Protein AF-0000000069453113 (afdb_homodimer)

Sequence (1538 aa):
MDRGFESQRGRWSVVSRLLHSSYWPTILDSDTAASTGVSKRILTYSWLQLIAAVLVSITGIVTPLGLYDTIGPQDNPTDVLFHYAPDTSAFGKATPSRDGYKSLRICYADEDPDTPEGCPGAPPNRADMEDITEAYSVWPSSVSLFTSGNVSATVSSVFDVQWRSFRSSTQIVPGASATGSVFSQGYYRQISQLILDEDLLAVEGLIVDSKAGRIGFRNHTIPSTLPMGAEWTEDILFIEPETRCVDTNLTVDYNYDPQAQYSSYSTDDIYNTDLRNLALVDRGGFVNLSHERYSIDASNFQEDAALYERAYNAAWRHNMLIMQYFNVTTNGSDGRAPFAYMHSEMGKRFSLANMSSIIVEPMTVQTDSGYGSFLDVPDGFTLSGNFSSGQPENPLNLSTYDVYAIGSEACHYPSDKALSNMSFVGVACGTVFAAPRRLDGDSLIPDTNSTWSTPLYSCAAATKAAVREVTFRFNGTGGLDKLVIQSINEKKYKDPSELPLWGVERLKNHTLQNVRPLWGLVSPEVGARDDISTVQRDYLWLPGYADLLTSDTIAGEPSMPGNLFYTQRLLSLFDIATLNQATSRYTGSGDLALYNRWFELSSSASGVEKMLGLIWTDMTANTVVGTRGWHNAPSQTSKNSKRMSKRDVGGVSVPVTLWSRNIKYHIPYAIPAFIVLALSIALAGFTICLLILRRTGLGQMRSYLARTSPGRILGSALHPDQAGVLASTKTWIQQVGVRKATLPGQKEDGTIPLLDIPAAGEEGVRDRKMDRGFESQRGRWSVVSRLLHSSYWPTILDSDTAASTGVSKRILTYSWLQLIAAVLVSITGIVTPLGLYDTIGPQDNPTDVLFHYAPDTSAFGKATPSRDGYKSLRICYADEDPDTPEGCPGAPPNRADMEDITEAYSVWPSSVSLFTSGNVSATVSSVFDVQWRSFRSSTQIVPGASATGSVFSQGYYRQISQLILDEDLLAVEGLIVDSKAGRIGFRNHTIPSTLPMGAEWTEDILFIEPETRCVDTNLTVDYNYDPQAQYSSYSTDDIYNTDLRNLALVDRGGFVNLSHERYSIDASNFQEDAALYERAYNAAWRHNMLIMQYFNVTTNGSDGRAPFAYMHSEMGKRFSLANMSSIIVEPMTVQTDSGYGSFLDVPDGFTLSGNFSSGQPENPLNLSTYDVYAIGSEACHYPSDKALSNMSFVGVACGTVFAAPRRLDGDSLIPDTNSTWSTPLYSCAAATKAAVREVTFRFNGTGGLDKLVIQSINEKKYKDPSELPLWGVERLKNHTLQNVRPLWGLVSPEVGARDDISTVQRDYLWLPGYADLLTSDTIAGEPSMPGNLFYTQRLLSLFDIATLNQATSRYTGSGDLALYNRWFELSSSASGVEKMLGLIWTDMTANTVVGTRGWHNAPSQTSKNSKRMSKRDVGGVSVPVTLWSRNIKYHIPYAIPAFIVLALSIALAGFTICLLILRRTGLGQMRSYLARTSPGRILGSALHPDQAGVLASTKTWIQQVGVRKATLPGQKEDGTIPLLDIPAAGEEGVRDRK

Nearest PDB structures (foldseek):
  6pnp-assembly1_B  TM=2.506E-01  e=4.100E+00  Rattus norvegicus
  8hx3-assembly2_B  TM=9.673E-02  e=3.123E+00  Bacillus thuringiensis
  6pnp-assembly1_B  TM=2.505E-01  e=4.155E+00  Rattus norvegicus
  9eq4-assembly1_X  TM=8.897E-02  e=3.000E+00  Homo sapiens
  8hx3-assembly2_B  TM=9.785E-02  e=4.632E+00  Bacillus thuringiensis

Radius of gyration: 49.77 Å; Cα contacts (8 Å, |Δi|>4): 3230; chains: 2; bounding box: 97×174×124 Å

Solvent-accessible surface area (backbone atoms only — not comparable to full-atom values): 81520 Å² total; per-residue (Å²): 126,86,65,58,65,69,40,32,23,39,31,47,16,31,51,35,30,59,53,48,48,41,70,51,32,63,76,67,57,31,56,51,48,47,72,79,81,37,58,69,66,59,56,52,50,55,49,50,52,54,52,49,52,52,51,52,53,49,30,55,57,44,37,68,70,23,59,40,81,38,79,42,74,45,92,60,68,43,72,39,48,27,37,78,36,71,39,85,48,56,55,24,71,64,40,65,78,68,80,84,68,35,56,27,36,71,15,31,35,77,92,42,74,85,41,79,37,55,33,92,87,42,76,85,66,53,87,75,42,92,40,58,47,61,40,23,41,72,47,66,69,61,52,53,52,34,58,45,27,92,64,62,58,37,42,48,47,41,83,33,34,33,53,35,37,51,24,50,37,39,50,82,45,76,82,45,73,68,43,72,50,78,33,30,23,23,34,63,53,42,40,73,84,53,60,85,68,56,40,67,41,82,44,52,13,28,35,39,30,37,68,81,14,29,37,28,36,30,24,49,57,40,67,59,82,31,78,66,15,37,38,41,74,44,50,29,29,27,47,32,57,48,52,27,44,30,71,40,36,33,29,43,31,31,26,33,26,60,49,55,37,66,60,57,69,71,71,86,68,83,74,61,49,42,62,40,76,41,20,43,29,26,65,37,29,62,69,59,48,70,93,69,77,72,85,77,71,77,84,47,34,74,82,48,71,51,37,54,52,23,8,42,38,29,29,52,47,40,43,49,51,51,29,32,45,69,59,26,36,44,83,28,88,86,72,50,58,58,59,70,49,74,71,58,48,82,64,39,71,42,76,47,71,87,34,86,54,52,79,80,58,80,67,25,38,44,34,27,47,50,43,65,55,49,50,78,48,57,47,64,84,56,83,74,71,84,70,64,95,78,65,77,69,55,78,72,66,63,32,44,59,59,29,50,44,36,46,41,60,33,52,59,54,78,58,92,74,34,59,13,34,71,67,41,56,20,52,31,47,24,32,34,38,28,39,50,38,41,75,80,56,60,71,87,42,80,26,60,69,34,42,36,38,24,43,35,30,16,28,17,35,35,43,31,40,31,59,29,34,32,35,38,34,36,60,33,83,68,57,49,87,34,54,40,65,75,46,79,38,79,61,84,65,94,44,82,83,65,38,49,37,36,30,24,33,37,41,89,82,37,23,32,85,33,32,67,48,53,49,27,40,23,28,76,75,58,42,68,36,89,51,29,46,64,51,77,35,73,56,42,64,41,53,43,60,63,64,94,69,58,44,30,73,70,70,35,28,44,44,47,35,48,60,41,48,72,33,47,43,41,47,42,59,20,27,29,70,68,70,30,86,65,36,40,72,75,26,10,68,66,21,43,40,55,28,49,52,42,46,66,29,38,76,39,43,69,28,38,22,50,50,53,24,35,52,42,34,40,53,44,61,34,36,41,27,20,65,31,14,67,74,64,33,66,80,72,73,64,84,73,72,74,78,71,50,69,70,52,101,89,36,34,38,43,70,25,31,39,32,39,81,39,80,43,69,47,62,78,36,40,47,57,49,52,49,52,49,50,51,50,48,50,51,48,49,51,49,48,51,34,44,68,67,63,74,51,41,76,66,50,52,49,47,52,49,37,59,51,26,44,24,42,48,52,44,46,65,76,44,69,86,55,84,59,67,77,48,56,54,69,59,35,38,71,73,52,20,66,46,39,39,35,59,66,44,84,49,96,92,54,76,46,65,75,46,79,56,74,69,77,75,69,67,68,68,63,70,80,109,126,87,65,60,67,70,42,32,23,40,31,47,17,31,51,36,30,58,53,47,47,41,70,50,31,63,75,66,59,30,56,50,46,46,72,79,82,36,56,68,65,61,56,53,50,56,50,50,51,53,53,50,52,53,51,52,54,48,29,55,57,44,38,68,69,23,58,39,82,39,80,42,75,44,90,60,68,42,74,40,49,27,38,79,37,72,37,85,49,56,54,24,71,64,41,65,79,68,78,84,67,36,56,27,37,71,15,32,36,78,92,42,73,86,41,77,37,58,32,92,87,41,78,85,66,53,87,75,41,92,40,59,47,62,42,24,40,72,48,67,68,60,52,53,51,35,58,46,28,93,64,62,59,39,41,48,46,43,83,35,36,34,52,36,36,50,25,48,37,38,51,83,44,76,82,45,74,68,44,71,51,79,33,30,24,23,34,62,52,42,39,74,84,52,59,83,68,58,41,66,40,82,45,51,13,27,34,39,31,36,68,81,16,28,38,29,36,30,22,50,58,42,66,60,81,32,77,65,16,36,35,41,74,44,51,30,30,26,47,32,58,47,52,27,46,31,72,39,35,32,29,43,32,30,24,33,26,59,48,56,36,66,60,56,69,71,71,89,68,82,73,62,50,41,62,40,77,40,21,41,29,27,67,38,28,63,69,61,48,71,94,69,76,70,85,75,71,78,83,48,34,73,81,47,72,51,39,55,52,23,8,42,38,30,30,51,48,40,44,48,51,51,29,33,45,70,61,24,36,44,82,29,88,85,74,52,58,58,60,71,51,74,70,59,48,83,66,39,72,42,76,48,69,88,34,86,53,52,80,82,58,80,66,25,38,41,33,27,46,50,44,66,54,51,50,79,47,57,48,65,82,58,82,74,74,83,68,65,94,78,63,79,67,57,78,72,67,62,33,43,59,60,29,50,44,37,42,41,60,34,52,58,53,78,57,91,76,34,58,12,34,70,66,42,56,18,53,30,48,24,32,34,38,28,38,50,37,42,77,79,58,60,69,86,42,79,25,60,68,33,42,34,38,25,43,35,31,16,28,18,34,34,42,31,39,32,60,30,35,33,34,38,35,36,60,32,84,66,59,49,86,34,54,40,63,74,45,78,39,79,61,83,66,93,42,82,84,65,38,50,37,36,29,24,33,37,42,90,84,37,24,32,86,31,33,68,47,54,51,27,40,24,27,74,76,58,43,68,37,87,52,28,45,63,49,76,38,74,59,41,64,41,50,42,59,63,63,95,68,58,42,31,72,69,72,36,27,41,44,48,35,48,58,42,48,72,36,47,45,41,45,44,59,19,27,28,68,68,70,30,87,71,38,41,74,73,27,13,66,63,22,44,39,55,29,51,53,42,44,68,28,38,75,38,44,70,29,39,23,51,49,52,25,34,51,42,32,39,53,45,61,34,37,42,27,21,65,31,14,66,73,64,33,67,80,73,74,66,83,72,72,76,75,74,51,69,70,52,102,88,35,33,37,43,70,24,31,38,32,40,81,39,79,42,70,46,61,78,36,39,47,57,49,51,50,51,49,48,51,50,49,50,52,51,48,51,50,48,50,34,45,69,68,63,74,51,42,73,68,52,54,48,48,51,53,38,62,52,26,42,24,43,48,52,45,45,66,76,43,68,86,58,81,59,68,77,46,55,56,68,59,33,38,70,73,52,20,66,46,40,40,37,60,65,43,84,50,94,94,55,75,46,66,75,47,77,53,74,69,79,74,69,68,69,68,64,71,80,111

Secondary structure (DSSP, 8-state):
-----EEEHHHHHHHHHHHHHSSHHHHTT-GGG--TTS-HHHHHHHHHHHHHHHHHHHHHHHGGGGEEEEEEE-SS-EEEEEEE----SHHHHHS---TT---B-EEE-SS-TTSEEEPBTB-S-STT-SSGGGGGBPPHHHHHHHT-S---TT---GGGEEESSEEEES-SSTTSPPPSS-EEEE--------GGG-SEEEETTEEEETTTTEEEE---EEES-EEEEEEEEEEEEEEEEEEEEEEEEEEEEEEE-TTHHHHT-SSS-----SEEEEEEEESSTTTT--S------TT-TTT---HHHHHHHHHHHHHHHHHHHTTS---STTSSPTT------TT-EEE-TT-TT----TT--EEESSTTTTS----SSSS-----TT----TT---HHHHHHHHHHHTTPPPTT-BSSTT-B-EEEEEEEPPPEESSS-TT---TTEEEEEEEEEEEEEEEEEEEEEEEEEEES-SGGGEEEEEEEE---SSGGGS-EEEEE--SS-BTTT-PPPEEE--HHHHTSTTEEEEESSEEEPB----S--GGGTT-B-B-GGGTHHHHHHHHHT-TTTS-TTTGGGSSTT-HHHHHHHHHHTTSHHHHHHHHHHHHHHHHHTTEEE--SGGG------SS-------BTTBEEEEEEEEEEEEEE-GGGGHHHHHHHHHHHHHHHHHHHHHHTTSS-HHHHHHHHHHT-HHHHHHHHH-TTSS-TTS-HHHHIIIIITSEEE---EETTEE----EE--GGGGGGGGG-/-----EEEHHHHHHHHHHHHHSSHHHHTT-GGG--TTS-HHHHHHHHHHHHHHHHHHHHHHHGGGGEEEEEEE-SS-EEEEEEE----SHHHHHS---TT---B-EEE-SS-TTSEEEPBTB-S-STT-SSGGGGGBPPHHHHHHHT-S---TT---GGGEEESSEEEES-SSTTSPPPSS-EEEE--------GGG-SEEEETTEEEETTTTEEEE---EEES-EEEEEEEEEEEEEEEEEEEEEEEEEEEEEEE-TTHHHHT-SSS-----SEEEEEEEESSSSTT--S------TT-TTT---HHHHHHHHHHHHHHHHHHHTTS---STTSSPTT------TT-EEE-TT-TT--PPTT--EEESSTTTTS----SSSS-----TT----TT---HHHHHHHHHHHTTPPPTT-BSSTT-B-EEEEEEE---EESSS-TT---TTEEEEEEEEEEEEEEEEEEEEEEEEEEES-SGGGEEEEEEEE---SSGGGS-EEEEE--SS-BTTT-PPPEEE--HHHHTSTTEEEEESSEEEPB----SS-GGGTT-B-B-GGGTHHHHHHHHHT-TTTS-TTTGGGSSTT-HHHHHHHHHHTTSHHHHHHHHHHHHHHHHHTTEEE--SGGG------SS-TT----BTTBEEEEEEEEEEEEEE-GGGGHHHHHHHHHHHHHHHHHHHHHHTTSS-HHHHHHHHHHT-HHHHHHHHH-TTSS-TTS-HHHHIIIIITSEEE---EETTEE----B---GGGGGGGGG-

Structure (mmCIF, N/CA/C/O backbone):
data_AF-0000000069453113-model_v1
#
loop_
_entity.id
_entity.type
_entity.pdbx_description
1 polymer 'Uncharacterized protein'
#
loop_
_atom_site.group_PDB
_atom_site.id
_atom_site.type_symbol
_atom_site.label_atom_id
_atom_site.label_alt_id
_atom_site.label_comp_id
_atom_site.label_asym_id
_atom_site.label_entity_id
_atom_site.label_seq_id
_atom_site.pdbx_PDB_ins_code
_atom_site.Cartn_x
_atom_site.Cartn_y
_atom_site.Cartn_z
_atom_site.occupancy
_atom_site.B_iso_or_equiv
_atom_site.auth_seq_id
_atom_site.auth_comp_id
_atom_site.auth_asym_id
_atom_site.auth_atom_id
_atom_site.pdbx_PDB_model_num
ATOM 1 N N . MET A 1 1 ? -36.281 81.438 47.562 1 23.75 1 MET A N 1
ATOM 2 C CA . MET A 1 1 ? -35.406 82.5 47.969 1 23.75 1 MET A CA 1
ATOM 3 C C . MET A 1 1 ? -33.969 82.188 47.656 1 23.75 1 MET A C 1
ATOM 5 O O . MET A 1 1 ? -33.438 81.188 48.125 1 23.75 1 MET A O 1
ATOM 9 N N . ASP A 1 2 ? -33.562 82.5 46.531 1 34.12 2 ASP A N 1
ATOM 10 C CA . ASP A 1 2 ? -32.25 82.062 46.062 1 34.12 2 ASP A CA 1
ATOM 11 C C . ASP A 1 2 ? -31.156 82.625 46.969 1 34.12 2 ASP A C 1
ATOM 13 O O . ASP A 1 2 ? -31 83.875 47.094 1 34.12 2 ASP A O 1
ATOM 17 N N . ARG A 1 3 ? -31.109 82.25 48.219 1 36.97 3 ARG A N 1
ATOM 18 C CA . ARG A 1 3 ? -30.156 82.625 49.219 1 36.97 3 ARG A CA 1
ATOM 19 C C . ARG A 1 3 ? -28.75 82.812 48.625 1 36.97 3 ARG A C 1
ATOM 21 O O . ARG A 1 3 ? -28.359 82 47.781 1 36.97 3 ARG A O 1
ATOM 28 N N . GLY A 1 4 ? -28.312 84 48.375 1 44.41 4 GLY A N 1
ATOM 29 C CA . GLY A 1 4 ? -26.922 84.25 48.031 1 44.41 4 GLY A CA 1
ATOM 30 C C . GLY A 1 4 ? -25.953 83.25 48.531 1 44.41 4 GLY A C 1
ATOM 31 O O . GLY A 1 4 ? -26.109 82.688 49.656 1 44.41 4 GLY A O 1
ATOM 32 N N . PHE A 1 5 ? -25.547 82.375 47.781 1 53.5 5 PHE A N 1
ATOM 33 C CA . PHE A 1 5 ? -24.609 81.312 48.188 1 53.5 5 PHE A CA 1
ATOM 34 C C . PHE A 1 5 ? -23.328 81.938 48.781 1 53.5 5 PHE A C 1
ATOM 36 O O . PHE A 1 5 ? -22.656 82.688 48.094 1 53.5 5 PHE A O 1
ATOM 43 N N . GLU A 1 6 ? -23.281 82.125 50.125 1 56.69 6 GLU A N 1
ATOM 44 C CA . GLU A 1 6 ? -22.109 82.625 50.844 1 56.69 6 GLU A CA 1
ATOM 45 C C . GLU A 1 6 ? -21.031 81.562 50.906 1 56.69 6 GLU A C 1
ATOM 47 O O . GLU A 1 6 ? -21.312 80.438 51.219 1 56.69 6 GLU A O 1
ATOM 52 N N . SER A 1 7 ? -19.953 81.75 50.125 1 65.25 7 SER A N 1
ATOM 53 C CA . SER A 1 7 ? -18.875 80.75 50.344 1 65.25 7 SER A CA 1
ATOM 54 C C . SER A 1 7 ? -17.516 81.5 50.438 1 65.25 7 SER A C 1
ATOM 56 O O . SER A 1 7 ? -17.422 82.688 50.156 1 65.25 7 SER A O 1
ATOM 58 N N . GLN A 1 8 ? -16.531 80.812 50.969 1 68.62 8 GLN A N 1
ATOM 59 C CA . GLN A 1 8 ? -15.18 81.375 51.062 1 68.62 8 GLN A CA 1
ATOM 60 C C . GLN A 1 8 ? -14.609 81.688 49.688 1 68.62 8 GLN A C 1
ATOM 62 O O . GLN A 1 8 ? -14.953 81.062 48.688 1 68.62 8 GLN A O 1
ATOM 67 N N . ARG A 1 9 ? -13.891 82.75 49.562 1 69.06 9 ARG A N 1
ATOM 68 C CA . ARG A 1 9 ? -13.336 83.25 48.312 1 69.06 9 ARG A CA 1
ATOM 69 C C . ARG A 1 9 ? -12.492 82.188 47.625 1 69.06 9 ARG A C 1
ATOM 71 O O . ARG A 1 9 ? -12.539 82.062 46.406 1 69.06 9 ARG A O 1
ATOM 78 N N . GLY A 1 10 ? -11.781 81.5 48.5 1 68.69 10 GLY A N 1
ATOM 79 C CA . GLY A 1 10 ? -11 80.375 47.938 1 68.69 10 GLY A CA 1
ATOM 80 C C . GLY A 1 10 ? -11.852 79.25 47.344 1 68.69 10 GLY A C 1
ATOM 81 O O . GLY A 1 10 ? -11.453 78.625 46.375 1 68.69 10 GLY A O 1
ATOM 82 N N . ARG A 1 11 ? -12.969 79.062 47.781 1 72.31 11 ARG A N 1
ATOM 83 C CA . ARG A 1 11 ? -13.914 78.062 47.281 1 72.31 11 ARG A CA 1
ATOM 84 C C . ARG A 1 11 ? -14.484 78.5 45.938 1 72.31 11 ARG A C 1
ATOM 86 O O . ARG A 1 11 ? -14.781 77.625 45.094 1 72.31 11 ARG A O 1
ATOM 93 N N . TRP A 1 12 ? -14.555 79.688 45.844 1 73.75 12 TRP A N 1
ATOM 94 C CA . TRP A 1 12 ? -15.102 80.188 44.594 1 73.75 12 TRP A CA 1
ATOM 95 C C . TRP A 1 12 ? -14.117 79.938 43.438 1 73.75 12 TRP A C 1
ATOM 97 O O . TRP A 1 12 ? -14.523 79.688 42.312 1 73.75 12 TRP A O 1
ATOM 107 N N . SER A 1 13 ? -12.867 80 43.75 1 75.38 13 SER A N 1
ATOM 108 C CA . SER A 1 13 ? -11.867 79.75 42.719 1 75.38 13 SER A CA 1
ATOM 109 C C . SER A 1 13 ? -11.875 78.25 42.312 1 75.38 13 SER A C 1
ATOM 111 O O . SER A 1 13 ? -11.781 77.938 41.125 1 75.38 13 SER A O 1
ATOM 113 N N . VAL A 1 14 ? -12.094 77.438 43.25 1 74.44 14 VAL A N 1
ATOM 114 C CA . VAL A 1 14 ? -12.086 76.062 42.938 1 74.44 14 VAL A CA 1
ATOM 115 C C . VAL A 1 14 ? -13.375 75.625 42.219 1 74.44 14 VAL A C 1
ATOM 117 O O . VAL A 1 14 ? -13.344 74.875 41.25 1 74.44 14 VAL A O 1
ATOM 120 N N . VAL A 1 15 ? -14.461 76.188 42.688 1 74.06 15 VAL A N 1
ATOM 121 C CA . VAL A 1 15 ? -15.75 75.875 42.062 1 74.06 15 VAL A CA 1
ATOM 122 C C . VAL A 1 15 ? -15.805 76.375 40.656 1 74.06 15 VAL A C 1
ATOM 124 O O . VAL A 1 15 ? -16.328 75.75 39.75 1 74.06 15 VAL A O 1
ATOM 127 N N . SER A 1 16 ? -15.25 77.5 40.438 1 74.62 16 SER A N 1
ATOM 128 C CA . SER A 1 16 ? -15.234 78.062 39.094 1 74.62 16 SER A CA 1
ATOM 129 C C . SER A 1 16 ? -14.398 77.25 38.156 1 74.62 16 SER A C 1
ATOM 131 O O . SER A 1 16 ? -14.797 77.062 37 1 74.62 16 SER A O 1
ATOM 133 N N . ARG A 1 17 ? -13.398 76.75 38.594 1 74.38 17 ARG A N 1
ATOM 134 C CA . ARG A 1 17 ? -12.562 75.938 37.75 1 74.38 17 ARG A CA 1
ATOM 135 C C . ARG A 1 17 ? -13.297 74.625 37.375 1 74.38 17 ARG A C 1
ATOM 137 O O . ARG A 1 17 ? -13.266 74.25 36.188 1 74.38 17 ARG A O 1
ATOM 144 N N . LEU A 1 18 ? -13.883 74.062 38.312 1 72.5 18 LEU A N 1
ATOM 145 C CA . LEU A 1 18 ? -14.578 72.812 38.062 1 72.5 18 LEU A CA 1
ATOM 146 C C . LEU A 1 18 ? -15.75 73 37.094 1 72.5 18 LEU A C 1
ATOM 148 O O . LEU A 1 18 ? -16 72.188 36.219 1 72.5 18 LEU A O 1
ATOM 152 N N . LEU A 1 19 ? -16.391 74.125 37.281 1 72.5 19 LEU A N 1
ATOM 153 C CA . LEU A 1 19 ? -17.562 74.438 36.438 1 72.5 19 LEU A CA 1
ATOM 154 C C . LEU A 1 19 ? -17.141 74.812 35.031 1 72.5 19 LEU A C 1
ATOM 156 O O . LEU A 1 19 ? -17.75 74.375 34.062 1 72.5 19 LEU A O 1
ATOM 160 N N . HIS A 1 20 ? -16.078 75.5 34.938 1 72.75 20 HIS A N 1
ATOM 161 C CA . HIS A 1 20 ? -15.703 76.062 33.625 1 72.75 20 HIS A CA 1
ATOM 162 C C . HIS A 1 20 ? -14.812 75.062 32.875 1 72.75 20 HIS A C 1
ATOM 164 O O . HIS A 1 20 ? -14.656 75.125 31.672 1 72.75 20 HIS A O 1
ATOM 170 N N . SER A 1 21 ? -14.312 74.125 33.625 1 69.31 21 SER A N 1
ATOM 171 C CA . SER A 1 21 ? -13.523 73.062 32.969 1 69.31 21 SER A CA 1
ATOM 172 C C . SER A 1 21 ? -14.406 72 32.375 1 69.31 21 SER A C 1
ATOM 174 O O . SER A 1 21 ? -13.953 71.188 31.562 1 69.31 21 SER A O 1
ATOM 176 N N . SER A 1 22 ? -15.57 72 32.688 1 69.44 22 SER A N 1
ATOM 177 C CA . SER A 1 22 ? -16.516 71 32.156 1 69.44 22 SER A CA 1
ATOM 178 C C . SER A 1 22 ? -17.031 71.438 30.781 1 69.44 22 SER A C 1
ATOM 180 O O . SER A 1 22 ? -16.688 72.5 30.297 1 69.44 22 SER A O 1
ATOM 182 N N . TYR A 1 23 ? -17.828 70.688 30.078 1 65.56 23 TYR A N 1
ATOM 183 C CA . TYR A 1 23 ? -18.344 71.062 28.75 1 65.56 23 TYR A CA 1
ATOM 184 C C . TYR A 1 23 ? -19.641 71.875 28.859 1 65.56 23 TYR A C 1
ATOM 186 O O . TYR A 1 23 ? -20.219 72.25 27.844 1 65.56 23 TYR A O 1
ATOM 194 N N . TRP A 1 24 ? -19.906 72.25 29.953 1 71.38 24 TRP A N 1
ATOM 195 C CA . TRP A 1 24 ? -21.156 73 30.156 1 71.38 24 TRP A CA 1
ATOM 196 C C . TRP A 1 24 ? -21.094 74.375 29.547 1 71.38 24 TRP A C 1
ATOM 198 O O . TRP A 1 24 ? -22.047 74.812 28.938 1 71.38 24 TRP A O 1
ATOM 208 N N . PRO A 1 25 ? -19.984 75.062 29.734 1 74.56 25 PRO A N 1
ATOM 209 C CA . PRO A 1 25 ? -19.953 76.375 29.141 1 74.56 25 PRO A CA 1
ATOM 210 C C . PRO A 1 25 ? -20.172 76.375 27.625 1 74.56 25 PRO A C 1
ATOM 212 O O . PRO A 1 25 ? -20.781 77.312 27.078 1 74.56 25 PRO A O 1
ATOM 215 N N . THR A 1 26 ? -19.812 75.312 27.062 1 66.12 26 THR A N 1
ATOM 216 C CA . THR A 1 26 ? -20.016 75.188 25.625 1 66.12 26 THR A CA 1
ATOM 217 C C . THR A 1 26 ? -21.453 74.812 25.297 1 66.12 26 THR A C 1
ATOM 219 O O . THR A 1 26 ? -22.031 75.312 24.344 1 66.12 26 THR A O 1
ATOM 222 N N . ILE A 1 27 ? -22.125 74 26.125 1 65.69 27 ILE A N 1
ATOM 223 C CA . ILE A 1 27 ? -23.484 73.562 25.875 1 65.69 27 ILE A CA 1
ATOM 224 C C . ILE A 1 27 ? -24.484 74.688 26.172 1 65.69 27 ILE A C 1
ATOM 226 O O . ILE A 1 27 ? -25.469 74.875 25.453 1 65.69 27 ILE A O 1
ATOM 230 N N . LEU A 1 28 ? -24.156 75.562 27.156 1 69.19 28 LEU A N 1
ATOM 231 C CA . LEU A 1 28 ? -25.094 76.562 27.562 1 69.19 28 LEU A CA 1
ATOM 232 C C . LEU A 1 28 ? -24.688 77.938 27.016 1 69.19 28 LEU A C 1
ATOM 234 O O . LEU A 1 28 ? -25.297 79 27.344 1 69.19 28 LEU A O 1
ATOM 238 N N . ASP A 1 29 ? -23.797 78 26.078 1 65.12 29 ASP A N 1
ATOM 239 C CA . ASP A 1 29 ? -23.344 79.188 25.406 1 65.12 29 ASP A CA 1
ATOM 240 C C . ASP A 1 29 ? -23.062 80.312 26.406 1 65.12 29 ASP A C 1
ATOM 242 O O . ASP A 1 29 ? -23.672 81.375 26.344 1 65.12 29 ASP A O 1
ATOM 246 N N . SER A 1 30 ? -22.297 80 27.406 1 71.19 30 SER A N 1
ATOM 247 C CA . SER A 1 30 ? -21.953 81 28.422 1 71.19 30 SER A CA 1
ATOM 248 C C . SER A 1 30 ? -20.844 81.938 27.922 1 71.19 30 SER A C 1
ATOM 250 O O . SER A 1 30 ? -20.266 81.688 26.859 1 71.19 30 SER A O 1
ATOM 252 N N . ASP A 1 31 ? -20.547 83 28.609 1 72.88 31 ASP A N 1
ATOM 253 C CA . ASP A 1 31 ? -19.578 84 28.188 1 72.88 31 ASP A CA 1
ATOM 254 C C . ASP A 1 31 ? -18.172 83.438 28.109 1 72.88 31 ASP A C 1
ATOM 256 O O . ASP A 1 31 ? -17.328 83.875 27.359 1 72.88 31 ASP A O 1
ATOM 260 N N . THR A 1 32 ? -17.953 82.25 28.859 1 69.06 32 THR A N 1
ATOM 261 C CA . THR A 1 32 ? -16.625 81.625 28.859 1 69.06 32 THR A CA 1
ATOM 262 C C . THR A 1 32 ? -16.422 80.812 27.594 1 69.06 32 THR A C 1
ATOM 264 O O . THR A 1 32 ? -15.281 80.5 27.25 1 69.06 32 THR A O 1
ATOM 267 N N . ALA A 1 33 ? -17.484 80.438 26.984 1 66.88 33 ALA A N 1
ATOM 268 C CA . ALA A 1 33 ? -17.375 79.75 25.719 1 66.88 33 ALA A CA 1
ATOM 269 C C . ALA A 1 33 ? -17.766 80.625 24.547 1 66.88 33 ALA A C 1
ATOM 271 O O . ALA A 1 33 ? -17.984 80.188 23.438 1 66.88 33 ALA A O 1
ATOM 272 N N . ALA A 1 34 ? -17.953 81.938 24.766 1 64.5 34 ALA A N 1
ATOM 273 C CA . ALA A 1 34 ? -18.438 82.875 23.75 1 64.5 34 ALA A CA 1
ATOM 274 C C . ALA A 1 34 ? -17.391 83.062 22.672 1 64.5 34 ALA A C 1
ATOM 276 O O . ALA A 1 34 ? -16.188 83.125 22.969 1 64.5 34 ALA A O 1
ATOM 277 N N . SER A 1 35 ? -17.719 82.938 21.469 1 62.34 35 SER A N 1
ATOM 278 C CA . SER A 1 35 ? -16.844 83.125 20.312 1 62.34 35 SER A CA 1
ATOM 279 C C . SER A 1 35 ? -16.859 84.625 19.859 1 62.34 35 SER A C 1
ATOM 281 O O . SER A 1 35 ? -15.945 85.062 19.156 1 62.34 35 SER A O 1
ATOM 283 N N . THR A 1 36 ? -17.828 85.438 20.375 1 59.44 36 THR A N 1
ATOM 284 C CA . THR A 1 36 ? -17.922 86.812 19.891 1 59.44 36 THR A CA 1
ATOM 285 C C . THR A 1 36 ? -17.141 87.75 20.797 1 59.44 36 THR A C 1
ATOM 287 O O . THR A 1 36 ? -17.281 87.688 22.016 1 59.44 36 THR A O 1
ATOM 290 N N . GLY A 1 37 ? -16.141 88.562 20.281 1 58.81 37 GLY A N 1
ATOM 291 C CA . GLY A 1 37 ? -15.32 89.5 20.984 1 58.81 37 GLY A CA 1
ATOM 292 C C . GLY A 1 37 ? -14.016 88.938 21.484 1 58.81 37 GLY A C 1
ATOM 293 O O . GLY A 1 37 ? -13.273 89.625 22.203 1 58.81 37 GLY A O 1
ATOM 294 N N . VAL A 1 38 ? -13.898 87.562 21.25 1 65.31 38 VAL A N 1
ATOM 295 C CA . VAL A 1 38 ? -12.664 86.938 21.703 1 65.31 38 VAL A CA 1
ATOM 296 C C . VAL A 1 38 ? -11.672 86.875 20.562 1 65.31 38 VAL A C 1
ATOM 298 O O . VAL A 1 38 ? -12.062 86.75 19.391 1 65.31 38 VAL A O 1
ATOM 301 N N . SER A 1 39 ? -10.445 87.125 20.953 1 67.88 39 SER A N 1
ATOM 302 C CA . SER A 1 39 ? -9.391 87.125 19.938 1 67.88 39 SER A CA 1
ATOM 303 C C . SER A 1 39 ? -9.336 85.75 19.203 1 67.88 39 SER A C 1
ATOM 305 O O . SER A 1 39 ? -9.617 84.75 19.766 1 67.88 39 SER A O 1
ATOM 307 N N . LYS A 1 40 ? -9.273 85.875 18 1 70.69 40 LYS A N 1
ATOM 308 C CA . LYS A 1 40 ? -9.188 84.688 17.094 1 70.69 40 LYS A CA 1
ATOM 309 C C . LYS A 1 40 ? -8.125 83.75 17.562 1 70.69 40 LYS A C 1
ATOM 311 O O . LYS A 1 40 ? -8.25 82.5 17.359 1 70.69 40 LYS A O 1
ATOM 316 N N . ARG A 1 41 ? -7.223 84.188 18.328 1 71.44 41 ARG A N 1
ATOM 317 C CA . ARG A 1 41 ? -6.137 83.312 18.766 1 71.44 41 ARG A CA 1
ATOM 318 C C . ARG A 1 41 ? -6.605 82.375 19.859 1 71.44 41 ARG A C 1
ATOM 320 O O . ARG A 1 41 ? -6.258 81.188 19.859 1 71.44 41 ARG A O 1
ATOM 327 N N . ILE A 1 42 ? -7.359 82.812 20.719 1 71.75 42 ILE A N 1
ATOM 328 C CA . ILE A 1 42 ? -7.848 82 21.828 1 71.75 42 ILE A CA 1
ATOM 329 C C . ILE A 1 42 ? -8.859 81 21.297 1 71.75 42 ILE A C 1
ATOM 331 O O . ILE A 1 42 ? -8.875 79.875 21.75 1 71.75 42 ILE A O 1
ATOM 335 N N . LEU A 1 43 ? -9.57 81.5 20.422 1 72.38 43 LEU A N 1
ATOM 336 C CA . LEU A 1 43 ? -10.539 80.562 19.812 1 72.38 43 LEU A CA 1
ATOM 337 C C . LEU A 1 43 ? -9.836 79.438 19.078 1 72.38 43 LEU A C 1
ATOM 339 O O . LEU A 1 43 ? -10.266 78.312 19.141 1 72.38 43 LEU A O 1
ATOM 343 N N . THR A 1 44 ? -8.781 79.688 18.438 1 76.5 44 THR A N 1
ATOM 344 C CA . THR A 1 44 ? -8.023 78.625 17.703 1 76.5 44 THR A CA 1
ATOM 345 C C . THR A 1 44 ? -7.402 77.625 18.672 1 76.5 44 THR A C 1
ATOM 347 O O . THR A 1 44 ? -7.363 76.438 18.391 1 76.5 44 THR A O 1
ATOM 350 N N . TYR A 1 45 ? -7.125 78.062 19.828 1 75.38 45 TYR A N 1
ATOM 351 C CA . TYR A 1 45 ? -6.535 77.188 20.812 1 75.38 45 TYR A CA 1
ATOM 352 C C . TYR A 1 45 ? -7.578 76.25 21.375 1 75.38 45 TYR A C 1
ATOM 354 O O . TYR A 1 45 ? -7.289 75.062 21.594 1 75.38 45 TYR A O 1
ATOM 362 N N . SER A 1 46 ? -8.734 76.812 21.594 1 70.31 46 SER A N 1
ATOM 363 C CA . SER A 1 46 ? -9.797 75.938 22.109 1 70.31 46 SER A CA 1
ATOM 364 C C . SER A 1 46 ? -10.156 74.875 21.109 1 70.31 46 SER A C 1
ATOM 366 O O . SER A 1 46 ? -10.375 73.688 21.5 1 70.31 46 SER A O 1
ATOM 368 N N . TRP A 1 47 ? -10.078 75.125 19.922 1 73.88 47 TRP A N 1
ATOM 369 C CA . TRP A 1 47 ? -10.383 74.125 18.875 1 73.88 47 TRP A CA 1
ATOM 370 C C . TRP A 1 47 ? -9.242 73.125 18.734 1 73.88 47 TRP A C 1
ATOM 372 O O . TRP A 1 47 ? -9.484 71.938 18.516 1 73.88 47 TRP A O 1
ATOM 382 N N . LEU A 1 48 ? -8.07 73.562 18.922 1 75.69 48 LEU A N 1
ATOM 383 C CA . LEU A 1 48 ? -6.922 72.625 18.797 1 75.69 48 LEU A CA 1
ATOM 384 C C . LEU A 1 48 ? -6.902 71.625 19.938 1 75.69 48 LEU A C 1
ATOM 386 O O . LEU A 1 48 ? -6.52 70.5 19.734 1 75.69 48 LEU A O 1
ATOM 390 N N . GLN A 1 49 ? -7.406 72.062 21.016 1 73 49 GLN A N 1
ATOM 391 C CA . GLN A 1 49 ? -7.48 71.188 22.141 1 73 49 GLN A CA 1
ATOM 392 C C . GLN A 1 49 ? -8.531 70.062 21.906 1 73 49 GLN A C 1
ATOM 394 O O . GLN A 1 49 ? -8.312 68.938 22.234 1 73 49 GLN A O 1
ATOM 399 N N . LEU A 1 50 ? -9.625 70.562 21.391 1 69.75 50 LEU A N 1
ATOM 400 C CA . LEU A 1 50 ? -10.672 69.562 21.078 1 69.75 50 LEU A CA 1
ATOM 401 C C . LEU A 1 50 ? -10.203 68.562 20.016 1 69.75 50 LEU A C 1
ATOM 403 O O . LEU A 1 50 ? -10.43 67.375 20.141 1 69.75 50 LEU A O 1
ATOM 407 N N . ILE A 1 51 ? -9.57 69 19.047 1 76.88 51 ILE A N 1
ATOM 408 C CA . ILE A 1 51 ? -9.086 68.125 17.953 1 76.88 51 ILE A CA 1
ATOM 409 C C . ILE A 1 51 ? -8.023 67.188 18.484 1 76.88 51 ILE A C 1
ATOM 411 O O . ILE A 1 51 ? -8 66 18.109 1 76.88 51 ILE A O 1
ATOM 415 N N . ALA A 1 52 ? -7.207 67.688 19.344 1 76.25 52 ALA A N 1
ATOM 416 C CA . ALA A 1 52 ? -6.168 66.812 19.922 1 76.25 52 ALA A CA 1
ATOM 417 C C . ALA A 1 52 ? -6.773 65.688 20.766 1 76.25 52 ALA A C 1
ATOM 419 O O . ALA A 1 52 ? -6.305 64.562 20.719 1 76.25 52 ALA A O 1
ATOM 420 N N . ALA A 1 53 ? -7.82 66.125 21.453 1 73.19 53 ALA A N 1
ATOM 421 C CA . ALA A 1 53 ? -8.477 65.062 22.281 1 73.19 53 ALA A CA 1
ATOM 422 C C . ALA A 1 53 ? -9.125 64 21.422 1 73.19 53 ALA A C 1
ATOM 424 O O . ALA A 1 53 ? -9.047 62.812 21.766 1 73.19 53 ALA A O 1
ATOM 425 N N . VAL A 1 54 ? -9.68 64.375 20.422 1 75.81 54 VAL A N 1
ATOM 426 C CA . VAL A 1 54 ? -10.297 63.406 19.516 1 75.81 54 VAL A CA 1
ATOM 427 C C . VAL A 1 54 ? -9.227 62.531 18.859 1 75.81 54 VAL A C 1
ATOM 429 O O . VAL A 1 54 ? -9.391 61.312 18.719 1 75.81 54 VAL A O 1
ATOM 432 N N . LEU A 1 55 ? -8.164 63.062 18.484 1 79.56 55 LEU A N 1
ATOM 433 C CA . LEU A 1 55 ? -7.078 62.344 17.828 1 79.56 55 LEU A CA 1
ATOM 434 C C . LEU A 1 55 ? -6.457 61.312 18.781 1 79.56 55 LEU A C 1
ATOM 436 O O . LEU A 1 55 ? -6.129 60.219 18.375 1 79.56 55 LEU A O 1
ATOM 440 N N . VAL A 1 56 ? -6.336 61.688 19.969 1 75.75 56 VAL A N 1
ATOM 441 C CA . VAL A 1 56 ? -5.77 60.781 20.969 1 75.75 56 VAL A CA 1
ATOM 442 C C . VAL A 1 56 ? -6.734 59.625 21.219 1 75.75 56 VAL A C 1
ATOM 444 O O . VAL A 1 56 ? -6.305 58.469 21.391 1 75.75 56 VAL A O 1
ATOM 447 N N . SER A 1 57 ? -7.965 60 21.156 1 73.69 57 SER A N 1
ATOM 448 C CA . SER A 1 57 ? -8.961 58.938 21.344 1 73.69 57 SER A CA 1
ATOM 449 C C . SER A 1 57 ? -8.945 57.969 20.172 1 73.69 57 SER A C 1
ATOM 451 O O . SER A 1 57 ? -8.992 56.75 20.391 1 73.69 57 SER A O 1
ATOM 453 N N . ILE A 1 58 ? -8.805 58.375 19.078 1 75 58 ILE A N 1
ATOM 454 C CA . ILE A 1 58 ? -8.758 57.531 17.891 1 75 58 ILE A CA 1
ATOM 455 C C . ILE A 1 58 ? -7.48 56.688 17.906 1 75 58 ILE A C 1
ATOM 457 O O . ILE A 1 58 ? -7.508 55.5 17.594 1 75 58 ILE A O 1
ATOM 461 N N . THR A 1 59 ? -6.375 57.25 18.203 1 79.19 59 THR A N 1
ATOM 462 C CA . THR A 1 59 ? -5.09 56.562 18.266 1 79.19 59 THR A CA 1
ATOM 463 C C . THR A 1 59 ? -5.125 55.438 19.281 1 79.19 59 THR A C 1
ATOM 465 O O . THR A 1 59 ? -4.566 54.344 19.047 1 79.19 59 THR A O 1
ATOM 468 N N . GLY A 1 60 ? -5.797 55.625 20.359 1 73.31 60 GLY A N 1
ATOM 469 C CA . GLY A 1 60 ? -5.902 54.594 21.375 1 73.31 60 GLY A CA 1
ATOM 470 C C . GLY A 1 60 ? -6.684 53.375 20.922 1 73.31 60 GLY A C 1
ATOM 471 O O . GLY A 1 60 ? -6.422 52.25 21.359 1 73.31 60 GLY A O 1
ATOM 472 N N . ILE A 1 61 ? -7.512 53.625 20 1 69.75 61 ILE A N 1
ATOM 473 C CA . ILE A 1 61 ? -8.359 52.531 19.531 1 69.75 61 ILE A CA 1
ATOM 474 C C . ILE A 1 61 ? -7.707 51.844 18.328 1 69.75 61 ILE A C 1
ATOM 476 O O . ILE A 1 61 ? -7.711 50.625 18.234 1 69.75 61 ILE A O 1
ATOM 480 N N . VAL A 1 62 ? -7.078 52.5 17.469 1 74.94 62 VAL A N 1
ATOM 481 C CA . VAL A 1 62 ? -6.641 51.969 16.172 1 74.94 62 VAL A CA 1
ATOM 482 C C . VAL A 1 62 ? -5.25 51.375 16.312 1 74.94 62 VAL A C 1
ATOM 484 O O . VAL A 1 62 ? -4.938 50.375 15.656 1 74.94 62 VAL A O 1
ATOM 487 N N . THR A 1 63 ? -4.395 51.75 17.094 1 78.44 63 THR A N 1
ATOM 488 C CA . THR A 1 63 ? -2.998 51.344 17.141 1 78.44 63 THR A CA 1
ATOM 489 C C . THR A 1 63 ? -2.883 49.875 17.594 1 78.44 63 THR A C 1
ATOM 491 O O . THR A 1 63 ? -2.115 49.094 17.016 1 78.44 63 THR A O 1
ATOM 494 N N . PRO A 1 64 ? -3.615 49.5 18.531 1 75.75 64 PRO A N 1
ATOM 495 C CA . PRO A 1 64 ? -3.438 48.094 18.938 1 75.75 64 PRO A CA 1
ATOM 496 C C . PRO A 1 64 ? -4.004 47.125 17.922 1 75.75 64 PRO A C 1
ATOM 498 O O . PRO A 1 64 ? -3.648 45.938 17.953 1 75.75 64 PRO A O 1
ATOM 501 N N . LEU A 1 65 ? -4.73 47.531 17.047 1 73.69 65 LEU A N 1
ATOM 502 C CA . LEU A 1 65 ? -5.309 46.656 16.031 1 73.69 65 LEU A CA 1
ATOM 503 C C . LEU A 1 65 ? -4.262 46.25 15 1 73.69 65 LEU A C 1
ATOM 505 O O . LEU A 1 65 ? -4.445 45.281 14.266 1 73.69 65 LEU A O 1
ATOM 509 N N . GLY A 1 66 ? -3.24 46.938 15 1 73.25 66 GLY A N 1
ATOM 510 C CA . GLY A 1 66 ? -2.205 46.625 14.023 1 73.25 66 GLY A CA 1
ATOM 511 C C . GLY A 1 66 ? -1.258 45.531 14.484 1 73.25 66 GLY A C 1
ATOM 512 O O . GLY A 1 66 ? -0.422 45.062 13.711 1 73.25 66 GLY A O 1
ATOM 513 N N . LEU A 1 67 ? -1.381 45.094 15.641 1 74 67 LEU A N 1
ATOM 514 C CA . LEU A 1 67 ? -0.488 44.062 16.156 1 74 67 LEU A CA 1
ATOM 515 C C . LEU A 1 67 ? -0.882 42.688 15.633 1 74 67 LEU A C 1
ATOM 517 O O . LEU A 1 67 ? -2.062 42.312 15.633 1 74 67 LEU A O 1
ATOM 521 N N . TYR A 1 68 ? 0.055 42.062 14.922 1 74.69 68 TYR A N 1
ATOM 522 C CA . TYR A 1 68 ? -0.227 40.688 14.492 1 74.69 68 TYR A CA 1
ATOM 523 C C . TYR A 1 68 ? 0.942 39.781 14.812 1 74.69 68 TYR A C 1
ATOM 525 O O . TYR A 1 68 ? 2.084 40.219 14.938 1 74.69 68 TYR A O 1
ATOM 533 N N . ASP A 1 69 ? 0.55 38.625 15.195 1 68.25 69 ASP A N 1
ATOM 534 C CA . ASP A 1 69 ? 1.53 37.594 15.523 1 68.25 69 ASP A CA 1
ATOM 535 C C . ASP A 1 69 ? 1.963 36.844 14.273 1 68.25 69 ASP A C 1
ATOM 537 O O . ASP A 1 69 ? 1.131 36.5 13.43 1 68.25 69 ASP A O 1
ATOM 541 N N . THR A 1 70 ? 3.373 36.938 14.094 1 73.75 70 THR A N 1
ATOM 542 C CA . THR A 1 70 ? 3.883 36.094 13.016 1 73.75 70 THR A CA 1
ATOM 543 C C . THR A 1 70 ? 4.879 35.094 13.555 1 73.75 70 THR A C 1
ATOM 545 O O . THR A 1 70 ? 5.551 35.344 14.562 1 73.75 70 THR A O 1
ATOM 548 N N . ILE A 1 71 ? 4.855 33.906 13.016 1 75.38 71 ILE A N 1
ATOM 549 C CA . ILE A 1 71 ? 5.828 32.875 13.359 1 75.38 71 ILE A CA 1
ATOM 550 C C . ILE A 1 71 ? 6.996 32.938 12.375 1 75.38 71 ILE A C 1
ATOM 552 O O . ILE A 1 71 ? 6.797 32.812 11.164 1 75.38 71 ILE A O 1
ATOM 556 N N . GLY A 1 72 ? 8.188 33.406 12.852 1 76 72 GLY A N 1
ATOM 557 C CA . GLY A 1 72 ? 9.375 33.438 12.008 1 76 72 GLY A CA 1
ATOM 558 C C . GLY A 1 72 ? 10.594 32.812 12.672 1 76 72 GLY A C 1
ATOM 559 O O . GLY A 1 72 ? 10.555 32.469 13.852 1 76 72 GLY A O 1
ATOM 560 N N . PRO A 1 73 ? 11.734 32.625 11.812 1 81.38 73 PRO A N 1
ATOM 561 C CA . PRO A 1 73 ? 12.969 32.031 12.344 1 81.38 73 PRO A CA 1
ATOM 562 C C . PRO A 1 73 ? 13.758 33 13.211 1 81.38 73 PRO A C 1
ATOM 564 O O . PRO A 1 73 ? 13.789 34.219 12.93 1 81.38 73 PRO A O 1
ATOM 567 N N . GLN A 1 74 ? 14.312 32.469 14.242 1 80.62 74 GLN A N 1
ATOM 568 C CA . GLN A 1 74 ? 15.188 33.25 15.094 1 80.62 74 GLN A CA 1
ATOM 569 C C . GLN A 1 74 ? 16.531 33.5 14.414 1 80.62 74 GLN A C 1
ATOM 571 O O . GLN A 1 74 ? 16.969 32.75 13.562 1 80.62 74 GLN A O 1
ATOM 576 N N . ASP A 1 75 ? 17.188 34.562 14.742 1 77.38 75 ASP A N 1
ATOM 577 C CA . ASP A 1 75 ? 18.422 35 14.07 1 77.38 75 ASP A CA 1
ATOM 578 C C . ASP A 1 75 ? 19.594 34.094 14.422 1 77.38 75 ASP A C 1
ATOM 580 O O . ASP A 1 75 ? 20.422 33.781 13.57 1 77.38 75 ASP A O 1
ATOM 584 N N . ASN A 1 76 ? 19.672 33.656 15.68 1 80.69 76 ASN A N 1
ATOM 585 C CA . ASN A 1 76 ? 20.812 32.812 16.062 1 80.69 76 ASN A CA 1
ATOM 586 C C . ASN A 1 76 ? 20.375 31.391 16.375 1 80.69 76 ASN A C 1
ATOM 588 O O . ASN A 1 76 ? 19.328 31.172 16.969 1 80.69 76 ASN A O 1
ATOM 592 N N . PRO A 1 77 ? 21.328 30.469 15.883 1 87.75 77 PRO A N 1
ATOM 593 C CA . PRO A 1 77 ? 21.016 29.078 16.203 1 87.75 77 PRO A CA 1
ATOM 594 C C . PRO A 1 77 ? 21.125 28.781 17.703 1 87.75 77 PRO A C 1
ATOM 596 O O . PRO A 1 77 ? 21.953 29.375 18.406 1 87.75 77 PRO A O 1
ATOM 599 N N . THR A 1 78 ? 20.203 28.094 18.188 1 85.88 78 THR A N 1
ATOM 600 C CA . THR A 1 78 ? 20.172 27.688 19.594 1 85.88 78 THR A CA 1
ATOM 601 C C . THR A 1 78 ? 20.406 26.188 19.719 1 85.88 78 THR A C 1
ATOM 603 O O . THR A 1 78 ? 19.891 25.391 18.906 1 85.88 78 THR A O 1
ATOM 606 N N . ASP A 1 79 ? 21.219 25.812 20.703 1 87.25 79 ASP A N 1
ATOM 607 C CA . ASP A 1 79 ? 21.484 24.406 20.953 1 87.25 79 ASP A CA 1
ATOM 608 C C . ASP A 1 79 ? 20.312 23.734 21.656 1 87.25 79 ASP A C 1
ATOM 610 O O . ASP A 1 79 ? 19.844 24.203 22.688 1 87.25 79 ASP A O 1
ATOM 614 N N . VAL A 1 80 ? 19.844 22.766 21.031 1 88.19 80 VAL A N 1
ATOM 615 C CA . VAL A 1 80 ? 18.719 22.031 21.578 1 88.19 80 VAL A CA 1
ATOM 616 C C . VAL A 1 80 ? 19.078 20.547 21.688 1 88.19 80 VAL A C 1
ATOM 618 O O . VAL A 1 80 ? 19.859 20.031 20.891 1 88.19 80 VAL A O 1
ATOM 621 N N . LEU A 1 81 ? 18.453 19.891 22.672 1 87.88 81 LEU A N 1
ATOM 622 C CA . LEU A 1 81 ? 18.703 18.469 22.891 1 87.88 81 LEU A CA 1
ATOM 623 C C . LEU A 1 81 ? 17.922 17.625 21.891 1 87.88 81 LEU A C 1
ATOM 625 O O . LEU A 1 81 ? 16.734 17.859 21.672 1 87.88 81 LEU A O 1
ATOM 629 N N . PHE A 1 82 ? 18.688 16.625 21.312 1 90.56 82 PHE A N 1
ATOM 630 C CA . PHE A 1 82 ? 18.078 15.695 20.375 1 90.56 82 PHE A CA 1
ATOM 631 C C . PHE A 1 82 ? 17.953 14.312 20.984 1 90.56 82 PHE A C 1
ATOM 633 O O . PHE A 1 82 ? 18.828 13.883 21.734 1 90.56 82 PHE A O 1
ATOM 640 N N . HIS A 1 83 ? 16.844 13.633 20.688 1 88.88 83 HIS A N 1
ATOM 641 C CA . HIS A 1 83 ? 16.641 12.258 21.125 1 88.88 83 HIS A CA 1
ATOM 642 C C . HIS A 1 83 ? 16.125 11.391 19.984 1 88.88 83 HIS A C 1
ATOM 644 O O . HIS A 1 83 ? 15.609 11.906 19 1 88.88 83 HIS A O 1
ATOM 650 N N . TYR A 1 84 ? 16.344 10.141 20.188 1 91.25 84 TYR A N 1
ATOM 651 C CA . TYR A 1 84 ? 15.875 9.18 19.188 1 91.25 84 TYR A CA 1
ATOM 652 C C . TYR A 1 84 ? 14.359 9.203 19.094 1 91.25 84 TYR A C 1
ATOM 654 O O . TYR A 1 84 ? 13.664 9.219 20.109 1 91.25 84 TYR A O 1
ATOM 662 N N . ALA A 1 85 ? 13.828 9.289 17.875 1 91.38 85 ALA A N 1
ATOM 663 C CA . ALA A 1 85 ? 12.398 9.258 17.594 1 91.38 85 ALA A CA 1
ATOM 664 C C . ALA A 1 85 ? 12.016 7.984 16.844 1 91.38 85 ALA A C 1
ATOM 666 O O . ALA A 1 85 ? 12.266 7.871 15.641 1 91.38 85 ALA A O 1
ATOM 667 N N . PRO A 1 86 ? 11.352 7.082 17.5 1 89.94 86 PRO A N 1
ATOM 668 C CA . PRO A 1 86 ? 10.945 5.852 16.812 1 89.94 86 PRO A CA 1
ATOM 669 C C . PRO A 1 86 ? 9.875 6.09 15.742 1 89.94 86 PRO A C 1
ATOM 671 O O . PRO A 1 86 ? 9 6.941 15.922 1 89.94 86 PRO A O 1
ATOM 674 N N . ASP A 1 87 ? 10.023 5.301 14.688 1 91.69 87 ASP A N 1
ATOM 675 C CA . ASP A 1 87 ? 9.047 5.336 13.602 1 91.69 87 ASP A CA 1
ATOM 676 C C . ASP A 1 87 ? 7.785 4.559 13.977 1 91.69 87 ASP A C 1
ATOM 678 O O . ASP A 1 87 ? 7.859 3.383 14.344 1 91.69 87 ASP A O 1
ATOM 682 N N . THR A 1 88 ? 6.648 5.215 13.836 1 85 88 THR A N 1
ATOM 683 C CA . THR A 1 88 ? 5.398 4.555 14.195 1 85 88 THR A CA 1
ATOM 684 C C . THR A 1 88 ? 4.688 4.031 12.953 1 85 88 THR A C 1
ATOM 686 O O . THR A 1 88 ? 3.592 3.473 13.039 1 85 88 THR A O 1
ATOM 689 N N . SER A 1 89 ? 5.297 4.188 11.898 1 83.94 89 SER A N 1
ATOM 690 C CA . SER A 1 89 ? 4.723 3.668 10.656 1 83.94 89 SER A CA 1
ATOM 691 C C . SER A 1 89 ? 4.949 2.164 10.531 1 83.94 89 SER A C 1
ATOM 693 O O . SER A 1 89 ? 5.477 1.533 11.453 1 83.94 89 SER A O 1
ATOM 695 N N . ALA A 1 90 ? 4.523 1.586 9.43 1 81.88 90 ALA A N 1
ATOM 696 C CA . ALA A 1 90 ? 4.703 0.16 9.172 1 81.88 90 ALA A CA 1
ATOM 697 C C . ALA A 1 90 ? 6.18 -0.217 9.188 1 81.88 90 ALA A C 1
ATOM 699 O O . ALA A 1 90 ? 6.551 -1.295 9.656 1 81.88 90 ALA A O 1
ATOM 700 N N . PHE A 1 91 ? 7.008 0.663 8.742 1 89.31 91 PHE A N 1
ATOM 701 C CA . PHE A 1 91 ? 8.445 0.407 8.719 1 89.31 91 PHE A CA 1
ATOM 702 C C . PHE A 1 91 ? 9 0.305 10.133 1 89.31 91 PHE A C 1
ATOM 704 O O . PHE A 1 91 ? 9.828 -0.559 10.422 1 89.31 91 PHE A O 1
ATOM 711 N N . GLY A 1 92 ? 8.523 1.181 10.938 1 88.38 92 GLY A N 1
ATOM 712 C CA . GLY A 1 92 ? 8.984 1.124 12.32 1 88.38 92 GLY A CA 1
ATOM 713 C C . GLY A 1 92 ? 8.516 -0.116 13.055 1 88.38 92 GLY A C 1
ATOM 714 O O . GLY A 1 92 ? 9.289 -0.756 13.766 1 88.38 92 GLY A O 1
ATOM 715 N N . LYS A 1 93 ? 7.375 -0.462 12.812 1 79.81 93 LYS A N 1
ATOM 716 C CA . LYS A 1 93 ? 6.789 -1.604 13.508 1 79.81 93 LYS A CA 1
ATOM 717 C C . LYS A 1 93 ? 7.398 -2.916 13.023 1 79.81 93 LYS A C 1
ATOM 719 O O . LYS A 1 93 ? 7.504 -3.877 13.789 1 79.81 93 LYS A O 1
ATOM 724 N N . ALA A 1 94 ? 7.785 -2.875 11.805 1 82.69 94 ALA A N 1
ATOM 725 C CA . ALA A 1 94 ? 8.289 -4.105 11.195 1 82.69 94 ALA A CA 1
ATOM 726 C C . ALA A 1 94 ? 9.805 -4.219 11.359 1 82.69 94 ALA A C 1
ATOM 728 O O . ALA A 1 94 ? 10.391 -5.258 11.055 1 82.69 94 ALA A O 1
ATOM 729 N N . THR A 1 95 ? 10.406 -3.213 11.734 1 86.62 95 THR A N 1
ATOM 730 C CA . THR A 1 95 ? 11.852 -3.244 11.953 1 86.62 95 THR A CA 1
ATOM 731 C C . THR A 1 95 ? 12.172 -3.676 13.375 1 86.62 95 THR A C 1
ATOM 733 O O . THR A 1 95 ? 11.867 -2.963 14.336 1 86.62 95 THR A O 1
ATOM 736 N N . PRO A 1 96 ? 12.766 -4.793 13.477 1 83.88 96 PRO A N 1
ATOM 737 C CA . PRO A 1 96 ? 13.07 -5.289 14.82 1 83.88 96 PRO A CA 1
ATOM 738 C C . PRO A 1 96 ? 14.156 -4.477 15.523 1 83.88 96 PRO A C 1
ATOM 740 O O . PRO A 1 96 ? 14.898 -3.744 14.867 1 83.88 96 PRO A O 1
ATOM 743 N N . SER A 1 97 ? 14.18 -4.719 16.812 1 85.62 97 SER A N 1
ATOM 744 C CA . SER A 1 97 ? 15.234 -4.09 17.594 1 85.62 97 SER A CA 1
ATOM 745 C C . SER A 1 97 ? 16.609 -4.609 17.203 1 85.62 97 SER A C 1
ATOM 747 O O . SER A 1 97 ? 16.734 -5.734 16.719 1 85.62 97 SER A O 1
ATOM 749 N N . ARG A 1 98 ? 17.578 -3.762 17.438 1 87.88 98 ARG A N 1
ATOM 750 C CA . ARG A 1 98 ? 18.938 -4.117 17.031 1 87.88 98 ARG A CA 1
ATOM 751 C C . ARG A 1 98 ? 19.703 -4.746 18.188 1 87.88 98 ARG A C 1
ATOM 753 O O . ARG A 1 98 ? 20.906 -4.98 18.094 1 87.88 98 ARG A O 1
ATOM 760 N N . ASP A 1 99 ? 18.938 -5.07 19.125 1 82.56 99 ASP A N 1
ATOM 761 C CA . ASP A 1 99 ? 19.609 -5.727 20.25 1 82.56 99 ASP A CA 1
ATOM 762 C C . ASP A 1 99 ? 20.141 -7.098 19.844 1 82.56 99 ASP A C 1
ATOM 764 O O . ASP A 1 99 ? 19.391 -7.953 19.375 1 82.56 99 ASP A O 1
ATOM 768 N N . GLY A 1 100 ? 21.422 -7.266 19.875 1 81.25 100 GLY A N 1
ATOM 769 C CA . GLY A 1 100 ? 22.031 -8.539 19.562 1 81.25 100 GLY A CA 1
ATOM 770 C C . GLY A 1 100 ? 22.375 -8.695 18.094 1 81.25 100 GLY A C 1
ATOM 771 O O . GLY A 1 100 ? 22.828 -9.758 17.656 1 81.25 100 GLY A O 1
ATOM 772 N N . TYR A 1 101 ? 22.188 -7.664 17.391 1 89.38 101 TYR A N 1
ATOM 773 C CA . TYR A 1 101 ? 22.516 -7.715 15.969 1 89.38 101 TYR A CA 1
ATOM 774 C C . TYR A 1 101 ? 24.016 -7.844 15.75 1 89.38 101 TYR A C 1
ATOM 776 O O . TYR A 1 101 ? 24.797 -7.074 16.312 1 89.38 101 TYR A O 1
ATOM 784 N N . LYS A 1 102 ? 24.391 -8.898 14.984 1 89.88 102 LYS A N 1
ATOM 785 C CA . LYS A 1 102 ? 25.797 -9.133 14.656 1 89.88 102 LYS A CA 1
ATOM 786 C C . LYS A 1 102 ? 25.953 -9.609 13.211 1 89.88 102 LYS A C 1
ATOM 788 O O . LYS A 1 102 ? 25.547 -10.719 12.875 1 89.88 102 LYS A O 1
ATOM 793 N N . SER A 1 103 ? 26.516 -8.766 12.438 1 89.5 103 SER A N 1
ATOM 794 C CA . SER A 1 103 ? 26.797 -9.18 11.062 1 89.5 103 SER A CA 1
ATOM 795 C C . SER A 1 103 ? 28.266 -9.594 10.898 1 89.5 103 SER A C 1
ATOM 797 O O . SER A 1 103 ? 29.109 -9.203 11.703 1 89.5 103 SER A O 1
ATOM 799 N N . LEU A 1 104 ? 28.453 -10.367 9.883 1 91.19 104 LEU A N 1
ATOM 800 C CA . LEU A 1 104 ? 29.797 -10.859 9.586 1 91.19 104 LEU A CA 1
ATOM 801 C C . LEU A 1 104 ? 30.328 -10.25 8.289 1 91.19 104 LEU A C 1
ATOM 803 O O . LEU A 1 104 ? 29.594 -9.562 7.582 1 91.19 104 LEU A O 1
ATOM 807 N N . ARG A 1 105 ? 31.578 -10.312 8.141 1 92 105 ARG A N 1
ATOM 808 C CA . ARG A 1 105 ? 32.219 -10.094 6.855 1 92 105 ARG A CA 1
ATOM 809 C C . ARG A 1 105 ? 32.844 -11.375 6.324 1 92 105 ARG A C 1
ATOM 811 O O . ARG A 1 105 ? 33.906 -11.805 6.809 1 92 105 ARG A O 1
ATOM 818 N N . ILE A 1 106 ? 32.188 -11.891 5.305 1 87.5 106 ILE A N 1
ATOM 819 C CA . ILE A 1 106 ? 32.625 -13.195 4.816 1 87.5 106 ILE A CA 1
ATOM 820 C C . ILE A 1 106 ? 33.406 -13.023 3.52 1 87.5 106 ILE A C 1
ATOM 822 O O . ILE A 1 106 ? 32.969 -12.312 2.611 1 87.5 106 ILE A O 1
ATOM 826 N N . CYS A 1 107 ? 34.5 -13.609 3.508 1 88.19 107 CYS A N 1
ATOM 827 C CA . CYS A 1 107 ? 35.344 -13.695 2.314 1 88.19 107 CYS A CA 1
ATOM 828 C C . CYS A 1 107 ? 35.562 -15.141 1.907 1 88.19 107 CYS A C 1
ATOM 830 O O . CYS A 1 107 ? 35.312 -16.062 2.695 1 88.19 107 CYS A O 1
ATOM 832 N N . TYR A 1 108 ? 35.938 -15.266 0.691 1 84.06 108 TYR A N 1
ATOM 833 C CA . TYR A 1 108 ? 36.156 -16.609 0.191 1 84.06 108 TYR A CA 1
ATOM 834 C C . TYR A 1 108 ? 37.562 -16.734 -0.396 1 84.06 108 TYR A C 1
ATOM 836 O O . TYR A 1 108 ? 38.125 -15.758 -0.907 1 84.06 108 TYR A O 1
ATOM 844 N N . ALA A 1 109 ? 38 -18.047 -0.288 1 80.5 109 ALA A N 1
ATOM 845 C CA . ALA A 1 109 ? 39.312 -18.312 -0.817 1 80.5 109 ALA A CA 1
ATOM 846 C C . ALA A 1 109 ? 39.312 -18.359 -2.342 1 80.5 109 ALA A C 1
ATOM 848 O O . ALA A 1 109 ? 38.375 -18.891 -2.947 1 80.5 109 ALA A O 1
ATOM 849 N N . ASP A 1 110 ? 40.281 -17.719 -2.93 1 79 110 ASP A N 1
ATOM 850 C CA . ASP A 1 110 ? 40.344 -17.656 -4.387 1 79 110 ASP A CA 1
ATOM 851 C C . ASP A 1 110 ? 40.594 -19.047 -4.984 1 79 110 ASP A C 1
ATOM 853 O O . ASP A 1 110 ? 40.125 -19.344 -6.09 1 79 110 ASP A O 1
ATOM 857 N N . GLU A 1 111 ? 41.312 -19.859 -4.254 1 77.81 111 GLU A N 1
ATOM 858 C CA . GLU A 1 111 ? 41.625 -21.203 -4.742 1 77.81 111 GLU A CA 1
ATOM 859 C C . GLU A 1 111 ? 40.406 -22.125 -4.605 1 77.81 111 GLU A C 1
ATOM 861 O O . GLU A 1 111 ? 40.25 -23.062 -5.379 1 77.81 111 GLU A O 1
ATOM 866 N N . ASP A 1 112 ? 39.625 -21.812 -3.615 1 75.5 112 ASP A N 1
ATOM 867 C CA . ASP A 1 112 ? 38.375 -22.578 -3.396 1 75.5 112 ASP A CA 1
ATOM 868 C C . ASP A 1 112 ? 37.219 -21.641 -3.061 1 75.5 112 ASP A C 1
ATOM 870 O O . ASP A 1 112 ? 36.938 -21.406 -1.887 1 75.5 112 ASP A O 1
ATOM 874 N N . PRO A 1 113 ? 36.5 -21.203 -4.051 1 72.44 113 PRO A N 1
ATOM 875 C CA . PRO A 1 113 ? 35.469 -20.188 -3.852 1 72.44 113 PRO A CA 1
ATOM 876 C C . PRO A 1 113 ? 34.312 -20.672 -2.973 1 72.44 113 PRO A C 1
ATOM 878 O O . PRO A 1 113 ? 33.5 -19.875 -2.52 1 72.44 113 PRO A O 1
ATOM 881 N N . ASP A 1 114 ? 34.375 -21.906 -2.557 1 72.5 114 ASP A N 1
ATOM 882 C CA . ASP A 1 114 ? 33.281 -22.422 -1.747 1 72.5 114 ASP A CA 1
ATOM 883 C C . ASP A 1 114 ? 33.656 -22.469 -0.269 1 72.5 114 ASP A C 1
ATOM 885 O O . ASP A 1 114 ? 32.812 -22.797 0.582 1 72.5 114 ASP A O 1
ATOM 889 N N . THR A 1 115 ? 34.844 -22.062 0.013 1 76.06 115 THR A N 1
ATOM 890 C CA . THR A 1 115 ? 35.344 -22.125 1.392 1 76.06 115 THR A CA 1
ATOM 891 C C . THR A 1 115 ? 35.438 -20.734 1.988 1 76.06 115 THR A C 1
ATOM 893 O O . THR A 1 115 ? 36.219 -19.906 1.521 1 76.06 115 THR A O 1
ATOM 896 N N . PRO A 1 116 ? 34.656 -20.484 3.02 1 80.88 116 PRO A N 1
ATOM 897 C CA . PRO A 1 116 ? 34.75 -19.172 3.666 1 80.88 116 PRO A CA 1
ATOM 898 C C . PRO A 1 116 ? 36.062 -18.984 4.418 1 80.88 116 PRO A C 1
ATOM 900 O O . PRO A 1 116 ? 36.594 -19.938 5.012 1 80.88 116 PRO A O 1
ATOM 903 N N . GLU A 1 117 ? 36.656 -17.828 4.305 1 80.56 117 GLU A N 1
ATOM 904 C CA . GLU A 1 117 ? 37.875 -17.469 5.023 1 80.56 117 GLU A CA 1
ATOM 905 C C . GLU A 1 117 ? 37.75 -16.078 5.648 1 80.56 117 GLU A C 1
ATOM 907 O O . GLU A 1 117 ? 36.812 -15.336 5.359 1 80.56 117 GLU A O 1
ATOM 912 N N . GLY A 1 118 ? 38.625 -15.82 6.602 1 79.38 118 GLY A N 1
ATOM 913 C CA . GLY A 1 118 ? 38.688 -14.469 7.133 1 79.38 118 GLY A CA 1
ATOM 914 C C . GLY A 1 118 ? 39.094 -13.438 6.098 1 79.38 118 GLY A C 1
ATOM 915 O O . GLY A 1 118 ? 39.969 -13.695 5.258 1 79.38 118 GLY A O 1
ATOM 916 N N . CYS A 1 119 ? 38.438 -12.328 6.145 1 86.62 119 CYS A N 1
ATOM 917 C CA . CYS A 1 119 ? 38.719 -11.273 5.184 1 86.62 119 CYS A CA 1
ATOM 918 C C . CYS A 1 119 ? 40.031 -10.562 5.527 1 86.62 119 CYS A C 1
ATOM 920 O O . CYS A 1 119 ? 40.531 -10.695 6.641 1 86.62 119 CYS A O 1
ATOM 922 N N . PRO A 1 120 ? 40.562 -9.969 4.512 1 80.25 120 PRO A N 1
ATOM 923 C CA . PRO A 1 120 ? 41.781 -9.227 4.793 1 80.25 120 PRO A CA 1
ATOM 924 C C . PRO A 1 120 ? 41.656 -8.281 5.988 1 80.25 120 PRO A C 1
ATOM 926 O O . PRO A 1 120 ? 40.656 -7.586 6.113 1 80.25 120 PRO A O 1
ATOM 929 N N . GLY A 1 121 ? 42.656 -8.289 6.816 1 73.81 121 GLY A N 1
ATOM 930 C CA . GLY A 1 121 ? 42.625 -7.52 8.047 1 73.81 121 GLY A CA 1
ATOM 931 C C . GLY A 1 121 ? 42.344 -8.367 9.281 1 73.81 121 GLY A C 1
ATOM 932 O O . GLY A 1 121 ? 42.625 -7.938 10.398 1 73.81 121 GLY A O 1
ATOM 933 N N . ALA A 1 122 ? 41.688 -9.523 8.883 1 74.88 122 ALA A N 1
ATOM 934 C CA . ALA A 1 122 ? 41.438 -10.453 9.984 1 74.88 122 ALA A CA 1
ATOM 935 C C . ALA A 1 122 ? 42.75 -11.133 10.406 1 74.88 122 ALA A C 1
ATOM 937 O O . ALA A 1 122 ? 43.688 -11.258 9.609 1 74.88 122 ALA A O 1
ATOM 938 N N . PRO A 1 123 ? 42.781 -11.398 11.656 1 68 123 PRO A N 1
ATOM 939 C CA . PRO A 1 123 ? 44 -12.086 12.07 1 68 123 PRO A CA 1
ATOM 940 C C . PRO A 1 123 ? 44.188 -13.438 11.383 1 68 123 PRO A C 1
ATOM 942 O O . PRO A 1 123 ? 43.188 -14.133 11.109 1 68 123 PRO A O 1
ATOM 945 N N . PRO A 1 124 ? 45.281 -13.703 10.75 1 59.72 124 PRO A N 1
ATOM 946 C CA . PRO A 1 124 ? 45.594 -14.867 9.914 1 59.72 124 PRO A CA 1
ATOM 947 C C . PRO A 1 124 ? 45.219 -16.188 10.57 1 59.72 124 PRO A C 1
ATOM 949 O O . PRO A 1 124 ? 44.969 -17.172 9.883 1 59.72 124 PRO A O 1
ATOM 952 N N . ASN A 1 125 ? 45.344 -16.391 11.922 1 58.19 125 ASN A N 1
ATOM 953 C CA . ASN A 1 125 ? 45.281 -17.75 12.477 1 58.19 125 ASN A CA 1
ATOM 954 C C . ASN A 1 125 ? 43.875 -18.109 12.914 1 58.19 125 ASN A C 1
ATOM 956 O O . ASN A 1 125 ? 43.469 -17.828 14.047 1 58.19 125 ASN A O 1
ATOM 960 N N . ARG A 1 126 ? 43.031 -18.547 11.938 1 59.81 126 ARG A N 1
ATOM 961 C CA . ARG A 1 126 ? 41.688 -19.062 12.172 1 59.81 126 ARG A CA 1
ATOM 962 C C . ARG A 1 126 ? 41.719 -20.234 13.141 1 59.81 126 ARG A C 1
ATOM 964 O O . ARG A 1 126 ? 40.812 -20.391 13.961 1 59.81 126 ARG A O 1
ATOM 971 N N . ALA A 1 127 ? 42.75 -21.078 12.977 1 56.97 127 ALA A N 1
ATOM 972 C CA . ALA A 1 127 ? 42.812 -22.344 13.719 1 56.97 127 ALA A CA 1
ATOM 973 C C . ALA A 1 127 ? 42.875 -22.078 15.227 1 56.97 127 ALA A C 1
ATOM 975 O O . ALA A 1 127 ? 42.469 -22.938 16.031 1 56.97 127 ALA A O 1
ATOM 976 N N . ASP A 1 128 ? 43.281 -20.953 15.57 1 58.28 128 ASP A N 1
ATOM 977 C CA . ASP A 1 128 ? 43.5 -20.703 16.984 1 58.28 128 ASP A CA 1
ATOM 978 C C . ASP A 1 128 ? 42.281 -20.047 17.625 1 58.28 128 ASP A C 1
ATOM 980 O O . ASP A 1 128 ? 42.281 -19.703 18.812 1 58.28 128 ASP A O 1
ATOM 984 N N . MET A 1 129 ? 41.312 -19.906 16.766 1 68 129 MET A N 1
ATOM 985 C CA . MET A 1 129 ? 40.156 -19.203 17.328 1 68 129 MET A CA 1
ATOM 986 C C . MET A 1 129 ? 39.156 -20.172 17.953 1 68 129 MET A C 1
ATOM 988 O O . MET A 1 129 ? 38.875 -21.219 17.375 1 68 129 MET A O 1
ATOM 992 N N . GLU A 1 130 ? 38.938 -20.094 19.203 1 64.75 130 GLU A N 1
ATOM 993 C CA . GLU A 1 130 ? 37.969 -20.922 19.906 1 64.75 130 GLU A CA 1
ATOM 994 C C . GLU A 1 130 ? 36.594 -20.844 19.25 1 64.75 130 GLU A C 1
ATOM 996 O O . GLU A 1 130 ? 35.906 -21.859 19.125 1 64.75 130 GLU A O 1
ATOM 1001 N N . ASP A 1 131 ? 36.281 -19.609 18.734 1 75.44 131 ASP A N 1
ATOM 1002 C CA . ASP A 1 131 ? 35 -19.359 18.047 1 75.44 131 ASP A CA 1
ATOM 1003 C C . ASP A 1 131 ? 35.25 -18.938 16.609 1 75.44 131 ASP A C 1
ATOM 1005 O O . ASP A 1 131 ? 35.75 -17.844 16.344 1 75.44 131 ASP A O 1
ATOM 1009 N N . ILE A 1 132 ? 34.938 -19.812 15.734 1 75.38 132 ILE A N 1
ATOM 1010 C CA . ILE A 1 132 ? 35.219 -19.625 14.312 1 75.38 132 ILE A CA 1
ATOM 1011 C C . ILE A 1 132 ? 34.469 -18.406 13.805 1 75.38 132 ILE A C 1
ATOM 1013 O O . ILE A 1 132 ? 34.844 -17.781 12.805 1 75.38 132 ILE A O 1
ATOM 1017 N N . THR A 1 133 ? 33.438 -18.031 14.477 1 80.69 133 THR A N 1
ATOM 1018 C CA . THR A 1 133 ? 32.656 -16.875 14.055 1 80.69 133 THR A CA 1
ATOM 1019 C C . THR A 1 133 ? 33.5 -15.602 14.141 1 80.69 133 THR A C 1
ATOM 1021 O O . THR A 1 133 ? 33.25 -14.648 13.391 1 80.69 133 THR A O 1
ATOM 1024 N N . GLU A 1 134 ? 34.438 -15.602 14.961 1 80.12 134 GLU A N 1
ATOM 1025 C CA . GLU A 1 134 ? 35.281 -14.422 15.148 1 80.12 134 GLU A CA 1
ATOM 1026 C C . GLU A 1 134 ? 36.156 -14.18 13.922 1 80.12 134 GLU A C 1
ATOM 1028 O O . GLU A 1 134 ? 36.5 -13.031 13.633 1 80.12 134 GLU A O 1
ATOM 1033 N N . ALA A 1 135 ? 36.438 -15.258 13.289 1 80.31 135 ALA A N 1
ATOM 1034 C CA . ALA A 1 135 ? 37.25 -15.133 12.086 1 80.31 135 ALA A CA 1
ATOM 1035 C C . ALA A 1 135 ? 36.531 -14.367 10.992 1 80.31 135 ALA A C 1
ATOM 1037 O O . ALA A 1 135 ? 37.156 -13.781 10.109 1 80.31 135 ALA A O 1
ATOM 1038 N N . TYR A 1 136 ? 35.25 -14.297 11.117 1 86.5 136 TYR A N 1
ATOM 1039 C CA . TYR A 1 136 ? 34.438 -13.672 10.086 1 86.5 136 TYR A CA 1
ATOM 1040 C C . TYR A 1 136 ? 33.844 -12.352 10.57 1 86.5 136 TYR A C 1
ATOM 1042 O O . TYR A 1 136 ? 33.031 -11.75 9.891 1 86.5 136 TYR A O 1
ATOM 1050 N N . SER A 1 137 ? 34.281 -11.938 11.695 1 86.25 137 SER A N 1
ATOM 1051 C CA . SER A 1 137 ? 33.781 -10.688 12.242 1 86.25 137 SER A CA 1
ATOM 1052 C C . SER A 1 137 ? 34.375 -9.484 11.523 1 86.25 137 SER A C 1
ATOM 1054 O O . SER A 1 137 ? 35.406 -9.609 10.836 1 86.25 137 SER A O 1
ATOM 1056 N N . VAL A 1 138 ? 33.719 -8.383 11.617 1 87.75 138 VAL A N 1
ATOM 1057 C CA . VAL A 1 138 ? 34.25 -7.117 11.141 1 87.75 138 VAL A CA 1
ATOM 1058 C C . VAL A 1 138 ? 35.312 -6.613 12.117 1 87.75 138 VAL A C 1
ATOM 1060 O O . VAL A 1 138 ? 35.031 -6.312 13.273 1 87.75 138 VAL A O 1
ATOM 1063 N N . TRP A 1 139 ? 36.438 -6.461 11.68 1 87.38 139 TRP A N 1
ATOM 1064 C CA . TRP A 1 139 ? 37.531 -6.113 12.578 1 87.38 139 TRP A CA 1
ATOM 1065 C C . TRP A 1 139 ? 37.594 -4.609 12.812 1 87.38 139 TRP A C 1
ATOM 1067 O O . TRP A 1 139 ? 37.375 -3.822 11.883 1 87.38 139 TRP A O 1
ATOM 1077 N N . PRO A 1 140 ? 37.938 -4.223 13.984 1 86.88 140 PRO A N 1
ATOM 1078 C CA . PRO A 1 140 ? 37.969 -2.801 14.336 1 86.88 140 PRO A CA 1
ATOM 1079 C C . PRO A 1 140 ? 38.969 -2.006 13.508 1 86.88 140 PRO A C 1
ATOM 1081 O O . PRO A 1 140 ? 38.75 -0.812 13.266 1 86.88 140 PRO A O 1
ATOM 1084 N N . SER A 1 141 ? 40 -2.641 13.062 1 86.06 141 SER A N 1
ATOM 1085 C CA . SER A 1 141 ? 41 -1.945 12.234 1 86.06 141 SER A CA 1
ATOM 1086 C C . SER A 1 141 ? 40.375 -1.473 10.922 1 86.06 141 SER A C 1
ATOM 1088 O O . SER A 1 141 ? 40.656 -0.365 10.461 1 86.06 141 SER A O 1
ATOM 1090 N N . SER A 1 142 ? 39.562 -2.297 10.398 1 90.19 142 SER A N 1
ATOM 1091 C CA . SER A 1 142 ? 38.875 -1.927 9.156 1 90.19 142 SER A CA 1
ATOM 1092 C C . SER A 1 142 ? 37.906 -0.79 9.391 1 90.19 142 SER A C 1
ATOM 1094 O O . SER A 1 142 ? 37.75 0.102 8.555 1 90.19 142 SER A O 1
ATOM 1096 N N . VAL A 1 143 ? 37.281 -0.806 10.57 1 91.44 143 VAL A N 1
ATOM 1097 C CA . VAL A 1 143 ? 36.281 0.227 10.898 1 91.44 143 VAL A CA 1
ATOM 1098 C C . VAL A 1 143 ? 37 1.576 11.039 1 91.44 143 VAL A C 1
ATOM 1100 O O . VAL A 1 143 ? 36.531 2.582 10.492 1 91.44 143 VAL A O 1
ATOM 1103 N N . SER A 1 144 ? 38.094 1.553 11.672 1 90.75 144 SER A N 1
ATOM 1104 C CA . SER A 1 144 ? 38.844 2.789 11.891 1 90.75 144 SER A CA 1
ATOM 1105 C C . SER A 1 144 ? 39.375 3.359 10.578 1 90.75 144 SER A C 1
ATOM 1107 O O . SER A 1 144 ? 39.438 4.578 10.406 1 90.75 144 SER A O 1
ATOM 1109 N N . LEU A 1 145 ? 39.75 2.52 9.703 1 93.19 145 LEU A N 1
ATOM 1110 C CA . LEU A 1 145 ? 40.281 2.961 8.422 1 93.19 145 LEU A CA 1
ATOM 1111 C C . LEU A 1 145 ? 39.219 3.65 7.578 1 93.19 145 LEU A C 1
ATOM 1113 O O . LEU A 1 145 ? 39.438 4.766 7.098 1 93.19 145 LEU A O 1
ATOM 1117 N N . PHE A 1 146 ? 38.125 3.117 7.504 1 94.75 146 PHE A N 1
ATOM 1118 C CA . PHE A 1 146 ? 37.125 3.582 6.539 1 94.75 146 PHE A CA 1
ATOM 1119 C C . PHE A 1 146 ? 36.156 4.555 7.191 1 94.75 146 PHE A C 1
ATOM 1121 O O . PHE A 1 146 ? 35.156 4.938 6.586 1 94.75 146 PHE A O 1
ATOM 1128 N N . THR A 1 147 ? 36.406 4.93 8.453 1 93.44 147 THR A N 1
ATOM 1129 C CA . THR A 1 147 ? 35.688 5.996 9.125 1 93.44 147 THR A CA 1
ATOM 1130 C C . THR A 1 147 ? 36.625 7.133 9.516 1 93.44 147 THR A C 1
ATOM 1132 O O . THR A 1 147 ? 36.25 7.973 10.352 1 93.44 147 THR A O 1
ATOM 1135 N N . SER A 1 148 ? 37.719 7.18 8.93 1 93 148 SER A N 1
ATOM 1136 C CA . SER A 1 148 ? 38.781 8.117 9.344 1 93 148 SER A CA 1
ATOM 1137 C C . SER A 1 148 ? 38.562 9.492 8.711 1 93 148 SER A C 1
ATOM 1139 O O . SER A 1 148 ? 39.219 10.461 9.086 1 93 148 SER A O 1
ATOM 1141 N N . GLY A 1 149 ? 37.656 9.578 7.785 1 91.38 149 GLY A N 1
ATOM 1142 C CA . GLY A 1 149 ? 37.438 10.836 7.094 1 91.38 149 GLY A CA 1
ATOM 1143 C C . GLY A 1 149 ? 36.875 11.93 8 1 91.38 149 GLY A C 1
ATOM 1144 O O . GLY A 1 149 ? 36.219 11.641 8.992 1 91.38 149 GLY A O 1
ATOM 1145 N N . ASN A 1 150 ? 37.25 13.156 7.652 1 85.12 150 ASN A N 1
ATOM 1146 C CA . ASN A 1 150 ? 36.719 14.305 8.391 1 85.12 150 ASN A CA 1
ATOM 1147 C C . ASN A 1 150 ? 35.344 14.734 7.883 1 85.12 150 ASN A C 1
ATOM 1149 O O . ASN A 1 150 ? 35.25 15.617 7.023 1 85.12 150 ASN A O 1
ATOM 1153 N N . VAL A 1 151 ? 34.406 14.148 8.414 1 86.94 151 VAL A N 1
ATOM 1154 C CA . VAL A 1 151 ? 33.031 14.453 8.008 1 86.94 151 VAL A CA 1
ATOM 1155 C C . VAL A 1 151 ? 32.156 14.656 9.25 1 86.94 151 VAL A C 1
ATOM 1157 O O . VAL A 1 151 ? 32.562 14.344 10.367 1 86.94 151 VAL A O 1
ATOM 1160 N N . SER A 1 152 ? 30.984 15.211 8.969 1 87.38 152 SER A N 1
ATOM 1161 C CA . SER A 1 152 ? 30.031 15.43 10.055 1 87.38 152 SER A CA 1
ATOM 1162 C C . SER A 1 152 ? 29.688 14.117 10.766 1 87.38 152 SER A C 1
ATOM 1164 O O . SER A 1 152 ? 29.75 13.047 10.164 1 87.38 152 SER A O 1
ATOM 1166 N N . ALA A 1 153 ? 29.281 14.195 11.984 1 88.38 153 ALA A N 1
ATOM 1167 C CA . ALA A 1 153 ? 28.984 13.031 12.82 1 88.38 153 ALA A CA 1
ATOM 1168 C C . ALA A 1 153 ? 27.75 12.297 12.328 1 88.38 153 ALA A C 1
ATOM 1170 O O . ALA A 1 153 ? 27.562 11.109 12.633 1 88.38 153 ALA A O 1
ATOM 1171 N N . THR A 1 154 ? 26.984 12.969 11.578 1 92.44 154 THR A N 1
ATOM 1172 C CA . THR A 1 154 ? 25.734 12.375 11.156 1 92.44 154 THR A CA 1
ATOM 1173 C C . THR A 1 154 ? 25.906 11.586 9.867 1 92.44 154 THR A C 1
ATOM 1175 O O . THR A 1 154 ? 25 10.867 9.438 1 92.44 154 THR A O 1
ATOM 1178 N N . VAL A 1 155 ? 27.109 11.656 9.289 1 95.44 155 VAL A N 1
ATOM 1179 C CA . VAL A 1 155 ? 27.375 10.914 8.055 1 95.44 155 VAL A CA 1
ATOM 1180 C C . VAL A 1 155 ? 27.625 9.445 8.383 1 95.44 155 VAL A C 1
ATOM 1182 O O . VAL A 1 155 ? 28.547 9.125 9.133 1 95.44 155 VAL A O 1
ATOM 1185 N N . SER A 1 156 ? 26.859 8.602 7.781 1 96.12 156 SER A N 1
ATOM 1186 C CA . SER A 1 156 ? 26.969 7.168 8.039 1 96.12 156 SER A CA 1
ATOM 1187 C C . SER A 1 156 ? 28.141 6.559 7.277 1 96.12 156 SER A C 1
ATOM 1189 O O . SER A 1 156 ? 28.594 7.109 6.27 1 96.12 156 SER A O 1
ATOM 1191 N N . SER A 1 157 ? 28.656 5.492 7.832 1 95.19 157 SER A N 1
ATOM 1192 C CA . SER A 1 157 ? 29.672 4.684 7.164 1 95.19 157 SER A CA 1
ATOM 1193 C C . SER A 1 157 ? 29.094 3.375 6.648 1 95.19 157 SER A C 1
ATOM 1195 O O . SER A 1 157 ? 27.922 3.074 6.895 1 95.19 157 SER A O 1
ATOM 1197 N N . VAL A 1 158 ? 29.953 2.615 5.988 1 96.19 158 VAL A N 1
ATOM 1198 C CA . VAL A 1 158 ? 29.547 1.327 5.43 1 96.19 158 VAL A CA 1
ATOM 1199 C C . VAL A 1 158 ? 29.141 0.381 6.555 1 96.19 158 VAL A C 1
ATOM 1201 O O . VAL A 1 158 ? 28.312 -0.508 6.355 1 96.19 158 VAL A O 1
ATOM 1204 N N . PHE A 1 159 ? 29.594 0.672 7.805 1 94.81 159 PHE A N 1
ATOM 1205 C CA . PHE A 1 159 ? 29.375 -0.223 8.938 1 94.81 159 PHE A CA 1
ATOM 1206 C C . PHE A 1 159 ? 28.078 0.13 9.664 1 94.81 159 PHE A C 1
ATOM 1208 O O . PHE A 1 159 ? 27.594 -0.654 10.477 1 94.81 159 PHE A O 1
ATOM 1215 N N . ASP A 1 160 ? 27.5 1.307 9.336 1 95.44 160 ASP A N 1
ATOM 1216 C CA . ASP A 1 160 ? 26.25 1.743 9.945 1 95.44 160 ASP A CA 1
ATOM 1217 C C . ASP A 1 160 ? 25.047 1.201 9.172 1 95.44 160 ASP A C 1
ATOM 1219 O O . ASP A 1 160 ? 23.906 1.364 9.602 1 95.44 160 ASP A O 1
ATOM 1223 N N . VAL A 1 161 ? 25.328 0.587 8.055 1 97.06 161 VAL A N 1
ATOM 1224 C CA . VAL A 1 161 ? 24.266 -0.012 7.242 1 97.06 161 VAL A CA 1
ATOM 1225 C C . VAL A 1 161 ? 24.031 -1.45 7.695 1 97.06 161 VAL A C 1
ATOM 1227 O O . VAL A 1 161 ? 24.953 -2.27 7.699 1 97.06 161 VAL A O 1
ATOM 1230 N N . GLN A 1 162 ? 22.812 -1.706 8.086 1 96.56 162 GLN A N 1
ATOM 1231 C CA . GLN A 1 162 ? 22.453 -3.041 8.547 1 96.56 162 GLN A CA 1
ATOM 1232 C C . GLN A 1 162 ? 21.25 -3.582 7.793 1 96.56 162 GLN A C 1
ATOM 1234 O O . GLN A 1 162 ? 20.531 -2.824 7.137 1 96.56 162 GLN A O 1
ATOM 1239 N N . TRP A 1 163 ? 21.141 -4.887 7.902 1 95.62 163 TRP A N 1
ATOM 1240 C CA . TRP A 1 163 ? 19.953 -5.5 7.328 1 95.62 163 TRP A CA 1
ATOM 1241 C C . TRP A 1 163 ? 18.703 -5.098 8.102 1 95.62 163 TRP A C 1
ATOM 1243 O O . TRP A 1 163 ? 18.703 -5.09 9.336 1 95.62 163 TRP A O 1
ATOM 1253 N N . ARG A 1 164 ? 17.734 -4.719 7.422 1 93.31 164 ARG A N 1
ATOM 1254 C CA . ARG A 1 164 ? 16.484 -4.367 8.102 1 93.31 164 ARG A CA 1
ATOM 1255 C C . ARG A 1 164 ? 15.836 -5.598 8.727 1 93.31 164 ARG A C 1
ATOM 1257 O O . ARG A 1 164 ? 15.461 -5.582 9.898 1 93.31 164 ARG A O 1
ATOM 1264 N N . SER A 1 165 ? 15.664 -6.633 7.891 1 89.19 165 SER A N 1
ATOM 1265 C CA . SER A 1 165 ? 15.172 -7.914 8.383 1 89.19 165 SER A CA 1
ATOM 1266 C C . SER A 1 165 ? 16.312 -8.922 8.539 1 89.19 165 SER A C 1
ATOM 1268 O O . SER A 1 165 ? 17.141 -9.07 7.641 1 89.19 165 SER A O 1
ATOM 1270 N N . PHE A 1 166 ? 16.328 -9.492 9.727 1 90.5 166 PHE A N 1
ATOM 1271 C CA . PHE A 1 166 ? 17.375 -10.484 9.969 1 90.5 166 PHE A CA 1
ATOM 1272 C C . PHE A 1 166 ? 16.859 -11.609 10.859 1 90.5 166 PHE A C 1
ATOM 1274 O O . PHE A 1 166 ? 15.852 -11.453 11.539 1 90.5 166 PHE A O 1
ATOM 1281 N N . ARG A 1 167 ? 17.578 -12.727 10.766 1 86.69 167 ARG A N 1
ATOM 1282 C CA . ARG A 1 167 ? 17.328 -13.867 11.641 1 86.69 167 ARG A CA 1
ATOM 1283 C C . ARG A 1 167 ? 18.625 -14.398 12.242 1 86.69 167 ARG A C 1
ATOM 1285 O O . ARG A 1 167 ? 19.703 -14.18 11.688 1 86.69 167 ARG A O 1
ATOM 1292 N N . SER A 1 168 ? 18.484 -14.969 13.312 1 85.75 168 SER A N 1
ATOM 1293 C CA . SER A 1 168 ? 19.656 -15.555 13.953 1 85.75 168 SER A CA 1
ATOM 1294 C C . SER A 1 168 ? 19.984 -16.922 13.359 1 85.75 168 SER A C 1
ATOM 1296 O O . SER A 1 168 ? 19.078 -17.719 13.094 1 85.75 168 SER A O 1
ATOM 1298 N N . SER A 1 169 ? 21.266 -17.031 13.086 1 83.56 169 SER A N 1
ATOM 1299 C CA . SER A 1 169 ? 21.734 -18.312 12.539 1 83.56 169 SER A CA 1
ATOM 1300 C C . SER A 1 169 ? 23.094 -18.688 13.102 1 83.56 169 SER A C 1
ATOM 1302 O O . SER A 1 169 ? 23.828 -17.828 13.609 1 83.56 169 SER A O 1
ATOM 1304 N N . THR A 1 170 ? 23.359 -20.031 13.031 1 83.31 170 THR A N 1
ATOM 1305 C CA . THR A 1 170 ? 24.672 -20.531 13.406 1 83.31 170 THR A CA 1
ATOM 1306 C C . THR A 1 170 ? 25.359 -21.188 12.219 1 83.31 170 THR A C 1
ATOM 1308 O O . THR A 1 170 ? 26.438 -21.781 12.367 1 83.31 170 THR A O 1
ATOM 1311 N N . GLN A 1 171 ? 24.75 -21.047 11.07 1 79.31 171 GLN A N 1
ATOM 1312 C CA . GLN A 1 171 ? 25.312 -21.656 9.875 1 79.31 171 GLN A CA 1
ATOM 1313 C C . GLN A 1 171 ? 25.594 -20.594 8.805 1 79.31 171 GLN A C 1
ATOM 1315 O O . GLN A 1 171 ? 24.672 -19.906 8.359 1 79.31 171 GLN A O 1
ATOM 1320 N N . ILE A 1 172 ? 26.797 -20.547 8.398 1 76.19 172 ILE A N 1
ATOM 1321 C CA . ILE A 1 172 ? 27.188 -19.562 7.398 1 76.19 172 ILE A CA 1
ATOM 1322 C C . ILE A 1 172 ? 26.672 -19.984 6.027 1 76.19 172 ILE A C 1
ATOM 1324 O O . ILE A 1 172 ? 26.172 -19.156 5.266 1 76.19 172 ILE A O 1
ATOM 1328 N N . VAL A 1 173 ? 26.953 -21.172 5.652 1 68.81 173 VAL A N 1
ATOM 1329 C CA . VAL A 1 173 ? 26.406 -21.766 4.438 1 68.81 173 VAL A CA 1
ATOM 1330 C C . VAL A 1 173 ? 25.516 -22.953 4.793 1 68.81 173 VAL A C 1
ATOM 1332 O O . VAL A 1 173 ? 25.75 -23.641 5.785 1 68.81 173 VAL A O 1
ATOM 1335 N N . PRO A 1 174 ? 24.516 -23.062 3.955 1 63.16 174 PRO A N 1
ATOM 1336 C CA . PRO A 1 174 ? 23.672 -24.203 4.254 1 63.16 174 PRO A CA 1
ATOM 1337 C C . PRO A 1 174 ? 24.453 -25.516 4.32 1 63.16 174 PRO A C 1
ATOM 1339 O O . PRO A 1 174 ? 25.234 -25.812 3.422 1 63.16 174 PRO A O 1
ATOM 1342 N N . GLY A 1 175 ? 24.281 -26.234 5.336 1 61.19 175 GLY A N 1
ATOM 1343 C CA . GLY A 1 175 ? 24.922 -27.531 5.465 1 61.19 175 GLY A CA 1
ATOM 1344 C C . GLY A 1 175 ? 26.281 -27.469 6.148 1 61.19 175 GLY A C 1
ATOM 1345 O O . GLY A 1 175 ? 26.844 -28.5 6.512 1 61.19 175 GLY A O 1
ATOM 1346 N N . ALA A 1 176 ? 26.781 -26.234 6.305 1 66.44 176 ALA A N 1
ATOM 1347 C CA . ALA A 1 176 ? 28.078 -26.094 6.961 1 66.44 176 ALA A CA 1
ATOM 1348 C C . ALA A 1 176 ? 27.969 -26.328 8.461 1 66.44 176 ALA A C 1
ATOM 1350 O O . ALA A 1 176 ? 26.859 -26.375 9.008 1 66.44 176 ALA A O 1
ATOM 1351 N N . SER A 1 177 ? 29.094 -26.703 9 1 68.62 177 SER A N 1
ATOM 1352 C CA . SER A 1 177 ? 29.141 -26.906 10.445 1 68.62 177 SER A CA 1
ATOM 1353 C C . SER A 1 177 ? 28.734 -25.641 11.188 1 68.62 177 SER A C 1
ATOM 1355 O O . SER A 1 177 ? 28.984 -24.516 10.719 1 68.62 177 SER A O 1
ATOM 1357 N N . ALA A 1 178 ? 27.984 -25.812 12.242 1 75.31 178 ALA A N 1
ATOM 1358 C CA . ALA A 1 178 ? 27.516 -24.703 13.07 1 75.31 178 ALA A CA 1
ATOM 1359 C C . ALA A 1 178 ? 28.688 -23.906 13.625 1 75.31 178 ALA A C 1
ATOM 1361 O O . ALA A 1 178 ? 29.719 -24.469 13.992 1 75.31 178 ALA A O 1
ATOM 1362 N N . THR A 1 179 ? 28.5 -22.656 13.531 1 77.81 179 THR A N 1
ATOM 1363 C CA . THR A 1 179 ? 29.484 -21.766 14.141 1 77.81 179 THR A CA 1
ATOM 1364 C C . THR A 1 179 ? 29.344 -21.766 15.664 1 77.81 179 THR A C 1
ATOM 1366 O O . THR A 1 179 ? 28.406 -22.359 16.203 1 77.81 179 THR A O 1
ATOM 1369 N N . GLY A 1 180 ? 30.312 -21.281 16.375 1 75.25 180 GLY A N 1
ATOM 1370 C CA . GLY A 1 180 ? 30.297 -21.203 17.828 1 75.25 180 GLY A CA 1
ATOM 1371 C C . GLY A 1 180 ? 29.312 -20.172 18.359 1 75.25 180 GLY A C 1
ATOM 1372 O O . GLY A 1 180 ? 28.703 -20.375 19.406 1 75.25 180 GLY A O 1
ATOM 1373 N N . SER A 1 181 ? 29.203 -19.078 17.656 1 84 181 SER A N 1
ATOM 1374 C CA . SER A 1 181 ? 28.312 -18 18.109 1 84 181 SER A CA 1
ATOM 1375 C C . SER A 1 181 ? 27.219 -17.719 17.094 1 84 181 SER A C 1
ATOM 1377 O O . SER A 1 181 ? 27.391 -18 15.898 1 84 181 SER A O 1
ATOM 1379 N N . VAL A 1 182 ? 26.156 -17.156 17.656 1 87.62 182 VAL A N 1
ATOM 1380 C CA . VAL A 1 182 ? 25.016 -16.797 16.812 1 87.62 182 VAL A CA 1
ATOM 1381 C C . VAL A 1 182 ? 25.297 -15.477 16.094 1 87.62 182 VAL A C 1
ATOM 1383 O O . VAL A 1 182 ? 25.938 -14.578 16.641 1 87.62 182 VAL A O 1
ATOM 1386 N N . PHE A 1 183 ? 25 -15.414 14.844 1 90.25 183 PHE A N 1
ATOM 1387 C CA . PHE A 1 183 ? 25.125 -14.188 14.055 1 90.25 183 PHE A CA 1
ATOM 1388 C C . PHE A 1 183 ? 23.812 -13.867 13.352 1 90.25 183 PHE A C 1
ATOM 1390 O O . PHE A 1 183 ? 22.875 -14.672 13.375 1 90.25 183 PHE A O 1
ATOM 1397 N N . SER A 1 184 ? 23.734 -12.672 12.828 1 90.44 184 SER A N 1
ATOM 1398 C CA . SER A 1 184 ? 22.531 -12.211 12.148 1 90.44 184 SER A CA 1
ATOM 1399 C C . SER A 1 184 ? 22.625 -12.422 10.641 1 90.44 184 SER A C 1
ATOM 1401 O O . SER A 1 184 ? 23.641 -12.07 10.031 1 90.44 184 SER A O 1
ATOM 1403 N N . GLN A 1 185 ? 21.656 -13.086 10.133 1 90.12 185 GLN A N 1
ATOM 1404 C CA . GLN A 1 185 ? 21.531 -13.273 8.688 1 90.12 185 GLN A CA 1
ATOM 1405 C C . GLN A 1 185 ? 20.422 -12.398 8.109 1 90.12 185 GLN A C 1
ATOM 1407 O O . GLN A 1 185 ? 19.266 -12.508 8.523 1 90.12 185 GLN A O 1
ATOM 1412 N N . GLY A 1 186 ? 20.859 -11.555 7.137 1 90.25 186 GLY A N 1
ATOM 1413 C CA . GLY A 1 186 ? 19.875 -10.695 6.504 1 90.25 186 GLY A CA 1
ATOM 1414 C C . GLY A 1 186 ? 19.016 -11.422 5.48 1 90.25 186 GLY A C 1
ATOM 1415 O O . GLY A 1 186 ? 19.516 -12.289 4.758 1 90.25 186 GLY A O 1
ATOM 1416 N N . TYR A 1 187 ? 17.766 -11.141 5.453 1 86.81 187 TYR A N 1
ATOM 1417 C CA . TYR A 1 187 ? 16.875 -11.672 4.422 1 86.81 187 TYR A CA 1
ATOM 1418 C C . TYR A 1 187 ? 15.891 -10.609 3.953 1 86.81 187 TYR A C 1
ATOM 1420 O O . TYR A 1 187 ? 15.539 -9.695 4.711 1 86.81 187 TYR A O 1
ATOM 1428 N N . TYR A 1 188 ? 15.477 -10.781 2.764 1 85.94 188 TYR A N 1
ATOM 1429 C CA . TYR A 1 188 ? 14.586 -9.781 2.172 1 85.94 188 TYR A CA 1
ATOM 1430 C C . TYR A 1 188 ? 13.133 -10.062 2.541 1 85.94 188 TYR A C 1
ATOM 1432 O O . TYR A 1 188 ? 12.656 -11.188 2.391 1 85.94 188 TYR A O 1
ATOM 1440 N N . ARG A 1 189 ? 12.555 -9.016 3.004 1 81.56 189 ARG A N 1
ATOM 1441 C CA . ARG A 1 189 ? 11.125 -9.008 3.279 1 81.56 189 ARG A CA 1
ATOM 1442 C C . ARG A 1 189 ? 10.508 -7.641 2.986 1 81.56 189 ARG A C 1
ATOM 1444 O O . ARG A 1 189 ? 10.969 -6.625 3.51 1 81.56 189 ARG A O 1
ATOM 1451 N N . GLN A 1 190 ? 9.523 -7.656 2.18 1 84 190 GLN A N 1
ATOM 1452 C CA . GLN A 1 190 ? 8.898 -6.383 1.823 1 84 190 GLN A CA 1
ATOM 1453 C C . GLN A 1 190 ? 7.938 -5.918 2.912 1 84 190 GLN A C 1
ATOM 1455 O O . GLN A 1 190 ? 6.996 -6.633 3.264 1 84 190 GLN A O 1
ATOM 1460 N N . ILE A 1 191 ? 8.188 -4.77 3.43 1 85.44 191 ILE A N 1
ATOM 1461 C CA . ILE A 1 191 ? 7.336 -4.207 4.473 1 85.44 191 ILE A CA 1
ATOM 1462 C C . ILE A 1 191 ? 6.176 -3.441 3.84 1 85.44 191 ILE A C 1
ATOM 1464 O O . ILE A 1 191 ? 5.012 -3.699 4.148 1 85.44 191 ILE A O 1
ATOM 1468 N N . SER A 1 192 ? 6.496 -2.506 3.012 1 81.56 192 SER A N 1
ATOM 1469 C CA . SER A 1 192 ? 5.508 -1.699 2.303 1 81.56 192 SER A CA 1
ATOM 1470 C C . SER A 1 192 ? 6.098 -1.09 1.036 1 81.56 192 SER A C 1
ATOM 1472 O O . SER A 1 192 ? 7.312 -1.105 0.841 1 81.56 192 SER A O 1
ATOM 1474 N N . GLN A 1 193 ? 5.246 -0.701 0.167 1 84.19 193 GLN A N 1
ATOM 1475 C CA . GLN A 1 193 ? 5.648 -0.003 -1.048 1 84.19 193 GLN A CA 1
ATOM 1476 C C . GLN A 1 193 ? 5.535 1.51 -0.877 1 84.19 193 GLN A C 1
ATOM 1478 O O . GLN A 1 193 ? 4.484 2.018 -0.478 1 84.19 193 GLN A O 1
ATOM 1483 N N . LEU A 1 194 ? 6.629 2.232 -1.174 1 89.88 194 LEU A N 1
ATOM 1484 C CA . LEU A 1 194 ? 6.66 3.674 -0.946 1 89.88 194 LEU A CA 1
ATOM 1485 C C . LEU A 1 194 ? 6.676 4.434 -2.27 1 89.88 194 LEU A C 1
ATOM 1487 O O . LEU A 1 194 ? 6.734 5.664 -2.283 1 89.88 194 LEU A O 1
ATOM 1491 N N . ILE A 1 195 ? 6.547 3.766 -3.354 1 89.69 195 ILE A N 1
ATOM 1492 C CA . ILE A 1 195 ? 6.727 4.348 -4.68 1 89.69 195 ILE A CA 1
ATOM 1493 C C . ILE A 1 195 ? 5.621 5.363 -4.949 1 89.69 195 ILE A C 1
ATOM 1495 O O . ILE A 1 195 ? 5.867 6.422 -5.535 1 89.69 195 ILE A O 1
ATOM 1499 N N . LEU A 1 196 ? 4.434 5.156 -4.508 1 84.06 196 LEU A N 1
ATOM 1500 C CA . LEU A 1 196 ? 3.275 5.965 -4.879 1 84.06 196 LEU A CA 1
ATOM 1501 C C . LEU A 1 196 ? 3.146 7.18 -3.967 1 84.06 196 LEU A C 1
ATOM 1503 O O . LEU A 1 196 ? 2.371 8.094 -4.254 1 84.06 196 LEU A O 1
ATOM 1507 N N . ASP A 1 197 ? 3.893 7.305 -2.908 1 83.5 197 ASP A N 1
ATOM 1508 C CA . ASP A 1 197 ? 3.826 8.445 -2.004 1 83.5 197 ASP A CA 1
ATOM 1509 C C . ASP A 1 197 ? 4.387 9.703 -2.668 1 83.5 197 ASP A C 1
ATOM 1511 O O . ASP A 1 197 ? 3.949 10.82 -2.371 1 83.5 197 ASP A O 1
ATOM 1515 N N . GLU A 1 198 ? 5.348 9.594 -3.566 1 86.12 198 GLU A N 1
ATOM 1516 C CA . GLU A 1 198 ? 5.977 10.688 -4.305 1 86.12 198 GLU A CA 1
ATOM 1517 C C . GLU A 1 198 ? 6.34 11.844 -3.379 1 86.12 198 GLU A C 1
ATOM 1519 O O . GLU A 1 198 ? 5.957 12.992 -3.631 1 86.12 198 GLU A O 1
ATOM 1524 N N . ASP A 1 199 ? 7.059 11.5 -2.336 1 91.19 199 ASP A N 1
ATOM 1525 C CA . ASP A 1 199 ? 7.449 12.469 -1.319 1 91.19 199 ASP A CA 1
ATOM 1526 C C . ASP A 1 199 ? 8.789 12.094 -0.692 1 91.19 199 ASP A C 1
ATOM 1528 O O . ASP A 1 199 ? 9.406 11.094 -1.073 1 91.19 199 ASP A O 1
ATOM 1532 N N . LEU A 1 200 ? 9.266 13.055 0.156 1 96.31 200 LEU A N 1
ATOM 1533 C CA . LEU A 1 200 ? 10.414 12.766 1.017 1 96.31 200 LEU A CA 1
ATOM 1534 C C . LEU A 1 200 ? 9.953 12.172 2.346 1 96.31 200 LEU A C 1
ATOM 1536 O O . LEU A 1 200 ? 9.312 12.859 3.146 1 96.31 200 LEU A O 1
ATOM 1540 N N . LEU A 1 201 ? 10.336 10.914 2.545 1 95.81 201 LEU A N 1
ATOM 1541 C CA . LEU A 1 201 ? 9.781 10.188 3.688 1 95.81 201 LEU A CA 1
ATOM 1542 C C . LEU A 1 201 ? 10.875 9.836 4.688 1 95.81 201 LEU A C 1
ATOM 1544 O O . LEU A 1 201 ? 11.992 9.477 4.297 1 95.81 201 LEU A O 1
ATOM 1548 N N . ALA A 1 202 ? 10.516 10 5.945 1 96.5 202 ALA A N 1
ATOM 1549 C CA . ALA A 1 202 ? 11.359 9.5 7.027 1 96.5 202 ALA A CA 1
ATOM 1550 C C . ALA A 1 202 ? 10.828 8.172 7.566 1 96.5 202 ALA A C 1
ATOM 1552 O O . ALA A 1 202 ? 9.75 8.125 8.164 1 96.5 202 ALA A O 1
ATOM 1553 N N . VAL A 1 203 ? 11.531 7.145 7.27 1 95.19 203 VAL A N 1
ATOM 1554 C CA . VAL A 1 203 ? 11.188 5.832 7.809 1 95.19 203 VAL A CA 1
ATOM 1555 C C . VAL A 1 203 ? 12.297 5.348 8.742 1 95.19 203 VAL A C 1
ATOM 1557 O O . VAL A 1 203 ? 13.383 5.922 8.766 1 95.19 203 VAL A O 1
ATOM 1560 N N . GLU A 1 204 ? 12.016 4.359 9.414 1 95.38 204 GLU A N 1
ATOM 1561 C CA . GLU A 1 204 ? 12.961 3.9 10.43 1 95.38 204 GLU A CA 1
ATOM 1562 C C . GLU A 1 204 ? 14.352 3.697 9.828 1 95.38 204 GLU A C 1
ATOM 1564 O O . GLU A 1 204 ? 14.555 2.805 9 1 95.38 204 GLU A O 1
ATOM 1569 N N . GLY A 1 205 ? 15.234 4.562 10.125 1 96.75 205 GLY A N 1
ATOM 1570 C CA . GLY A 1 205 ? 16.641 4.422 9.773 1 96.75 205 GLY A CA 1
ATOM 1571 C C . GLY A 1 205 ? 16.984 4.988 8.406 1 96.75 205 GLY A C 1
ATOM 1572 O O . GLY A 1 205 ? 18.125 4.914 7.965 1 96.75 205 GLY A O 1
ATOM 1573 N N . LEU A 1 206 ? 15.961 5.496 7.707 1 97.94 206 LEU A N 1
ATOM 1574 C CA . LEU A 1 206 ? 16.25 5.93 6.348 1 97.94 206 LEU A CA 1
ATOM 1575 C C . LEU A 1 206 ? 15.461 7.184 5.996 1 97.94 206 LEU A C 1
ATOM 1577 O O . LEU A 1 206 ? 14.375 7.406 6.531 1 97.94 206 LEU A O 1
ATOM 1581 N N . ILE A 1 207 ? 16.062 7.98 5.227 1 98.06 207 ILE A N 1
ATOM 1582 C CA . ILE A 1 207 ? 15.359 8.969 4.422 1 98.06 207 ILE A CA 1
ATOM 1583 C C . ILE A 1 207 ? 15.133 8.43 3.016 1 98.06 207 ILE A C 1
ATOM 1585 O O . ILE A 1 207 ? 16.094 8.117 2.299 1 98.06 207 ILE A O 1
ATOM 1589 N N . VAL A 1 208 ? 13.906 8.289 2.682 1 97.75 208 VAL A N 1
ATOM 1590 C CA . VAL A 1 208 ? 13.578 7.738 1.372 1 97.75 208 VAL A CA 1
ATOM 1591 C C . VAL A 1 208 ? 13.031 8.836 0.467 1 97.75 208 VAL A C 1
ATOM 1593 O O . VAL A 1 208 ? 12.016 9.461 0.786 1 97.75 208 VAL A O 1
ATOM 1596 N N . ASP A 1 209 ? 13.734 9.086 -0.584 1 97.62 209 ASP A N 1
ATOM 1597 C CA . ASP A 1 209 ? 13.273 10.008 -1.614 1 97.62 209 ASP A CA 1
ATOM 1598 C C . ASP A 1 209 ? 12.523 9.273 -2.717 1 97.62 209 ASP A C 1
ATOM 1600 O O . ASP A 1 209 ? 13.125 8.82 -3.693 1 97.62 209 ASP A O 1
ATOM 1604 N N . SER A 1 210 ? 11.227 9.25 -2.607 1 94.5 210 SER A N 1
ATOM 1605 C CA . SER A 1 210 ? 10.422 8.523 -3.584 1 94.5 210 SER A CA 1
ATOM 1606 C C . SER A 1 210 ? 10.086 9.398 -4.785 1 94.5 210 SER A C 1
ATOM 1608 O O . SER A 1 210 ? 9.242 9.031 -5.609 1 94.5 210 SER A O 1
ATOM 1610 N N . LYS A 1 211 ? 10.695 10.523 -4.887 1 92.69 211 LYS A N 1
ATOM 1611 C CA . LYS A 1 211 ? 10.531 11.391 -6.047 1 92.69 211 LYS A CA 1
ATOM 1612 C C . LYS A 1 211 ? 11.688 11.227 -7.027 1 92.69 211 LYS A C 1
ATOM 1614 O O . LYS A 1 211 ? 11.477 10.867 -8.188 1 92.69 211 LYS A O 1
ATOM 1619 N N . ALA A 1 212 ? 12.828 11.398 -6.477 1 93 212 ALA A N 1
ATOM 1620 C CA . ALA A 1 212 ? 14.016 11.328 -7.332 1 93 212 ALA A CA 1
ATOM 1621 C C . ALA A 1 212 ? 14.617 9.922 -7.312 1 93 212 ALA A C 1
ATOM 1623 O O . ALA A 1 212 ? 15.32 9.531 -8.242 1 93 212 ALA A O 1
ATOM 1624 N N . GLY A 1 213 ? 14.344 9.188 -6.336 1 95.12 213 GLY A N 1
ATOM 1625 C CA . GLY A 1 213 ? 14.898 7.848 -6.219 1 95.12 213 GLY A CA 1
ATOM 1626 C C . GLY A 1 213 ? 16.266 7.824 -5.551 1 95.12 213 GLY A C 1
ATOM 1627 O O . GLY A 1 213 ? 17.281 7.766 -6.227 1 95.12 213 GLY A O 1
ATOM 1628 N N . ARG A 1 214 ? 16.312 7.871 -4.312 1 97.06 214 ARG A N 1
ATOM 1629 C CA . ARG A 1 214 ? 17.547 7.754 -3.531 1 97.06 214 ARG A CA 1
ATOM 1630 C C . ARG A 1 214 ? 17.234 7.492 -2.062 1 97.06 214 ARG A C 1
ATOM 1632 O O . ARG A 1 214 ? 16.109 7.719 -1.609 1 97.06 214 ARG A O 1
ATOM 1639 N N . ILE A 1 215 ? 18.25 6.977 -1.388 1 98.25 215 ILE A N 1
ATOM 1640 C CA . ILE A 1 215 ? 18.078 6.656 0.024 1 98.25 215 ILE A CA 1
ATOM 1641 C C . ILE A 1 215 ? 19.188 7.301 0.845 1 98.25 215 ILE A C 1
ATOM 1643 O O . ILE A 1 215 ? 20.344 7.336 0.417 1 98.25 215 ILE A O 1
ATOM 1647 N N . GLY A 1 216 ? 18.75 7.934 1.952 1 98.56 216 GLY A N 1
ATOM 1648 C CA . GLY A 1 216 ? 19.688 8.477 2.93 1 98.56 216 GLY A CA 1
ATOM 1649 C C . GLY A 1 216 ? 19.656 7.734 4.254 1 98.56 216 GLY A C 1
ATOM 1650 O O . GLY A 1 216 ? 18.578 7.379 4.75 1 98.56 216 GLY A O 1
ATOM 1651 N N . PHE A 1 217 ? 20.859 7.512 4.754 1 98.25 217 PHE A N 1
ATOM 1652 C CA . PHE A 1 217 ? 20.953 6.754 5.996 1 98.25 217 PHE A CA 1
ATOM 1653 C C . PHE A 1 217 ? 20.953 7.688 7.199 1 98.25 217 PHE A C 1
ATOM 1655 O O . PHE A 1 217 ? 21.875 8.484 7.371 1 98.25 217 PHE A O 1
ATOM 1662 N N . ARG A 1 218 ? 19.906 7.504 7.973 1 97 218 ARG A N 1
ATOM 1663 C CA . ARG A 1 218 ? 19.766 8.344 9.156 1 97 218 ARG A CA 1
ATOM 1664 C C . ARG A 1 218 ? 18.859 7.688 10.195 1 97 218 ARG A C 1
ATOM 1666 O O . ARG A 1 218 ? 17.688 7.422 9.93 1 97 218 ARG A O 1
ATOM 1673 N N . ASN A 1 219 ? 19.438 7.43 11.312 1 95.12 219 ASN A N 1
ATOM 1674 C CA . ASN A 1 219 ? 18.594 7.078 12.445 1 95.12 219 ASN A CA 1
ATOM 1675 C C . ASN A 1 219 ? 17.953 8.312 13.07 1 95.12 219 ASN A C 1
ATOM 1677 O O . ASN A 1 219 ? 18.641 9.156 13.656 1 95.12 219 ASN A O 1
ATOM 1681 N N . HIS A 1 220 ? 16.703 8.43 13.008 1 95.12 220 HIS A N 1
ATOM 1682 C CA . HIS A 1 220 ? 15.992 9.695 13.188 1 95.12 220 HIS A CA 1
ATOM 1683 C C . HIS A 1 220 ? 16.062 10.148 14.641 1 95.12 220 HIS A C 1
ATOM 1685 O O . HIS A 1 220 ? 15.75 9.383 15.555 1 95.12 220 HIS A O 1
ATOM 1691 N N . THR A 1 221 ? 16.469 11.391 14.727 1 92.88 221 THR A N 1
ATOM 1692 C CA . THR A 1 221 ? 16.453 12.102 16 1 92.88 221 THR A CA 1
ATOM 1693 C C . THR A 1 221 ? 15.719 13.43 15.875 1 92.88 221 THR A C 1
ATOM 1695 O O . THR A 1 221 ? 15.781 14.086 14.828 1 92.88 221 THR A O 1
ATOM 1698 N N . ILE A 1 222 ? 14.977 13.766 16.875 1 91.31 222 ILE A N 1
ATOM 1699 C CA . ILE A 1 222 ? 14.203 15 16.844 1 91.31 222 ILE A CA 1
ATOM 1700 C C . ILE A 1 222 ? 14.461 15.797 18.125 1 91.31 222 ILE A C 1
ATOM 1702 O O . ILE A 1 222 ? 14.891 15.234 19.141 1 91.31 222 ILE A O 1
ATOM 1706 N N . PRO A 1 223 ? 14.289 17.094 17.953 1 89.19 223 PRO A N 1
ATOM 1707 C CA . PRO A 1 223 ? 14.469 17.922 19.156 1 89.19 223 PRO A CA 1
ATOM 1708 C C . PRO A 1 223 ? 13.352 17.719 20.172 1 89.19 223 PRO A C 1
ATOM 1710 O O . PRO A 1 223 ? 12.258 17.281 19.812 1 89.19 223 PRO A O 1
ATOM 1713 N N . SER A 1 224 ? 13.742 18.016 21.297 1 81.69 224 SER A N 1
ATOM 1714 C CA . SER A 1 224 ? 12.742 17.953 22.359 1 81.69 224 SER A CA 1
ATOM 1715 C C . SER A 1 224 ? 11.719 19.078 22.219 1 81.69 224 SER A C 1
ATOM 1717 O O . SER A 1 224 ? 12.023 20.141 21.672 1 81.69 224 SER A O 1
ATOM 1719 N N . THR A 1 225 ? 10.531 18.891 22.766 1 74.38 225 THR A N 1
ATOM 1720 C CA . THR A 1 225 ? 9.266 19.609 22.734 1 74.38 225 THR A CA 1
ATOM 1721 C C . THR A 1 225 ? 9.492 21.078 22.391 1 74.38 225 THR A C 1
ATOM 1723 O O . THR A 1 225 ? 9.945 21.859 23.25 1 74.38 225 THR A O 1
ATOM 1726 N N . LEU A 1 226 ? 9.453 21.359 21.156 1 80.25 226 LEU A N 1
ATOM 1727 C CA . LEU A 1 226 ? 9.5 22.719 20.656 1 80.25 226 LEU A CA 1
ATOM 1728 C C . LEU A 1 226 ? 8.141 23.172 20.141 1 80.25 226 LEU A C 1
ATOM 1730 O O . LEU A 1 226 ? 7.754 22.797 19.016 1 80.25 226 LEU A O 1
ATOM 1734 N N . PRO A 1 227 ? 7.441 23.875 20.875 1 76.94 227 PRO A N 1
ATOM 1735 C CA . PRO A 1 227 ? 6.055 24.188 20.516 1 76.94 227 PRO A CA 1
ATOM 1736 C C . PRO A 1 227 ? 5.945 24.922 19.188 1 76.94 227 PRO A C 1
ATOM 1738 O O . PRO A 1 227 ? 4.969 24.75 18.453 1 76.94 227 PRO A O 1
ATOM 1741 N N . MET A 1 228 ? 6.973 25.812 18.891 1 80.06 228 MET A N 1
ATOM 1742 C CA . MET A 1 228 ? 6.836 26.594 17.656 1 80.06 228 MET A CA 1
ATOM 1743 C C . MET A 1 228 ? 7.637 25.953 16.516 1 80.06 228 MET A C 1
ATOM 1745 O O . MET A 1 228 ? 7.598 26.438 15.391 1 80.06 228 MET A O 1
ATOM 1749 N N . GLY A 1 229 ? 8.359 25.016 16.781 1 86.75 229 GLY A N 1
ATOM 1750 C CA . GLY A 1 229 ? 9.07 24.281 15.742 1 86.75 229 GLY A CA 1
ATOM 1751 C C . GLY A 1 229 ? 10.508 24.734 15.57 1 86.75 229 GLY A C 1
ATOM 1752 O O . GLY A 1 229 ? 10.961 25.656 16.25 1 86.75 229 GLY A O 1
ATOM 1753 N N . ALA A 1 230 ? 11.281 24.016 14.797 1 90.06 230 ALA A N 1
ATOM 1754 C CA . ALA A 1 230 ? 12.695 24.266 14.539 1 90.06 230 ALA A CA 1
ATOM 1755 C C . ALA A 1 230 ? 13.094 23.797 13.141 1 90.06 230 ALA A C 1
ATOM 1757 O O . ALA A 1 230 ? 12.406 22.969 12.547 1 90.06 230 ALA A O 1
ATOM 1758 N N . GLU A 1 231 ? 14.156 24.469 12.656 1 91.88 231 GLU A N 1
ATOM 1759 C CA . GLU A 1 231 ? 14.75 24.094 11.375 1 91.88 231 GLU A CA 1
ATOM 1760 C C . GLU A 1 231 ? 16.266 23.906 11.508 1 91.88 231 GLU A C 1
ATOM 1762 O O . GLU A 1 231 ? 16.938 24.656 12.203 1 91.88 231 GLU A O 1
ATOM 1767 N N . TRP A 1 232 ? 16.812 22.875 10.906 1 92.62 232 TRP A N 1
ATOM 1768 C CA . TRP A 1 232 ? 18.266 22.656 10.914 1 92.62 232 TRP A CA 1
ATOM 1769 C C . TRP A 1 232 ? 18.703 21.891 9.672 1 92.62 232 TRP A C 1
ATOM 1771 O O . TRP A 1 232 ? 17.859 21.406 8.898 1 92.62 232 TRP A O 1
ATOM 1781 N N . THR A 1 233 ? 20.016 21.828 9.438 1 92.94 233 THR A N 1
ATOM 1782 C CA . THR A 1 233 ? 20.594 21.109 8.305 1 92.94 233 THR A CA 1
ATOM 1783 C C . THR A 1 233 ? 21.578 20.047 8.789 1 92.94 233 THR A C 1
ATOM 1785 O O . THR A 1 233 ? 22.234 20.219 9.812 1 92.94 233 THR A O 1
ATOM 1788 N N . GLU A 1 234 ? 21.562 18.953 8.109 1 94.94 234 GLU A N 1
ATOM 1789 C CA . GLU A 1 234 ? 22.484 17.844 8.406 1 94.94 234 GLU A CA 1
ATOM 1790 C C . GLU A 1 234 ? 23.094 17.281 7.125 1 94.94 234 GLU A C 1
ATOM 1792 O O . GLU A 1 234 ? 22.438 17.266 6.078 1 94.94 234 GLU A O 1
ATOM 1797 N N . ASP A 1 235 ? 24.391 16.875 7.273 1 95.31 235 ASP A N 1
ATOM 1798 C CA . ASP A 1 235 ? 25.016 16.094 6.211 1 95.31 235 ASP A CA 1
ATOM 1799 C C . ASP A 1 235 ? 24.703 14.609 6.363 1 95.31 235 ASP A C 1
ATOM 1801 O O . ASP A 1 235 ? 24.906 14.031 7.438 1 95.31 235 ASP A O 1
ATOM 1805 N N . ILE A 1 236 ? 24.219 14.031 5.293 1 97.31 236 ILE A N 1
ATOM 1806 C CA . ILE A 1 236 ? 23.781 12.641 5.348 1 97.31 236 ILE A CA 1
ATOM 1807 C C . ILE A 1 236 ? 24.359 11.875 4.16 1 97.31 236 ILE A C 1
ATOM 1809 O O . ILE A 1 236 ? 24.438 12.406 3.049 1 97.31 236 ILE A O 1
ATOM 1813 N N . LEU A 1 237 ? 24.766 10.641 4.391 1 98 237 LEU A N 1
ATOM 1814 C CA . LEU A 1 237 ? 25.219 9.766 3.318 1 98 237 LEU A CA 1
ATOM 1815 C C . LEU A 1 237 ? 24.031 9.25 2.51 1 98 237 LEU A C 1
ATOM 1817 O O . LEU A 1 237 ? 23.078 8.695 3.074 1 98 237 LEU A O 1
ATOM 1821 N N . PHE A 1 238 ? 24.094 9.453 1.233 1 98.31 238 PHE A N 1
ATOM 1822 C CA . PHE A 1 238 ? 23.078 8.945 0.327 1 98.31 238 PHE A CA 1
ATOM 1823 C C . PHE A 1 238 ? 23.672 7.93 -0.642 1 98.31 238 PHE A C 1
ATOM 1825 O O . PHE A 1 238 ? 24.828 8.062 -1.055 1 98.31 238 PHE A O 1
ATOM 1832 N N . ILE A 1 239 ? 22.938 6.898 -0.903 1 98.38 239 ILE A N 1
ATOM 1833 C CA . ILE A 1 239 ? 23.203 6.027 -2.041 1 98.38 239 ILE A CA 1
ATOM 1834 C C . ILE A 1 239 ? 22.109 6.211 -3.1 1 98.38 239 ILE A C 1
ATOM 1836 O O . ILE A 1 239 ? 20.922 6.133 -2.795 1 98.38 239 ILE A O 1
ATOM 1840 N N . GLU A 1 240 ? 22.578 6.473 -4.273 1 97.31 240 GLU A N 1
ATOM 1841 C CA . GLU A 1 240 ? 21.672 6.824 -5.359 1 97.31 240 GLU A CA 1
ATOM 1842 C C . GLU A 1 240 ? 21.922 5.961 -6.594 1 97.31 240 GLU A C 1
ATOM 1844 O O . GLU A 1 240 ? 23.062 5.832 -7.039 1 97.31 240 GLU A O 1
ATOM 1849 N N . PRO A 1 241 ? 20.844 5.398 -7.094 1 97.75 241 PRO A N 1
ATOM 1850 C CA . PRO A 1 241 ? 21.016 4.688 -8.367 1 97.75 241 PRO A CA 1
ATOM 1851 C C . PRO A 1 241 ? 21.047 5.625 -9.57 1 97.75 241 PRO A C 1
ATOM 1853 O O . PRO A 1 241 ? 20.438 6.695 -9.539 1 97.75 241 PRO A O 1
ATOM 1856 N N . GLU A 1 242 ? 21.812 5.301 -10.5 1 97.5 242 GLU A N 1
ATOM 1857 C CA . GLU A 1 242 ? 21.812 5.949 -11.805 1 97.5 242 GLU A CA 1
ATOM 1858 C C . GLU A 1 242 ? 21.609 4.93 -12.922 1 97.5 242 GLU A C 1
ATOM 1860 O O . GLU A 1 242 ? 22.328 3.924 -12.984 1 97.5 242 GLU A O 1
ATOM 1865 N N . THR A 1 243 ? 20.609 5.203 -13.664 1 97.69 243 THR A N 1
ATOM 1866 C CA . THR A 1 243 ? 20.266 4.285 -14.742 1 97.69 243 THR A CA 1
ATOM 1867 C C . THR A 1 243 ? 20.188 5.016 -16.078 1 97.69 243 THR A C 1
ATOM 1869 O O . THR A 1 243 ? 19.75 6.164 -16.141 1 97.69 243 THR A O 1
ATOM 1872 N N . ARG A 1 244 ? 20.734 4.391 -17.094 1 98.12 244 ARG A N 1
ATOM 1873 C CA . ARG A 1 244 ? 20.578 4.855 -18.469 1 98.12 244 ARG A CA 1
ATOM 1874 C C . ARG A 1 244 ? 19.953 3.775 -19.344 1 98.12 244 ARG A C 1
ATOM 1876 O O . ARG A 1 244 ? 20.281 2.594 -19.203 1 98.12 244 ARG A O 1
ATOM 1883 N N . CYS A 1 245 ? 18.984 4.23 -20.062 1 98.31 245 CYS A N 1
ATOM 1884 C CA . CYS A 1 245 ? 18.266 3.281 -20.906 1 98.31 245 CYS A CA 1
ATOM 1885 C C . CYS A 1 245 ? 18.25 3.73 -22.359 1 98.31 245 CYS A C 1
ATOM 1887 O O . CYS A 1 245 ? 18.344 4.926 -22.641 1 98.31 245 CYS A O 1
ATOM 1889 N N . VAL A 1 246 ? 18.203 2.764 -23.25 1 97.38 246 VAL A N 1
ATOM 1890 C CA . VAL A 1 246 ? 18.156 2.992 -24.688 1 97.38 246 VAL A CA 1
ATOM 1891 C C . VAL A 1 246 ? 16.969 2.234 -25.281 1 97.38 246 VAL A C 1
ATOM 1893 O O . VAL A 1 246 ? 16.719 1.084 -24.922 1 97.38 246 VAL A O 1
ATOM 1896 N N . ASP A 1 247 ? 16.25 2.947 -26.109 1 97.44 247 ASP A N 1
ATOM 1897 C CA . ASP A 1 247 ? 15.164 2.309 -26.844 1 97.44 247 ASP A CA 1
ATOM 1898 C C . ASP A 1 247 ? 15.695 1.364 -27.906 1 97.44 247 ASP A C 1
ATOM 1900 O O . ASP A 1 247 ? 16.438 1.784 -28.797 1 97.44 247 ASP A O 1
ATOM 1904 N N . THR A 1 248 ? 15.289 0.096 -27.859 1 97.06 248 THR A N 1
ATOM 1905 C CA . THR A 1 248 ? 15.75 -0.852 -28.875 1 97.06 248 THR A CA 1
ATOM 1906 C C . THR A 1 248 ? 15.008 -0.634 -30.188 1 97.06 248 THR A C 1
ATOM 1908 O O . THR A 1 248 ? 15.383 -1.201 -31.219 1 97.06 248 THR A O 1
ATOM 1911 N N . ASN A 1 249 ? 13.953 0.146 -30.141 1 97.38 249 ASN A N 1
ATOM 1912 C CA . ASN A 1 249 ? 13.078 0.402 -31.281 1 97.38 249 ASN A CA 1
ATOM 1913 C C . ASN A 1 249 ? 12.414 -0.88 -31.781 1 97.38 249 ASN A C 1
ATOM 1915 O O . ASN A 1 249 ? 12.234 -1.064 -32.969 1 97.38 249 ASN A O 1
ATOM 1919 N N . LEU A 1 250 ? 12.273 -1.778 -30.891 1 96.56 250 LEU A N 1
ATOM 1920 C CA . LEU A 1 250 ? 11.461 -2.977 -31.078 1 96.56 250 LEU A CA 1
ATOM 1921 C C . LEU A 1 250 ? 10.266 -2.98 -30.125 1 96.56 250 LEU A C 1
ATOM 1923 O O . LEU A 1 250 ? 10.352 -2.465 -29.016 1 96.56 250 LEU A O 1
ATOM 1927 N N . THR A 1 251 ? 9.164 -3.52 -30.609 1 94.75 251 THR A N 1
ATOM 1928 C CA . THR A 1 251 ? 7.988 -3.68 -29.75 1 94.75 251 THR A CA 1
ATOM 1929 C C . THR A 1 251 ? 7.414 -5.09 -29.891 1 94.75 251 THR A C 1
ATOM 1931 O O . THR A 1 251 ? 7.629 -5.762 -30.891 1 94.75 251 THR A O 1
ATOM 1934 N N . VAL A 1 252 ? 6.867 -5.516 -28.828 1 92.5 252 VAL A N 1
ATOM 1935 C CA . VAL A 1 252 ? 6.086 -6.746 -28.875 1 92.5 252 VAL A CA 1
ATOM 1936 C C . VAL A 1 252 ? 4.598 -6.41 -28.938 1 92.5 252 VAL A C 1
ATOM 1938 O O . VAL A 1 252 ? 4.051 -5.793 -28.016 1 92.5 252 VAL A O 1
ATOM 1941 N N . ASP A 1 253 ? 4.02 -6.855 -30 1 92.44 253 ASP A N 1
ATOM 1942 C CA . ASP A 1 253 ? 2.613 -6.543 -30.219 1 92.44 253 ASP A CA 1
ATOM 1943 C C . ASP A 1 253 ? 1.748 -7.797 -30.125 1 92.44 253 ASP A C 1
ATOM 1945 O O . ASP A 1 253 ? 2.18 -8.883 -30.5 1 92.44 253 ASP A O 1
ATOM 1949 N N . TYR A 1 254 ? 0.531 -7.598 -29.562 1 88.88 254 TYR A N 1
ATOM 1950 C CA . TYR A 1 254 ? -0.389 -8.719 -29.422 1 88.88 254 TYR A CA 1
ATOM 1951 C C . TYR A 1 254 ? -1.827 -8.234 -29.297 1 88.88 254 TYR A C 1
ATOM 1953 O O . TYR A 1 254 ? -2.07 -7.039 -29.109 1 88.88 254 TYR A O 1
ATOM 1961 N N . ASN A 1 255 ? -2.727 -9.172 -29.5 1 87.75 255 ASN A N 1
ATOM 1962 C CA . ASN A 1 255 ? -4.133 -8.953 -29.188 1 87.75 255 ASN A CA 1
ATOM 1963 C C . ASN A 1 255 ? -4.527 -9.648 -27.891 1 87.75 255 ASN A C 1
ATOM 1965 O O . ASN A 1 255 ? -4.137 -10.789 -27.641 1 87.75 255 ASN A O 1
ATOM 1969 N N . TYR A 1 256 ? -5.203 -8.844 -27.062 1 83.94 256 TYR A N 1
ATOM 1970 C CA . TYR A 1 256 ? -5.625 -9.391 -25.781 1 83.94 256 TYR A CA 1
ATOM 1971 C C . TYR A 1 256 ? -6.996 -10.047 -25.891 1 83.94 256 TYR A C 1
ATOM 1973 O O . TYR A 1 256 ? -7.949 -9.438 -26.375 1 83.94 256 TYR A O 1
ATOM 1981 N N . ASP A 1 257 ? -7.027 -11.32 -25.516 1 77.25 257 ASP A N 1
ATOM 1982 C CA . ASP A 1 257 ? -8.273 -12.078 -25.5 1 77.25 257 ASP A CA 1
ATOM 1983 C C . ASP A 1 257 ? -8.367 -12.969 -24.266 1 77.25 257 ASP A C 1
ATOM 1985 O O . ASP A 1 257 ? -7.93 -14.125 -24.297 1 77.25 257 ASP A O 1
ATOM 1989 N N . PRO A 1 258 ? -8.977 -12.359 -23.219 1 71.25 258 PRO A N 1
ATOM 1990 C CA . PRO A 1 258 ? -9.031 -13.125 -21.969 1 71.25 258 PRO A CA 1
ATOM 1991 C C . PRO A 1 258 ? -9.812 -14.43 -22.109 1 71.25 258 PRO A C 1
ATOM 1993 O O . PRO A 1 258 ? -9.672 -15.328 -21.281 1 71.25 258 PRO A O 1
ATOM 1996 N N . GLN A 1 259 ? -10.734 -14.508 -23.047 1 62.41 259 GLN A N 1
ATOM 1997 C CA . GLN A 1 259 ? -11.57 -15.695 -23.234 1 62.41 259 GLN A CA 1
ATOM 1998 C C . GLN A 1 259 ? -10.797 -16.797 -23.953 1 62.41 259 GLN A C 1
ATOM 2000 O O . GLN A 1 259 ? -11.234 -17.953 -23.984 1 62.41 259 GLN A O 1
ATOM 2005 N N . ALA A 1 260 ? -9.672 -16.359 -24.422 1 58.56 260 ALA A N 1
ATOM 2006 C CA . ALA A 1 260 ? -8.906 -17.344 -25.172 1 58.56 260 ALA A CA 1
ATOM 2007 C C . ALA A 1 260 ? -8.445 -18.5 -24.281 1 58.56 260 ALA A C 1
ATOM 2009 O O . ALA A 1 260 ? -8.273 -19.625 -24.75 1 58.56 260 ALA A O 1
ATOM 2010 N N . GLN A 1 261 ? -8.266 -18.172 -23.031 1 53.75 261 GLN A N 1
ATOM 2011 C CA . GLN A 1 261 ? -7.797 -19.219 -22.125 1 53.75 261 GLN A CA 1
ATOM 2012 C C . GLN A 1 261 ? -8.859 -20.297 -21.922 1 53.75 261 GLN A C 1
ATOM 2014 O O . GLN A 1 261 ? -8.531 -21.469 -21.719 1 53.75 261 GLN A O 1
ATOM 2019 N N . TYR A 1 262 ? -10.203 -19.969 -21.781 1 48.03 262 TYR A N 1
ATOM 2020 C CA . TYR A 1 262 ? -11.25 -20.938 -21.422 1 48.03 262 TYR A CA 1
ATOM 2021 C C . TYR A 1 262 ? -11.68 -21.75 -22.641 1 48.03 262 TYR A C 1
ATOM 2023 O O . TYR A 1 262 ? -12.32 -22.797 -22.5 1 48.03 262 TYR A O 1
ATOM 2031 N N . SER A 1 263 ? -11.648 -21.234 -23.812 1 40.66 263 SER A N 1
ATOM 2032 C CA . SER A 1 263 ? -12.102 -22.094 -24.891 1 40.66 263 SER A CA 1
ATOM 2033 C C . SER A 1 263 ? -11.406 -23.453 -24.844 1 40.66 263 SER A C 1
ATOM 2035 O O . SER A 1 263 ? -11.984 -24.469 -25.25 1 40.66 263 SER A O 1
ATOM 2037 N N . SER A 1 264 ? -10.062 -23.578 -24.922 1 35.69 264 SER A N 1
ATOM 2038 C CA . SER A 1 264 ? -9.469 -24.891 -25.062 1 35.69 264 SER A CA 1
ATOM 2039 C C . SER A 1 264 ? -9.195 -25.531 -23.703 1 35.69 264 SER A C 1
ATOM 2041 O O . SER A 1 264 ? -8.094 -25.406 -23.156 1 35.69 264 SER A O 1
ATOM 2043 N N . TYR A 1 265 ? -9.945 -25.453 -22.719 1 34.16 265 TYR A N 1
ATOM 2044 C CA . TYR A 1 265 ? -9.703 -26.484 -21.703 1 34.16 265 TYR A CA 1
ATOM 2045 C C . TYR A 1 265 ? -9.195 -27.766 -22.359 1 34.16 265 TYR A C 1
ATOM 2047 O O . TYR A 1 265 ? -9.055 -28.797 -21.688 1 34.16 265 TYR A O 1
ATOM 2055 N N . SER A 1 266 ? -9.594 -28.141 -23.547 1 30.8 266 SER A N 1
ATOM 2056 C CA . SER A 1 266 ? -9.117 -29.406 -24.078 1 30.8 266 SER A CA 1
ATOM 2057 C C . SER A 1 266 ? -7.633 -29.594 -23.781 1 30.8 266 SER A C 1
ATOM 2059 O O . SER A 1 266 ? -7.23 -30.641 -23.25 1 30.8 266 SER A O 1
ATOM 2061 N N . THR A 1 267 ? -6.84 -29.625 -24.984 1 29.83 267 THR A N 1
ATOM 2062 C CA . THR A 1 267 ? -5.555 -30.281 -25.172 1 29.83 267 THR A CA 1
ATOM 2063 C C . THR A 1 267 ? -4.504 -29.703 -24.234 1 29.83 267 THR A C 1
ATOM 2065 O O . THR A 1 267 ? -4.676 -28.594 -23.703 1 29.83 267 THR A O 1
ATOM 2068 N N . ASP A 1 268 ? -3.307 -30.391 -24.266 1 30.61 268 ASP A N 1
ATOM 2069 C CA . ASP A 1 268 ? -1.946 -30.453 -23.75 1 30.61 268 ASP A CA 1
ATOM 2070 C C . ASP A 1 268 ? -1.354 -29.062 -23.578 1 30.61 268 ASP A C 1
ATOM 2072 O O . ASP A 1 268 ? -0.192 -28.922 -23.188 1 30.61 268 ASP A O 1
ATOM 2076 N N . ASP A 1 269 ? -1.69 -28.172 -24.516 1 33.53 269 ASP A N 1
ATOM 2077 C CA . ASP A 1 269 ? -0.748 -27.062 -24.656 1 33.53 269 ASP A CA 1
ATOM 2078 C C . ASP A 1 269 ? -0.931 -26.047 -23.547 1 33.53 269 ASP A C 1
ATOM 2080 O O . ASP A 1 269 ? -2.016 -25.484 -23.375 1 33.53 269 ASP A O 1
ATOM 2084 N N . ILE A 1 270 ? -0.389 -26.141 -22.516 1 37.19 270 ILE A N 1
ATOM 2085 C CA . ILE A 1 270 ? 0.032 -25.297 -21.406 1 37.19 270 ILE A CA 1
ATOM 2086 C C . ILE A 1 270 ? -0.054 -23.828 -21.797 1 37.19 270 ILE A C 1
ATOM 2088 O O . ILE A 1 270 ? 0.293 -22.938 -21.016 1 37.19 270 ILE A O 1
ATOM 2092 N N . TYR A 1 271 ? 0.006 -23.516 -23.188 1 39.97 271 TYR A N 1
ATOM 2093 C CA . TYR A 1 271 ? 0.313 -22.141 -23.531 1 39.97 271 TYR A CA 1
ATOM 2094 C C . TYR A 1 271 ? -0.909 -21.25 -23.344 1 39.97 271 TYR A C 1
ATOM 2096 O O . TYR A 1 271 ? -1.664 -21.016 -24.297 1 39.97 271 TYR A O 1
ATOM 2104 N N . ASN A 1 272 ? -1.887 -21.406 -22.484 1 45.69 272 ASN A N 1
ATOM 2105 C CA . ASN A 1 272 ? -3.139 -20.734 -22.141 1 45.69 272 ASN A CA 1
ATOM 2106 C C . ASN A 1 272 ? -2.963 -19.219 -22.062 1 45.69 272 ASN A C 1
ATOM 2108 O O . ASN A 1 272 ? -2.889 -18.656 -20.969 1 45.69 272 ASN A O 1
ATOM 2112 N N . THR A 1 273 ? -2.199 -18.547 -23.141 1 56.59 273 THR A N 1
ATOM 2113 C CA . THR A 1 273 ? -1.993 -17.125 -22.891 1 56.59 273 THR A CA 1
ATOM 2114 C C . THR A 1 273 ? -3.219 -16.328 -23.328 1 56.59 273 THR A C 1
ATOM 2116 O O . THR A 1 273 ? -3.996 -16.781 -24.172 1 56.59 273 THR A O 1
ATOM 2119 N N . ASP A 1 274 ? -3.77 -15.445 -22.625 1 68.38 274 ASP A N 1
ATOM 2120 C CA . ASP A 1 274 ? -4.707 -14.352 -22.875 1 68.38 274 ASP A CA 1
ATOM 2121 C C . ASP A 1 274 ? -4.254 -13.492 -24.047 1 68.38 274 ASP A C 1
ATOM 2123 O O . ASP A 1 274 ? -4.75 -12.383 -24.25 1 68.38 274 ASP A O 1
ATOM 2127 N N . LEU A 1 275 ? -3.262 -14.211 -25 1 78.81 275 LEU A N 1
ATOM 2128 C CA . LEU A 1 275 ? -2.697 -13.344 -26.031 1 78.81 275 LEU A CA 1
ATOM 2129 C C . LEU A 1 275 ? -2.832 -13.977 -27.406 1 78.81 275 LEU A C 1
ATOM 2131 O O . LEU A 1 275 ? -2.668 -15.195 -27.562 1 78.81 275 LEU A O 1
ATOM 2135 N N . ARG A 1 276 ? -3.197 -13.195 -28.453 1 81.62 276 ARG A N 1
ATOM 2136 C CA . ARG A 1 276 ? -3.281 -13.594 -29.844 1 81.62 276 ARG A CA 1
ATOM 2137 C C . ARG A 1 276 ? -2.369 -12.734 -30.719 1 81.62 276 ARG A C 1
ATOM 2139 O O . ARG A 1 276 ? -2.107 -11.57 -30.391 1 81.62 276 ARG A O 1
ATOM 2146 N N . ASN A 1 277 ? -1.781 -13.336 -31.781 1 86.56 277 ASN A N 1
ATOM 2147 C CA . ASN A 1 277 ? -0.977 -12.633 -32.781 1 86.56 277 ASN A CA 1
ATOM 2148 C C . ASN A 1 277 ? 0.26 -11.992 -32.156 1 86.56 277 ASN A C 1
ATOM 2150 O O . ASN A 1 277 ? 0.569 -10.836 -32.438 1 86.56 277 ASN A O 1
ATOM 2154 N N . LEU A 1 278 ? 0.854 -12.75 -31.266 1 88.19 278 LEU A N 1
ATOM 2155 C CA . LEU A 1 278 ? 2.066 -12.266 -30.625 1 88.19 278 LEU A CA 1
ATOM 2156 C C . LEU A 1 278 ? 3.213 -12.148 -31.625 1 88.19 278 LEU A C 1
ATOM 2158 O O . LEU A 1 278 ? 3.531 -13.117 -32.312 1 88.19 278 LEU A O 1
ATOM 2162 N N . ALA A 1 279 ? 3.818 -10.953 -31.781 1 91.44 279 ALA A N 1
ATOM 2163 C CA . ALA A 1 279 ? 4.875 -10.734 -32.781 1 91.44 279 ALA A CA 1
ATOM 2164 C C . ALA A 1 279 ? 5.836 -9.641 -32.312 1 91.44 279 ALA A C 1
ATOM 2166 O O . ALA A 1 279 ? 5.434 -8.703 -31.625 1 91.44 279 ALA A O 1
ATOM 2167 N N . LEU A 1 280 ? 7.039 -9.859 -32.625 1 93.94 280 LEU A N 1
ATOM 2168 C CA . LEU A 1 280 ? 8.023 -8.789 -32.531 1 93.94 280 LEU A CA 1
ATOM 2169 C C . LEU A 1 280 ? 7.949 -7.855 -33.719 1 93.94 280 LEU A C 1
ATOM 2171 O O . LEU A 1 280 ? 7.949 -8.32 -34.875 1 93.94 280 LEU A O 1
ATOM 2175 N N . VAL A 1 281 ? 7.863 -6.586 -33.5 1 96.25 281 VAL A N 1
ATOM 2176 C CA . VAL A 1 281 ? 7.691 -5.633 -34.594 1 96.25 281 VAL A CA 1
ATOM 2177 C C . VAL A 1 281 ? 8.914 -4.719 -34.656 1 96.25 281 VAL A C 1
ATOM 2179 O O . VAL A 1 281 ? 9.359 -4.172 -33.656 1 96.25 281 VAL A O 1
ATOM 2182 N N . ASP A 1 282 ? 9.414 -4.543 -35.875 1 98 282 ASP A N 1
ATOM 2183 C CA . ASP A 1 282 ? 10.555 -3.664 -36.125 1 98 282 ASP A CA 1
ATOM 2184 C C . ASP A 1 282 ? 10.102 -2.213 -36.281 1 98 282 ASP A C 1
ATOM 2186 O O . ASP A 1 282 ? 9.484 -1.859 -37.281 1 98 282 ASP A O 1
ATOM 2190 N N . ARG A 1 283 ? 10.398 -1.39 -35.344 1 97.12 283 ARG A N 1
ATOM 2191 C CA . ARG A 1 283 ? 10.117 0.04 -35.406 1 97.12 283 ARG A CA 1
ATOM 2192 C C . ARG A 1 283 ? 11.375 0.839 -35.688 1 97.12 283 ARG A C 1
ATOM 2194 O O . ARG A 1 283 ? 11.539 1.959 -35.219 1 97.12 283 ARG A O 1
ATOM 2201 N N . GLY A 1 284 ? 12.297 0.175 -36.25 1 96.94 284 GLY A N 1
ATOM 2202 C CA . GLY A 1 284 ? 13.578 0.782 -36.594 1 96.94 284 GLY A CA 1
ATOM 2203 C C . GLY A 1 284 ? 14.742 0.13 -35.875 1 96.94 284 GLY A C 1
ATOM 2204 O O . GLY A 1 284 ? 15.883 0.585 -36 1 96.94 284 GLY A O 1
ATOM 2205 N N . GLY A 1 285 ? 14.484 -0.878 -35.156 1 97.56 285 GLY A N 1
ATOM 2206 C CA . GLY A 1 285 ? 15.516 -1.569 -34.406 1 97.56 285 GLY A CA 1
ATOM 2207 C C . GLY A 1 285 ? 16.422 -2.414 -35.281 1 97.56 285 GLY A C 1
ATOM 2208 O O . GLY A 1 285 ? 17.594 -2.641 -34.938 1 97.56 285 GLY A O 1
ATOM 2209 N N . PHE A 1 286 ? 15.867 -2.873 -36.375 1 96.31 286 PHE A N 1
ATOM 2210 C CA . PHE A 1 286 ? 16.625 -3.67 -37.312 1 96.31 286 PHE A CA 1
ATOM 2211 C C . PHE A 1 286 ? 17.047 -2.83 -38.531 1 96.31 286 PHE A C 1
ATOM 2213 O O . PHE A 1 286 ? 18.234 -2.623 -38.781 1 96.31 286 PHE A O 1
ATOM 2220 N N . VAL A 1 287 ? 16.062 -2.283 -39.125 1 95.31 287 VAL A N 1
ATOM 2221 C CA . VAL A 1 287 ? 16.266 -1.614 -40.406 1 95.31 287 VAL A CA 1
ATOM 2222 C C . VAL A 1 287 ? 17.188 -0.415 -40.219 1 95.31 287 VAL A C 1
ATOM 2224 O O . VAL A 1 287 ? 17.969 -0.079 -41.125 1 95.31 287 VAL A O 1
ATOM 2227 N N . ASN A 1 288 ? 17.078 0.225 -39.125 1 93.69 288 ASN A N 1
ATOM 2228 C CA . ASN A 1 288 ? 17.859 1.438 -38.906 1 93.69 288 ASN A CA 1
ATOM 2229 C C . ASN A 1 288 ? 18.984 1.207 -37.906 1 93.69 288 ASN A C 1
ATOM 2231 O O . ASN A 1 288 ? 19.516 2.158 -37.344 1 93.69 288 ASN A O 1
ATOM 2235 N N . LEU A 1 289 ? 19.297 -0.017 -37.625 1 94.44 289 LEU A N 1
ATOM 2236 C CA . LEU A 1 289 ? 20.359 -0.294 -36.688 1 94.44 289 LEU A CA 1
ATOM 2237 C C . LEU A 1 289 ? 21.688 0.24 -37.188 1 94.44 289 LEU A C 1
ATOM 2239 O O . LEU A 1 289 ? 22.078 -0.015 -38.344 1 94.44 289 LEU A O 1
ATOM 2243 N N . SER A 1 290 ? 22.328 1.026 -36.406 1 92.38 290 SER A N 1
ATOM 2244 C CA . SER A 1 290 ? 23.625 1.551 -36.781 1 92.38 290 SER A CA 1
ATOM 2245 C C . SER A 1 290 ? 24.656 0.426 -36.938 1 92.38 290 SER A C 1
ATOM 2247 O O . SER A 1 290 ? 24.594 -0.574 -36.219 1 92.38 290 SER A O 1
ATOM 2249 N N . HIS A 1 291 ? 25.625 0.604 -37.781 1 90.19 291 HIS A N 1
ATOM 2250 C CA . HIS A 1 291 ? 26.641 -0.412 -38 1 90.19 291 HIS A CA 1
ATOM 2251 C C . HIS A 1 291 ? 27.812 -0.239 -37.031 1 90.19 291 HIS A C 1
ATOM 2253 O O . HIS A 1 291 ? 28.672 -1.116 -36.906 1 90.19 291 HIS A O 1
ATOM 2259 N N . GLU A 1 292 ? 27.703 0.814 -36.312 1 88.88 292 GLU A N 1
ATOM 2260 C CA . GLU A 1 292 ? 28.781 1.091 -35.375 1 88.88 292 GLU A CA 1
ATOM 2261 C C . GLU A 1 292 ? 28.281 1.05 -33.938 1 88.88 292 GLU A C 1
ATOM 2263 O O . GLU A 1 292 ? 27.125 1.366 -33.656 1 88.88 292 GLU A O 1
ATOM 2268 N N . ARG A 1 293 ? 29.156 0.604 -33.094 1 90.56 293 ARG A N 1
ATOM 2269 C CA . ARG A 1 293 ? 28.922 0.608 -31.641 1 90.56 293 ARG A CA 1
ATOM 2270 C C . ARG A 1 293 ? 29.828 1.607 -30.938 1 90.56 293 ARG A C 1
ATOM 2272 O O . ARG A 1 293 ? 30.734 2.172 -31.547 1 90.56 293 ARG A O 1
ATOM 2279 N N . TYR A 1 294 ? 29.5 1.818 -29.703 1 89.75 294 TYR A N 1
ATOM 2280 C CA . TYR A 1 294 ? 30.344 2.725 -28.922 1 89.75 294 TYR A CA 1
ATOM 2281 C C . TYR A 1 294 ? 31.531 1.989 -28.328 1 89.75 294 TYR A C 1
ATOM 2283 O O . TYR A 1 294 ? 31.406 0.837 -27.906 1 89.75 294 TYR A O 1
ATOM 2291 N N . SER A 1 295 ? 32.625 2.678 -28.312 1 89.75 295 SER A N 1
ATOM 2292 C CA . SER A 1 295 ? 33.781 2.18 -27.578 1 89.75 295 SER A CA 1
ATOM 2293 C C . SER A 1 295 ? 33.812 2.705 -26.141 1 89.75 295 SER A C 1
ATOM 2295 O O . SER A 1 295 ? 33.531 3.883 -25.906 1 89.75 295 SER A O 1
ATOM 2297 N N . ILE A 1 296 ? 34.031 1.801 -25.25 1 90 296 ILE A N 1
ATOM 2298 C CA . ILE A 1 296 ? 34.062 2.18 -23.844 1 90 296 ILE A CA 1
ATOM 2299 C C . ILE A 1 296 ? 35.5 2.148 -23.328 1 90 296 ILE A C 1
ATOM 2301 O O . ILE A 1 296 ? 36.219 1.178 -23.562 1 90 296 ILE A O 1
ATOM 2305 N N . ASP A 1 297 ? 35.875 3.283 -22.688 1 85.69 297 ASP A N 1
ATOM 2306 C CA . ASP A 1 297 ? 37.156 3.309 -22.016 1 85.69 297 ASP A CA 1
ATOM 2307 C C . ASP A 1 297 ? 37.094 2.574 -20.672 1 85.69 297 ASP A C 1
ATOM 2309 O O . ASP A 1 297 ? 36.594 3.115 -19.688 1 85.69 297 ASP A O 1
ATOM 2313 N N . ALA A 1 298 ? 37.719 1.43 -20.656 1 82.38 298 ALA A N 1
ATOM 2314 C CA . ALA A 1 298 ? 37.594 0.571 -19.469 1 82.38 298 ALA A CA 1
ATOM 2315 C C . ALA A 1 298 ? 38.688 0.892 -18.453 1 82.38 298 ALA A C 1
ATOM 2317 O O . ALA A 1 298 ? 38.75 0.257 -17.406 1 82.38 298 ALA A O 1
ATOM 2318 N N . SER A 1 299 ? 39.438 1.927 -18.688 1 80.56 299 SER A N 1
ATOM 2319 C CA . SER A 1 299 ? 40.562 2.176 -17.812 1 80.56 299 SER A CA 1
ATOM 2320 C C . SER A 1 299 ? 40.156 2.904 -16.547 1 80.56 299 SER A C 1
ATOM 2322 O O . SER A 1 299 ? 40.812 2.785 -15.508 1 80.56 299 SER A O 1
ATOM 2324 N N . ASN A 1 300 ? 39.125 3.678 -16.625 1 86.88 300 ASN A N 1
ATOM 2325 C CA . ASN A 1 300 ? 38.75 4.434 -15.438 1 86.88 300 ASN A CA 1
ATOM 2326 C C . ASN A 1 300 ? 37.219 4.598 -15.328 1 86.88 300 ASN A C 1
ATOM 2328 O O . ASN A 1 300 ? 36.688 5.664 -15.648 1 86.88 300 ASN A O 1
ATOM 2332 N N . PHE A 1 301 ? 36.625 3.756 -14.711 1 90.38 301 PHE A N 1
ATOM 2333 C CA . PHE A 1 301 ? 35.188 3.787 -14.609 1 90.38 301 PHE A CA 1
ATOM 2334 C C . PHE A 1 301 ? 34.719 4.738 -13.508 1 90.38 301 PHE A C 1
ATOM 2336 O O . PHE A 1 301 ? 33.562 5.105 -13.43 1 90.38 301 PHE A O 1
ATOM 2343 N N . GLN A 1 302 ? 35.656 5.254 -12.664 1 92.38 302 GLN A N 1
ATOM 2344 C CA . GLN A 1 302 ? 35.312 6.215 -11.633 1 92.38 302 GLN A CA 1
ATOM 2345 C C . GLN A 1 302 ? 35.094 7.605 -12.219 1 92.38 302 GLN A C 1
ATOM 2347 O O . GLN A 1 302 ? 34.375 8.422 -11.648 1 92.38 302 GLN A O 1
ATOM 2352 N N . GLU A 1 303 ? 35.719 7.75 -13.312 1 90 303 GLU A N 1
ATOM 2353 C CA . GLU A 1 303 ? 35.5 9.016 -14 1 90 303 GLU A CA 1
ATOM 2354 C C . GLU A 1 303 ? 34.156 9 -14.781 1 90 303 GLU A C 1
ATOM 2356 O O . GLU A 1 303 ? 33.406 9.969 -14.742 1 90 303 GLU A O 1
ATOM 2361 N N . ASP A 1 304 ? 34 7.922 -15.484 1 91.25 304 ASP A N 1
ATOM 2362 C CA . ASP A 1 304 ? 32.781 7.734 -16.266 1 91.25 304 ASP A CA 1
ATOM 2363 C C . ASP A 1 304 ? 32.375 6.266 -16.297 1 91.25 304 ASP A C 1
ATOM 2365 O O . ASP A 1 304 ? 33 5.453 -16.969 1 91.25 304 ASP A O 1
ATOM 2369 N N . ALA A 1 305 ? 31.281 6.012 -15.695 1 93.38 305 ALA A N 1
ATOM 2370 C CA . ALA A 1 305 ? 30.828 4.629 -15.633 1 93.38 305 ALA A CA 1
ATOM 2371 C C . ALA A 1 305 ? 30.266 4.176 -16.984 1 93.38 305 ALA A C 1
ATOM 2373 O O . ALA A 1 305 ? 30.062 2.982 -17.203 1 93.38 305 ALA A O 1
ATOM 2374 N N . ALA A 1 306 ? 30.047 5.043 -17.938 1 95.12 306 ALA A N 1
ATOM 2375 C CA . ALA A 1 306 ? 29.656 4.777 -19.312 1 95.12 306 ALA A CA 1
ATOM 2376 C C . ALA A 1 306 ? 28.344 3.998 -19.359 1 95.12 306 ALA A C 1
ATOM 2378 O O . ALA A 1 306 ? 28.25 2.979 -20.047 1 95.12 306 ALA A O 1
ATOM 2379 N N . LEU A 1 307 ? 27.422 4.43 -18.578 1 96.44 307 LEU A N 1
ATOM 2380 C CA . LEU A 1 307 ? 26.172 3.684 -18.453 1 96.44 307 LEU A CA 1
ATOM 2381 C C . LEU A 1 307 ? 25.406 3.725 -19.766 1 96.44 307 LEU A C 1
ATOM 2383 O O . LEU A 1 307 ? 24.812 2.721 -20.188 1 96.44 307 LEU A O 1
ATOM 2387 N N . TYR A 1 308 ? 25.453 4.848 -20.438 1 96.62 308 TYR A N 1
ATOM 2388 C CA . TYR A 1 308 ? 24.719 4.953 -21.688 1 96.62 308 TYR A CA 1
ATOM 2389 C C . TYR A 1 308 ? 25.344 4.051 -22.766 1 96.62 308 TYR A C 1
ATOM 2391 O O . TYR A 1 308 ? 24.625 3.354 -23.484 1 96.62 308 TYR A O 1
ATOM 2399 N N . GLU A 1 309 ? 26.625 4.078 -22.859 1 95.75 309 GLU A N 1
ATOM 2400 C CA . GLU A 1 309 ? 27.328 3.264 -23.844 1 95.75 309 GLU A CA 1
ATOM 2401 C C . GLU A 1 309 ? 27.109 1.774 -23.594 1 95.75 309 GLU A C 1
ATOM 2403 O O . GLU A 1 309 ? 26.969 0.994 -24.547 1 95.75 309 GLU A O 1
ATOM 2408 N N . ARG A 1 310 ? 27.094 1.445 -22.359 1 95.31 310 ARG A N 1
ATOM 2409 C CA . ARG A 1 310 ? 26.828 0.054 -22.016 1 95.31 310 ARG A CA 1
ATOM 2410 C C . ARG A 1 310 ? 25.422 -0.358 -22.438 1 95.31 310 ARG A C 1
ATOM 2412 O O . ARG A 1 310 ? 25.234 -1.41 -23.062 1 95.31 310 ARG A O 1
ATOM 2419 N N . ALA A 1 311 ? 24.453 0.444 -22.094 1 96.81 311 ALA A N 1
ATOM 2420 C CA . ALA A 1 311 ? 23.062 0.168 -22.453 1 96.81 311 ALA A CA 1
ATOM 2421 C C . ALA A 1 311 ? 22.906 0.094 -23.969 1 96.81 311 ALA A C 1
ATOM 2423 O O . ALA A 1 311 ? 22.203 -0.786 -24.484 1 96.81 311 ALA A O 1
ATOM 2424 N N . TYR A 1 312 ? 23.578 1.002 -24.641 1 96.69 312 TYR A N 1
ATOM 2425 C CA . TYR A 1 312 ? 23.484 1.047 -26.094 1 96.69 312 TYR A CA 1
ATOM 2426 C C . TYR A 1 312 ? 24.109 -0.193 -26.719 1 96.69 312 TYR A C 1
ATOM 2428 O O . TYR A 1 312 ? 23.531 -0.807 -27.625 1 96.69 312 TYR A O 1
ATOM 2436 N N . ASN A 1 313 ? 25.266 -0.522 -26.297 1 95.56 313 ASN A N 1
ATOM 2437 C CA . ASN A 1 313 ? 25.938 -1.694 -26.828 1 95.56 313 ASN A CA 1
ATOM 2438 C C . ASN A 1 313 ? 25.156 -2.973 -26.578 1 95.56 313 ASN A C 1
ATOM 2440 O O . ASN A 1 313 ? 25.141 -3.885 -27.406 1 95.56 313 ASN A O 1
ATOM 2444 N N . ALA A 1 314 ? 24.578 -3.037 -25.406 1 95.44 314 ALA A N 1
ATOM 2445 C CA . ALA A 1 314 ? 23.734 -4.191 -25.109 1 95.44 314 ALA A CA 1
ATOM 2446 C C . ALA A 1 314 ? 22.531 -4.234 -26.031 1 95.44 314 ALA A C 1
ATOM 2448 O O . ALA A 1 314 ? 22.156 -5.305 -26.531 1 95.44 314 ALA A O 1
ATOM 2449 N N . ALA A 1 315 ? 21.906 -3.096 -26.25 1 96.5 315 ALA A N 1
ATOM 2450 C CA . ALA A 1 315 ? 20.781 -3.012 -27.156 1 96.5 315 ALA A CA 1
ATOM 2451 C C . ALA A 1 315 ? 21.188 -3.426 -28.578 1 96.5 315 ALA A C 1
ATOM 2453 O O . ALA A 1 315 ? 20.438 -4.125 -29.266 1 96.5 315 ALA A O 1
ATOM 2454 N N . TRP A 1 316 ? 22.281 -2.906 -28.969 1 95.25 316 TRP A N 1
ATOM 2455 C CA . TRP A 1 316 ? 22.797 -3.217 -30.297 1 95.25 316 TRP A CA 1
ATOM 2456 C C . TRP A 1 316 ? 22.984 -4.723 -30.469 1 95.25 316 TRP A C 1
ATOM 2458 O O . TRP A 1 316 ? 22.547 -5.301 -31.469 1 95.25 316 TRP A O 1
ATOM 2468 N N . ARG A 1 317 ? 23.625 -5.355 -29.531 1 93.38 317 ARG A N 1
ATOM 2469 C CA . ARG A 1 317 ? 23.875 -6.793 -29.594 1 93.38 317 ARG A CA 1
ATOM 2470 C C . ARG A 1 317 ? 22.578 -7.582 -29.5 1 93.38 317 ARG A C 1
ATOM 2472 O O . ARG A 1 317 ? 22.453 -8.641 -30.125 1 93.38 317 ARG A O 1
ATOM 2479 N N . HIS A 1 318 ? 21.766 -7.117 -28.672 1 93.75 318 HIS A N 1
ATOM 2480 C CA . HIS A 1 318 ? 20.438 -7.711 -28.547 1 93.75 318 HIS A CA 1
ATOM 2481 C C . HIS A 1 318 ? 19.719 -7.746 -29.891 1 93.75 318 HIS A C 1
ATOM 2483 O O . HIS A 1 318 ? 19.234 -8.797 -30.312 1 93.75 318 HIS A O 1
ATOM 2489 N N . ASN A 1 319 ? 19.641 -6.602 -30.531 1 95 319 ASN A N 1
ATOM 2490 C CA . ASN A 1 319 ? 18.984 -6.508 -31.828 1 95 319 ASN A CA 1
ATOM 2491 C C . ASN A 1 319 ? 19.672 -7.383 -32.875 1 95 319 ASN A C 1
ATOM 2493 O O . ASN A 1 319 ? 19.016 -8.055 -33.656 1 95 319 ASN A O 1
ATOM 2497 N N . MET A 1 320 ? 20.969 -7.398 -32.812 1 91.88 320 MET A N 1
ATOM 2498 C CA . MET A 1 320 ? 21.75 -8.203 -33.75 1 91.88 320 MET A CA 1
ATOM 2499 C C . MET A 1 320 ? 21.469 -9.688 -33.531 1 91.88 320 MET A C 1
ATOM 2501 O O . MET A 1 320 ? 21.312 -10.43 -34.531 1 91.88 320 MET A O 1
ATOM 2505 N N . LEU A 1 321 ? 21.453 -10.047 -32.312 1 90.44 321 LEU A N 1
ATOM 2506 C CA . LEU A 1 321 ? 21.172 -11.445 -32.031 1 90.44 321 LEU A CA 1
ATOM 2507 C C . LEU A 1 321 ? 19.797 -11.859 -32.562 1 90.44 321 LEU A C 1
ATOM 2509 O O . LEU A 1 321 ? 19.672 -12.93 -33.156 1 90.44 321 LEU A O 1
ATOM 2513 N N . ILE A 1 322 ? 18.844 -11.023 -32.375 1 91.25 322 ILE A N 1
ATOM 2514 C CA . ILE A 1 322 ? 17.484 -11.32 -32.812 1 91.25 322 ILE A CA 1
ATOM 2515 C C . ILE A 1 322 ? 17.438 -11.344 -34.344 1 91.25 322 ILE A C 1
ATOM 2517 O O . ILE A 1 322 ? 16.75 -12.188 -34.938 1 91.25 322 ILE A O 1
ATOM 2521 N N . MET A 1 323 ? 18.109 -10.43 -34.938 1 92.88 323 MET A N 1
ATOM 2522 C CA . MET A 1 323 ? 18.188 -10.406 -36.406 1 92.88 323 MET A CA 1
ATOM 2523 C C . MET A 1 323 ? 18.766 -11.703 -36.938 1 92.88 323 MET A C 1
ATOM 2525 O O . MET A 1 323 ? 18.297 -12.242 -37.938 1 92.88 323 MET A O 1
ATOM 2529 N N . GLN A 1 324 ? 19.75 -12.117 -36.281 1 89.25 324 GLN A N 1
ATOM 2530 C CA . GLN A 1 324 ? 20.375 -13.375 -36.719 1 89.25 324 GLN A CA 1
ATOM 2531 C C . GLN A 1 324 ? 19.422 -14.555 -36.531 1 89.25 324 GLN A C 1
ATOM 2533 O O . GLN A 1 324 ? 19.375 -15.453 -37.344 1 89.25 324 GLN A O 1
ATOM 2538 N N . TYR A 1 325 ? 18.781 -14.5 -35.438 1 87.44 325 TYR A N 1
ATOM 2539 C CA . TYR A 1 325 ? 17.844 -15.57 -35.125 1 87.44 325 TYR A CA 1
ATOM 2540 C C . TYR A 1 325 ? 16.781 -15.672 -36.188 1 87.44 325 TYR A C 1
ATOM 2542 O O . TYR A 1 325 ? 16.438 -16.766 -36.625 1 87.44 325 TYR A O 1
ATOM 2550 N N . PHE A 1 326 ? 16.266 -14.539 -36.688 1 89.06 326 PHE A N 1
ATOM 2551 C CA . PHE A 1 326 ? 15.195 -14.516 -37.688 1 89.06 326 PHE A CA 1
ATOM 2552 C C . PHE A 1 326 ? 15.766 -14.406 -39.094 1 89.06 326 PHE A C 1
ATOM 2554 O O . PHE A 1 326 ? 15.023 -14.203 -40.031 1 89.06 326 PHE A O 1
ATOM 2561 N N . ASN A 1 327 ? 16.969 -14.469 -39.219 1 89.56 327 ASN A N 1
ATOM 2562 C CA . ASN A 1 327 ? 17.672 -14.398 -40.5 1 89.56 327 ASN A CA 1
ATOM 2563 C C . ASN A 1 327 ? 17.375 -13.094 -41.219 1 89.56 327 ASN A C 1
ATOM 2565 O O . ASN A 1 327 ? 17.094 -13.094 -42.406 1 89.56 327 ASN A O 1
ATOM 2569 N N . VAL A 1 328 ? 17.375 -12.133 -40.438 1 93.25 328 VAL A N 1
ATOM 2570 C CA . VAL A 1 328 ? 17.156 -10.805 -41 1 93.25 328 VAL A CA 1
ATOM 2571 C C . VAL A 1 328 ? 18.438 -10.297 -41.656 1 93.25 328 VAL A C 1
ATOM 2573 O O . VAL A 1 328 ? 18.406 -9.578 -42.656 1 93.25 328 VAL A O 1
ATOM 2576 N N . THR A 1 329 ? 19.469 -10.508 -41 1 91.44 329 THR A N 1
ATOM 2577 C CA . THR A 1 329 ? 20.781 -10.172 -41.5 1 91.44 329 THR A CA 1
ATOM 2578 C C . THR A 1 329 ? 21.844 -11.117 -40.938 1 91.44 329 THR A C 1
ATOM 2580 O O . THR A 1 329 ? 21.516 -12.148 -40.344 1 91.44 329 THR A O 1
ATOM 2583 N N . THR A 1 330 ? 23.109 -10.852 -41.312 1 86.25 330 THR A N 1
ATOM 2584 C CA . THR A 1 330 ? 24.203 -11.656 -40.812 1 86.25 330 THR A CA 1
ATOM 2585 C C . THR A 1 330 ? 25.266 -10.781 -40.156 1 86.25 330 THR A C 1
ATOM 2587 O O . THR A 1 330 ? 25.406 -9.602 -40.5 1 86.25 330 THR A O 1
ATOM 2590 N N . ASN A 1 331 ? 25.844 -11.297 -39.156 1 81.94 331 ASN A N 1
ATOM 2591 C CA . ASN A 1 331 ? 26.938 -10.602 -38.5 1 81.94 331 ASN A CA 1
ATOM 2592 C C . ASN A 1 331 ? 28.281 -11.008 -39.062 1 81.94 331 ASN A C 1
ATOM 2594 O O . ASN A 1 331 ? 29.328 -10.617 -38.531 1 81.94 331 ASN A O 1
ATOM 2598 N N . GLY A 1 332 ? 28.281 -11.844 -40.062 1 79.06 332 GLY A N 1
ATOM 2599 C CA . GLY A 1 332 ? 29.516 -12.297 -40.688 1 79.06 332 GLY A CA 1
ATOM 2600 C C . GLY A 1 332 ? 29.875 -13.727 -40.344 1 79.06 332 GLY A C 1
ATOM 2601 O O . GLY A 1 332 ? 30.828 -14.281 -40.906 1 79.06 332 GLY A O 1
ATOM 2602 N N . SER A 1 333 ? 29.234 -14.273 -39.5 1 75.5 333 SER A N 1
ATOM 2603 C CA . SER A 1 333 ? 29.547 -15.617 -39.031 1 75.5 333 SER A CA 1
ATOM 2604 C C . SER A 1 333 ? 29.359 -16.641 -40.125 1 75.5 333 SER A C 1
ATOM 2606 O O . SER A 1 333 ? 29.938 -17.734 -40.062 1 75.5 333 SER A O 1
ATOM 2608 N N . ASP A 1 334 ? 28.594 -16.312 -41.125 1 75.44 334 ASP A N 1
ATOM 2609 C CA . ASP A 1 334 ? 28.344 -17.219 -42.25 1 75.44 334 ASP A CA 1
ATOM 2610 C C . ASP A 1 334 ? 29.328 -16.984 -43.406 1 75.44 334 ASP A C 1
ATOM 2612 O O . ASP A 1 334 ? 29.188 -17.562 -44.469 1 75.44 334 ASP A O 1
ATOM 2616 N N . GLY A 1 335 ? 30.234 -16.141 -43.25 1 78.19 335 GLY A N 1
ATOM 2617 C CA . GLY A 1 335 ? 31.25 -15.883 -44.25 1 78.19 335 GLY A CA 1
ATOM 2618 C C . GLY A 1 335 ? 30.953 -14.641 -45.062 1 78.19 335 GLY A C 1
ATOM 2619 O O . GLY A 1 335 ? 31.828 -14.156 -45.812 1 78.19 335 GLY A O 1
ATOM 2620 N N . ARG A 1 336 ? 29.859 -14.086 -45.031 1 87.31 336 ARG A N 1
ATOM 2621 C CA . ARG A 1 336 ? 29.5 -12.859 -45.75 1 87.31 336 ARG A CA 1
ATOM 2622 C C . ARG A 1 336 ? 29.875 -11.625 -44.938 1 87.31 336 ARG A C 1
ATOM 2624 O O . ARG A 1 336 ? 30.25 -11.734 -43.75 1 87.31 336 ARG A O 1
ATOM 2631 N N . ALA A 1 337 ? 29.797 -10.539 -45.594 1 88.06 337 ALA A N 1
ATOM 2632 C CA . ALA A 1 337 ? 30.047 -9.289 -44.875 1 88.06 337 ALA A CA 1
ATOM 2633 C C . ALA A 1 337 ? 28.906 -8.969 -43.906 1 88.06 337 ALA A C 1
ATOM 2635 O O . ALA A 1 337 ? 27.75 -9.242 -44.188 1 88.06 337 ALA A O 1
ATOM 2636 N N . PRO A 1 338 ? 29.297 -8.531 -42.75 1 88.5 338 PRO A N 1
ATOM 2637 C CA . PRO A 1 338 ? 28.219 -8.117 -41.844 1 88.5 338 PRO A CA 1
ATOM 2638 C C . PRO A 1 338 ? 27.219 -7.168 -42.5 1 88.5 338 PRO A C 1
ATOM 2640 O O . PRO A 1 338 ? 27.609 -6.277 -43.25 1 88.5 338 PRO A O 1
ATOM 2643 N N . PHE A 1 339 ? 26.016 -7.391 -42.406 1 91.69 339 PHE A N 1
ATOM 2644 C CA . PHE A 1 339 ? 24.906 -6.594 -42.906 1 91.69 339 PHE A CA 1
ATOM 2645 C C . PHE A 1 339 ? 24.797 -6.738 -44.438 1 91.69 339 PHE A C 1
ATOM 2647 O O . PHE A 1 339 ? 24.406 -5.793 -45.125 1 91.69 339 PHE A O 1
ATOM 2654 N N . ALA A 1 340 ? 25.172 -7.812 -44.906 1 89.94 340 ALA A N 1
ATOM 2655 C CA . ALA A 1 340 ? 25.172 -8.062 -46.344 1 89.94 340 ALA A CA 1
ATOM 2656 C C . ALA A 1 340 ? 23.766 -7.984 -46.938 1 89.94 340 ALA A C 1
ATOM 2658 O O . ALA A 1 340 ? 23.578 -7.652 -48.094 1 89.94 340 ALA A O 1
ATOM 2659 N N . TYR A 1 341 ? 22.781 -8.375 -46.219 1 90.88 341 TYR A N 1
ATOM 2660 C CA . TYR A 1 341 ? 21.375 -8.281 -46.594 1 90.88 341 TYR A CA 1
ATOM 2661 C C . TYR A 1 341 ? 20.516 -7.789 -45.438 1 90.88 341 TYR A C 1
ATOM 2663 O O . TYR A 1 341 ? 20.953 -7.801 -44.281 1 90.88 341 TYR A O 1
ATOM 2671 N N . MET A 1 342 ? 19.344 -7.258 -45.75 1 93.5 342 MET A N 1
ATOM 2672 C CA . MET A 1 342 ? 18.391 -6.762 -44.781 1 93.5 342 MET A CA 1
ATOM 2673 C C . MET A 1 342 ? 16.969 -7.176 -45.125 1 93.5 342 MET A C 1
ATOM 2675 O O . MET A 1 342 ? 16.359 -6.586 -46.031 1 93.5 342 MET A O 1
ATOM 2679 N N . HIS A 1 343 ? 16.5 -8.188 -44.438 1 93.44 343 HIS A N 1
ATOM 2680 C CA . HIS A 1 343 ? 15.148 -8.672 -44.688 1 93.44 343 HIS A CA 1
ATOM 2681 C C . HIS A 1 343 ? 14.156 -8.086 -43.688 1 93.44 343 HIS A C 1
ATOM 2683 O O . HIS A 1 343 ? 13.391 -8.82 -43.062 1 93.44 343 HIS A O 1
ATOM 2689 N N . SER A 1 344 ? 14.227 -6.848 -43.344 1 96.25 344 SER A N 1
ATOM 2690 C CA . SER A 1 344 ? 13.289 -6.16 -42.469 1 96.25 344 SER A CA 1
ATOM 2691 C C . SER A 1 344 ? 12.945 -4.777 -43 1 96.25 344 SER A C 1
ATOM 2693 O O . SER A 1 344 ? 13.703 -4.199 -43.781 1 96.25 344 SER A O 1
ATOM 2695 N N . GLU A 1 345 ? 11.742 -4.332 -42.812 1 95.94 345 GLU A N 1
ATOM 2696 C CA . GLU A 1 345 ? 11.25 -2.99 -43.094 1 95.94 345 GLU A CA 1
ATOM 2697 C C . GLU A 1 345 ? 10.5 -2.414 -41.906 1 95.94 345 GLU A C 1
ATOM 2699 O O . GLU A 1 345 ? 10.18 -3.137 -40.938 1 95.94 345 GLU A O 1
ATOM 2704 N N . MET A 1 346 ? 10.352 -1.117 -42 1 96.62 346 MET A N 1
ATOM 2705 C CA . MET A 1 346 ? 9.641 -0.476 -40.906 1 96.62 346 MET A CA 1
ATOM 2706 C C . MET A 1 346 ? 8.266 -1.098 -40.688 1 96.62 346 MET A C 1
ATOM 2708 O O . MET A 1 346 ? 7.473 -1.177 -41.625 1 96.62 346 MET A O 1
ATOM 2712 N N . GLY A 1 347 ? 8.023 -1.618 -39.469 1 96.06 347 GLY A N 1
ATOM 2713 C CA . GLY A 1 347 ? 6.711 -2.156 -39.156 1 96.06 347 GLY A CA 1
ATOM 2714 C C . GLY A 1 347 ? 6.598 -3.646 -39.406 1 96.06 347 GLY A C 1
ATOM 2715 O O . GLY A 1 347 ? 5.551 -4.246 -39.156 1 96.06 347 GLY A O 1
ATOM 2716 N N . LYS A 1 348 ? 7.68 -4.262 -39.906 1 97 348 LYS A N 1
ATOM 2717 C CA . LYS A 1 348 ? 7.633 -5.699 -40.156 1 97 348 LYS A CA 1
ATOM 2718 C C . LYS A 1 348 ? 7.398 -6.48 -38.875 1 97 348 LYS A C 1
ATOM 2720 O O . LYS A 1 348 ? 7.961 -6.148 -37.844 1 97 348 LYS A O 1
ATOM 2725 N N . ARG A 1 349 ? 6.566 -7.535 -38.969 1 95.12 349 ARG A N 1
ATOM 2726 C CA . ARG A 1 349 ? 6.191 -8.352 -37.812 1 95.12 349 ARG A CA 1
ATOM 2727 C C . ARG A 1 349 ? 6.848 -9.727 -37.875 1 95.12 349 ARG A C 1
ATOM 2729 O O . ARG A 1 349 ? 6.832 -10.375 -38.906 1 95.12 349 ARG A O 1
ATOM 2736 N N . PHE A 1 350 ? 7.457 -10.055 -36.875 1 91.75 350 PHE A N 1
ATOM 2737 C CA . PHE A 1 350 ? 8.055 -11.383 -36.719 1 91.75 350 PHE A CA 1
ATOM 2738 C C . PHE A 1 350 ? 7.285 -12.203 -35.688 1 91.75 350 PHE A C 1
ATOM 2740 O O . PHE A 1 350 ? 7.238 -11.836 -34.5 1 91.75 350 PHE A O 1
ATOM 2747 N N . SER A 1 351 ? 6.719 -13.258 -36.031 1 87.69 351 SER A N 1
ATOM 2748 C CA . SER A 1 351 ? 5.844 -14.047 -35.188 1 87.69 351 SER A CA 1
ATOM 2749 C C . SER A 1 351 ? 6.613 -14.68 -34.031 1 87.69 351 SER A C 1
ATOM 2751 O O . SER A 1 351 ? 7.691 -15.242 -34.219 1 87.69 351 SER A O 1
ATOM 2753 N N . LEU A 1 352 ? 6.105 -14.469 -32.906 1 83.44 352 LEU A N 1
ATOM 2754 C CA . LEU A 1 352 ? 6.637 -15.117 -31.719 1 83.44 352 LEU A CA 1
ATOM 2755 C C . LEU A 1 352 ? 5.73 -16.266 -31.281 1 83.44 352 LEU A C 1
ATOM 2757 O O . LEU A 1 352 ? 5.875 -16.781 -30.172 1 83.44 352 LEU A O 1
ATOM 2761 N N . ALA A 1 353 ? 4.91 -16.562 -32.25 1 70.44 353 ALA A N 1
ATOM 2762 C CA . ALA A 1 353 ? 3.971 -17.641 -31.938 1 70.44 353 ALA A CA 1
ATOM 2763 C C . ALA A 1 353 ? 4.707 -18.938 -31.625 1 70.44 353 ALA A C 1
ATOM 2765 O O . ALA A 1 353 ? 5.75 -19.219 -32.219 1 70.44 353 ALA A O 1
ATOM 2766 N N . ASN A 1 354 ? 4.387 -19.656 -30.484 1 60.97 354 ASN A N 1
ATOM 2767 C CA . ASN A 1 354 ? 4.879 -20.969 -30.094 1 60.97 354 ASN A CA 1
ATOM 2768 C C . ASN A 1 354 ? 6.203 -20.875 -29.344 1 60.97 354 ASN A C 1
ATOM 2770 O O . ASN A 1 354 ? 6.953 -21.859 -29.281 1 60.97 354 ASN A O 1
ATOM 2774 N N . MET A 1 355 ? 6.559 -19.672 -29.219 1 62.69 355 MET A N 1
ATOM 2775 C CA . MET A 1 355 ? 7.754 -19.578 -28.391 1 62.69 355 MET A CA 1
ATOM 2776 C C . MET A 1 355 ? 7.434 -19.859 -26.922 1 62.69 355 MET A C 1
ATOM 2778 O O . MET A 1 355 ? 6.52 -19.266 -26.359 1 62.69 355 MET A O 1
ATOM 2782 N N . SER A 1 356 ? 7.82 -20.984 -26.359 1 52.84 356 SER A N 1
ATOM 2783 C CA . SER A 1 356 ? 7.477 -21.5 -25.031 1 52.84 356 SER A CA 1
ATOM 2784 C C . SER A 1 356 ? 7.809 -20.469 -23.953 1 52.84 356 SER A C 1
ATOM 2786 O O . SER A 1 356 ? 7.152 -20.438 -22.906 1 52.84 356 SER A O 1
ATOM 2788 N N . SER A 1 357 ? 8.852 -19.703 -24.234 1 52.88 357 SER A N 1
ATOM 2789 C CA . SER A 1 357 ? 9.414 -18.906 -23.156 1 52.88 357 SER A CA 1
ATOM 2790 C C . SER A 1 357 ? 8.797 -17.516 -23.125 1 52.88 357 SER A C 1
ATOM 2792 O O . SER A 1 357 ? 9.125 -16.703 -22.25 1 52.88 357 SER A O 1
ATOM 2794 N N . ILE A 1 358 ? 7.922 -17.281 -24.078 1 55.31 358 ILE A N 1
ATOM 2795 C CA . ILE A 1 358 ? 7.594 -15.867 -24.188 1 55.31 358 ILE A CA 1
ATOM 2796 C C . ILE A 1 358 ? 6.539 -15.508 -23.141 1 55.31 358 ILE A C 1
ATOM 2798 O O . ILE A 1 358 ? 5.43 -16.047 -23.156 1 55.31 358 ILE A O 1
ATOM 2802 N N . ILE A 1 359 ? 7.035 -14.836 -21.969 1 62.34 359 ILE A N 1
ATOM 2803 C CA . ILE A 1 359 ? 6.051 -14.578 -20.922 1 62.34 359 ILE A CA 1
ATOM 2804 C C . ILE A 1 359 ? 5.699 -13.094 -20.891 1 62.34 359 ILE A C 1
ATOM 2806 O O . ILE A 1 359 ? 6.418 -12.289 -20.297 1 62.34 359 ILE A O 1
ATOM 2810 N N . VAL A 1 360 ? 5.242 -12.531 -22.109 1 70.44 360 VAL A N 1
ATOM 2811 C CA . VAL A 1 360 ? 4.711 -11.18 -21.984 1 70.44 360 VAL A CA 1
ATOM 2812 C C . VAL A 1 360 ? 3.312 -11.227 -21.375 1 70.44 360 VAL A C 1
ATOM 2814 O O . VAL A 1 360 ? 2.451 -11.977 -21.828 1 70.44 360 VAL A O 1
ATOM 2817 N N . GLU A 1 361 ? 3.219 -10.516 -20.281 1 71 361 GLU A N 1
ATOM 2818 C CA . GLU A 1 361 ? 1.933 -10.422 -19.609 1 71 361 GLU A CA 1
ATOM 2819 C C . GLU A 1 361 ? 1.27 -9.07 -19.859 1 71 361 GLU A C 1
ATOM 2821 O O . GLU A 1 361 ? 1.946 -8.039 -19.922 1 71 361 GLU A O 1
ATOM 2826 N N . PRO A 1 362 ? 0.007 -9.172 -20.062 1 74.25 362 PRO A N 1
ATOM 2827 C CA . PRO A 1 362 ? -0.684 -7.895 -20.25 1 74.25 362 PRO A CA 1
ATOM 2828 C C . PRO A 1 362 ? -0.699 -7.035 -19 1 74.25 362 PRO A C 1
ATOM 2830 O O . PRO A 1 362 ? -0.659 -7.562 -17.875 1 74.25 362 PRO A O 1
ATOM 2833 N N . MET A 1 363 ? -0.63 -5.754 -19.203 1 77.69 363 MET A N 1
ATOM 2834 C CA . MET A 1 363 ? -0.773 -4.758 -18.141 1 77.69 363 MET A CA 1
ATOM 2835 C C . MET A 1 363 ? 0.265 -4.977 -17.047 1 77.69 363 MET A C 1
ATOM 2837 O O . MET A 1 363 ? -0.062 -4.941 -15.867 1 77.69 363 MET A O 1
ATOM 2841 N N . THR A 1 364 ? 1.428 -5.391 -17.453 1 84.69 364 THR A N 1
ATOM 2842 C CA . THR A 1 364 ? 2.525 -5.617 -16.516 1 84.69 364 THR A CA 1
ATOM 2843 C C . THR A 1 364 ? 3.842 -5.109 -17.109 1 84.69 364 THR A C 1
ATOM 2845 O O . THR A 1 364 ? 4.02 -5.082 -18.328 1 84.69 364 THR A O 1
ATOM 2848 N N . VAL A 1 365 ? 4.664 -4.605 -16.234 1 90.38 365 VAL A N 1
ATOM 2849 C CA . VAL A 1 365 ? 6.043 -4.301 -16.609 1 90.38 365 VAL A CA 1
ATOM 2850 C C . VAL A 1 365 ? 6.949 -5.473 -16.234 1 90.38 365 VAL A C 1
ATOM 2852 O O . VAL A 1 365 ? 6.762 -6.109 -15.203 1 90.38 365 VAL A O 1
ATOM 2855 N N . GLN A 1 366 ? 7.883 -5.746 -17.141 1 89.56 366 GLN A N 1
ATOM 2856 C CA . GLN A 1 366 ? 8.805 -6.852 -16.906 1 89.56 366 GLN A CA 1
ATOM 2857 C C . GLN A 1 366 ? 10.242 -6.438 -17.188 1 89.56 366 GLN A C 1
ATOM 2859 O O . GLN A 1 366 ? 10.5 -5.574 -18.031 1 89.56 366 GLN A O 1
ATOM 2864 N N . THR A 1 367 ? 11.078 -6.977 -16.375 1 90.75 367 THR A N 1
ATOM 2865 C CA . THR A 1 367 ? 12.508 -6.805 -16.609 1 90.75 367 THR A CA 1
ATOM 2866 C C . THR A 1 367 ? 13.211 -8.156 -16.703 1 90.75 367 THR A C 1
ATOM 2868 O O . THR A 1 367 ? 12.734 -9.141 -16.125 1 90.75 367 THR A O 1
ATOM 2871 N N . ASP A 1 368 ? 14.273 -8.133 -17.469 1 86.56 368 ASP A N 1
ATOM 2872 C CA . ASP A 1 368 ? 15.023 -9.367 -17.656 1 86.56 368 ASP A CA 1
ATOM 2873 C C . ASP A 1 368 ? 16.516 -9.086 -17.844 1 86.56 368 ASP A C 1
ATOM 2875 O O . ASP A 1 368 ? 16.906 -8.242 -18.656 1 86.56 368 ASP A O 1
ATOM 2879 N N . SER A 1 369 ? 17.25 -9.867 -17.078 1 85.19 369 SER A N 1
ATOM 2880 C CA . SER A 1 369 ? 18.703 -9.727 -17.234 1 85.19 369 SER A CA 1
ATOM 2881 C C . SER A 1 369 ? 19.203 -10.453 -18.484 1 85.19 369 SER A C 1
ATOM 2883 O O . SER A 1 369 ? 20.281 -10.148 -18.984 1 85.19 369 SER A O 1
ATOM 2885 N N . GLY A 1 370 ? 18.422 -11.406 -18.953 1 82.88 370 GLY A N 1
ATOM 2886 C CA . GLY A 1 370 ? 18.781 -12.125 -20.172 1 82.88 370 GLY A CA 1
ATOM 2887 C C . GLY A 1 370 ? 18.25 -11.469 -21.438 1 82.88 370 GLY A C 1
ATOM 2888 O O . GLY A 1 370 ? 17.047 -11.531 -21.719 1 82.88 370 GLY A O 1
ATOM 2889 N N . TYR A 1 371 ? 19.203 -10.938 -22.219 1 88.56 371 TYR A N 1
ATOM 2890 C CA . TYR A 1 371 ? 18.812 -10.312 -23.469 1 88.56 371 TYR A CA 1
ATOM 2891 C C . TYR A 1 371 ? 18.328 -11.359 -24.469 1 88.56 371 TYR A C 1
ATOM 2893 O O . TYR A 1 371 ? 19 -12.375 -24.688 1 88.56 371 TYR A O 1
ATOM 2901 N N . GLY A 1 372 ? 17.156 -11.125 -24.984 1 82.69 372 GLY A N 1
ATOM 2902 C CA . GLY A 1 372 ? 16.594 -12.055 -25.953 1 82.69 372 GLY A CA 1
ATOM 2903 C C . GLY A 1 372 ? 16.078 -13.336 -25.328 1 82.69 372 GLY A C 1
ATOM 2904 O O . GLY A 1 372 ? 15.883 -14.336 -26.016 1 82.69 372 GLY A O 1
ATOM 2905 N N . SER A 1 373 ? 15.852 -13.305 -24.078 1 76.88 373 SER A N 1
ATOM 2906 C CA . SER A 1 373 ? 15.453 -14.508 -23.359 1 76.88 373 SER A CA 1
ATOM 2907 C C . SER A 1 373 ? 14.094 -15.008 -23.828 1 76.88 373 SER A C 1
ATOM 2909 O O . SER A 1 373 ? 13.75 -16.172 -23.609 1 76.88 373 SER A O 1
ATOM 2911 N N . PHE A 1 374 ? 13.391 -14.227 -24.516 1 76.19 374 PHE A N 1
ATOM 2912 C CA . PHE A 1 374 ? 12.086 -14.656 -25 1 76.19 374 PHE A CA 1
ATOM 2913 C C . PHE A 1 374 ? 12.227 -15.523 -26.25 1 76.19 374 PHE A C 1
ATOM 2915 O O . PHE A 1 374 ? 11.25 -16.125 -26.703 1 76.19 374 PHE A O 1
ATOM 2922 N N . LEU A 1 375 ? 13.453 -15.602 -26.688 1 76.56 375 LEU A N 1
ATOM 2923 C CA . LEU A 1 375 ? 13.711 -16.469 -27.828 1 76.56 375 LEU A CA 1
ATOM 2924 C C . LEU A 1 375 ? 13.891 -17.922 -27.375 1 76.56 375 LEU A C 1
ATOM 2926 O O . LEU A 1 375 ? 14.375 -18.172 -26.266 1 76.56 375 LEU A O 1
ATOM 2930 N N . ASP A 1 376 ? 13.289 -18.812 -28.062 1 70 376 ASP A N 1
ATOM 2931 C CA . ASP A 1 376 ? 13.477 -20.234 -27.797 1 70 376 ASP A CA 1
ATOM 2932 C C . ASP A 1 376 ? 14.82 -20.719 -28.328 1 70 376 ASP A C 1
ATOM 2934 O O . ASP A 1 376 ? 14.914 -21.109 -29.5 1 70 376 ASP A O 1
ATOM 2938 N N . VAL A 1 377 ? 15.844 -20.438 -27.547 1 70.12 377 VAL A N 1
ATOM 2939 C CA . VAL A 1 377 ? 17.172 -20.891 -27.953 1 70.12 377 VAL A CA 1
ATOM 2940 C C . VAL A 1 377 ? 17.562 -22.125 -27.141 1 70.12 377 VAL A C 1
ATOM 2942 O O . VAL A 1 377 ? 17.188 -22.25 -25.969 1 70.12 377 VAL A O 1
ATOM 2945 N N . PRO A 1 378 ? 18.016 -23.188 -27.781 1 60.88 378 PRO A N 1
ATOM 2946 C CA . PRO A 1 378 ? 18.406 -24.391 -27.047 1 60.88 378 PRO A CA 1
ATOM 2947 C C . PRO A 1 378 ? 19.344 -24.078 -25.859 1 60.88 378 PRO A C 1
ATOM 2949 O O . PRO A 1 378 ? 20.125 -23.125 -25.922 1 60.88 378 PRO A O 1
ATOM 2952 N N . ASP A 1 379 ? 18.875 -24.641 -24.688 1 53.56 379 ASP A N 1
ATOM 2953 C CA . ASP A 1 379 ? 19.688 -24.5 -23.484 1 53.56 379 ASP A CA 1
ATOM 2954 C C . ASP A 1 379 ? 21.141 -24.922 -23.75 1 53.56 379 ASP A C 1
ATOM 2956 O O . ASP A 1 379 ? 21.391 -26.062 -24.156 1 53.56 379 ASP A O 1
ATOM 2960 N N . GLY A 1 380 ? 21.969 -24.125 -24.297 1 43.81 380 GLY A N 1
ATOM 2961 C CA . GLY A 1 380 ? 23.344 -24.547 -24.469 1 43.81 380 GLY A CA 1
ATOM 2962 C C . GLY A 1 380 ? 23.875 -25.359 -23.297 1 43.81 380 GLY A C 1
ATOM 2963 O O . GLY A 1 380 ? 24.984 -25.906 -23.375 1 43.81 380 GLY A O 1
ATOM 2964 N N . PHE A 1 381 ? 23.281 -25.156 -22.031 1 40.94 381 PHE A N 1
ATOM 2965 C CA . PHE A 1 381 ? 23.812 -25.984 -20.953 1 40.94 381 PHE A CA 1
ATOM 2966 C C . PHE A 1 381 ? 23.234 -27.391 -21.016 1 40.94 381 PHE A C 1
ATOM 2968 O O . PHE A 1 381 ? 23.891 -28.344 -20.578 1 40.94 381 PHE A O 1
ATOM 2975 N N . THR A 1 382 ? 21.812 -27.641 -21.062 1 37.78 382 THR A N 1
ATOM 2976 C CA . THR A 1 382 ? 21.281 -28.984 -21.281 1 37.78 382 THR A CA 1
ATOM 2977 C C . THR A 1 382 ? 20.828 -29.141 -22.734 1 37.78 382 THR A C 1
ATOM 2979 O O . THR A 1 382 ? 20.172 -28.266 -23.281 1 37.78 382 THR A O 1
ATOM 2982 N N . LEU A 1 383 ? 21.484 -29.984 -23.578 1 33.19 383 LEU A N 1
ATOM 2983 C CA . LEU A 1 383 ? 21.328 -30.469 -24.938 1 33.19 383 LEU A CA 1
ATOM 2984 C C . LEU A 1 383 ? 19.859 -30.688 -25.266 1 33.19 383 LEU A C 1
ATOM 2986 O O . LEU A 1 383 ? 19.453 -30.609 -26.438 1 33.19 383 LEU A O 1
ATOM 2990 N N . SER A 1 384 ? 19.094 -31.578 -24.531 1 33.91 384 SER A N 1
ATOM 2991 C CA . SER A 1 384 ? 17.984 -32.375 -25.062 1 33.91 384 SER A CA 1
ATOM 2992 C C . SER A 1 384 ? 16.719 -31.531 -25.156 1 33.91 384 SER A C 1
ATOM 2994 O O . SER A 1 384 ? 15.617 -32.062 -25.25 1 33.91 384 SER A O 1
ATOM 2996 N N . GLY A 1 385 ? 16.578 -30.344 -24.734 1 36.72 385 GLY A N 1
ATOM 2997 C CA . GLY A 1 385 ? 15.18 -30 -24.562 1 36.72 385 GLY A CA 1
ATOM 2998 C C . GLY A 1 385 ? 14.391 -30.047 -25.859 1 36.72 385 GLY A C 1
ATOM 2999 O O . GLY A 1 385 ? 14.961 -29.953 -26.953 1 36.72 385 GLY A O 1
ATOM 3000 N N . ASN A 1 386 ? 13.164 -30.641 -25.781 1 36.16 386 ASN A N 1
ATOM 3001 C CA . ASN A 1 386 ? 12.055 -30.875 -26.703 1 36.16 386 ASN A CA 1
ATOM 3002 C C . ASN A 1 386 ? 11.688 -29.594 -27.453 1 36.16 386 ASN A C 1
ATOM 3004 O O . ASN A 1 386 ? 11.25 -28.625 -26.844 1 36.16 386 ASN A O 1
ATOM 3008 N N . PHE A 1 387 ? 12.406 -29.266 -28.516 1 38.47 387 PHE A N 1
ATOM 3009 C CA . PHE A 1 387 ? 12.016 -28.312 -29.547 1 38.47 387 PHE A CA 1
ATOM 3010 C C . PHE A 1 387 ? 10.578 -28.547 -30 1 38.47 387 PHE A C 1
ATOM 3012 O O . PHE A 1 387 ? 10.203 -29.688 -30.312 1 38.47 387 PHE A O 1
ATOM 3019 N N . SER A 1 388 ? 9.781 -27.781 -29.547 1 40.84 388 SER A N 1
ATOM 3020 C CA . SER A 1 388 ? 8.453 -27.906 -30.141 1 40.84 388 SER A CA 1
ATOM 3021 C C . SER A 1 388 ? 8.531 -27.844 -31.672 1 40.84 388 SER A C 1
ATOM 3023 O O . SER A 1 388 ? 9.391 -27.156 -32.219 1 40.84 388 SER A O 1
ATOM 3025 N N . SER A 1 389 ? 8.125 -28.766 -32.406 1 39.78 389 SER A N 1
ATOM 3026 C CA . SER A 1 389 ? 8.031 -29.172 -33.812 1 39.78 389 SER A CA 1
ATOM 3027 C C . SER A 1 389 ? 7.605 -28.016 -34.719 1 39.78 389 SER A C 1
ATOM 3029 O O . SER A 1 389 ? 7.523 -28.156 -35.938 1 39.78 389 SER A O 1
ATOM 3031 N N . GLY A 1 390 ? 7.711 -26.656 -34.344 1 43.84 390 GLY A N 1
ATOM 3032 C CA . GLY A 1 390 ? 7.336 -25.578 -35.25 1 43.84 390 GLY A CA 1
ATOM 3033 C C . GLY A 1 390 ? 8.227 -24.359 -35.125 1 43.84 390 GLY A C 1
ATOM 3034 O O . GLY A 1 390 ? 7.863 -23.266 -35.562 1 43.84 390 GLY A O 1
ATOM 3035 N N . GLN A 1 391 ? 9.344 -24.453 -34.531 1 51.47 391 GLN A N 1
ATOM 3036 C CA . GLN A 1 391 ? 10.258 -23.375 -34.188 1 51.47 391 GLN A CA 1
ATOM 3037 C C . GLN A 1 391 ? 11.023 -22.906 -35.438 1 51.47 391 GLN A C 1
ATOM 3039 O O . GLN A 1 391 ? 11.383 -23.703 -36.281 1 51.47 391 GLN A O 1
ATOM 3044 N N . PRO A 1 392 ? 10.977 -21.562 -35.719 1 53.28 392 PRO A N 1
ATOM 3045 C CA . PRO A 1 392 ? 11.836 -21.109 -36.812 1 53.28 392 PRO A CA 1
ATOM 3046 C C . PRO A 1 392 ? 13.266 -21.625 -36.719 1 53.28 392 PRO A C 1
ATOM 3048 O O . PRO A 1 392 ? 13.734 -21.906 -35.594 1 53.28 392 PRO A O 1
ATOM 3051 N N . GLU A 1 393 ? 13.828 -22.094 -37.719 1 59.72 393 GLU A N 1
ATOM 3052 C CA . GLU A 1 393 ? 15.195 -22.594 -37.844 1 59.72 393 GLU A CA 1
ATOM 3053 C C . GLU A 1 393 ? 16.203 -21.625 -37.219 1 59.72 393 GLU A C 1
ATOM 3055 O O . GLU A 1 393 ? 16.094 -20.406 -37.406 1 59.72 393 GLU A O 1
ATOM 3060 N N . ASN A 1 394 ? 16.75 -21.828 -36.094 1 65.38 394 ASN A N 1
ATOM 3061 C CA . ASN A 1 394 ? 17.922 -21.156 -35.562 1 65.38 394 ASN A CA 1
ATOM 3062 C C . ASN A 1 394 ? 19.125 -21.297 -36.469 1 65.38 394 ASN A C 1
ATOM 3064 O O . ASN A 1 394 ? 20 -22.125 -36.25 1 65.38 394 ASN A O 1
ATOM 3068 N N . PRO A 1 395 ? 19.047 -20.484 -37.656 1 67.38 395 PRO A N 1
ATOM 3069 C CA . PRO A 1 395 ? 19.984 -20.719 -38.75 1 67.38 395 PRO A CA 1
ATOM 3070 C C . PRO A 1 395 ? 21.438 -20.578 -38.312 1 67.38 395 PRO A C 1
ATOM 3072 O O . PRO A 1 395 ? 22.328 -21.156 -38.938 1 67.38 395 PRO A O 1
ATOM 3075 N N . LEU A 1 396 ? 21.688 -19.766 -37.312 1 73.38 396 LEU A N 1
ATOM 3076 C CA . LEU A 1 396 ? 23.078 -19.5 -36.938 1 73.38 396 LEU A CA 1
ATOM 3077 C C . LEU A 1 396 ? 23.422 -20.219 -35.656 1 73.38 396 LEU A C 1
ATOM 3079 O O . LEU A 1 396 ? 24.438 -19.906 -35 1 73.38 396 LEU A O 1
ATOM 3083 N N . ASN A 1 397 ? 22.672 -21.141 -35.188 1 73.38 397 ASN A N 1
ATOM 3084 C CA . ASN A 1 397 ? 22.906 -22 -34.031 1 73.38 397 ASN A CA 1
ATOM 3085 C C . ASN A 1 397 ? 23.172 -21.188 -32.781 1 73.38 397 ASN A C 1
ATOM 3087 O O . ASN A 1 397 ? 24.156 -21.422 -32.094 1 73.38 397 ASN A O 1
ATOM 3091 N N . LEU A 1 398 ? 22.391 -20.219 -32.688 1 77.69 398 LEU A N 1
ATOM 3092 C CA . LEU A 1 398 ? 22.5 -19.406 -31.484 1 77.69 398 LEU A CA 1
ATOM 3093 C C . LEU A 1 398 ? 22.125 -20.219 -30.234 1 77.69 398 LEU A C 1
ATOM 3095 O O . LEU A 1 398 ? 21.234 -21.078 -30.297 1 77.69 398 LEU A O 1
ATOM 3099 N N . SER A 1 399 ? 22.875 -20.047 -29.109 1 75.12 399 SER A N 1
ATOM 3100 C CA . SER A 1 399 ? 22.656 -20.766 -27.859 1 75.12 399 SER A CA 1
ATOM 3101 C C . SER A 1 399 ? 22.375 -19.812 -26.703 1 75.12 399 SER A C 1
ATOM 3103 O O . SER A 1 399 ? 22.469 -18.594 -26.875 1 75.12 399 SER A O 1
ATOM 3105 N N . THR A 1 400 ? 22.062 -20.406 -25.594 1 75.19 400 THR A N 1
ATOM 3106 C CA . THR A 1 400 ? 21.844 -19.641 -24.359 1 75.19 400 THR A CA 1
ATOM 3107 C C . THR A 1 400 ? 23.109 -18.891 -23.969 1 75.19 400 THR A C 1
ATOM 3109 O O . THR A 1 400 ? 23.031 -17.828 -23.328 1 75.19 400 THR A O 1
ATOM 3112 N N . TYR A 1 401 ? 24.219 -19.359 -24.391 1 75.19 401 TYR A N 1
ATOM 3113 C CA . TYR A 1 401 ? 25.484 -18.688 -24.094 1 75.19 401 TYR A CA 1
ATOM 3114 C C . TYR A 1 401 ? 25.562 -17.344 -24.812 1 75.19 401 TYR A C 1
ATOM 3116 O O . TYR A 1 401 ? 26.094 -16.375 -24.266 1 75.19 401 TYR A O 1
ATOM 3124 N N . ASP A 1 402 ? 25.062 -17.344 -25.984 1 75.31 402 ASP A N 1
ATOM 3125 C CA . ASP A 1 402 ? 25.078 -16.109 -26.75 1 75.31 402 ASP A CA 1
ATOM 3126 C C . ASP A 1 402 ? 24.188 -15.047 -26.109 1 75.31 402 ASP A C 1
ATOM 3128 O O . ASP A 1 402 ? 24.531 -13.859 -26.125 1 75.31 402 ASP A O 1
ATOM 3132 N N . VAL A 1 403 ? 23.156 -15.516 -25.562 1 76.31 403 VAL A N 1
ATOM 3133 C CA . VAL A 1 403 ? 22.219 -14.625 -24.875 1 76.31 403 VAL A CA 1
ATOM 3134 C C . VAL A 1 403 ? 22.859 -14.055 -23.625 1 76.31 403 VAL A C 1
ATOM 3136 O O . VAL A 1 403 ? 22.812 -12.844 -23.391 1 76.31 403 VAL A O 1
ATOM 3139 N N . TYR A 1 404 ? 23.547 -14.859 -22.969 1 73.12 404 TYR A N 1
ATOM 3140 C CA . TYR A 1 404 ? 24.219 -14.438 -21.734 1 73.12 404 TYR A CA 1
ATOM 3141 C C . TYR A 1 404 ? 25.406 -13.539 -22.047 1 73.12 404 TYR A C 1
ATOM 3143 O O . TYR A 1 404 ? 25.719 -12.625 -21.281 1 73.12 404 TYR A O 1
ATOM 3151 N N . ALA A 1 405 ? 26.047 -13.805 -23.078 1 77.5 405 ALA A N 1
ATOM 3152 C CA . ALA A 1 405 ? 27.266 -13.086 -23.453 1 77.5 405 ALA A CA 1
ATOM 3153 C C . ALA A 1 405 ? 26.969 -11.617 -23.75 1 77.5 405 ALA A C 1
ATOM 3155 O O . ALA A 1 405 ? 27.828 -10.758 -23.562 1 77.5 405 ALA A O 1
ATOM 3156 N N . ILE A 1 406 ? 25.812 -11.383 -24.125 1 80.38 406 ILE A N 1
ATOM 3157 C CA . ILE A 1 406 ? 25.469 -10.008 -24.438 1 80.38 406 ILE A CA 1
ATOM 3158 C C . ILE A 1 406 ? 25.594 -9.148 -23.172 1 80.38 406 ILE A C 1
ATOM 3160 O O . ILE A 1 406 ? 26.266 -8.117 -23.188 1 80.38 406 ILE A O 1
ATOM 3164 N N . GLY A 1 407 ? 24.953 -9.562 -22.141 1 75.81 407 GLY A N 1
ATOM 3165 C CA . GLY A 1 407 ? 25.031 -8.812 -20.906 1 75.81 407 GLY A CA 1
ATOM 3166 C C . GLY A 1 407 ? 26.422 -8.719 -20.344 1 75.81 407 GLY A C 1
ATOM 3167 O O . GLY A 1 407 ? 26.859 -7.637 -19.938 1 75.81 407 GLY A O 1
ATOM 3168 N N . SER A 1 408 ? 27.141 -9.781 -20.453 1 79.75 408 SER A N 1
ATOM 3169 C CA . SER A 1 408 ? 28.469 -9.828 -19.844 1 79.75 408 SER A CA 1
ATOM 3170 C C . SER A 1 408 ? 29.453 -8.938 -20.609 1 79.75 408 SER A C 1
ATOM 3172 O O . SER A 1 408 ? 30.25 -8.227 -20 1 79.75 408 SER A O 1
ATOM 3174 N N . GLU A 1 409 ? 29.375 -8.961 -21.875 1 83.31 409 GLU A N 1
ATOM 3175 C CA . GLU A 1 409 ? 30.328 -8.211 -22.688 1 83.31 409 GLU A CA 1
ATOM 3176 C C . GLU A 1 409 ? 29.906 -6.746 -22.812 1 83.31 409 GLU A C 1
ATOM 3178 O O . GLU A 1 409 ? 30.734 -5.844 -22.609 1 83.31 409 GLU A O 1
ATOM 3183 N N . ALA A 1 410 ? 28.672 -6.59 -23.109 1 85.12 410 ALA A N 1
ATOM 3184 C CA . ALA A 1 410 ? 28.203 -5.223 -23.344 1 85.12 410 ALA A CA 1
ATOM 3185 C C . ALA A 1 410 ? 28.203 -4.414 -22.062 1 85.12 410 ALA A C 1
ATOM 3187 O O . ALA A 1 410 ? 28.516 -3.219 -22.062 1 85.12 410 ALA A O 1
ATOM 3188 N N . CYS A 1 411 ? 27.984 -5.078 -21 1 85.56 411 CYS A N 1
ATOM 3189 C CA . CYS A 1 411 ? 27.891 -4.379 -19.719 1 85.56 411 CYS A CA 1
ATOM 3190 C C . CYS A 1 411 ? 29.219 -4.41 -18.984 1 85.56 411 CYS A C 1
ATOM 3192 O O . CYS A 1 411 ? 29.375 -3.785 -17.938 1 85.56 411 CYS A O 1
ATOM 3194 N N . HIS A 1 412 ? 30.188 -5.082 -19.547 1 81.69 412 HIS A N 1
ATOM 3195 C CA . HIS A 1 412 ? 31.547 -5.141 -19.016 1 81.69 412 HIS A CA 1
ATOM 3196 C C . HIS A 1 412 ? 31.562 -5.711 -17.594 1 81.69 412 HIS A C 1
ATOM 3198 O O . HIS A 1 412 ? 32.156 -5.121 -16.688 1 81.69 412 HIS A O 1
ATOM 3204 N N . TYR A 1 413 ? 30.906 -6.812 -17.438 1 84.88 413 TYR A N 1
ATOM 3205 C CA . TYR A 1 413 ? 30.984 -7.48 -16.141 1 84.88 413 TYR A CA 1
ATOM 3206 C C . TYR A 1 413 ? 32.406 -7.934 -15.852 1 84.88 413 TYR A C 1
ATOM 3208 O O . TYR A 1 413 ? 33.125 -8.367 -16.75 1 84.88 413 TYR A O 1
ATOM 3216 N N . PRO A 1 414 ? 32.719 -7.77 -14.586 1 85.12 414 PRO A N 1
ATOM 3217 C CA . PRO A 1 414 ? 34.062 -8.25 -14.266 1 85.12 414 PRO A CA 1
ATOM 3218 C C . PRO A 1 414 ? 34.219 -9.758 -14.469 1 85.12 414 PRO A C 1
ATOM 3220 O O . PRO A 1 414 ? 33.25 -10.508 -14.258 1 85.12 414 PRO A O 1
ATOM 3223 N N . SER A 1 415 ? 35.406 -10.094 -14.906 1 81.88 415 SER A N 1
ATOM 3224 C CA . SER A 1 415 ? 35.719 -11.516 -15.039 1 81.88 415 SER A CA 1
ATOM 3225 C C . SER A 1 415 ? 35.906 -12.172 -13.672 1 81.88 415 SER A C 1
ATOM 3227 O O . SER A 1 415 ? 36.031 -11.484 -12.656 1 81.88 415 SER A O 1
ATOM 3229 N N . ASP A 1 416 ? 35.969 -13.43 -13.68 1 79.06 416 ASP A N 1
ATOM 3230 C CA . ASP A 1 416 ? 36.156 -14.188 -12.445 1 79.06 416 ASP A CA 1
ATOM 3231 C C . ASP A 1 416 ? 37.531 -13.953 -11.859 1 79.06 416 ASP A C 1
ATOM 3233 O O . ASP A 1 416 ? 37.781 -14.258 -10.695 1 79.06 416 ASP A O 1
ATOM 3237 N N . LYS A 1 417 ? 38.375 -13.281 -12.648 1 83.62 417 LYS A N 1
ATOM 3238 C CA . LYS A 1 417 ? 39.75 -13.062 -12.203 1 83.62 417 LYS A CA 1
ATOM 3239 C C . LYS A 1 417 ? 39.969 -11.602 -11.844 1 83.62 417 LYS A C 1
ATOM 3241 O O . LYS A 1 417 ? 41.062 -11.227 -11.406 1 83.62 417 LYS A O 1
ATOM 3246 N N . ALA A 1 418 ? 38.938 -10.891 -11.977 1 88.06 418 ALA A N 1
ATOM 3247 C CA . ALA A 1 418 ? 39.094 -9.469 -11.68 1 88.06 418 ALA A CA 1
ATOM 3248 C C . ALA A 1 418 ? 39.406 -9.258 -10.203 1 88.06 418 ALA A C 1
ATOM 3250 O O . ALA A 1 418 ? 38.75 -9.852 -9.336 1 88.06 418 ALA A O 1
ATOM 3251 N N . LEU A 1 419 ? 40.375 -8.383 -9.984 1 90 419 LEU A N 1
ATOM 3252 C CA . LEU A 1 419 ? 40.812 -8.133 -8.617 1 90 419 LEU A CA 1
ATOM 3253 C C . LEU A 1 419 ? 39.844 -7.191 -7.898 1 90 419 LEU A C 1
ATOM 3255 O O . LEU A 1 419 ? 39.188 -6.375 -8.539 1 90 419 LEU A O 1
ATOM 3259 N N . SER A 1 420 ? 39.812 -7.398 -6.566 1 91.56 420 SER A N 1
ATOM 3260 C CA . SER A 1 420 ? 38.938 -6.586 -5.719 1 91.56 420 SER A CA 1
ATOM 3261 C C . SER A 1 420 ? 39.531 -5.199 -5.488 1 91.56 420 SER A C 1
ATOM 3263 O O . SER A 1 420 ? 40.406 -5.027 -4.625 1 91.56 420 SER A O 1
ATOM 3265 N N . ASN A 1 421 ? 39.062 -4.277 -6.238 1 90.5 421 ASN A N 1
ATOM 3266 C CA . ASN A 1 421 ? 39.531 -2.895 -6.129 1 90.5 421 ASN A CA 1
ATOM 3267 C C . ASN A 1 421 ? 38.5 -1.925 -6.727 1 90.5 421 ASN A C 1
ATOM 3269 O O . ASN A 1 421 ? 37.375 -2.307 -7.012 1 90.5 421 ASN A O 1
ATOM 3273 N N . MET A 1 422 ? 38.969 -0.673 -6.902 1 91.81 422 MET A N 1
ATOM 3274 C CA . MET A 1 422 ? 38.031 0.402 -7.285 1 91.81 422 MET A CA 1
ATOM 3275 C C . MET A 1 422 ? 37.844 0.419 -8.797 1 91.81 422 MET A C 1
ATOM 3277 O O . MET A 1 422 ? 36.969 1.146 -9.297 1 91.81 422 MET A O 1
ATOM 3281 N N . SER A 1 423 ? 38.469 -0.418 -9.523 1 86.94 423 SER A N 1
ATOM 3282 C CA . SER A 1 423 ? 38.469 -0.345 -10.984 1 86.94 423 SER A CA 1
ATOM 3283 C C . SER A 1 423 ? 37.125 -0.815 -11.562 1 86.94 423 SER A C 1
ATOM 3285 O O . SER A 1 423 ? 36.781 -0.481 -12.695 1 86.94 423 SER A O 1
ATOM 3287 N N . PHE A 1 424 ? 36.5 -1.621 -10.828 1 88.5 424 PHE A N 1
ATOM 3288 C CA . PHE A 1 424 ? 35.219 -2.127 -11.336 1 88.5 424 PHE A CA 1
ATOM 3289 C C . PHE A 1 424 ? 34.062 -1.575 -10.531 1 88.5 424 PHE A C 1
ATOM 3291 O O . PHE A 1 424 ? 34.094 -1.61 -9.297 1 88.5 424 PHE A O 1
ATOM 3298 N N . VAL A 1 425 ? 33.188 -0.961 -11.305 1 92.31 425 VAL A N 1
ATOM 3299 C CA . VAL A 1 425 ? 31.953 -0.448 -10.727 1 92.31 425 VAL A CA 1
ATOM 3300 C C . VAL A 1 425 ? 30.859 -1.506 -10.836 1 92.31 425 VAL A C 1
ATOM 3302 O O . VAL A 1 425 ? 30.797 -2.248 -11.82 1 92.31 425 VAL A O 1
ATOM 3305 N N . GLY A 1 426 ? 30.125 -1.623 -9.734 1 92.62 426 GLY A N 1
ATOM 3306 C CA . GLY A 1 426 ? 28.969 -2.52 -9.805 1 92.62 426 GLY A CA 1
ATOM 3307 C C . GLY A 1 426 ? 27.891 -2.041 -10.758 1 92.62 426 GLY A C 1
ATOM 3308 O O . GLY A 1 426 ? 27.281 -1.002 -10.523 1 92.62 426 GLY A O 1
ATOM 3309 N N . VAL A 1 427 ? 27.734 -2.791 -11.867 1 93.38 427 VAL A N 1
ATOM 3310 C CA . VAL A 1 427 ? 26.75 -2.424 -12.875 1 93.38 427 VAL A CA 1
ATOM 3311 C C . VAL A 1 427 ? 25.859 -3.625 -13.188 1 93.38 427 VAL A C 1
ATOM 3313 O O . VAL A 1 427 ? 26.297 -4.773 -13.109 1 93.38 427 VAL A O 1
ATOM 3316 N N . ALA A 1 428 ? 24.609 -3.35 -13.391 1 92.81 428 ALA A N 1
ATOM 3317 C CA . ALA A 1 428 ? 23.688 -4.363 -13.883 1 92.81 428 ALA A CA 1
ATOM 3318 C C . ALA A 1 428 ? 23 -3.902 -15.156 1 92.81 428 ALA A C 1
ATOM 3320 O O . ALA A 1 428 ? 22.625 -2.73 -15.281 1 92.81 428 ALA A O 1
ATOM 3321 N N . CYS A 1 429 ? 22.953 -4.789 -16.047 1 93.56 429 CYS A N 1
ATOM 3322 C CA . CYS A 1 429 ? 22.266 -4.504 -17.312 1 93.56 429 CYS A CA 1
ATOM 3323 C C . CYS A 1 429 ? 21.109 -5.461 -17.531 1 93.56 429 CYS A C 1
ATOM 3325 O O . CYS A 1 429 ? 21.094 -6.57 -17 1 93.56 429 CYS A O 1
ATOM 3327 N N . GLY A 1 430 ? 20.125 -4.98 -18.234 1 92.88 430 GLY A N 1
ATOM 3328 C CA . GLY A 1 430 ? 18.969 -5.82 -18.578 1 92.88 430 GLY A CA 1
ATOM 3329 C C . GLY A 1 430 ? 18 -5.145 -19.516 1 92.88 430 GLY A C 1
ATOM 3330 O O . GLY A 1 430 ? 18.234 -4.016 -19.953 1 92.88 430 GLY A O 1
ATOM 3331 N N . THR A 1 431 ? 17.016 -5.918 -19.906 1 94.06 431 THR A N 1
ATOM 3332 C CA . THR A 1 431 ? 15.969 -5.41 -20.766 1 94.06 431 THR A CA 1
ATOM 3333 C C . THR A 1 431 ? 14.711 -5.09 -19.953 1 94.06 431 THR A C 1
ATOM 3335 O O . THR A 1 431 ? 14.438 -5.734 -18.953 1 94.06 431 THR A O 1
ATOM 3338 N N . VAL A 1 432 ? 14.039 -4.074 -20.422 1 94.69 432 VAL A N 1
ATOM 3339 C CA . VAL A 1 432 ? 12.789 -3.676 -19.781 1 94.69 432 VAL A CA 1
ATOM 3340 C C . VAL A 1 432 ? 11.648 -3.744 -20.781 1 94.69 432 VAL A C 1
ATOM 3342 O O . VAL A 1 432 ? 11.695 -3.102 -21.844 1 94.69 432 VAL A O 1
ATOM 3345 N N . PHE A 1 433 ? 10.727 -4.629 -20.484 1 93.5 433 PHE A N 1
ATOM 3346 C CA . PHE A 1 433 ? 9.445 -4.574 -21.172 1 93.5 433 PHE A CA 1
ATOM 3347 C C . PHE A 1 433 ? 8.539 -3.518 -20.547 1 93.5 433 PHE A C 1
ATOM 3349 O O . PHE A 1 433 ? 7.961 -3.742 -19.484 1 93.5 433 PHE A O 1
ATOM 3356 N N . ALA A 1 434 ? 8.461 -2.445 -21.219 1 94.19 434 ALA A N 1
ATOM 3357 C CA . ALA A 1 434 ? 7.73 -1.306 -20.672 1 94.19 434 ALA A CA 1
ATOM 3358 C C . ALA A 1 434 ? 6.238 -1.611 -20.562 1 94.19 434 ALA A C 1
ATOM 3360 O O . ALA A 1 434 ? 5.789 -2.693 -20.953 1 94.19 434 ALA A O 1
ATOM 3361 N N . ALA A 1 435 ? 5.52 -0.673 -19.953 1 92.19 435 ALA A N 1
ATOM 3362 C CA . ALA A 1 435 ? 4.07 -0.838 -19.844 1 92.19 435 ALA A CA 1
ATOM 3363 C C . ALA A 1 435 ? 3.41 -0.884 -21.219 1 92.19 435 ALA A C 1
ATOM 3365 O O . ALA A 1 435 ? 3.602 0.019 -22.031 1 92.19 435 ALA A O 1
ATOM 3366 N N . PRO A 1 436 ? 2.635 -1.905 -21.406 1 91.88 436 PRO A N 1
ATOM 3367 C CA . PRO A 1 436 ? 1.968 -2.008 -22.703 1 91.88 436 PRO A CA 1
ATOM 3368 C C . PRO A 1 436 ? 1.008 -0.849 -22.969 1 91.88 436 PRO A C 1
ATOM 3370 O O . PRO A 1 436 ? 0.318 -0.395 -22.047 1 91.88 436 PRO A O 1
ATOM 3373 N N . ARG A 1 437 ? 0.987 -0.487 -24.234 1 89.44 437 ARG A N 1
ATOM 3374 C CA . ARG A 1 437 ? 0.078 0.571 -24.672 1 89.44 437 ARG A CA 1
ATOM 3375 C C . ARG A 1 437 ? -0.966 0.032 -25.641 1 89.44 437 ARG A C 1
ATOM 3377 O O . ARG A 1 437 ? -0.641 -0.746 -26.547 1 89.44 437 ARG A O 1
ATOM 3384 N N . ARG A 1 438 ? -2.111 0.487 -25.328 1 90.12 438 ARG A N 1
ATOM 3385 C CA . ARG A 1 438 ? -3.18 0.11 -26.25 1 90.12 438 ARG A CA 1
ATOM 3386 C C . ARG A 1 438 ? -3.186 1.011 -27.484 1 90.12 438 ARG A C 1
ATOM 3388 O O . ARG A 1 438 ? -3.008 2.225 -27.375 1 90.12 438 ARG A O 1
ATOM 3395 N N . LEU A 1 439 ? -3.359 0.419 -28.562 1 89.62 439 LEU A N 1
ATOM 3396 C CA . LEU A 1 439 ? -3.283 1.165 -29.812 1 89.62 439 LEU A CA 1
ATOM 3397 C C . LEU A 1 439 ? -4.672 1.566 -30.297 1 89.62 439 LEU A C 1
ATOM 3399 O O . LEU A 1 439 ? -4.816 2.51 -31.078 1 89.62 439 LEU A O 1
ATOM 3403 N N . ASP A 1 440 ? -5.754 0.897 -29.859 1 87 440 ASP A N 1
ATOM 3404 C CA . ASP A 1 440 ? -7.082 1.118 -30.438 1 87 440 ASP A CA 1
ATOM 3405 C C . ASP A 1 440 ? -8.047 1.66 -29.375 1 87 440 ASP A C 1
ATOM 3407 O O . ASP A 1 440 ? -9.266 1.535 -29.531 1 87 440 ASP A O 1
ATOM 3411 N N . GLY A 1 441 ? -7.598 2.053 -28.266 1 80.19 441 GLY A N 1
ATOM 3412 C CA . GLY A 1 441 ? -8.539 2.553 -27.266 1 80.19 441 GLY A CA 1
ATOM 3413 C C . GLY A 1 441 ? -7.859 3.021 -25.984 1 80.19 441 GLY A C 1
ATOM 3414 O O . GLY A 1 441 ? -6.691 3.41 -26.016 1 80.19 441 GLY A O 1
ATOM 3415 N N . ASP A 1 442 ? -8.75 2.986 -24.969 1 76.44 442 ASP A N 1
ATOM 3416 C CA . ASP A 1 442 ? -8.266 3.422 -23.672 1 76.44 442 ASP A CA 1
ATOM 3417 C C . ASP A 1 442 ? -7.348 2.373 -23.047 1 76.44 442 ASP A C 1
ATOM 3419 O O . ASP A 1 442 ? -7.73 1.21 -22.906 1 76.44 442 ASP A O 1
ATOM 3423 N N . SER A 1 443 ? -6.188 2.834 -22.672 1 75.56 443 SER A N 1
ATOM 3424 C CA . SER A 1 443 ? -5.156 1.93 -22.172 1 75.56 443 SER A CA 1
ATOM 3425 C C . SER A 1 443 ? -5.539 1.348 -20.828 1 75.56 443 SER A C 1
ATOM 3427 O O . SER A 1 443 ? -4.961 0.353 -20.375 1 75.56 443 SER A O 1
ATOM 3429 N N . LEU A 1 444 ? -6.594 1.874 -20.172 1 73.62 444 LEU A N 1
ATOM 3430 C CA . LEU A 1 444 ? -6.965 1.365 -18.859 1 73.62 444 LEU A CA 1
ATOM 3431 C C . LEU A 1 444 ? -8 0.25 -18.984 1 73.62 444 LEU A C 1
ATOM 3433 O O . LEU A 1 444 ? -8.25 -0.475 -18.016 1 73.62 444 LEU A O 1
ATOM 3437 N N . ILE A 1 445 ? -8.5 0.048 -20.172 1 77.06 445 ILE A N 1
ATOM 3438 C CA . ILE A 1 445 ? -9.562 -0.94 -20.359 1 77.06 445 ILE A CA 1
ATOM 3439 C C . ILE A 1 445 ? -9.094 -2.027 -21.328 1 77.06 445 ILE A C 1
ATOM 3441 O O . ILE A 1 445 ? -9 -1.798 -22.531 1 77.06 445 ILE A O 1
ATOM 3445 N N . PRO A 1 446 ? -8.797 -3.195 -20.797 1 81.38 446 PRO A N 1
ATOM 3446 C CA . PRO A 1 446 ? -8.383 -4.301 -21.672 1 81.38 446 PRO A CA 1
ATOM 3447 C C . PRO A 1 446 ? -9.57 -5.02 -22.312 1 81.38 446 PRO A C 1
ATOM 3449 O O . PRO A 1 446 ? -9.836 -6.18 -22 1 81.38 446 PRO A O 1
ATOM 3452 N N . ASP A 1 447 ? -10.102 -4.383 -23.312 1 82.44 447 ASP A N 1
ATOM 3453 C CA . ASP A 1 447 ? -11.234 -4.953 -24.031 1 82.44 447 ASP A CA 1
ATOM 3454 C C . ASP A 1 447 ? -10.844 -6.23 -24.766 1 82.44 447 ASP A C 1
ATOM 3456 O O . ASP A 1 447 ? -9.672 -6.422 -25.109 1 82.44 447 ASP A O 1
ATOM 3460 N N . THR A 1 448 ? -11.805 -7.055 -24.953 1 80.56 448 THR A N 1
ATOM 3461 C CA . THR A 1 448 ? -11.555 -8.258 -25.734 1 80.56 448 THR A CA 1
ATOM 3462 C C . THR A 1 448 ? -11.133 -7.902 -27.156 1 80.56 448 THR A C 1
ATOM 3464 O O . THR A 1 448 ? -11.727 -7.027 -27.781 1 80.56 448 THR A O 1
ATOM 3467 N N . ASN A 1 449 ? -10.023 -8.523 -27.641 1 81.88 449 ASN A N 1
ATOM 3468 C CA . ASN A 1 449 ? -9.453 -8.375 -28.969 1 81.88 449 ASN A CA 1
ATOM 3469 C C . ASN A 1 449 ? -8.812 -7 -29.156 1 81.88 449 ASN A C 1
ATOM 3471 O O . ASN A 1 449 ? -8.703 -6.504 -30.281 1 81.88 449 ASN A O 1
ATOM 3475 N N . SER A 1 450 ? -8.547 -6.41 -28.016 1 87.31 450 SER A N 1
ATOM 3476 C CA . SER A 1 450 ? -7.816 -5.152 -28.109 1 87.31 450 SER A CA 1
ATOM 3477 C C . SER A 1 450 ? -6.359 -5.387 -28.5 1 87.31 450 SER A C 1
ATOM 3479 O O . SER A 1 450 ? -5.801 -6.445 -28.219 1 87.31 450 SER A O 1
ATOM 3481 N N . THR A 1 451 ? -5.797 -4.375 -29.203 1 91.44 451 THR A N 1
ATOM 3482 C CA . THR A 1 451 ? -4.426 -4.461 -29.688 1 91.44 451 THR A CA 1
ATOM 3483 C C . THR A 1 451 ? -3.473 -3.717 -28.766 1 91.44 451 THR A C 1
ATOM 3485 O O . THR A 1 451 ? -3.703 -2.551 -28.438 1 91.44 451 THR A O 1
ATOM 3488 N N . TRP A 1 452 ? -2.422 -4.387 -28.438 1 91.31 452 TRP A N 1
ATOM 3489 C CA . TRP A 1 452 ? -1.478 -3.842 -27.469 1 91.31 452 TRP A CA 1
ATOM 3490 C C . TRP A 1 452 ? -0.053 -3.887 -28.016 1 91.31 452 TRP A C 1
ATOM 3492 O O . TRP A 1 452 ? 0.277 -4.738 -28.844 1 91.31 452 TRP A O 1
ATOM 3502 N N . SER A 1 453 ? 0.773 -2.9 -27.625 1 93.06 453 SER A N 1
ATOM 3503 C CA . SER A 1 453 ? 2.176 -2.795 -28.016 1 93.06 453 SER A CA 1
ATOM 3504 C C . SER A 1 453 ? 3.066 -2.533 -26.797 1 93.06 453 SER A C 1
ATOM 3506 O O . SER A 1 453 ? 2.801 -1.623 -26.016 1 93.06 453 SER A O 1
ATOM 3508 N N . THR A 1 454 ? 4.086 -3.389 -26.625 1 93.06 454 THR A N 1
ATOM 3509 C CA . THR A 1 454 ? 5.023 -3.258 -25.531 1 93.06 454 THR A CA 1
ATOM 3510 C C . THR A 1 454 ? 6.41 -2.873 -26.031 1 93.06 454 THR A C 1
ATOM 3512 O O . THR A 1 454 ? 7.094 -3.684 -26.656 1 93.06 454 THR A O 1
ATOM 3515 N N . PRO A 1 455 ? 6.844 -1.642 -25.75 1 94.94 455 PRO A N 1
ATOM 3516 C CA . PRO A 1 455 ? 8.203 -1.264 -26.141 1 94.94 455 PRO A CA 1
ATOM 3517 C C . PRO A 1 455 ? 9.281 -1.96 -25.312 1 94.94 455 PRO A C 1
ATOM 3519 O O . PRO A 1 455 ? 9.062 -2.252 -24.141 1 94.94 455 PRO A O 1
ATOM 3522 N N . LEU A 1 456 ? 10.445 -2.129 -25.953 1 95.44 456 LEU A N 1
ATOM 3523 C CA . LEU A 1 456 ? 11.578 -2.764 -25.297 1 95.44 456 LEU A CA 1
ATOM 3524 C C . LEU A 1 456 ? 12.727 -1.774 -25.109 1 95.44 456 LEU A C 1
ATOM 3526 O O . LEU A 1 456 ? 13.109 -1.079 -26.062 1 95.44 456 LEU A O 1
ATOM 3530 N N . TYR A 1 457 ? 13.203 -1.771 -23.922 1 97.12 457 TYR A N 1
ATOM 3531 C CA . TYR A 1 457 ? 14.344 -0.914 -23.609 1 97.12 457 TYR A CA 1
ATOM 3532 C C . TYR A 1 457 ? 15.516 -1.733 -23.078 1 97.12 457 TYR A C 1
ATOM 3534 O O . TYR A 1 457 ? 15.312 -2.781 -22.453 1 97.12 457 TYR A O 1
ATOM 3542 N N . SER A 1 458 ? 16.688 -1.338 -23.391 1 97.06 458 SER A N 1
ATOM 3543 C CA . SER A 1 458 ? 17.922 -1.829 -22.781 1 97.06 458 SER A CA 1
ATOM 3544 C C . SER A 1 458 ? 18.469 -0.824 -21.766 1 97.06 458 SER A C 1
ATOM 3546 O O . SER A 1 458 ? 18.609 0.361 -22.078 1 97.06 458 SER A O 1
ATOM 3548 N N . CYS A 1 459 ? 18.766 -1.301 -20.625 1 97.38 459 CYS A N 1
ATOM 3549 C CA . CYS A 1 459 ? 19.156 -0.364 -19.578 1 97.38 459 CYS A CA 1
ATOM 3550 C C . CYS A 1 459 ? 20.391 -0.854 -18.844 1 97.38 459 CYS A C 1
ATOM 3552 O O . CYS A 1 459 ? 20.672 -2.053 -18.828 1 97.38 459 CYS A O 1
ATOM 3554 N N . ALA A 1 460 ? 21.156 0.053 -18.344 1 96.81 460 ALA A N 1
ATOM 3555 C CA . ALA A 1 460 ? 22.281 -0.164 -17.453 1 96.81 460 ALA A CA 1
ATOM 3556 C C . ALA A 1 460 ? 22.172 0.699 -16.203 1 96.81 460 ALA A C 1
ATOM 3558 O O . ALA A 1 460 ? 21.828 1.88 -16.281 1 96.81 460 ALA A O 1
ATOM 3559 N N . ALA A 1 461 ? 22.375 0.034 -15.086 1 96.56 461 ALA A N 1
ATOM 3560 C CA . ALA A 1 461 ? 22.203 0.75 -13.82 1 96.56 461 ALA A CA 1
ATOM 3561 C C . ALA A 1 461 ? 23.406 0.539 -12.906 1 96.56 461 ALA A C 1
ATOM 3563 O O . ALA A 1 461 ? 24 -0.547 -12.883 1 96.56 461 ALA A O 1
ATOM 3564 N N . ALA A 1 462 ? 23.797 1.567 -12.188 1 96.88 462 ALA A N 1
ATOM 3565 C CA . ALA A 1 462 ? 24.844 1.571 -11.172 1 96.88 462 ALA A CA 1
ATOM 3566 C C . ALA A 1 462 ? 24.453 2.457 -9.984 1 96.88 462 ALA A C 1
ATOM 3568 O O . ALA A 1 462 ? 23.406 3.092 -10 1 96.88 462 ALA A O 1
ATOM 3569 N N . THR A 1 463 ? 25.281 2.41 -8.93 1 97.19 463 THR A N 1
ATOM 3570 C CA . THR A 1 463 ? 24.953 3.207 -7.75 1 97.19 463 THR A CA 1
ATOM 3571 C C . THR A 1 463 ? 26.141 4.102 -7.367 1 97.19 463 THR A C 1
ATOM 3573 O O . THR A 1 463 ? 27.297 3.764 -7.629 1 97.19 463 THR A O 1
ATOM 3576 N N . LYS A 1 464 ? 25.766 5.219 -6.754 1 97 464 LYS A N 1
ATOM 3577 C CA . LYS A 1 464 ? 26.734 6.184 -6.254 1 97 464 LYS A CA 1
ATOM 3578 C C . LYS A 1 464 ? 26.5 6.496 -4.781 1 97 464 LYS A C 1
ATOM 3580 O O . LYS A 1 464 ? 25.344 6.539 -4.328 1 97 464 LYS A O 1
ATOM 3585 N N . ALA A 1 465 ? 27.594 6.652 -4.078 1 97.75 465 ALA A N 1
ATOM 3586 C CA . ALA A 1 465 ? 27.531 7.176 -2.715 1 97.75 465 ALA A CA 1
ATOM 3587 C C . ALA A 1 465 ? 27.906 8.656 -2.676 1 97.75 465 ALA A C 1
ATOM 3589 O O . ALA A 1 465 ? 28.891 9.07 -3.297 1 97.75 465 ALA A O 1
ATOM 3590 N N . ALA A 1 466 ? 27.078 9.469 -2.053 1 97.19 466 ALA A N 1
ATOM 3591 C CA . ALA A 1 466 ? 27.328 10.906 -1.965 1 97.19 466 ALA A CA 1
ATOM 3592 C C . ALA A 1 466 ? 26.844 11.469 -0.631 1 97.19 466 ALA A C 1
ATOM 3594 O O . ALA A 1 466 ? 25.906 10.938 -0.031 1 97.19 466 ALA A O 1
ATOM 3595 N N . VAL A 1 467 ? 27.5 12.508 -0.199 1 96.62 467 VAL A N 1
ATOM 3596 C CA . VAL A 1 467 ? 27.062 13.242 0.98 1 96.62 467 VAL A CA 1
ATOM 3597 C C . VAL A 1 467 ? 26.156 14.406 0.558 1 96.62 467 VAL A C 1
ATOM 3599 O O . VAL A 1 467 ? 26.547 15.227 -0.275 1 96.62 467 VAL A O 1
ATOM 3602 N N . ARG A 1 468 ? 24.984 14.391 1.071 1 97.12 468 ARG A N 1
ATOM 3603 C CA . ARG A 1 468 ? 24.031 15.445 0.758 1 97.12 468 ARG A CA 1
ATOM 3604 C C . ARG A 1 468 ? 23.656 16.234 2.008 1 97.12 468 ARG A C 1
ATOM 3606 O O . ARG A 1 468 ? 23.703 15.711 3.121 1 97.12 468 ARG A O 1
ATOM 3613 N N . GLU A 1 469 ? 23.297 17.5 1.723 1 96.5 469 GLU A N 1
ATOM 3614 C CA . GLU A 1 469 ? 22.781 18.344 2.793 1 96.5 469 GLU A CA 1
ATOM 3615 C C . GLU A 1 469 ? 21.266 18.312 2.852 1 96.5 469 GLU A C 1
ATOM 3617 O O . GLU A 1 469 ? 20.594 18.641 1.87 1 96.5 469 GLU A O 1
ATOM 3622 N N . VAL A 1 470 ? 20.75 17.922 4.023 1 97.38 470 VAL A N 1
ATOM 3623 C CA . VAL A 1 470 ? 19.312 17.797 4.184 1 97.38 470 VAL A CA 1
ATOM 3624 C C . VAL A 1 470 ? 18.797 18.844 5.168 1 97.38 470 VAL A C 1
ATOM 3626 O O . VAL A 1 470 ? 19.375 19.031 6.246 1 97.38 470 VAL A O 1
ATOM 3629 N N . THR A 1 471 ? 17.734 19.531 4.773 1 96.38 471 THR A N 1
ATOM 3630 C CA . THR A 1 471 ? 17.094 20.5 5.645 1 96.38 471 THR A CA 1
ATOM 3631 C C . THR A 1 471 ? 15.852 19.906 6.305 1 96.38 471 THR A C 1
ATOM 3633 O O . THR A 1 471 ? 14.969 19.391 5.621 1 96.38 471 THR A O 1
ATOM 3636 N N . PHE A 1 472 ? 15.836 20.016 7.617 1 95.62 472 PHE A N 1
ATOM 3637 C CA . PHE A 1 472 ? 14.727 19.469 8.398 1 95.62 472 PHE A CA 1
ATOM 3638 C C . PHE A 1 472 ? 13.922 20.594 9.039 1 95.62 472 PHE A C 1
ATOM 3640 O O . PHE A 1 472 ? 14.461 21.641 9.375 1 95.62 472 PHE A O 1
ATOM 3647 N N . ARG A 1 473 ? 12.664 20.297 9.109 1 92.62 473 ARG A N 1
ATOM 3648 C CA . ARG A 1 473 ? 11.75 21.156 9.867 1 92.62 473 ARG A CA 1
ATOM 3649 C C . ARG A 1 473 ? 10.906 20.328 10.836 1 92.62 473 ARG A C 1
ATOM 3651 O O . ARG A 1 473 ? 10.383 19.281 10.469 1 92.62 473 ARG A O 1
ATOM 3658 N N . PHE A 1 474 ? 10.859 20.734 11.984 1 91.56 474 PHE A N 1
ATOM 3659 C CA . PHE A 1 474 ? 10.07 20.062 13.008 1 91.56 474 PHE A CA 1
ATOM 3660 C C . PHE A 1 474 ? 9.008 21 13.57 1 91.56 474 PHE A C 1
ATOM 3662 O O . PHE A 1 474 ? 9.32 22.141 13.945 1 91.56 474 PHE A O 1
ATOM 3669 N N . ASN A 1 475 ? 7.652 20.469 13.367 1 78.62 475 ASN A N 1
ATOM 3670 C CA . ASN A 1 475 ? 6.547 21.297 13.836 1 78.62 475 ASN A CA 1
ATOM 3671 C C . ASN A 1 475 ? 5.855 20.688 15.047 1 78.62 475 ASN A C 1
ATOM 3673 O O . ASN A 1 475 ? 5.168 19.672 14.938 1 78.62 475 ASN A O 1
ATOM 3677 N N . GLY A 1 476 ? 6.16 21.047 16.391 1 71 476 GLY A N 1
ATOM 3678 C CA . GLY A 1 476 ? 5.137 20.766 17.391 1 71 476 GLY A CA 1
ATOM 3679 C C . GLY A 1 476 ? 5.613 19.828 18.484 1 71 476 GLY A C 1
ATOM 3680 O O . GLY A 1 476 ? 6.793 19.828 18.828 1 71 476 GLY A O 1
ATOM 3681 N N . THR A 1 477 ? 4.594 19.234 19.172 1 70.5 477 THR A N 1
ATOM 3682 C CA . THR A 1 477 ? 4.695 18.266 20.25 1 70.5 477 THR A CA 1
ATOM 3683 C C . THR A 1 477 ? 4.387 16.859 19.75 1 70.5 477 THR A C 1
ATOM 3685 O O . THR A 1 477 ? 3.225 16.516 19.5 1 70.5 477 THR A O 1
ATOM 3688 N N . GLY A 1 478 ? 5.25 16.312 18.891 1 75.75 478 GLY A N 1
ATOM 3689 C CA . GLY A 1 478 ? 4.969 14.961 18.422 1 75.75 478 GLY A CA 1
ATOM 3690 C C . GLY A 1 478 ? 6.223 14.148 18.172 1 75.75 478 GLY A C 1
ATOM 3691 O O . GLY A 1 478 ? 7.258 14.391 18.797 1 75.75 478 GLY A O 1
ATOM 3692 N N . GLY A 1 479 ? 5.988 13.07 17.5 1 86.81 479 GLY A N 1
ATOM 3693 C CA . GLY A 1 479 ? 7.078 12.172 17.172 1 86.81 479 GLY A CA 1
ATOM 3694 C C . GLY A 1 479 ? 7.598 12.352 15.758 1 86.81 479 GLY A C 1
ATOM 3695 O O . GLY A 1 479 ? 7.684 13.477 15.266 1 86.81 479 GLY A O 1
ATOM 3696 N N . LEU A 1 480 ? 8.047 11.336 15.203 1 91.5 480 LEU A N 1
ATOM 3697 C CA . LEU A 1 480 ? 8.648 11.344 13.875 1 91.5 480 LEU A CA 1
ATOM 3698 C C . LEU A 1 480 ? 7.664 11.859 12.836 1 91.5 480 LEU A C 1
ATOM 3700 O O . LEU A 1 480 ? 8.07 12.383 11.797 1 91.5 480 LEU A O 1
ATOM 3704 N N . ASP A 1 481 ? 6.359 11.805 13.125 1 86.38 481 ASP A N 1
ATOM 3705 C CA . ASP A 1 481 ? 5.32 12.211 12.188 1 86.38 481 ASP A CA 1
ATOM 3706 C C . ASP A 1 481 ? 5.312 13.727 11.992 1 86.38 481 ASP A C 1
ATOM 3708 O O . ASP A 1 481 ? 4.762 14.227 11.016 1 86.38 481 ASP A O 1
ATOM 3712 N N . LYS A 1 482 ? 5.977 14.422 12.859 1 88.5 482 LYS A N 1
ATOM 3713 C CA . LYS A 1 482 ? 6.004 15.883 12.766 1 88.5 482 LYS A CA 1
ATOM 3714 C C . LYS A 1 482 ? 7.305 16.375 12.133 1 88.5 482 LYS A C 1
ATOM 3716 O O . LYS A 1 482 ? 7.508 17.578 11.961 1 88.5 482 LYS A O 1
ATOM 3721 N N . LEU A 1 483 ? 8.148 15.461 11.859 1 92.94 483 LEU A N 1
ATOM 3722 C CA . LEU A 1 483 ? 9.383 15.797 11.164 1 92.94 483 LEU A CA 1
ATOM 3723 C C . LEU A 1 483 ? 9.148 15.906 9.656 1 92.94 483 LEU A C 1
ATOM 3725 O O . LEU A 1 483 ? 8.641 14.969 9.039 1 92.94 483 LEU A O 1
ATOM 3729 N N . VAL A 1 484 ? 9.438 17.078 9.172 1 92.5 484 VAL A N 1
ATOM 3730 C CA . VAL A 1 484 ? 9.289 17.297 7.734 1 92.5 484 VAL A CA 1
ATOM 3731 C C . VAL A 1 484 ? 10.656 17.5 7.098 1 92.5 484 VAL A C 1
ATOM 3733 O O . VAL A 1 484 ? 11.453 18.328 7.566 1 92.5 484 VAL A O 1
ATOM 3736 N N . ILE A 1 485 ? 10.961 16.703 6.082 1 96.31 485 ILE A N 1
ATOM 3737 C CA . ILE A 1 485 ? 12.156 16.906 5.27 1 96.31 485 ILE A CA 1
ATOM 3738 C C . ILE A 1 485 ? 11.867 17.938 4.176 1 96.31 485 ILE A C 1
ATOM 3740 O O . ILE A 1 485 ? 11.086 17.672 3.258 1 96.31 485 ILE A O 1
ATOM 3744 N N . GLN A 1 486 ? 12.492 18.984 4.211 1 93.75 486 GLN A N 1
ATOM 3745 C CA . GLN A 1 486 ? 12.172 20.078 3.307 1 93.75 486 GLN A CA 1
ATOM 3746 C C . GLN A 1 486 ? 12.883 19.906 1.966 1 93.75 486 GLN A C 1
ATOM 3748 O O . GLN A 1 486 ? 12.273 20.109 0.909 1 93.75 486 GLN A O 1
ATOM 3753 N N . SER A 1 487 ? 14.203 19.609 2.146 1 95 487 SER A N 1
ATOM 3754 C CA . SER A 1 487 ? 14.945 19.5 0.896 1 95 487 SER A CA 1
ATOM 3755 C C . SER A 1 487 ? 16.203 18.656 1.065 1 95 487 SER A C 1
ATOM 3757 O O . SER A 1 487 ? 16.703 18.5 2.18 1 95 487 SER A O 1
ATOM 3759 N N . ILE A 1 488 ? 16.625 18.094 -0.013 1 96.81 488 ILE A N 1
ATOM 3760 C CA . ILE A 1 488 ? 17.891 17.391 -0.163 1 96.81 488 ILE A CA 1
ATOM 3761 C C . ILE A 1 488 ? 18.734 18.078 -1.23 1 96.81 488 ILE A C 1
ATOM 3763 O O . ILE A 1 488 ? 18.375 18.094 -2.408 1 96.81 488 ILE A O 1
ATOM 3767 N N . ASN A 1 489 ? 19.844 18.609 -0.806 1 94.75 489 ASN A N 1
ATOM 3768 C CA . ASN A 1 489 ? 20.672 19.391 -1.73 1 94.75 489 ASN A CA 1
ATOM 3769 C C . ASN A 1 489 ? 22.094 18.844 -1.801 1 94.75 489 ASN A C 1
ATOM 3771 O O . ASN A 1 489 ? 22.562 18.203 -0.856 1 94.75 489 ASN A O 1
ATOM 3775 N N . GLU A 1 490 ? 22.672 19.141 -2.947 1 93.12 490 GLU A N 1
ATOM 3776 C CA . GLU A 1 490 ? 24.094 18.844 -3.059 1 93.12 490 GLU A CA 1
ATOM 3777 C C . GLU A 1 490 ? 24.922 19.797 -2.193 1 93.12 490 GLU A C 1
ATOM 3779 O O . GLU A 1 490 ? 24.641 20.984 -2.113 1 93.12 490 GLU A O 1
ATOM 3784 N N . LYS A 1 491 ? 25.781 19.156 -1.523 1 89.25 491 LYS A N 1
ATOM 3785 C CA . LYS A 1 491 ? 26.641 19.969 -0.67 1 89.25 491 LYS A CA 1
ATOM 3786 C C . LYS A 1 491 ? 27.578 20.828 -1.504 1 89.25 491 LYS A C 1
ATOM 3788 O O . LYS A 1 491 ? 28.219 20.344 -2.434 1 89.25 491 LYS A O 1
ATOM 3793 N N . LYS A 1 492 ? 27.594 22.078 -1.209 1 87.75 492 LYS A N 1
ATOM 3794 C CA . LYS A 1 492 ? 28.469 23.016 -1.919 1 87.75 492 LYS A CA 1
ATOM 3795 C C . LYS A 1 492 ? 29.797 23.172 -1.197 1 87.75 492 LYS A C 1
ATOM 3797 O O . LYS A 1 492 ? 29.844 23.578 -0.033 1 87.75 492 LYS A O 1
ATOM 3802 N N . TYR A 1 493 ? 30.75 22.672 -1.931 1 88.25 493 TYR A N 1
ATOM 3803 C CA . TYR A 1 493 ? 32.094 22.812 -1.381 1 88.25 493 TYR A CA 1
ATOM 3804 C C . TYR A 1 493 ? 32.781 24.062 -1.916 1 88.25 493 TYR A C 1
ATOM 3806 O O . TYR A 1 493 ? 32.688 24.359 -3.113 1 88.25 493 TYR A O 1
ATOM 3814 N N . LYS A 1 494 ? 33.406 24.938 -1.145 1 83.62 494 LYS A N 1
ATOM 3815 C CA . LYS A 1 494 ? 34.062 26.188 -1.536 1 83.62 494 LYS A CA 1
ATOM 3816 C C . LYS A 1 494 ? 35.344 25.922 -2.334 1 83.62 494 LYS A C 1
ATOM 3818 O O . LYS A 1 494 ? 35.594 26.609 -3.318 1 83.62 494 LYS A O 1
ATOM 3823 N N . ASP A 1 495 ? 36.062 24.922 -1.853 1 86.38 495 ASP A N 1
ATOM 3824 C CA . ASP A 1 495 ? 37.344 24.562 -2.48 1 86.38 495 ASP A CA 1
ATOM 3825 C C . ASP A 1 495 ? 37.375 23.078 -2.836 1 86.38 495 ASP A C 1
ATOM 3827 O O . ASP A 1 495 ? 36.812 22.25 -2.119 1 86.38 495 ASP A O 1
ATOM 3831 N N . PRO A 1 496 ? 37.938 22.781 -3.961 1 85.44 496 PRO A N 1
ATOM 3832 C CA . PRO A 1 496 ? 38.062 21.375 -4.352 1 85.44 496 PRO A CA 1
ATOM 3833 C C . PRO A 1 496 ? 38.781 20.531 -3.301 1 85.44 496 PRO A C 1
ATOM 3835 O O . PRO A 1 496 ? 38.594 19.312 -3.258 1 85.44 496 PRO A O 1
ATOM 3838 N N . SER A 1 497 ? 39.562 21.188 -2.545 1 83.25 497 SER A N 1
ATOM 3839 C CA . SER A 1 497 ? 40.281 20.453 -1.507 1 83.25 497 SER A CA 1
ATOM 3840 C C . SER A 1 497 ? 39.344 20.016 -0.382 1 83.25 497 SER A C 1
ATOM 3842 O O . SER A 1 497 ? 39.688 19.125 0.397 1 83.25 497 SER A O 1
ATOM 3844 N N . GLU A 1 498 ? 38.188 20.547 -0.424 1 87 498 GLU A N 1
ATOM 3845 C CA . GLU A 1 498 ? 37.219 20.234 0.627 1 87 498 GLU A CA 1
ATOM 3846 C C . GLU A 1 498 ? 36.344 19.062 0.216 1 87 498 GLU A C 1
ATOM 3848 O O . GLU A 1 498 ? 35.531 18.578 1.022 1 87 498 GLU A O 1
ATOM 3853 N N . LEU A 1 499 ? 36.594 18.641 -0.953 1 92.5 499 LEU A N 1
ATOM 3854 C CA . LEU A 1 499 ? 35.844 17.5 -1.415 1 92.5 499 LEU A CA 1
ATOM 3855 C C . LEU A 1 499 ? 36.156 16.25 -0.604 1 92.5 499 LEU A C 1
ATOM 3857 O O . LEU A 1 499 ? 37.312 16.062 -0.174 1 92.5 499 LEU A O 1
ATOM 3861 N N . PRO A 1 500 ? 35.156 15.477 -0.399 1 92.88 500 PRO A N 1
ATOM 3862 C CA . PRO A 1 500 ? 35.438 14.258 0.369 1 92.88 500 PRO A CA 1
ATOM 3863 C C . PRO A 1 500 ? 36.406 13.312 -0.338 1 92.88 500 PRO A C 1
ATOM 3865 O O . PRO A 1 500 ? 36.375 13.211 -1.566 1 92.88 500 PRO A O 1
ATOM 3868 N N . LEU A 1 501 ? 37.25 12.703 0.447 1 96.38 501 LEU A N 1
ATOM 3869 C CA . LEU A 1 501 ? 38.188 11.688 -0.042 1 96.38 501 LEU A CA 1
ATOM 3870 C C . LEU A 1 501 ? 37.625 10.289 0.189 1 96.38 501 LEU A C 1
ATOM 3872 O O . LEU A 1 501 ? 37.594 9.812 1.325 1 96.38 501 LEU A O 1
ATOM 3876 N N . TRP A 1 502 ? 37.25 9.672 -0.934 1 97.06 502 TRP A N 1
ATOM 3877 C CA . TRP A 1 502 ? 36.688 8.328 -0.865 1 97.06 502 TRP A CA 1
ATOM 3878 C C . TRP A 1 502 ? 37.812 7.281 -0.961 1 97.06 502 TRP A C 1
ATOM 3880 O O . TRP A 1 502 ? 38.688 7.391 -1.803 1 97.06 502 TRP A O 1
ATOM 3890 N N . GLY A 1 503 ? 37.75 6.332 -0.048 1 96.88 503 GLY A N 1
ATOM 3891 C CA . GLY A 1 503 ? 38.656 5.219 -0.074 1 96.88 503 GLY A CA 1
ATOM 3892 C C . GLY A 1 503 ? 38 3.885 -0.349 1 96.88 503 GLY A C 1
ATOM 3893 O O . GLY A 1 503 ? 36.875 3.633 0.125 1 96.88 503 GLY A O 1
ATOM 3894 N N . VAL A 1 504 ? 38.688 3.029 -1.179 1 96.62 504 VAL A N 1
ATOM 3895 C CA . VAL A 1 504 ? 38.25 1.667 -1.463 1 96.62 504 VAL A CA 1
ATOM 3896 C C . VAL A 1 504 ? 39.406 0.691 -1.218 1 96.62 504 VAL A C 1
ATOM 3898 O O . VAL A 1 504 ? 40.531 0.979 -1.558 1 96.62 504 VAL A O 1
ATOM 3901 N N . GLU A 1 505 ? 38.969 -0.396 -0.637 1 95.31 505 GLU A N 1
ATOM 3902 C CA . GLU A 1 505 ? 39.969 -1.437 -0.386 1 95.31 505 GLU A CA 1
ATOM 3903 C C . GLU A 1 505 ? 40.594 -1.938 -1.689 1 95.31 505 GLU A C 1
ATOM 3905 O O . GLU A 1 505 ? 39.875 -2.156 -2.674 1 95.31 505 GLU A O 1
ATOM 3910 N N . ARG A 1 506 ? 41.875 -1.998 -1.665 1 94.44 506 ARG A N 1
ATOM 3911 C CA . ARG A 1 506 ? 42.625 -2.506 -2.814 1 94.44 506 ARG A CA 1
ATOM 3912 C C . ARG A 1 506 ? 43.344 -3.807 -2.471 1 94.44 506 ARG A C 1
ATOM 3914 O O . ARG A 1 506 ? 44.406 -3.791 -1.837 1 94.44 506 ARG A O 1
ATOM 3921 N N . LEU A 1 507 ? 42.75 -4.852 -3.027 1 90.38 507 LEU A N 1
ATOM 3922 C CA . LEU A 1 507 ? 43.281 -6.16 -2.705 1 90.38 507 LEU A CA 1
ATOM 3923 C C . LEU A 1 507 ? 44.031 -6.75 -3.904 1 90.38 507 LEU A C 1
ATOM 3925 O O . LEU A 1 507 ? 43.5 -6.797 -5.008 1 90.38 507 LEU A O 1
ATOM 3929 N N . LYS A 1 508 ? 45.219 -7.176 -3.686 1 84.19 508 LYS A N 1
ATOM 3930 C CA . LYS A 1 508 ? 46.062 -7.676 -4.77 1 84.19 508 LYS A CA 1
ATOM 3931 C C . LYS A 1 508 ? 45.906 -9.188 -4.926 1 84.19 508 LYS A C 1
ATOM 3933 O O . LYS A 1 508 ? 46.25 -9.742 -5.973 1 84.19 508 LYS A O 1
ATOM 3938 N N . ASN A 1 509 ? 45.344 -9.859 -3.99 1 83.5 509 ASN A N 1
ATOM 3939 C CA . ASN A 1 509 ? 45.344 -11.32 -4.016 1 83.5 509 ASN A CA 1
ATOM 3940 C C . ASN A 1 509 ? 43.938 -11.883 -3.93 1 83.5 509 ASN A C 1
ATOM 3942 O O . ASN A 1 509 ? 43.75 -13.078 -3.672 1 83.5 509 ASN A O 1
ATOM 3946 N N . HIS A 1 510 ? 43.031 -11.016 -4.023 1 89.38 510 HIS A N 1
ATOM 3947 C CA . HIS A 1 510 ? 41.656 -11.492 -3.951 1 89.38 510 HIS A CA 1
ATOM 3948 C C . HIS A 1 510 ? 40.812 -10.938 -5.102 1 89.38 510 HIS A C 1
ATOM 3950 O O . HIS A 1 510 ? 41 -9.781 -5.496 1 89.38 510 HIS A O 1
ATOM 3956 N N . THR A 1 511 ? 39.938 -11.773 -5.516 1 90.38 511 THR A N 1
ATOM 3957 C CA . THR A 1 511 ? 39.094 -11.359 -6.609 1 90.38 511 THR A CA 1
ATOM 3958 C C . THR A 1 511 ? 37.844 -10.633 -6.074 1 90.38 511 THR A C 1
ATOM 3960 O O . THR A 1 511 ? 37.5 -10.789 -4.902 1 90.38 511 THR A O 1
ATOM 3963 N N . LEU A 1 512 ? 37.25 -9.922 -6.91 1 90.31 512 LEU A N 1
ATOM 3964 C CA . LEU A 1 512 ? 36.062 -9.164 -6.57 1 90.31 512 LEU A CA 1
ATOM 3965 C C . LEU A 1 512 ? 34.906 -10.094 -6.211 1 90.31 512 LEU A C 1
ATOM 3967 O O . LEU A 1 512 ? 34.062 -9.742 -5.398 1 90.31 512 LEU A O 1
ATOM 3971 N N . GLN A 1 513 ? 34.875 -11.258 -6.77 1 86.25 513 GLN A N 1
ATOM 3972 C CA . GLN A 1 513 ? 33.812 -12.242 -6.504 1 86.25 513 GLN A CA 1
ATOM 3973 C C . GLN A 1 513 ? 33.938 -12.805 -5.09 1 86.25 513 GLN A C 1
ATOM 3975 O O . GLN A 1 513 ? 32.938 -13.023 -4.418 1 86.25 513 GLN A O 1
ATOM 3980 N N . ASN A 1 514 ? 35.156 -12.906 -4.648 1 88 514 ASN A N 1
ATOM 3981 C CA . ASN A 1 514 ? 35.375 -13.586 -3.385 1 88 514 ASN A CA 1
ATOM 3982 C C . ASN A 1 514 ? 35.406 -12.609 -2.213 1 88 514 ASN A C 1
ATOM 3984 O O . ASN A 1 514 ? 35.125 -12.984 -1.08 1 88 514 ASN A O 1
ATOM 3988 N N . VAL A 1 515 ? 35.875 -11.445 -2.578 1 90.44 515 VAL A N 1
ATOM 3989 C CA . VAL A 1 515 ? 35.938 -10.43 -1.531 1 90.44 515 VAL A CA 1
ATOM 3990 C C . VAL A 1 515 ? 35.375 -9.109 -2.059 1 90.44 515 VAL A C 1
ATOM 3992 O O . VAL A 1 515 ? 35.969 -8.492 -2.951 1 90.44 515 VAL A O 1
ATOM 3995 N N . ARG A 1 516 ? 34.312 -8.734 -1.458 1 91.81 516 ARG A N 1
ATOM 3996 C CA . ARG A 1 516 ? 33.781 -7.418 -1.791 1 91.81 516 ARG A CA 1
ATOM 3997 C C . ARG A 1 516 ? 34.531 -6.316 -1.038 1 91.81 516 ARG A C 1
ATOM 3999 O O . ARG A 1 516 ? 34.625 -6.359 0.19 1 91.81 516 ARG A O 1
ATOM 4006 N N . PRO A 1 517 ? 35 -5.375 -1.748 1 94.44 517 PRO A N 1
ATOM 4007 C CA . PRO A 1 517 ? 35.812 -4.375 -1.076 1 94.44 517 PRO A CA 1
ATOM 4008 C C . PRO A 1 517 ? 35 -3.441 -0.179 1 94.44 517 PRO A C 1
ATOM 4010 O O . PRO A 1 517 ? 33.875 -3.096 -0.509 1 94.44 517 PRO A O 1
ATOM 4013 N N . LEU A 1 518 ? 35.656 -3.004 0.909 1 95.5 518 LEU A N 1
ATOM 4014 C CA . LEU A 1 518 ? 35.094 -1.966 1.768 1 95.5 518 LEU A CA 1
ATOM 4015 C C . LEU A 1 518 ? 35.312 -0.584 1.16 1 95.5 518 LEU A C 1
ATOM 4017 O O . LEU A 1 518 ? 36.25 -0.381 0.385 1 95.5 518 LEU A O 1
ATOM 4021 N N . TRP A 1 519 ? 34.406 0.257 1.443 1 97.06 519 TRP A N 1
ATOM 4022 C CA . TRP A 1 519 ? 34.531 1.633 0.97 1 97.06 519 TRP A CA 1
ATOM 4023 C C . TRP A 1 519 ? 34.094 2.615 2.051 1 97.06 519 TRP A C 1
ATOM 4025 O O . TRP A 1 519 ? 33.406 2.232 3.014 1 97.06 519 TRP A O 1
ATOM 4035 N N . GLY A 1 520 ? 34.531 3.852 1.972 1 96.88 520 GLY A N 1
ATOM 4036 C CA . GLY A 1 520 ? 34.156 4.887 2.924 1 96.88 520 GLY A CA 1
ATOM 4037 C C . GLY A 1 520 ? 34.969 6.16 2.766 1 96.88 520 GLY A C 1
ATOM 4038 O O . GLY A 1 520 ? 35.719 6.301 1.813 1 96.88 520 GLY A O 1
ATOM 4039 N N . LEU A 1 521 ? 34.656 7.059 3.59 1 96.56 521 LEU A N 1
ATOM 4040 C CA . LEU A 1 521 ? 35.406 8.312 3.641 1 96.56 521 LEU A CA 1
ATOM 4041 C C . LEU A 1 521 ? 36.656 8.164 4.504 1 96.56 521 LEU A C 1
ATOM 4043 O O . LEU A 1 521 ? 36.594 7.711 5.648 1 96.56 521 LEU A O 1
ATOM 4047 N N . VAL A 1 522 ? 37.812 8.586 3.918 1 96.56 522 VAL A N 1
ATOM 4048 C CA . VAL A 1 522 ? 39.094 8.328 4.613 1 96.56 522 VAL A CA 1
ATOM 4049 C C . VAL A 1 522 ? 39.844 9.633 4.77 1 96.56 522 VAL A C 1
ATOM 4051 O O . VAL A 1 522 ? 39.625 10.594 4.031 1 96.56 522 VAL A O 1
ATOM 4054 N N . SER A 1 523 ? 40.75 9.594 5.742 1 94.75 523 SER A N 1
ATOM 4055 C CA . SER A 1 523 ? 41.656 10.703 5.914 1 94.75 523 SER A CA 1
ATOM 4056 C C . SER A 1 523 ? 42.812 10.641 4.895 1 94.75 523 SER A C 1
ATOM 4058 O O . SER A 1 523 ? 43.062 9.586 4.324 1 94.75 523 SER A O 1
ATOM 4060 N N . PRO A 1 524 ? 43.406 11.766 4.641 1 93.94 524 PRO A N 1
ATOM 4061 C CA . PRO A 1 524 ? 44.531 11.758 3.686 1 93.94 524 PRO A CA 1
ATOM 4062 C C . PRO A 1 524 ? 45.656 10.82 4.109 1 93.94 524 PRO A C 1
ATOM 4064 O O . PRO A 1 524 ? 46.312 10.227 3.256 1 93.94 524 PRO A O 1
ATOM 4067 N N . GLU A 1 525 ? 45.844 10.57 5.348 1 94.5 525 GLU A N 1
ATOM 4068 C CA . GLU A 1 525 ? 46.875 9.664 5.844 1 94.5 525 GLU A CA 1
ATOM 4069 C C . GLU A 1 525 ? 46.562 8.211 5.492 1 94.5 525 GLU A C 1
ATOM 4071 O O . GLU A 1 525 ? 47.438 7.465 5.051 1 94.5 525 GLU A O 1
ATOM 4076 N N . VAL A 1 526 ? 45.344 7.945 5.641 1 94.25 526 VAL A N 1
ATOM 4077 C CA . VAL A 1 526 ? 44.906 6.594 5.336 1 94.25 526 VAL A CA 1
ATOM 4078 C C . VAL A 1 526 ? 44.844 6.391 3.824 1 94.25 526 VAL A C 1
ATOM 4080 O O . VAL A 1 526 ? 45.156 5.305 3.328 1 94.25 526 VAL A O 1
ATOM 4083 N N . GLY A 1 527 ? 44.562 7.469 3.146 1 93.19 527 GLY A N 1
ATOM 4084 C CA . GLY A 1 527 ? 44.469 7.395 1.697 1 93.19 527 GLY A CA 1
ATOM 4085 C C . GLY A 1 527 ? 45.812 7.152 1.03 1 93.19 527 GLY A C 1
ATOM 4086 O O . GLY A 1 527 ? 45.875 6.676 -0.104 1 93.19 527 GLY A O 1
ATOM 4087 N N . ALA A 1 528 ? 46.812 7.328 1.732 1 93.19 528 ALA A N 1
ATOM 4088 C CA . ALA A 1 528 ? 48.125 7.191 1.171 1 93.19 528 ALA A CA 1
ATOM 4089 C C . ALA A 1 528 ? 48.656 5.758 1.301 1 93.19 528 ALA A C 1
ATOM 4091 O O . ALA A 1 528 ? 49.688 5.406 0.746 1 93.19 528 ALA A O 1
ATOM 4092 N N . ARG A 1 529 ? 47.812 4.988 1.85 1 93.12 529 ARG A N 1
ATOM 4093 C CA . ARG A 1 529 ? 48.188 3.594 2.018 1 93.12 529 ARG A CA 1
ATOM 4094 C C . ARG A 1 529 ? 48.156 2.848 0.688 1 93.12 529 ARG A C 1
ATOM 4096 O O . ARG A 1 529 ? 47.312 3.154 -0.172 1 93.12 529 ARG A O 1
ATOM 4103 N N . ASP A 1 530 ? 48.938 1.742 0.598 1 90.25 530 ASP A N 1
ATOM 4104 C CA . ASP A 1 530 ? 49.031 0.972 -0.638 1 90.25 530 ASP A CA 1
ATOM 4105 C C . ASP A 1 530 ? 47.812 0.07 -0.818 1 90.25 530 ASP A C 1
ATOM 4107 O O . ASP A 1 530 ? 47.469 -0.309 -1.941 1 90.25 530 ASP A O 1
ATOM 4111 N N . ASP A 1 531 ? 47.156 -0.24 0.254 1 91.75 531 ASP A N 1
ATOM 4112 C CA . ASP A 1 531 ? 46.031 -1.178 0.179 1 91.75 531 ASP A CA 1
ATOM 4113 C C . ASP A 1 531 ? 44.719 -0.437 0.059 1 91.75 531 ASP A C 1
ATOM 4115 O O . ASP A 1 531 ? 43.656 -1.042 0.19 1 91.75 531 ASP A O 1
ATOM 4119 N N . ILE A 1 532 ? 44.844 0.899 -0.16 1 94.69 532 ILE A N 1
ATOM 4120 C CA . ILE A 1 532 ? 43.625 1.708 -0.308 1 94.69 532 ILE A CA 1
ATOM 4121 C C . ILE A 1 532 ? 43.75 2.57 -1.563 1 94.69 532 ILE A C 1
ATOM 4123 O O . ILE A 1 532 ? 44.75 3.232 -1.784 1 94.69 532 ILE A O 1
ATOM 4127 N N . SER A 1 533 ? 42.781 2.424 -2.414 1 94.69 533 SER A N 1
ATOM 4128 C CA . SER A 1 533 ? 42.656 3.344 -3.539 1 94.69 533 SER A CA 1
ATOM 4129 C C . SER A 1 533 ? 41.75 4.516 -3.188 1 94.69 533 SER A C 1
ATOM 4131 O O . SER A 1 533 ? 40.75 4.348 -2.469 1 94.69 533 SER A O 1
ATOM 4133 N N . THR A 1 534 ? 42.094 5.75 -3.658 1 95 534 THR A N 1
ATOM 4134 C CA . THR A 1 534 ? 41.312 6.91 -3.25 1 95 534 THR A CA 1
ATOM 4135 C C . THR A 1 534 ? 40.875 7.723 -4.465 1 95 534 THR A C 1
ATOM 4137 O O . THR A 1 534 ? 41.5 7.625 -5.535 1 95 534 THR A O 1
ATOM 4140 N N . VAL A 1 535 ? 39.812 8.375 -4.371 1 94.25 535 VAL A N 1
ATOM 4141 C CA . VAL A 1 535 ? 39.312 9.352 -5.328 1 94.25 535 VAL A CA 1
ATOM 4142 C C . VAL A 1 535 ? 38.688 10.531 -4.582 1 94.25 535 VAL A C 1
ATOM 4144 O O . VAL A 1 535 ? 37.906 10.352 -3.633 1 94.25 535 VAL A O 1
ATOM 4147 N N . GLN A 1 536 ? 39.125 11.758 -4.941 1 94.25 536 GLN A N 1
ATOM 4148 C CA . GLN A 1 536 ? 38.562 12.969 -4.332 1 94.25 536 GLN A CA 1
ATOM 4149 C C . GLN A 1 536 ? 37.5 13.609 -5.227 1 94.25 536 GLN A C 1
ATOM 4151 O O . GLN A 1 536 ? 37.844 14.266 -6.215 1 94.25 536 GLN A O 1
ATOM 4156 N N . ARG A 1 537 ? 36.344 13.391 -4.766 1 92.81 537 ARG A N 1
ATOM 4157 C CA . ARG A 1 537 ? 35.188 13.883 -5.543 1 92.81 537 ARG A CA 1
ATOM 4158 C C . ARG A 1 537 ? 33.938 13.93 -4.695 1 92.81 537 ARG A C 1
ATOM 4160 O O . ARG A 1 537 ? 33.969 13.578 -3.514 1 92.81 537 ARG A O 1
ATOM 4167 N N . ASP A 1 538 ? 32.844 14.438 -5.32 1 93.44 538 ASP A N 1
ATOM 4168 C CA . ASP A 1 538 ? 31.578 14.625 -4.594 1 93.44 538 ASP A CA 1
ATOM 4169 C C . ASP A 1 538 ? 30.812 13.312 -4.461 1 93.44 538 ASP A C 1
ATOM 4171 O O . ASP A 1 538 ? 29.891 13.195 -3.65 1 93.44 538 ASP A O 1
ATOM 4175 N N . TYR A 1 539 ? 31.219 12.336 -5.293 1 95.5 539 TYR A N 1
ATOM 4176 C CA . TYR A 1 539 ? 30.562 11.039 -5.188 1 95.5 539 TYR A CA 1
ATOM 4177 C C . TYR A 1 539 ? 31.531 9.906 -5.504 1 95.5 539 TYR A C 1
ATOM 4179 O O . TYR A 1 539 ? 32.625 10.148 -6.031 1 95.5 539 TYR A O 1
ATOM 4187 N N . LEU A 1 540 ? 31.188 8.719 -5.117 1 96.94 540 LEU A N 1
ATOM 4188 C CA . LEU A 1 540 ? 31.922 7.496 -5.418 1 96.94 540 LEU A CA 1
ATOM 4189 C C . LEU A 1 540 ? 31.031 6.5 -6.156 1 96.94 540 LEU A C 1
ATOM 4191 O O . LEU A 1 540 ? 29.969 6.145 -5.672 1 96.94 540 LEU A O 1
ATOM 4195 N N . TRP A 1 541 ? 31.516 6.109 -7.371 1 97.25 541 TRP A N 1
ATOM 4196 C CA . TRP A 1 541 ? 30.875 4.934 -7.953 1 97.25 541 TRP A CA 1
ATOM 4197 C C . TRP A 1 541 ? 31.188 3.684 -7.133 1 97.25 541 TRP A C 1
ATOM 4199 O O . TRP A 1 541 ? 32.344 3.346 -6.922 1 97.25 541 TRP A O 1
ATOM 4209 N N . LEU A 1 542 ? 30.156 3.061 -6.68 1 96.88 542 LEU A N 1
ATOM 4210 C CA . LEU A 1 542 ? 30.375 1.943 -5.762 1 96.88 542 LEU A CA 1
ATOM 4211 C C . LEU A 1 542 ? 30.844 0.708 -6.516 1 96.88 542 LEU A C 1
ATOM 4213 O O . LEU A 1 542 ? 30.281 0.348 -7.551 1 96.88 542 LEU A O 1
ATOM 4217 N N . PRO A 1 543 ? 31.828 0.124 -5.988 1 94.25 543 PRO A N 1
ATOM 4218 C CA . PRO A 1 543 ? 32.344 -1.095 -6.629 1 94.25 543 PRO A CA 1
ATOM 4219 C C . PRO A 1 543 ? 31.453 -2.309 -6.367 1 94.25 543 PRO A C 1
ATOM 4221 O O . PRO A 1 543 ? 30.688 -2.328 -5.391 1 94.25 543 PRO A O 1
ATOM 4224 N N . GLY A 1 544 ? 31.531 -3.219 -7.27 1 88.31 544 GLY A N 1
ATOM 4225 C CA . GLY A 1 544 ? 30.75 -4.406 -6.992 1 88.31 544 GLY A CA 1
ATOM 4226 C C . GLY A 1 544 ? 30.75 -5.406 -8.133 1 88.31 544 GLY A C 1
ATOM 4227 O O . GLY A 1 544 ? 31.312 -5.141 -9.195 1 88.31 544 GLY A O 1
ATOM 4228 N N . TYR A 1 545 ? 30.281 -6.547 -7.766 1 81.06 545 TYR A N 1
ATOM 4229 C CA . TYR A 1 545 ? 30.125 -7.707 -8.641 1 81.06 545 TYR A CA 1
ATOM 4230 C C . TYR A 1 545 ? 28.672 -8.172 -8.664 1 81.06 545 TYR A C 1
ATOM 4232 O O . TYR A 1 545 ? 28.062 -8.391 -7.617 1 81.06 545 TYR A O 1
ATOM 4240 N N . ALA A 1 546 ? 28.156 -8.133 -9.859 1 71.69 546 ALA A N 1
ATOM 4241 C CA . ALA A 1 546 ? 26.781 -8.609 -9.945 1 71.69 546 ALA A CA 1
ATOM 4242 C C . ALA A 1 546 ? 26.719 -10.133 -9.922 1 71.69 546 ALA A C 1
ATOM 4244 O O . ALA A 1 546 ? 27.078 -10.789 -10.898 1 71.69 546 ALA A O 1
ATOM 4245 N N . ASP A 1 547 ? 26.234 -10.68 -8.789 1 70.94 547 ASP A N 1
ATOM 4246 C CA . ASP A 1 547 ? 26.109 -12.125 -8.633 1 70.94 547 ASP A CA 1
ATOM 4247 C C . ASP A 1 547 ? 24.953 -12.672 -9.469 1 70.94 547 ASP A C 1
ATOM 4249 O O . ASP A 1 547 ? 24.172 -11.898 -10.039 1 70.94 547 ASP A O 1
ATOM 4253 N N . LEU A 1 548 ? 25.016 -13.969 -9.586 1 63.06 548 LEU A N 1
ATOM 4254 C CA . LEU A 1 548 ? 23.922 -14.609 -10.312 1 63.06 548 LEU A CA 1
ATOM 4255 C C . LEU A 1 548 ? 22.672 -14.703 -9.445 1 63.06 548 LEU A C 1
ATOM 4257 O O . LEU A 1 548 ? 21.547 -14.688 -9.961 1 63.06 548 LEU A O 1
ATOM 4261 N N . LEU A 1 549 ? 22.969 -14.844 -8.109 1 63.62 549 LEU A N 1
ATOM 4262 C CA . LEU A 1 549 ? 21.844 -15 -7.199 1 63.62 549 LEU A CA 1
ATOM 4263 C C . LEU A 1 549 ? 22 -14.102 -5.977 1 63.62 549 LEU A C 1
ATOM 4265 O O . LEU A 1 549 ? 23.125 -13.766 -5.586 1 63.62 549 LEU A O 1
ATOM 4269 N N . THR A 1 550 ? 20.844 -13.594 -5.566 1 66 550 THR A N 1
ATOM 4270 C CA . THR A 1 550 ? 20.828 -12.82 -4.332 1 66 550 THR A CA 1
ATOM 4271 C C . THR A 1 550 ? 20.438 -13.695 -3.146 1 66 550 THR A C 1
ATOM 4273 O O . THR A 1 550 ? 19.281 -14.102 -3.012 1 66 550 THR A O 1
ATOM 4276 N N . SER A 1 551 ? 21.312 -13.906 -2.32 1 64.38 551 SER A N 1
ATOM 4277 C CA . SER A 1 551 ? 21.156 -14.859 -1.225 1 64.38 551 SER A CA 1
ATOM 4278 C C . SER A 1 551 ? 20.094 -14.383 -0.236 1 64.38 551 SER A C 1
ATOM 4280 O O . SER A 1 551 ? 19.391 -15.195 0.364 1 64.38 551 SER A O 1
ATOM 4282 N N . ASP A 1 552 ? 19.953 -13.125 -0.104 1 72.31 552 ASP A N 1
ATOM 4283 C CA . ASP A 1 552 ? 19.047 -12.602 0.91 1 72.31 552 ASP A CA 1
ATOM 4284 C C . ASP A 1 552 ? 17.594 -12.875 0.537 1 72.31 552 ASP A C 1
ATOM 4286 O O . ASP A 1 552 ? 16.703 -12.844 1.395 1 72.31 552 ASP A O 1
ATOM 4290 N N . THR A 1 553 ? 17.359 -13.211 -0.696 1 69.12 553 THR A N 1
ATOM 4291 C CA . THR A 1 553 ? 15.992 -13.492 -1.112 1 69.12 553 THR A CA 1
ATOM 4292 C C . THR A 1 553 ? 15.711 -14.992 -1.071 1 69.12 553 THR A C 1
ATOM 4294 O O . THR A 1 553 ? 14.57 -15.422 -1.229 1 69.12 553 THR A O 1
ATOM 4297 N N . ILE A 1 554 ? 16.766 -15.719 -0.841 1 66.56 554 ILE A N 1
ATOM 4298 C CA . ILE A 1 554 ? 16.609 -17.172 -0.893 1 66.56 554 ILE A CA 1
ATOM 4299 C C . ILE A 1 554 ? 16.875 -17.766 0.487 1 66.56 554 ILE A C 1
ATOM 4301 O O . ILE A 1 554 ? 15.945 -18.156 1.189 1 66.56 554 ILE A O 1
ATOM 4305 N N . ALA A 1 555 ? 18.234 -17.75 0.888 1 69.25 555 ALA A N 1
ATOM 4306 C CA . ALA A 1 555 ? 18.641 -18.469 2.094 1 69.25 555 ALA A CA 1
ATOM 4307 C C . ALA A 1 555 ? 19.031 -17.484 3.199 1 69.25 555 ALA A C 1
ATOM 4309 O O . ALA A 1 555 ? 19.078 -17.859 4.375 1 69.25 555 ALA A O 1
ATOM 4310 N N . GLY A 1 556 ? 19.234 -16.312 2.857 1 80.5 556 GLY A N 1
ATOM 4311 C CA . GLY A 1 556 ? 19.75 -15.352 3.83 1 80.5 556 GLY A CA 1
ATOM 4312 C C . GLY A 1 556 ? 21.203 -14.977 3.596 1 80.5 556 GLY A C 1
ATOM 4313 O O . GLY A 1 556 ? 21.953 -15.75 3.014 1 80.5 556 GLY A O 1
ATOM 4314 N N . GLU A 1 557 ? 21.578 -13.812 3.979 1 88 557 GLU A N 1
ATOM 4315 C CA . GLU A 1 557 ? 22.922 -13.289 3.791 1 88 557 GLU A CA 1
ATOM 4316 C C . GLU A 1 557 ? 23.594 -12.984 5.129 1 88 557 GLU A C 1
ATOM 4318 O O . GLU A 1 557 ? 23.188 -12.07 5.84 1 88 557 GLU A O 1
ATOM 4323 N N . PRO A 1 558 ? 24.656 -13.758 5.43 1 88.88 558 PRO A N 1
ATOM 4324 C CA . PRO A 1 558 ? 25.328 -13.523 6.711 1 88.88 558 PRO A CA 1
ATOM 4325 C C . PRO A 1 558 ? 26.234 -12.297 6.688 1 88.88 558 PRO A C 1
ATOM 4327 O O . PRO A 1 558 ? 26.531 -11.727 7.742 1 88.88 558 PRO A O 1
ATOM 4330 N N . SER A 1 559 ? 26.672 -11.883 5.516 1 92 559 SER A N 1
ATOM 4331 C CA . SER A 1 559 ? 27.609 -10.766 5.406 1 92 559 SER A CA 1
ATOM 4332 C C . SER A 1 559 ? 26.906 -9.43 5.648 1 92 559 SER A C 1
ATOM 4334 O O . SER A 1 559 ? 25.719 -9.297 5.395 1 92 559 SER A O 1
ATOM 4336 N N . MET A 1 560 ? 27.688 -8.508 6.121 1 94.06 560 MET A N 1
ATOM 4337 C CA . MET A 1 560 ? 27.156 -7.164 6.305 1 94.06 560 MET A CA 1
ATOM 4338 C C . MET A 1 560 ? 26.672 -6.586 4.98 1 94.06 560 MET A C 1
ATOM 4340 O O . MET A 1 560 ? 27.281 -6.824 3.936 1 94.06 560 MET A O 1
ATOM 4344 N N . PRO A 1 561 ? 25.656 -5.84 4.988 1 95.88 561 PRO A N 1
ATOM 4345 C CA . PRO A 1 561 ? 25.078 -5.348 3.738 1 95.88 561 PRO A CA 1
ATOM 4346 C C . PRO A 1 561 ? 25.797 -4.117 3.193 1 95.88 561 PRO A C 1
ATOM 4348 O O . PRO A 1 561 ? 25.672 -3.807 2.006 1 95.88 561 PRO A O 1
ATOM 4351 N N . GLY A 1 562 ? 26.578 -3.439 3.924 1 95.56 562 GLY A N 1
ATOM 4352 C CA . GLY A 1 562 ? 27.141 -2.154 3.539 1 95.56 562 GLY A CA 1
ATOM 4353 C C . GLY A 1 562 ? 27.875 -2.197 2.213 1 95.56 562 GLY A C 1
ATOM 4354 O O . GLY A 1 562 ? 27.844 -1.228 1.451 1 95.56 562 GLY A O 1
ATOM 4355 N N . ASN A 1 563 ? 28.531 -3.275 1.938 1 93.75 563 ASN A N 1
ATOM 4356 C CA . ASN A 1 563 ? 29.297 -3.363 0.694 1 93.75 563 ASN A CA 1
ATOM 4357 C C . ASN A 1 563 ? 28.688 -4.379 -0.265 1 93.75 563 ASN A C 1
ATOM 4359 O O . ASN A 1 563 ? 29.359 -4.867 -1.172 1 93.75 563 ASN A O 1
ATOM 4363 N N . LEU A 1 564 ? 27.391 -4.668 -0.029 1 93.31 564 LEU A N 1
ATOM 4364 C CA . LEU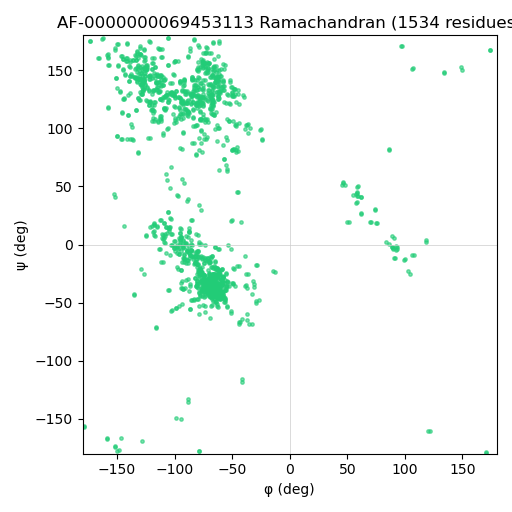 A 1 564 ? 26.812 -5.762 -0.805 1 93.31 564 LEU A CA 1
ATOM 4365 C C . LEU A 1 564 ? 25.438 -5.395 -1.337 1 93.31 564 LEU A C 1
ATOM 4367 O O . LEU A 1 564 ? 25.125 -5.66 -2.5 1 93.31 564 LEU A O 1
ATOM 4371 N N . PHE A 1 565 ? 24.625 -4.781 -0.564 1 94.25 565 PHE A N 1
ATOM 4372 C CA . PHE A 1 565 ? 23.188 -4.676 -0.81 1 94.25 565 PHE A CA 1
ATOM 4373 C C . PHE A 1 565 ? 22.906 -3.945 -2.119 1 94.25 565 PHE A C 1
ATOM 4375 O O . PHE A 1 565 ? 21.953 -4.27 -2.828 1 94.25 565 PHE A O 1
ATOM 4382 N N . TYR A 1 566 ? 23.672 -2.906 -2.42 1 95.44 566 TYR A N 1
ATOM 4383 C CA . TYR A 1 566 ? 23.359 -2.051 -3.559 1 95.44 566 TYR A CA 1
ATOM 4384 C C . TYR A 1 566 ? 23.531 -2.805 -4.871 1 95.44 566 TYR A C 1
ATOM 4386 O O . TYR A 1 566 ? 22.766 -2.604 -5.816 1 95.44 566 TYR A O 1
ATOM 4394 N N . THR A 1 567 ? 24.484 -3.695 -4.969 1 92.94 567 THR A N 1
ATOM 4395 C CA . THR A 1 567 ? 24.656 -4.484 -6.184 1 92.94 567 THR A CA 1
ATOM 4396 C C . THR A 1 567 ? 23.609 -5.586 -6.273 1 92.94 567 THR A C 1
ATOM 4398 O O . THR A 1 567 ? 23.156 -5.926 -7.367 1 92.94 567 THR A O 1
ATOM 4401 N N . GLN A 1 568 ? 23.297 -6.113 -5.152 1 90.56 568 GLN A N 1
ATOM 4402 C CA . GLN A 1 568 ? 22.25 -7.137 -5.133 1 90.56 568 GLN A CA 1
ATOM 4403 C C . GLN A 1 568 ? 20.922 -6.574 -5.617 1 90.56 568 GLN A C 1
ATOM 4405 O O . GLN A 1 568 ? 20.172 -7.246 -6.344 1 90.56 568 GLN A O 1
ATOM 4410 N N . ARG A 1 569 ? 20.641 -5.402 -5.23 1 92.31 569 ARG A N 1
ATOM 4411 C CA . ARG A 1 569 ? 19.375 -4.785 -5.629 1 92.31 569 ARG A CA 1
ATOM 4412 C C . ARG A 1 569 ? 19.422 -4.359 -7.094 1 92.31 569 ARG A C 1
ATOM 4414 O O . ARG A 1 569 ? 18.375 -4.32 -7.762 1 92.31 569 ARG A O 1
ATOM 4421 N N . LEU A 1 570 ? 20.625 -4.09 -7.605 1 93.12 570 LEU A N 1
ATOM 4422 C CA . LEU A 1 570 ? 20.75 -3.83 -9.039 1 93.12 570 LEU A CA 1
ATOM 4423 C C . LEU A 1 570 ? 20.406 -5.082 -9.844 1 93.12 570 LEU A C 1
ATOM 4425 O O . LEU A 1 570 ? 19.734 -5 -10.875 1 93.12 570 LEU A O 1
ATOM 4429 N N . LEU A 1 571 ? 20.844 -6.137 -9.312 1 87.75 571 LEU A N 1
ATOM 4430 C CA . LEU A 1 571 ? 20.531 -7.398 -9.977 1 87.75 571 LEU A CA 1
ATOM 4431 C C . LEU A 1 571 ? 19.031 -7.684 -9.938 1 87.75 571 LEU A C 1
ATOM 4433 O O . LEU A 1 571 ? 18.453 -8.125 -10.93 1 87.75 571 LEU A O 1
ATOM 4437 N N . SER A 1 572 ? 18.484 -7.418 -8.805 1 88.81 572 SER A N 1
ATOM 4438 C CA . SER A 1 572 ? 17.062 -7.652 -8.641 1 88.81 572 SER A CA 1
ATOM 4439 C C . SER A 1 572 ? 16.234 -6.75 -9.555 1 88.81 572 SER A C 1
ATOM 4441 O O . SER A 1 572 ? 15.133 -7.105 -9.953 1 88.81 572 SER A O 1
ATOM 4443 N N . LEU A 1 573 ? 16.812 -5.691 -9.883 1 90.62 573 LEU A N 1
ATOM 4444 C CA . LEU A 1 573 ? 16.141 -4.707 -10.719 1 90.62 573 LEU A CA 1
ATOM 4445 C C . LEU A 1 573 ? 15.797 -5.301 -12.086 1 90.62 573 LEU A C 1
ATOM 4447 O O . LEU A 1 573 ? 14.781 -4.949 -12.688 1 90.62 573 LEU A O 1
ATOM 4451 N N . PHE A 1 574 ? 16.594 -6.16 -12.602 1 89.5 574 PHE A N 1
ATOM 4452 C CA . PHE A 1 574 ? 16.391 -6.73 -13.93 1 89.5 574 PHE A CA 1
ATOM 4453 C C . PHE A 1 574 ? 15.906 -8.172 -13.836 1 89.5 574 PHE A C 1
ATOM 4455 O O . PHE A 1 574 ? 16.141 -8.977 -14.742 1 89.5 574 PHE A O 1
ATOM 4462 N N . ASP A 1 575 ? 15.219 -8.461 -12.742 1 83.31 575 ASP A N 1
ATOM 4463 C CA . ASP A 1 575 ? 14.555 -9.742 -12.531 1 83.31 575 ASP A CA 1
ATOM 4464 C C . ASP A 1 575 ? 13.359 -9.594 -11.594 1 83.31 575 ASP A C 1
ATOM 4466 O O . ASP A 1 575 ? 13.211 -10.367 -10.641 1 83.31 575 ASP A O 1
ATOM 4470 N N . ILE A 1 576 ? 12.594 -8.602 -11.773 1 79.94 576 ILE A N 1
ATOM 4471 C CA . ILE A 1 576 ? 11.531 -8.281 -10.828 1 79.94 576 ILE A CA 1
ATOM 4472 C C . ILE A 1 576 ? 10.422 -9.328 -10.914 1 79.94 576 ILE A C 1
ATOM 4474 O O . ILE A 1 576 ? 9.672 -9.523 -9.961 1 79.94 576 ILE A O 1
ATOM 4478 N N . ALA A 1 577 ? 10.203 -10.055 -12.016 1 67 577 ALA A N 1
ATOM 4479 C CA . ALA A 1 577 ? 9.148 -11.055 -12.133 1 67 577 ALA A CA 1
ATOM 4480 C C . ALA A 1 577 ? 9.547 -12.359 -11.438 1 67 577 ALA A C 1
ATOM 4482 O O . ALA A 1 577 ? 8.688 -13.102 -10.961 1 67 577 ALA A O 1
ATOM 4483 N N . THR A 1 578 ? 10.766 -12.742 -11.609 1 57.44 578 THR A N 1
ATOM 4484 C CA . THR A 1 578 ? 11.18 -14.102 -11.289 1 57.44 578 THR A CA 1
ATOM 4485 C C . THR A 1 578 ? 11.727 -14.18 -9.867 1 57.44 578 THR A C 1
ATOM 4487 O O . THR A 1 578 ? 11.578 -15.203 -9.195 1 57.44 578 THR A O 1
ATOM 4490 N N . LEU A 1 579 ? 12.633 -13.25 -9.703 1 52.59 579 LEU A N 1
ATOM 4491 C CA . LEU A 1 579 ? 13.383 -13.523 -8.477 1 52.59 579 LEU A CA 1
ATOM 4492 C C . LEU A 1 579 ? 12.453 -13.945 -7.348 1 52.59 579 LEU A C 1
ATOM 4494 O O . LEU A 1 579 ? 12.727 -14.906 -6.629 1 52.59 579 LEU A O 1
ATOM 4498 N N . ASN A 1 580 ? 11.625 -13.18 -6.84 1 56.5 580 ASN A N 1
ATOM 4499 C CA . ASN A 1 580 ? 10.898 -13.703 -5.688 1 56.5 580 ASN A CA 1
ATOM 4500 C C . ASN A 1 580 ? 9.5 -13.094 -5.582 1 56.5 580 ASN A C 1
ATOM 4502 O O . ASN A 1 580 ? 9.266 -11.984 -6.059 1 56.5 580 ASN A O 1
ATOM 4506 N N . GLN A 1 581 ? 8.617 -14.031 -5.344 1 58.69 581 GLN A N 1
ATOM 4507 C CA . GLN A 1 581 ? 7.281 -13.602 -4.941 1 58.69 581 GLN A CA 1
ATOM 4508 C C . GLN A 1 581 ? 7.336 -12.266 -4.199 1 58.69 581 GLN A C 1
ATOM 4510 O O . GLN A 1 581 ? 6.406 -11.461 -4.297 1 58.69 581 GLN A O 1
ATOM 4515 N N . ALA A 1 582 ? 8.672 -12.109 -3.805 1 59.59 582 ALA A N 1
ATOM 4516 C CA . ALA A 1 582 ? 8.82 -10.914 -2.975 1 59.59 582 ALA A CA 1
ATOM 4517 C C . ALA A 1 582 ? 8.891 -9.656 -3.834 1 59.59 582 ALA A C 1
ATOM 4519 O O . ALA A 1 582 ? 8.461 -8.578 -3.41 1 59.59 582 ALA A O 1
ATOM 4520 N N . THR A 1 583 ? 9.344 -9.836 -5.102 1 60.44 583 THR A N 1
ATOM 4521 C CA . THR A 1 583 ? 9.578 -8.641 -5.906 1 60.44 583 THR A CA 1
ATOM 4522 C C . THR A 1 583 ? 8.461 -8.453 -6.938 1 60.44 583 THR A C 1
ATOM 4524 O O . THR A 1 583 ? 8.367 -7.402 -7.574 1 60.44 583 THR A O 1
ATOM 4527 N N . SER A 1 584 ? 7.645 -9.422 -7.055 1 62.94 584 SER A N 1
ATOM 4528 C CA . SER A 1 584 ? 6.613 -9.391 -8.086 1 62.94 584 SER A CA 1
ATOM 4529 C C . SER A 1 584 ? 5.66 -8.219 -7.883 1 62.94 584 SER A C 1
ATOM 4531 O O . SER A 1 584 ? 4.945 -7.82 -8.805 1 62.94 584 SER A O 1
ATOM 4533 N N . ARG A 1 585 ? 5.91 -7.59 -6.844 1 75.56 585 ARG A N 1
ATOM 4534 C CA . ARG A 1 585 ? 5.008 -6.496 -6.492 1 75.56 585 ARG A CA 1
ATOM 4535 C C . ARG A 1 585 ? 5.336 -5.238 -7.289 1 75.56 585 ARG A C 1
ATOM 4537 O O . ARG A 1 585 ? 4.531 -4.305 -7.344 1 75.56 585 ARG A O 1
ATOM 4544 N N . TYR A 1 586 ? 6.43 -5.352 -7.961 1 87.12 586 TYR A N 1
ATOM 4545 C CA . TYR A 1 586 ? 6.848 -4.133 -8.648 1 87.12 586 TYR A CA 1
ATOM 4546 C C . TYR A 1 586 ? 6.43 -4.16 -10.109 1 87.12 586 TYR A C 1
ATOM 4548 O O . TYR A 1 586 ? 6.602 -3.172 -10.828 1 87.12 586 TYR A O 1
ATOM 4556 N N . THR A 1 587 ? 5.812 -5.234 -10.586 1 86.38 587 THR A N 1
ATOM 4557 C CA . THR A 1 587 ? 5.438 -5.359 -11.984 1 86.38 587 THR A CA 1
ATOM 4558 C C . THR A 1 587 ? 4.191 -4.531 -12.289 1 86.38 587 THR A C 1
ATOM 4560 O O . THR A 1 587 ? 3.92 -4.207 -13.445 1 86.38 587 THR A O 1
ATOM 4563 N N . GLY A 1 588 ? 3.416 -4.312 -11.25 1 80.5 588 GLY A N 1
ATOM 4564 C CA . GLY A 1 588 ? 2.156 -3.605 -11.422 1 80.5 588 GLY A CA 1
ATOM 4565 C C . GLY A 1 588 ? 0.993 -4.527 -11.734 1 80.5 588 GLY A C 1
ATOM 4566 O O . GLY A 1 588 ? -0.152 -4.078 -11.828 1 80.5 588 GLY A O 1
ATOM 4567 N N . SER A 1 589 ? 1.105 -5.777 -11.891 1 75 589 SER A N 1
ATOM 4568 C CA . SER A 1 589 ? 0.052 -6.719 -12.25 1 75 589 SER A CA 1
ATOM 4569 C C . SER A 1 589 ? -1.043 -6.758 -11.188 1 75 589 SER A C 1
ATOM 4571 O O . SER A 1 589 ? -2.227 -6.875 -11.516 1 75 589 SER A O 1
ATOM 4573 N N . GLY A 1 590 ? -0.722 -6.66 -9.969 1 69.38 590 GLY A N 1
ATOM 4574 C CA . GLY A 1 590 ? -1.709 -6.711 -8.906 1 69.38 590 GLY A CA 1
ATOM 4575 C C . GLY A 1 590 ? -1.921 -5.371 -8.227 1 69.38 590 GLY A C 1
ATOM 4576 O O . GLY A 1 590 ? -2.473 -5.309 -7.125 1 69.38 590 GLY A O 1
ATOM 4577 N N . ASP A 1 591 ? -1.484 -4.355 -8.945 1 78.31 591 ASP A N 1
ATOM 4578 C CA . ASP A 1 591 ? -1.582 -2.998 -8.414 1 78.31 591 ASP A CA 1
ATOM 4579 C C . ASP A 1 591 ? -1.747 -1.982 -9.547 1 78.31 591 ASP A C 1
ATOM 4581 O O . ASP A 1 591 ? -0.76 -1.465 -10.07 1 78.31 591 ASP A O 1
ATOM 4585 N N . LEU A 1 592 ? -2.992 -1.703 -9.805 1 81.94 592 LEU A N 1
ATOM 4586 C CA . LEU A 1 592 ? -3.297 -0.845 -10.945 1 81.94 592 LEU A CA 1
ATOM 4587 C C . LEU A 1 592 ? -2.715 0.551 -10.742 1 81.94 592 LEU A C 1
ATOM 4589 O O . LEU A 1 592 ? -2.346 1.218 -11.711 1 81.94 592 LEU A O 1
ATOM 4593 N N . ALA A 1 593 ? -2.719 0.993 -9.492 1 80.94 593 ALA A N 1
ATOM 4594 C CA . ALA A 1 593 ? -2.123 2.303 -9.234 1 80.94 593 ALA A CA 1
ATOM 4595 C C . ALA A 1 593 ? -0.647 2.318 -9.625 1 80.94 593 ALA A C 1
ATOM 4597 O O . ALA A 1 593 ? -0.173 3.271 -10.242 1 80.94 593 ALA A O 1
ATOM 4598 N N . LEU A 1 594 ? 0.027 1.304 -9.211 1 87.12 594 LEU A N 1
ATOM 4599 C CA . LEU A 1 594 ? 1.437 1.198 -9.57 1 87.12 594 LEU A CA 1
ATOM 4600 C C . LEU A 1 594 ? 1.603 1.049 -11.078 1 87.12 594 LEU A C 1
ATOM 4602 O O . LEU A 1 594 ? 2.502 1.65 -11.672 1 87.12 594 LEU A O 1
ATOM 4606 N N . TYR A 1 595 ? 0.712 0.323 -11.719 1 86.81 595 TYR A N 1
ATOM 4607 C CA . TYR A 1 595 ? 0.757 0.153 -13.172 1 86.81 595 TYR A CA 1
ATOM 4608 C C . TYR A 1 595 ? 0.564 1.487 -13.883 1 86.81 595 TYR A C 1
ATOM 4610 O O . TYR A 1 595 ? 1.239 1.771 -14.875 1 86.81 595 TYR A O 1
ATOM 4618 N N . ASN A 1 596 ? -0.318 2.16 -13.453 1 84.12 596 ASN A N 1
ATOM 4619 C CA . ASN A 1 596 ? -0.556 3.465 -14.055 1 84.12 596 ASN A CA 1
ATOM 4620 C C . ASN A 1 596 ? 0.669 4.367 -13.945 1 84.12 596 ASN A C 1
ATOM 4622 O O . ASN A 1 596 ? 0.962 5.141 -14.859 1 84.12 596 ASN A O 1
ATOM 4626 N N . ARG A 1 597 ? 1.257 4.297 -12.828 1 87.81 597 ARG A N 1
ATOM 4627 C CA . ARG A 1 597 ? 2.484 5.066 -12.664 1 87.81 597 ARG A CA 1
ATOM 4628 C C . ARG A 1 597 ? 3.547 4.633 -13.664 1 87.81 597 ARG A C 1
ATOM 4630 O O . ARG A 1 597 ? 4.227 5.473 -14.258 1 87.81 597 ARG A O 1
ATOM 4637 N N . TRP A 1 598 ? 3.682 3.34 -13.797 1 92.69 598 TRP A N 1
ATOM 4638 C CA . TRP A 1 598 ? 4.629 2.828 -14.781 1 92.69 598 TRP A CA 1
ATOM 4639 C C . TRP A 1 598 ? 4.219 3.232 -16.203 1 92.69 598 TRP A C 1
ATOM 4641 O O . TRP A 1 598 ? 5.07 3.588 -17.016 1 92.69 598 TRP A O 1
ATOM 4651 N N . PHE A 1 599 ? 2.947 3.189 -16.422 1 90.62 599 PHE A N 1
ATOM 4652 C CA . PHE A 1 599 ? 2.414 3.551 -17.734 1 90.62 599 PHE A CA 1
ATOM 4653 C C . PHE A 1 599 ? 2.779 4.988 -18.078 1 90.62 599 PHE A C 1
ATOM 4655 O O . PHE A 1 599 ? 3.193 5.266 -19.219 1 90.62 599 PHE A O 1
ATOM 4662 N N . GLU A 1 600 ? 2.713 5.789 -17.203 1 87.38 600 GLU A N 1
ATOM 4663 C CA . GLU A 1 600 ? 3.059 7.191 -17.422 1 87.38 600 GLU A CA 1
ATOM 4664 C C . GLU A 1 600 ? 4.562 7.363 -17.609 1 87.38 600 GLU A C 1
ATOM 4666 O O . GLU A 1 600 ? 4.996 8.125 -18.484 1 87.38 600 GLU A O 1
ATOM 4671 N N . LEU A 1 601 ? 5.324 6.594 -16.906 1 92.94 601 LEU A N 1
ATOM 4672 C CA . LEU A 1 601 ? 6.77 6.797 -16.891 1 92.94 601 LEU A CA 1
ATOM 4673 C C . LEU A 1 601 ? 7.422 6.047 -18.062 1 92.94 601 LEU A C 1
ATOM 4675 O O . LEU A 1 601 ? 8.43 6.5 -18.594 1 92.94 601 LEU A O 1
ATOM 4679 N N . SER A 1 602 ? 6.957 4.922 -18.438 1 91.31 602 SER A N 1
ATOM 4680 C CA . SER A 1 602 ? 7.684 4.062 -19.375 1 91.31 602 SER A CA 1
ATOM 4681 C C . SER A 1 602 ? 7.406 4.449 -20.812 1 91.31 602 SER A C 1
ATOM 4683 O O . SER A 1 602 ? 7.648 3.662 -21.734 1 91.31 602 SER A O 1
ATOM 4685 N N . SER A 1 603 ? 6.957 5.664 -21.047 1 88.31 603 SER A N 1
ATOM 4686 C CA . SER A 1 603 ? 6.703 6.137 -22.406 1 88.31 603 SER A CA 1
ATOM 4687 C C . SER A 1 603 ? 7.992 6.609 -23.078 1 88.31 603 SER A C 1
ATOM 4689 O O . SER A 1 603 ? 8.047 6.75 -24.297 1 88.31 603 SER A O 1
ATOM 4691 N N . SER A 1 604 ? 8.984 6.809 -22.281 1 94.62 604 SER A N 1
ATOM 4692 C CA . SER A 1 604 ? 10.266 7.273 -22.781 1 94.62 604 SER A CA 1
ATOM 4693 C C . SER A 1 604 ? 11.422 6.602 -22.062 1 94.62 604 SER A C 1
ATOM 4695 O O . SER A 1 604 ? 11.242 6.047 -20.969 1 94.62 604 SER A O 1
ATOM 4697 N N . ALA A 1 605 ? 12.562 6.676 -22.734 1 97.12 605 ALA A N 1
ATOM 4698 C CA . ALA A 1 605 ? 13.75 6.098 -22.109 1 97.12 605 ALA A CA 1
ATOM 4699 C C . ALA A 1 605 ? 14.047 6.77 -20.781 1 97.12 605 ALA A C 1
ATOM 4701 O O . ALA A 1 605 ? 14.391 6.102 -19.797 1 97.12 605 ALA A O 1
ATOM 4702 N N . SER A 1 606 ? 13.906 8.07 -20.781 1 96.75 606 SER A N 1
ATOM 4703 C CA . SER A 1 606 ? 14.148 8.805 -19.547 1 96.75 606 SER A CA 1
ATOM 4704 C C . SER A 1 606 ? 13.148 8.414 -18.469 1 96.75 606 SER A C 1
ATOM 4706 O O . SER A 1 606 ? 13.484 8.359 -17.281 1 96.75 606 SER A O 1
ATOM 4708 N N . GLY A 1 607 ? 11.992 8.188 -18.891 1 96.81 607 GLY A N 1
ATOM 4709 C CA . GLY A 1 607 ? 10.984 7.742 -17.938 1 96.81 607 GLY A CA 1
ATOM 4710 C C . GLY A 1 607 ? 11.258 6.359 -17.375 1 96.81 607 GLY A C 1
ATOM 4711 O O . GLY A 1 607 ? 11.023 6.105 -16.188 1 96.81 607 GLY A O 1
ATOM 4712 N N . VAL A 1 608 ? 11.766 5.492 -18.219 1 97.88 608 VAL A N 1
ATOM 4713 C CA . VAL A 1 608 ? 12.125 4.148 -17.781 1 97.88 608 VAL A CA 1
ATOM 4714 C C . VAL A 1 608 ? 13.273 4.23 -16.766 1 97.88 608 VAL A C 1
ATOM 4716 O O . VAL A 1 608 ? 13.305 3.465 -15.797 1 97.88 608 VAL A O 1
ATOM 4719 N N . GLU A 1 609 ? 14.172 5.133 -17.047 1 98.19 609 GLU A N 1
ATOM 4720 C CA . GLU A 1 609 ? 15.266 5.359 -16.109 1 98.19 609 GLU A CA 1
ATOM 4721 C C . GLU A 1 609 ? 14.734 5.734 -14.719 1 98.19 609 GLU A C 1
ATOM 4723 O O . GLU A 1 609 ? 15.195 5.207 -13.711 1 98.19 609 GLU A O 1
ATOM 4728 N N . LYS A 1 610 ? 13.797 6.602 -14.727 1 97 610 LYS A N 1
ATOM 4729 C CA . LYS A 1 610 ? 13.195 7.027 -13.469 1 97 610 LYS A CA 1
ATOM 4730 C C . LYS A 1 610 ? 12.453 5.875 -12.797 1 97 610 LYS A C 1
ATOM 4732 O O . LYS A 1 610 ? 12.523 5.707 -11.578 1 97 610 LYS A O 1
ATOM 4737 N N . MET A 1 611 ? 11.742 5.109 -13.547 1 96.44 611 MET A N 1
ATOM 4738 C CA . MET A 1 611 ? 11.016 3.951 -13.039 1 96.44 611 MET A CA 1
ATOM 4739 C C . MET A 1 611 ? 11.961 2.986 -12.328 1 96.44 611 MET A C 1
ATOM 4741 O O . MET A 1 611 ? 11.695 2.58 -11.188 1 96.44 611 MET A O 1
ATOM 4745 N N . LEU A 1 612 ? 13.055 2.695 -12.961 1 97.19 612 LEU A N 1
ATOM 4746 C CA . LEU A 1 612 ? 14.023 1.77 -12.383 1 97.19 612 LEU A CA 1
ATOM 4747 C C . LEU A 1 612 ? 14.648 2.355 -11.117 1 97.19 612 LEU A C 1
ATOM 4749 O O . LEU A 1 612 ? 14.906 1.632 -10.156 1 97.19 612 LEU A O 1
ATOM 4753 N N . GLY A 1 613 ? 14.867 3.633 -11.188 1 97.19 613 GLY A N 1
ATOM 4754 C CA . GLY A 1 613 ? 15.383 4.289 -9.992 1 97.19 613 GLY A CA 1
ATOM 4755 C C . GLY A 1 613 ? 14.445 4.199 -8.805 1 97.19 613 GLY A C 1
ATOM 4756 O O . GLY A 1 613 ? 14.875 3.959 -7.68 1 97.19 613 GLY A O 1
ATOM 4757 N N . LEU A 1 614 ? 13.219 4.328 -9.055 1 96.69 614 LEU A N 1
ATOM 4758 C CA . LEU A 1 614 ? 12.219 4.262 -8 1 96.69 614 LEU A CA 1
ATOM 4759 C C . LEU A 1 614 ? 12.086 2.842 -7.461 1 96.69 614 LEU A C 1
ATOM 4761 O O . LEU A 1 614 ? 11.945 2.641 -6.25 1 96.69 614 LEU A O 1
ATOM 4765 N N . ILE A 1 615 ? 12.125 1.879 -8.344 1 94.94 615 ILE A N 1
ATOM 4766 C CA . ILE A 1 615 ? 12.039 0.487 -7.918 1 94.94 615 ILE A CA 1
ATOM 4767 C C . ILE A 1 615 ? 13.234 0.141 -7.035 1 94.94 615 ILE A C 1
ATOM 4769 O O . ILE A 1 615 ? 13.07 -0.442 -5.961 1 94.94 615 ILE A O 1
ATOM 4773 N N . TRP A 1 616 ? 14.359 0.535 -7.484 1 96.38 616 TRP A N 1
ATOM 4774 C CA . TRP A 1 616 ? 15.57 0.269 -6.711 1 96.38 616 TRP A CA 1
ATOM 4775 C C . TRP A 1 616 ? 15.477 0.895 -5.324 1 96.38 616 TRP A C 1
ATOM 4777 O O . TRP A 1 616 ? 15.836 0.267 -4.328 1 96.38 616 TRP A O 1
ATOM 4787 N N . THR A 1 617 ? 15.047 2.096 -5.289 1 97.12 617 THR A N 1
ATOM 4788 C CA . THR A 1 617 ? 14.953 2.84 -4.035 1 97.12 617 THR A CA 1
ATOM 4789 C C . THR A 1 617 ? 13.984 2.154 -3.076 1 97.12 617 THR A C 1
ATOM 4791 O O . THR A 1 617 ? 14.281 1.995 -1.892 1 97.12 617 THR A O 1
ATOM 4794 N N . ASP A 1 618 ? 12.914 1.765 -3.586 1 94.81 618 ASP A N 1
ATOM 4795 C CA . ASP A 1 618 ? 11.922 1.096 -2.754 1 94.81 618 ASP A CA 1
ATOM 4796 C C . ASP A 1 618 ? 12.438 -0.254 -2.258 1 94.81 618 ASP A C 1
ATOM 4798 O O . ASP A 1 618 ? 12.281 -0.592 -1.084 1 94.81 618 ASP A O 1
ATOM 4802 N N . MET A 1 619 ? 13.031 -1.005 -3.098 1 92.88 619 MET A N 1
ATOM 4803 C CA . MET A 1 619 ? 13.602 -2.291 -2.713 1 92.88 619 MET A CA 1
ATOM 4804 C C . MET A 1 619 ? 14.664 -2.113 -1.631 1 92.88 619 MET A C 1
ATOM 4806 O O . MET A 1 619 ? 14.719 -2.893 -0.679 1 92.88 619 MET A O 1
ATOM 4810 N N . THR A 1 620 ? 15.422 -1.16 -1.832 1 95.5 620 THR A N 1
ATOM 4811 C CA . THR A 1 620 ? 16.5 -0.908 -0.888 1 95.5 620 THR A CA 1
ATOM 4812 C C . THR A 1 620 ? 15.953 -0.451 0.459 1 95.5 620 THR A C 1
ATOM 4814 O O . THR A 1 620 ? 16.469 -0.836 1.511 1 95.5 620 THR A O 1
ATOM 4817 N N . ALA A 1 621 ? 14.938 0.349 0.418 1 95.75 621 ALA A N 1
ATOM 4818 C CA . ALA A 1 621 ? 14.312 0.796 1.663 1 95.75 621 ALA A CA 1
ATOM 4819 C C . ALA A 1 621 ? 13.812 -0.389 2.482 1 95.75 621 ALA A C 1
ATOM 4821 O O . ALA A 1 621 ? 13.836 -0.354 3.715 1 95.75 621 ALA A O 1
ATOM 4822 N N . ASN A 1 622 ? 13.422 -1.396 1.814 1 92.75 622 ASN A N 1
ATOM 4823 C CA . ASN A 1 622 ? 12.914 -2.59 2.482 1 92.75 622 ASN A CA 1
ATOM 4824 C C . ASN A 1 622 ? 14.047 -3.539 2.871 1 92.75 622 ASN A C 1
ATOM 4826 O O . ASN A 1 622 ? 13.82 -4.531 3.564 1 92.75 622 ASN A O 1
ATOM 4830 N N . THR A 1 623 ? 15.281 -3.229 2.494 1 93.75 623 THR A N 1
ATOM 4831 C CA . THR A 1 623 ? 16.391 -4.156 2.672 1 93.75 623 THR A CA 1
ATOM 4832 C C . THR A 1 623 ? 17.281 -3.713 3.826 1 93.75 623 THR A C 1
ATOM 4834 O O . THR A 1 623 ? 17.766 -4.543 4.602 1 93.75 623 THR A O 1
ATOM 4837 N N . VAL A 1 624 ? 17.484 -2.408 3.914 1 96.88 624 VAL A N 1
ATOM 4838 C CA . VAL A 1 624 ? 18.531 -1.974 4.832 1 96.88 624 VAL A CA 1
ATOM 4839 C C . VAL A 1 624 ? 17.984 -0.892 5.762 1 96.88 624 VAL A C 1
ATOM 4841 O O . VAL A 1 624 ? 16.906 -0.333 5.516 1 96.88 624 VAL A O 1
ATOM 4844 N N . VAL A 1 625 ? 18.75 -0.697 6.84 1 96.62 625 VAL A N 1
ATOM 4845 C CA . VAL A 1 625 ? 18.453 0.333 7.832 1 96.62 625 VAL A CA 1
ATOM 4846 C C . VAL A 1 625 ? 19.75 1.009 8.273 1 96.62 625 VAL A C 1
ATOM 4848 O O . VAL A 1 625 ? 20.797 0.372 8.328 1 96.62 625 VAL A O 1
ATOM 4851 N N . GLY A 1 626 ? 19.641 2.316 8.445 1 96.62 626 GLY A N 1
ATOM 4852 C CA . GLY A 1 626 ? 20.75 3.062 9 1 96.62 626 GLY A CA 1
ATOM 4853 C C . GLY A 1 626 ? 20.688 3.195 10.508 1 96.62 626 GLY A C 1
ATOM 4854 O O . GLY A 1 626 ? 19.609 3.41 11.07 1 96.62 626 GLY A O 1
ATOM 4855 N N . THR A 1 627 ? 21.859 3.111 11.164 1 94.56 627 THR A N 1
ATOM 4856 C CA . THR A 1 627 ? 21.859 3.131 12.625 1 94.56 627 THR A CA 1
ATOM 4857 C C . THR A 1 627 ? 22.516 4.398 13.148 1 94.56 627 THR A C 1
ATOM 4859 O O . THR A 1 627 ? 22.484 4.672 14.352 1 94.56 627 THR A O 1
ATOM 4862 N N . ARG A 1 628 ? 23 5.152 12.273 1 93.31 628 ARG A N 1
ATOM 4863 C CA . ARG A 1 628 ? 23.719 6.344 12.703 1 93.31 628 ARG A CA 1
ATOM 4864 C C . ARG A 1 628 ? 22.781 7.539 12.812 1 93.31 628 ARG A C 1
ATOM 4866 O O . ARG A 1 628 ? 21.953 7.77 11.93 1 93.31 628 ARG A O 1
ATOM 4873 N N . GLY A 1 629 ? 22.781 8.258 13.93 1 89 629 GLY A N 1
ATOM 4874 C CA . GLY A 1 629 ? 22.078 9.5 14.219 1 89 629 GLY A CA 1
ATOM 4875 C C . GLY A 1 629 ? 22.781 10.367 15.242 1 89 629 GLY A C 1
ATOM 4876 O O . GLY A 1 629 ? 23.922 10.07 15.641 1 89 629 GLY A O 1
ATOM 4877 N N . TRP A 1 630 ? 22.203 11.391 15.648 1 86.5 630 TRP A N 1
ATOM 4878 C CA . TRP A 1 630 ? 22.812 12.273 16.625 1 86.5 630 TRP A CA 1
ATOM 4879 C C . TRP A 1 630 ? 23.047 11.547 17.953 1 86.5 630 TRP A C 1
ATOM 4881 O O . TRP A 1 630 ? 24.016 11.812 18.656 1 86.5 630 TRP A O 1
ATOM 4891 N N . HIS A 1 631 ? 22.266 10.602 18.234 1 79.75 631 HIS A N 1
ATOM 4892 C CA . HIS A 1 631 ? 22.328 9.938 19.531 1 79.75 631 HIS A CA 1
ATOM 4893 C C . HIS A 1 631 ? 23.5 8.969 19.594 1 79.75 631 HIS A C 1
ATOM 4895 O O . HIS A 1 631 ? 23.969 8.641 20.688 1 79.75 631 HIS A O 1
ATOM 4901 N N . ASN A 1 632 ? 23.969 8.461 18.547 1 75.81 632 ASN A N 1
ATOM 4902 C CA . ASN A 1 632 ? 25.062 7.508 18.562 1 75.81 632 ASN A CA 1
ATOM 4903 C C . ASN A 1 632 ? 26.25 8.016 17.75 1 75.81 632 ASN A C 1
ATOM 4905 O O . ASN A 1 632 ? 27.125 7.238 17.344 1 75.81 632 ASN A O 1
ATOM 4909 N N . ALA A 1 633 ? 26.234 9.242 17.469 1 68.12 633 ALA A N 1
ATOM 4910 C CA . ALA A 1 633 ? 27.344 9.82 16.719 1 68.12 633 ALA A CA 1
ATOM 4911 C C . ALA A 1 633 ? 28.625 9.828 17.531 1 68.12 633 ALA A C 1
ATOM 4913 O O . ALA A 1 633 ? 28.594 10.086 18.734 1 68.12 633 ALA A O 1
ATOM 4914 N N . PRO A 1 634 ? 29.672 9.109 16.984 1 59.78 634 PRO A N 1
ATOM 4915 C CA . PRO A 1 634 ? 30.922 9.148 17.734 1 59.78 634 PRO A CA 1
ATOM 4916 C C . PRO A 1 634 ? 31.359 10.57 18.094 1 59.78 634 PRO A C 1
ATOM 4918 O O . PRO A 1 634 ? 31.031 11.516 17.375 1 59.78 634 PRO A O 1
ATOM 4921 N N . SER A 1 635 ? 31.656 10.852 19.328 1 47.84 635 SER A N 1
ATOM 4922 C CA . SER A 1 635 ? 32.188 12.148 19.75 1 47.84 635 SER A CA 1
ATOM 4923 C C . SER A 1 635 ? 33.281 12.641 18.844 1 47.84 635 SER A C 1
ATOM 4925 O O . SER A 1 635 ? 34.25 11.914 18.578 1 47.84 635 SER A O 1
ATOM 4927 N N . GLN A 1 636 ? 33.031 13.203 17.734 1 43.25 636 GLN A N 1
ATOM 4928 C CA . GLN A 1 636 ? 34.094 13.766 16.922 1 43.25 636 GLN A CA 1
ATOM 4929 C C . GLN A 1 636 ? 35.188 14.391 17.797 1 43.25 636 GLN A C 1
ATOM 4931 O O . GLN A 1 636 ? 34.906 15.258 18.625 1 43.25 636 GLN A O 1
ATOM 4936 N N . THR A 1 637 ? 36.188 13.734 18.078 1 37.19 637 THR A N 1
ATOM 4937 C CA . THR A 1 637 ? 37.406 14.43 18.5 1 37.19 637 THR A CA 1
ATOM 4938 C C . THR A 1 637 ? 37.781 15.531 17.516 1 37.19 637 THR A C 1
ATOM 4940 O O . THR A 1 637 ? 38.938 15.977 17.469 1 37.19 637 THR A O 1
ATOM 4943 N N . SER A 1 638 ? 37.281 15.852 16.469 1 34 638 SER A N 1
ATOM 4944 C CA . SER A 1 638 ? 37.969 16.875 15.719 1 34 638 SER A CA 1
ATOM 4945 C C . SER A 1 638 ? 38.406 18.047 16.625 1 34 638 SER A C 1
ATOM 4947 O O . SER A 1 638 ? 37.625 18.484 17.469 1 34 638 SER A O 1
ATOM 4949 N N . LYS A 1 639 ? 39.688 18.484 16.578 1 34.47 639 LYS A N 1
ATOM 4950 C CA . LYS A 1 639 ? 40.312 19.703 17.078 1 34.47 639 LYS A CA 1
ATOM 4951 C C . LYS A 1 639 ? 39.438 20.922 16.828 1 34.47 639 LYS A C 1
ATOM 4953 O O . LYS A 1 639 ? 39.5 21.906 17.578 1 34.47 639 LYS A O 1
ATOM 4958 N N . ASN A 1 640 ? 39.219 21.234 15.57 1 30.44 640 ASN A N 1
ATOM 4959 C CA . ASN A 1 640 ? 38.781 22.578 15.25 1 30.44 640 ASN A CA 1
ATOM 4960 C C . ASN A 1 640 ? 37.312 22.812 15.648 1 30.44 640 ASN A C 1
ATOM 4962 O O . ASN A 1 640 ? 36.875 23.953 15.719 1 30.44 640 ASN A O 1
ATOM 4966 N N . SER A 1 641 ? 36.406 22 15.102 1 34.22 641 SER A N 1
ATOM 4967 C CA . SER A 1 641 ? 35.094 22.656 15.195 1 34.22 641 SER A CA 1
ATOM 4968 C C . SER A 1 641 ? 34.562 22.609 16.625 1 34.22 641 SER A C 1
ATOM 4970 O O . SER A 1 641 ? 34.375 21.531 17.188 1 34.22 641 SER A O 1
ATOM 4972 N N . LYS A 1 642 ? 34.812 23.547 17.422 1 34.19 642 LYS A N 1
ATOM 4973 C CA . LYS A 1 642 ? 34.438 24.125 18.703 1 34.19 642 LYS A CA 1
ATOM 4974 C C . LYS A 1 642 ? 32.969 23.781 19.031 1 34.19 642 LYS A C 1
ATOM 4976 O O . LYS A 1 642 ? 32.562 23.828 20.203 1 34.19 642 LYS A O 1
ATOM 4981 N N . ARG A 1 643 ? 32.125 23.938 18.203 1 33.94 643 ARG A N 1
ATOM 4982 C CA . ARG A 1 643 ? 30.75 24.094 18.703 1 33.94 643 ARG A CA 1
ATOM 4983 C C . ARG A 1 643 ? 30.078 22.75 18.906 1 33.94 643 ARG A C 1
ATOM 4985 O O . ARG A 1 643 ? 28.906 22.578 18.609 1 33.94 643 ARG A O 1
ATOM 4992 N N . MET A 1 644 ? 30.688 21.703 18.734 1 36.66 644 MET A N 1
ATOM 4993 C CA . MET A 1 644 ? 29.906 20.5 19.031 1 36.66 644 MET A CA 1
ATOM 4994 C C . MET A 1 644 ? 29.625 20.391 20.516 1 36.66 644 MET A C 1
ATOM 4996 O O . MET A 1 644 ? 30.562 20.391 21.328 1 36.66 644 MET A O 1
ATOM 5000 N N . SER A 1 645 ? 28.406 20.5 20.938 1 38.22 645 SER A N 1
ATOM 5001 C CA . SER A 1 645 ? 27.75 20.531 22.234 1 38.22 645 SER A CA 1
ATOM 5002 C C . SER A 1 645 ? 28.047 19.266 23.031 1 38.22 645 SER A C 1
ATOM 5004 O O . SER A 1 645 ? 28.344 18.219 22.469 1 38.22 645 SER A O 1
ATOM 5006 N N . LYS A 1 646 ? 28.344 19.438 24.359 1 37.16 646 LYS A N 1
ATOM 5007 C CA . LYS A 1 646 ? 28.484 18.594 25.547 1 37.16 646 LYS A CA 1
ATOM 5008 C C . LYS A 1 646 ? 27.469 17.438 25.531 1 37.16 646 LYS A C 1
ATOM 5010 O O . LYS A 1 646 ? 26.281 17.656 25.359 1 37.16 646 LYS A O 1
ATOM 5015 N N . ARG A 1 647 ? 27.828 16.312 25.25 1 40.47 647 ARG A N 1
ATOM 5016 C CA . ARG A 1 647 ? 27.078 15.086 25.5 1 40.47 647 ARG A CA 1
ATOM 5017 C C . ARG A 1 647 ? 26.703 14.977 26.984 1 40.47 647 ARG A C 1
ATOM 5019 O O . ARG A 1 647 ? 27.578 14.758 27.828 1 40.47 647 ARG A O 1
ATOM 5026 N N . ASP A 1 648 ? 25.953 15.734 27.562 1 39.25 648 ASP A N 1
ATOM 5027 C CA . ASP A 1 648 ? 25.547 15.336 28.906 1 39.25 648 ASP A CA 1
ATOM 5028 C C . ASP A 1 648 ? 24.766 14.016 28.875 1 39.25 648 ASP A C 1
ATOM 5030 O O . ASP A 1 648 ? 24.297 13.594 27.828 1 39.25 648 ASP A O 1
ATOM 5034 N N . VAL A 1 649 ? 24.578 13.266 29.922 1 44.28 649 VAL A N 1
ATOM 5035 C CA . VAL A 1 649 ? 23.922 11.984 30.172 1 44.28 649 VAL A CA 1
ATOM 5036 C C . VAL A 1 649 ? 22.781 11.781 29.188 1 44.28 649 VAL A C 1
ATOM 5038 O O . VAL A 1 649 ? 22.547 10.664 28.719 1 44.28 649 VAL A O 1
ATOM 5041 N N . GLY A 1 650 ? 21.672 12.602 28.781 1 47.81 650 GLY A N 1
ATOM 5042 C CA . GLY A 1 650 ? 20.297 12.461 28.328 1 47.81 650 GLY A CA 1
ATOM 5043 C C . GLY A 1 650 ? 20.094 12.953 26.906 1 47.81 650 GLY A C 1
ATOM 5044 O O . GLY A 1 650 ? 18.984 12.867 26.375 1 47.81 650 GLY A O 1
ATOM 5045 N N . GLY A 1 651 ? 21.094 13.242 25.875 1 62.25 651 GLY A N 1
ATOM 5046 C CA . GLY A 1 651 ? 20.844 13.664 24.5 1 62.25 651 GLY A CA 1
ATOM 5047 C C . GLY A 1 651 ? 21.938 14.555 23.953 1 62.25 651 GLY A C 1
ATOM 5048 O O . GLY A 1 651 ? 22.891 14.898 24.656 1 62.25 651 GLY A O 1
ATOM 5049 N N . VAL A 1 652 ? 22.281 14.68 22.594 1 77.56 652 VAL A N 1
ATOM 5050 C CA . VAL A 1 652 ? 23.266 15.523 21.906 1 77.56 652 VAL A CA 1
ATOM 5051 C C . VAL A 1 652 ? 22.641 16.875 21.578 1 77.56 652 VAL A C 1
ATOM 5053 O O . VAL A 1 652 ? 21.5 16.938 21.125 1 77.56 652 VAL A O 1
ATOM 5056 N N . SER A 1 653 ? 23.344 17.938 21.938 1 82.25 653 SER A N 1
ATOM 5057 C CA . SER A 1 653 ? 22.859 19.266 21.625 1 82.25 653 SER A CA 1
ATOM 5058 C C . SER A 1 653 ? 23.25 19.688 20.203 1 82.25 653 SER A C 1
ATOM 5060 O O . SER A 1 653 ? 24.422 19.594 19.828 1 82.25 653 SER A O 1
ATOM 5062 N N . VAL A 1 654 ? 22.297 20 19.453 1 86.81 654 VAL A N 1
ATOM 5063 C CA . VAL A 1 654 ? 22.484 20.375 18.047 1 86.81 654 VAL A CA 1
ATOM 5064 C C . VAL A 1 654 ? 22 21.812 17.844 1 86.81 654 VAL A C 1
ATOM 5066 O O . VAL A 1 654 ? 20.938 22.203 18.344 1 86.81 654 VAL A O 1
ATOM 5069 N N . PRO A 1 655 ? 22.797 22.562 17.188 1 86.94 655 PRO A N 1
ATOM 5070 C CA . PRO A 1 655 ? 22.344 23.922 16.891 1 86.94 655 PRO A CA 1
ATOM 5071 C C . PRO A 1 655 ? 21.188 23.953 15.898 1 86.94 655 PRO A C 1
ATOM 5073 O O . PRO A 1 655 ? 21.281 23.375 14.805 1 86.94 655 PRO A O 1
ATOM 5076 N N . VAL A 1 656 ? 20.141 24.562 16.312 1 90.5 656 VAL A N 1
ATOM 5077 C CA . VAL A 1 656 ? 18.953 24.641 15.461 1 90.5 656 VAL A CA 1
ATOM 5078 C C . VAL A 1 656 ? 18.438 26.078 15.406 1 90.5 656 VAL A C 1
ATOM 5080 O O . VAL A 1 656 ? 18.75 26.875 16.297 1 90.5 656 VAL A O 1
ATOM 5083 N N . THR A 1 657 ? 17.812 26.406 14.305 1 89.75 657 THR A N 1
ATOM 5084 C CA . THR A 1 657 ? 17.109 27.688 14.203 1 89.75 657 THR A CA 1
ATOM 5085 C C . THR A 1 657 ? 15.672 27.562 14.719 1 89.75 657 THR A C 1
ATOM 5087 O O . THR A 1 657 ? 14.844 26.875 14.102 1 89.75 657 THR A O 1
ATOM 5090 N N . LEU A 1 658 ? 15.383 28.203 15.781 1 88.31 658 LEU A N 1
ATOM 5091 C CA . LEU A 1 658 ? 14.062 28.125 16.406 1 88.31 658 LEU A CA 1
ATOM 5092 C C . LEU A 1 658 ? 13.086 29.094 15.75 1 88.31 658 LEU A C 1
ATOM 5094 O O . LEU A 1 658 ? 13.484 30.188 15.312 1 88.31 658 LEU A O 1
ATOM 5098 N N . TRP A 1 659 ? 11.852 28.578 15.656 1 84.06 659 TRP A N 1
ATOM 5099 C CA . TRP A 1 659 ? 10.781 29.453 15.211 1 84.06 659 TRP A CA 1
ATOM 5100 C C . TRP A 1 659 ? 10.07 30.094 16.406 1 84.06 659 TRP A C 1
ATOM 5102 O O . TRP A 1 659 ? 9.797 29.422 17.406 1 84.06 659 TRP A O 1
ATOM 5112 N N . SER A 1 660 ? 10.039 31.328 16.422 1 79.31 660 SER A N 1
ATOM 5113 C CA . SER A 1 660 ? 9.391 32 17.531 1 79.31 660 SER A CA 1
ATOM 5114 C C . SER A 1 660 ? 8.344 33 17.031 1 79.31 660 SER A C 1
ATOM 5116 O O . SER A 1 660 ? 8.383 33.406 15.867 1 79.31 660 SER A O 1
ATOM 5118 N N . ARG A 1 661 ? 7.355 33.094 17.844 1 75.44 661 ARG A N 1
ATOM 5119 C CA . ARG A 1 661 ? 6.32 34.094 17.578 1 75.44 661 ARG A CA 1
ATOM 5120 C C . ARG A 1 661 ? 6.871 35.5 17.719 1 75.44 661 ARG A C 1
ATOM 5122 O O . ARG A 1 661 ? 7.438 35.875 18.75 1 75.44 661 ARG A O 1
ATOM 5129 N N . ASN A 1 662 ? 6.898 36.094 16.531 1 74.88 662 ASN A N 1
ATOM 5130 C CA . ASN A 1 662 ? 7.305 37.5 16.578 1 74.88 662 ASN A CA 1
ATOM 5131 C C . ASN A 1 662 ? 6.113 38.438 16.359 1 74.88 662 ASN A C 1
ATOM 5133 O O . ASN A 1 662 ? 5.246 38.156 15.531 1 74.88 662 ASN A O 1
ATOM 5137 N N . ILE A 1 663 ? 5.926 39.344 17.297 1 68.81 663 ILE A N 1
ATOM 5138 C CA . ILE A 1 663 ? 4.891 40.344 17.156 1 68.81 663 ILE A CA 1
ATOM 5139 C C . ILE A 1 663 ? 5.336 41.406 16.156 1 68.81 663 ILE A C 1
ATOM 5141 O O . ILE A 1 663 ? 6.406 42 16.312 1 68.81 663 ILE A O 1
ATOM 5145 N N . LYS A 1 664 ? 4.617 41.344 15.086 1 75.19 664 LYS A N 1
ATOM 5146 C CA . LYS A 1 664 ? 4.859 42.375 14.102 1 75.19 664 LYS A CA 1
ATOM 5147 C C . LYS A 1 664 ? 3.723 43.406 14.086 1 75.19 664 LYS A C 1
ATOM 5149 O O . LYS A 1 664 ? 2.711 43.219 14.766 1 75.19 664 LYS A O 1
ATOM 5154 N N . TYR A 1 665 ? 4.039 44.688 13.625 1 78.12 665 TYR A N 1
ATOM 5155 C CA . TYR A 1 665 ? 3.072 45.781 13.602 1 78.12 665 TYR A CA 1
ATOM 5156 C C . TYR A 1 665 ? 2.826 46.25 12.18 1 78.12 665 TYR A C 1
ATOM 5158 O O . TYR A 1 665 ? 3.771 46.469 11.414 1 78.12 665 TYR A O 1
ATOM 5166 N N . HIS A 1 666 ? 1.56 46.188 11.805 1 81.62 666 HIS A N 1
ATOM 5167 C CA . HIS A 1 666 ? 1.2 46.844 10.547 1 81.62 666 HIS A CA 1
ATOM 5168 C C . HIS A 1 666 ? 1.353 48.344 10.656 1 81.62 666 HIS A C 1
ATOM 5170 O O . HIS A 1 666 ? 0.577 49 11.352 1 81.62 666 HIS A O 1
ATOM 5176 N N . ILE A 1 667 ? 2.168 48.969 9.891 1 82.38 667 ILE A N 1
ATOM 5177 C CA . ILE A 1 667 ? 2.592 50.344 10 1 82.38 667 ILE A CA 1
ATOM 5178 C C . ILE A 1 667 ? 1.411 51.281 9.703 1 82.38 667 ILE A C 1
ATOM 5180 O O . ILE A 1 667 ? 1.255 52.312 10.344 1 82.38 667 ILE A O 1
ATOM 5184 N N . PRO A 1 668 ? 0.527 50.844 8.875 1 85.19 668 PRO A N 1
ATOM 5185 C CA . PRO A 1 668 ? -0.56 51.781 8.625 1 85.19 668 PRO A CA 1
ATOM 5186 C C . PRO A 1 668 ? -1.42 52.031 9.859 1 85.19 668 PRO A C 1
ATOM 5188 O O . PRO A 1 668 ? -1.962 53.125 10.031 1 85.19 668 PRO A O 1
ATOM 5191 N N . TYR A 1 669 ? -1.423 51.125 10.688 1 81.81 669 TYR A N 1
ATOM 5192 C CA . TYR A 1 669 ? -2.223 51.281 11.891 1 81.81 669 TYR A CA 1
ATOM 5193 C C . TYR A 1 669 ? -1.482 52.156 12.914 1 81.81 669 TYR A C 1
ATOM 5195 O O . TYR A 1 669 ? -2.074 52.594 13.898 1 81.81 669 TYR A O 1
ATOM 5203 N N . ALA A 1 670 ? -0.188 52.406 12.562 1 83.88 670 ALA A N 1
ATOM 5204 C CA . ALA A 1 670 ? 0.623 53.219 13.477 1 83.88 670 ALA A CA 1
ATOM 5205 C C . ALA A 1 670 ? 0.64 54.688 13.07 1 83.88 670 ALA A C 1
ATOM 5207 O O . ALA A 1 670 ? 1.144 55.531 13.805 1 83.88 670 ALA A O 1
ATOM 5208 N N . ILE A 1 671 ? 0.005 55.031 12.07 1 87.44 671 ILE A N 1
ATOM 5209 C CA . ILE A 1 671 ? 0.076 56.375 11.531 1 87.44 671 ILE A CA 1
ATOM 5210 C C . ILE A 1 671 ? -0.512 57.375 12.539 1 87.44 671 ILE A C 1
ATOM 5212 O O . ILE A 1 671 ? 0.11 58.375 12.859 1 87.44 671 ILE A O 1
ATOM 5216 N N . PRO A 1 672 ? -1.705 57.156 13.094 1 83.44 672 PRO A N 1
ATOM 5217 C CA . PRO A 1 672 ? -2.232 58.125 14.078 1 83.44 672 PRO A CA 1
ATOM 5218 C C . PRO A 1 672 ? -1.314 58.281 15.281 1 83.44 672 PRO A C 1
ATOM 5220 O O . PRO A 1 672 ? -1.188 59.375 15.82 1 83.44 672 PRO A O 1
ATOM 5223 N N . ALA A 1 673 ? -0.639 57.281 15.617 1 84.94 673 ALA A N 1
ATOM 5224 C CA . ALA A 1 673 ? 0.27 57.344 16.75 1 84.94 673 ALA A CA 1
ATOM 5225 C C . ALA A 1 673 ? 1.5 58.188 16.422 1 84.94 673 ALA A C 1
ATOM 5227 O O . ALA A 1 673 ? 1.976 58.969 17.25 1 84.94 673 ALA A O 1
ATOM 5228 N N . PHE A 1 674 ? 1.867 58.062 15.219 1 88.81 674 PHE A N 1
ATOM 5229 C CA . PHE A 1 674 ? 3.012 58.875 14.797 1 88.81 674 PHE A CA 1
ATOM 5230 C C . PHE A 1 674 ? 2.648 60.344 14.727 1 88.81 674 PHE A C 1
ATOM 5232 O O . PHE A 1 674 ? 3.455 61.219 15.078 1 88.81 674 PHE A O 1
ATOM 5239 N N . ILE A 1 675 ? 1.444 60.625 14.391 1 86.5 675 ILE A N 1
ATOM 5240 C CA . ILE A 1 675 ? 0.977 62 14.32 1 86.5 675 ILE A CA 1
ATOM 5241 C C . ILE A 1 675 ? 0.89 62.594 15.727 1 86.5 675 ILE A C 1
ATOM 5243 O O . ILE A 1 675 ? 1.361 63.719 15.977 1 86.5 675 ILE A O 1
ATOM 5247 N N . VAL A 1 676 ? 0.361 61.844 16.578 1 85.5 676 VAL A N 1
ATOM 5248 C CA . VAL A 1 676 ? 0.229 62.312 17.953 1 85.5 676 VAL A CA 1
ATOM 5249 C C . VAL A 1 676 ? 1.612 62.5 18.578 1 85.5 676 VAL A C 1
ATOM 5251 O O . VAL A 1 676 ? 1.846 63.469 19.312 1 85.5 676 VAL A O 1
ATOM 5254 N N . LEU A 1 677 ? 2.424 61.625 18.219 1 87.75 677 LEU A N 1
ATOM 5255 C CA . LEU A 1 677 ? 3.779 61.75 18.75 1 87.75 677 LEU A CA 1
ATOM 5256 C C . LEU A 1 677 ? 4.484 62.969 18.172 1 87.75 677 LEU A C 1
ATOM 5258 O O . LEU A 1 677 ? 5.148 63.688 18.906 1 87.75 677 LEU A O 1
ATOM 5262 N N . ALA A 1 678 ? 4.277 63.219 16.953 1 89.56 678 ALA A N 1
ATOM 5263 C CA . ALA A 1 678 ? 4.871 64.375 16.312 1 89.56 678 ALA A CA 1
ATOM 5264 C C . ALA A 1 678 ? 4.305 65.688 16.906 1 89.56 678 ALA A C 1
ATOM 5266 O O . ALA A 1 678 ? 5.051 66.625 17.172 1 89.56 678 ALA A O 1
ATOM 5267 N N . LEU A 1 679 ? 3.01 65.688 17.125 1 86.31 679 LEU A N 1
ATOM 5268 C CA . LEU A 1 679 ? 2.367 66.875 17.703 1 86.31 679 LEU A CA 1
ATOM 5269 C C . LEU A 1 679 ? 2.814 67.062 19.141 1 86.31 679 LEU A C 1
ATOM 5271 O O . LEU A 1 679 ? 3.037 68.188 19.578 1 86.31 679 LEU A O 1
ATOM 5275 N N . SER A 1 680 ? 3.004 66 19.828 1 85.62 680 SER A N 1
ATOM 5276 C CA . SER A 1 680 ? 3.457 66.125 21.203 1 85.62 680 SER A CA 1
ATOM 5277 C C . SER A 1 680 ? 4.898 66.625 21.281 1 85.62 680 SER A C 1
ATOM 5279 O O . SER A 1 680 ? 5.234 67.438 22.141 1 85.62 680 SER A O 1
ATOM 5281 N N . ILE A 1 681 ? 5.602 66.188 20.328 1 88.25 681 ILE A N 1
ATOM 5282 C CA . ILE A 1 681 ? 6.992 66.625 20.281 1 88.25 681 ILE A CA 1
ATOM 5283 C C . ILE A 1 681 ? 7.062 68.062 19.875 1 88.25 681 ILE A C 1
ATOM 5285 O O . ILE A 1 681 ? 7.82 68.875 20.453 1 88.25 681 ILE A O 1
ATOM 5289 N N . ALA A 1 682 ? 6.219 68.438 18.953 1 86.94 682 ALA A N 1
ATOM 5290 C CA . ALA A 1 682 ? 6.168 69.812 18.516 1 86.94 682 ALA A CA 1
ATOM 5291 C C . ALA A 1 682 ? 5.707 70.75 19.641 1 86.94 682 ALA A C 1
ATOM 5293 O O . ALA A 1 682 ? 6.277 71.812 19.844 1 86.94 682 ALA A O 1
ATOM 5294 N N . LEU A 1 683 ? 4.762 70.312 20.391 1 83.12 683 LEU A N 1
ATOM 5295 C CA . LEU A 1 683 ? 4.258 71.062 21.5 1 83.12 683 LEU A CA 1
ATOM 5296 C C . LEU A 1 683 ? 5.289 71.188 22.625 1 83.12 683 LEU A C 1
ATOM 5298 O O . LEU A 1 683 ? 5.461 72.188 23.25 1 83.12 683 LEU A O 1
ATOM 5302 N N . ALA A 1 684 ? 5.941 70.062 22.75 1 85.31 684 ALA A N 1
ATOM 5303 C CA . ALA A 1 684 ? 6.996 70.062 23.766 1 85.31 684 ALA A CA 1
ATOM 5304 C C . ALA A 1 684 ? 8.156 70.938 23.344 1 85.31 684 ALA A C 1
ATOM 5306 O O . ALA A 1 684 ? 8.688 71.75 24.172 1 85.31 684 ALA A O 1
ATOM 5307 N N . GLY A 1 685 ? 8.445 70.938 22.141 1 85.12 685 GLY A N 1
ATOM 5308 C CA . GLY A 1 685 ? 9.484 71.812 21.625 1 85.12 685 GLY A CA 1
ATOM 5309 C C . GLY A 1 685 ? 9.125 73.25 21.703 1 85.12 685 GLY A C 1
ATOM 5310 O O . GLY A 1 685 ? 9.945 74.125 22.094 1 85.12 685 GLY A O 1
ATOM 5311 N N . PHE A 1 686 ? 7.891 73.562 21.391 1 83.81 686 PHE A N 1
ATOM 5312 C CA . PHE A 1 686 ? 7.395 74.938 21.453 1 83.81 686 PHE A CA 1
ATOM 5313 C C . PHE A 1 686 ? 7.406 75.438 22.891 1 83.81 686 PHE A C 1
ATOM 5315 O O . PHE A 1 686 ? 7.785 76.562 23.141 1 83.81 686 PHE A O 1
ATOM 5322 N N . THR A 1 687 ? 7.172 74.562 23.766 1 81.75 687 THR A N 1
ATOM 5323 C CA . THR A 1 687 ? 7.172 75 25.172 1 81.75 687 THR A CA 1
ATOM 5324 C C . THR A 1 687 ? 8.594 75.188 25.672 1 81.75 687 THR A C 1
ATOM 5326 O O . THR A 1 687 ? 8.844 76.125 26.438 1 81.75 687 THR A O 1
ATOM 5329 N N . ILE A 1 688 ? 9.359 74.438 25.141 1 85.19 688 ILE A N 1
ATOM 5330 C CA . ILE A 1 688 ? 10.758 74.625 25.531 1 85.19 688 ILE A CA 1
ATOM 5331 C C . ILE A 1 688 ? 11.305 75.938 24.938 1 85.19 688 ILE A C 1
ATOM 5333 O O . ILE A 1 688 ? 12.016 76.688 25.609 1 85.19 688 ILE A O 1
ATOM 5337 N N . CYS A 1 689 ? 10.961 76.25 23.766 1 84.56 689 CYS A N 1
ATOM 5338 C CA . CYS A 1 689 ? 11.398 77.438 23.125 1 84.56 689 CYS A CA 1
ATOM 5339 C C . CYS A 1 689 ? 10.859 78.688 23.859 1 84.56 689 CYS A C 1
ATOM 5341 O O . CYS A 1 689 ? 11.594 79.625 24.062 1 84.56 689 CYS A O 1
ATOM 5343 N N . LEU A 1 690 ? 9.695 78.562 24.266 1 80.88 690 LEU A N 1
ATOM 5344 C CA . LEU A 1 690 ? 9.102 79.688 25 1 80.88 690 LEU A CA 1
ATOM 5345 C C . LEU A 1 690 ? 9.742 79.875 26.375 1 80.88 690 LEU A C 1
ATOM 5347 O O . LEU A 1 690 ? 9.891 81 26.875 1 80.88 690 LEU A O 1
ATOM 5351 N N . LEU A 1 691 ? 10.172 78.75 26.812 1 80.38 691 LEU A N 1
ATOM 5352 C CA . LEU A 1 691 ? 10.852 78.812 28.109 1 80.38 691 LEU A CA 1
ATOM 5353 C C . LEU A 1 691 ? 12.25 79.375 27.969 1 80.38 691 LEU A C 1
ATOM 5355 O O . LEU A 1 691 ? 12.688 80.125 28.812 1 80.38 691 LEU A O 1
ATOM 5359 N N . ILE A 1 692 ? 12.734 79.062 26.906 1 79.31 692 ILE A N 1
ATOM 5360 C CA . ILE A 1 692 ? 14.086 79.562 26.672 1 79.31 692 ILE A CA 1
ATOM 5361 C C . ILE A 1 692 ? 14.039 81 26.375 1 79.31 692 ILE A C 1
ATOM 5363 O O . ILE A 1 692 ? 14.883 81.812 26.844 1 79.31 692 ILE A O 1
ATOM 5367 N N . LEU A 1 693 ? 13.07 81.5 25.703 1 76.81 693 LEU A N 1
ATOM 5368 C CA . LEU A 1 693 ? 12.953 82.938 25.328 1 76.81 693 LEU A CA 1
ATOM 5369 C C . LEU A 1 693 ? 12.391 83.75 26.484 1 76.81 693 LEU A C 1
ATOM 5371 O O . LEU A 1 693 ? 12.281 84.938 26.375 1 76.81 693 LEU A O 1
ATOM 5375 N N . ARG A 1 694 ? 12.273 83.125 27.641 1 65.75 694 ARG A N 1
ATOM 5376 C CA . ARG A 1 694 ? 11.836 83.75 28.891 1 65.75 694 ARG A CA 1
ATOM 5377 C C . ARG A 1 694 ? 10.531 84.5 28.703 1 65.75 694 ARG A C 1
ATOM 5379 O O . ARG A 1 694 ? 10.305 85.5 29.344 1 65.75 694 ARG A O 1
ATOM 5386 N N . ARG A 1 695 ? 9.828 84.188 27.672 1 62.41 695 ARG A N 1
ATOM 5387 C CA . ARG A 1 695 ? 8.555 84.875 27.469 1 62.41 695 ARG A CA 1
ATOM 5388 C C . ARG A 1 695 ? 7.453 84.25 28.312 1 62.41 695 ARG A C 1
ATOM 5390 O O . ARG A 1 695 ? 6.457 84.875 28.625 1 62.41 695 ARG A O 1
ATOM 5397 N N . THR A 1 696 ? 7.523 83 28.453 1 67.62 696 THR A N 1
ATOM 5398 C CA . THR A 1 696 ? 6.535 82.312 29.281 1 67.62 696 THR A CA 1
ATOM 5399 C C . THR A 1 696 ? 7.207 81.562 30.406 1 67.62 696 THR A C 1
ATOM 5401 O O . THR A 1 696 ? 8.18 80.812 30.172 1 67.62 696 THR A O 1
ATOM 5404 N N . GLY A 1 697 ? 7.406 82.062 31.562 1 64.62 697 GLY A N 1
ATOM 5405 C CA . GLY A 1 697 ? 8 81.375 32.688 1 64.62 697 GLY A CA 1
ATOM 5406 C C . GLY A 1 697 ? 6.969 80.812 33.656 1 64.62 697 GLY A C 1
ATOM 5407 O O . GLY A 1 697 ? 5.797 81.25 33.625 1 64.62 697 GLY A O 1
ATOM 5408 N N . LEU A 1 698 ? 7.32 79.812 34.469 1 72.19 698 LEU A N 1
ATOM 5409 C CA . LEU A 1 698 ? 6.461 79.25 35.531 1 72.19 698 LEU A CA 1
ATOM 5410 C C . LEU A 1 698 ? 5.977 80.375 36.438 1 72.19 698 LEU A C 1
ATOM 5412 O O . LEU A 1 698 ? 4.84 80.375 36.938 1 72.19 698 LEU A O 1
ATOM 5416 N N . GLY A 1 699 ? 6.816 81.375 36.594 1 69.25 699 GLY A N 1
ATOM 5417 C CA . GLY A 1 699 ? 6.434 82.5 37.375 1 69.25 699 GLY A CA 1
ATOM 5418 C C . GLY A 1 699 ? 5.348 83.312 36.75 1 69.25 699 GLY A C 1
ATOM 5419 O O . GLY A 1 699 ? 4.418 83.812 37.406 1 69.25 699 GLY A O 1
ATOM 5420 N N . GLN A 1 700 ? 5.461 83.438 35.438 1 72.56 700 GLN A N 1
ATOM 5421 C CA . GLN A 1 700 ? 4.438 84.188 34.75 1 72.56 700 GLN A CA 1
ATOM 5422 C C . GLN A 1 700 ? 3.113 83.438 34.688 1 72.56 700 GLN A C 1
ATOM 5424 O O . GLN A 1 700 ? 2.045 84.062 34.812 1 72.56 700 GLN A O 1
ATOM 5429 N N . MET A 1 701 ? 3.17 82.125 34.469 1 75.19 701 MET A N 1
ATOM 5430 C CA . MET A 1 701 ? 1.944 81.375 34.5 1 75.19 701 MET A CA 1
ATOM 5431 C C . MET A 1 701 ? 1.286 81.438 35.875 1 75.19 701 MET A C 1
ATOM 5433 O O . MET A 1 701 ? 0.061 81.5 35.969 1 75.19 701 MET A O 1
ATOM 5437 N N . ARG A 1 702 ? 2.055 81.5 36.875 1 75.44 702 ARG A N 1
ATOM 5438 C CA . ARG A 1 702 ? 1.519 81.625 38.219 1 75.44 702 ARG A CA 1
ATOM 5439 C C . ARG A 1 702 ? 0.856 83 38.375 1 75.44 702 ARG A C 1
ATOM 5441 O O . ARG A 1 702 ? -0.188 83.125 39.031 1 75.44 702 ARG A O 1
ATOM 5448 N N . SER A 1 703 ? 1.516 84 37.844 1 73.06 703 SER A N 1
ATOM 5449 C CA . SER A 1 703 ? 0.949 85.312 37.906 1 73.06 703 SER A CA 1
ATOM 5450 C C . SER A 1 703 ? -0.354 85.438 37.125 1 73.06 703 SER A C 1
ATOM 5452 O O . SER A 1 703 ? -1.316 86.062 37.594 1 73.06 703 SER A O 1
ATOM 5454 N N . TYR A 1 704 ? -0.362 84.688 35.969 1 73.69 704 TYR A N 1
ATOM 5455 C CA . TYR A 1 704 ? -1.588 84.688 35.188 1 73.69 704 TYR A CA 1
ATOM 5456 C C . TYR A 1 704 ? -2.693 83.875 35.875 1 73.69 704 TYR A C 1
ATOM 5458 O O . TYR A 1 704 ? -3.857 84.312 35.844 1 73.69 704 TYR A O 1
ATOM 5466 N N . LEU A 1 705 ? -2.398 82.938 36.531 1 77.19 705 LEU A N 1
ATOM 5467 C CA . LEU A 1 705 ? -3.379 82.125 37.25 1 77.19 705 LEU A CA 1
ATOM 5468 C C . LEU A 1 705 ? -3.895 82.875 38.5 1 77.19 705 LEU A C 1
ATOM 5470 O O . LEU A 1 705 ? -5.082 82.812 38.812 1 77.19 705 LEU A O 1
ATOM 5474 N N . ALA A 1 706 ? -3.057 83.562 39.062 1 75.5 706 ALA A N 1
ATOM 5475 C CA . ALA A 1 706 ? -3.457 84.312 40.25 1 75.5 706 ALA A CA 1
ATOM 5476 C C . ALA A 1 706 ? -4.328 85.5 39.844 1 75.5 706 ALA A C 1
ATOM 5478 O O . ALA A 1 706 ? -5.324 85.812 40.531 1 75.5 706 ALA A O 1
ATOM 5479 N N . ARG A 1 707 ? -3.994 86.062 38.719 1 70.88 707 ARG A N 1
ATOM 5480 C CA . ARG A 1 707 ? -4.719 87.25 38.312 1 70.88 707 ARG A CA 1
ATOM 5481 C C . ARG A 1 707 ? -6.086 86.938 37.75 1 70.88 707 ARG A C 1
ATOM 5483 O O . ARG A 1 707 ? -7 87.75 37.75 1 70.88 707 ARG A O 1
ATOM 5490 N N . THR A 1 708 ? -6.152 85.688 37.25 1 72.38 708 THR A N 1
ATOM 5491 C CA . THR A 1 708 ? -7.402 85.312 36.594 1 72.38 708 THR A CA 1
ATOM 5492 C C . THR A 1 708 ? -8.258 84.438 37.5 1 72.38 708 THR A C 1
ATOM 5494 O O . THR A 1 708 ? -9.312 83.938 37.062 1 72.38 708 THR A O 1
ATOM 5497 N N . SER A 1 709 ? -7.879 84.312 38.719 1 76.69 709 SER A N 1
ATOM 5498 C CA . SER A 1 709 ? -8.672 83.562 39.656 1 76.69 709 SER A CA 1
ATOM 5499 C C . SER A 1 709 ? -9.836 84.375 40.188 1 76.69 709 SER A C 1
ATOM 5501 O O . SER A 1 709 ? -9.648 85.5 40.625 1 76.69 709 SER A O 1
ATOM 5503 N N . PRO A 1 710 ? -10.977 83.875 40 1 72.88 710 PRO A N 1
ATOM 5504 C CA . PRO A 1 710 ? -12.133 84.625 40.438 1 72.88 710 PRO A CA 1
ATOM 5505 C C . PRO A 1 710 ? -12.07 85 41.938 1 72.88 710 PRO A C 1
ATOM 5507 O O . PRO A 1 710 ? -12.484 86.062 42.344 1 72.88 710 PRO A O 1
ATOM 5510 N N . GLY A 1 711 ? -11.516 84.125 42.812 1 73.12 711 GLY A N 1
ATOM 5511 C CA . GLY A 1 711 ? -11.414 84.5 44.219 1 73.12 711 GLY A CA 1
ATOM 5512 C C . GLY A 1 711 ? -10.523 85.688 44.5 1 73.12 711 GLY A C 1
ATOM 5513 O O . GLY A 1 711 ? -10.852 86.5 45.344 1 73.12 711 GLY A O 1
ATOM 5514 N N . ARG A 1 712 ? -9.594 85.812 43.781 1 75.81 712 ARG A N 1
ATOM 5515 C CA . ARG A 1 712 ? -8.664 86.938 43.969 1 75.81 712 ARG A CA 1
ATOM 5516 C C . ARG A 1 712 ? -9.203 88.188 43.375 1 75.81 712 ARG A C 1
ATOM 5518 O O . ARG A 1 712 ? -8.953 89.312 43.875 1 75.81 712 ARG A O 1
ATOM 5525 N N . ILE A 1 713 ? -9.867 88 42.25 1 74.31 713 ILE A N 1
ATOM 5526 C CA . ILE A 1 713 ? -10.492 89.188 41.656 1 74.31 713 ILE A CA 1
ATOM 5527 C C . ILE A 1 713 ? -11.555 89.75 42.594 1 74.31 713 ILE A C 1
ATOM 5529 O O . ILE A 1 713 ? -11.625 90.938 42.812 1 74.31 713 ILE A O 1
ATOM 5533 N N . LEU A 1 714 ? -12.25 88.875 43.219 1 72.19 714 LEU A N 1
ATOM 5534 C CA . LEU A 1 714 ? -13.273 89.312 44.188 1 72.19 714 LEU A CA 1
ATOM 5535 C C . LEU A 1 714 ? -12.633 89.875 45.438 1 72.19 714 LEU A C 1
ATOM 5537 O O . LEU A 1 714 ? -13.133 90.875 46 1 72.19 714 LEU A O 1
ATOM 5541 N N . GLY A 1 715 ? -11.562 89.312 45.844 1 71.38 715 GLY A N 1
ATOM 5542 C CA . GLY A 1 715 ? -10.867 89.812 47 1 71.38 715 GLY A CA 1
ATOM 5543 C C . GLY A 1 715 ? -10.266 91.188 46.812 1 71.38 715 GLY A C 1
ATOM 5544 O O . GLY A 1 715 ? -10.344 92.062 47.688 1 71.38 715 GLY A O 1
ATOM 5545 N N . SER A 1 716 ? -9.82 91.438 45.625 1 71.25 716 SER A N 1
ATOM 5546 C CA . SER A 1 716 ? -9.219 92.75 45.312 1 71.25 716 SER A CA 1
ATOM 5547 C C . SER A 1 716 ? -10.281 93.812 45.094 1 71.25 716 SER A C 1
ATOM 5549 O O . SER A 1 716 ? -10.031 95 45.312 1 71.25 716 SER A O 1
ATOM 5551 N N . ALA A 1 717 ? -11.453 93.375 44.656 1 65.19 717 ALA A N 1
ATOM 5552 C CA . ALA A 1 717 ? -12.539 94.312 44.438 1 65.19 717 ALA A CA 1
ATOM 5553 C C . ALA A 1 717 ? -13.156 94.812 45.75 1 65.19 717 ALA A C 1
ATOM 5555 O O . ALA A 1 717 ? -13.57 95.938 45.906 1 65.19 717 ALA A O 1
ATOM 5556 N N . LEU A 1 718 ? -13.188 93.938 46.75 1 65.69 718 LEU A N 1
ATOM 5557 C CA . LEU A 1 718 ? -13.82 94.25 48.031 1 65.69 718 LEU A CA 1
ATOM 5558 C C . LEU A 1 718 ? -12.82 94.938 48.969 1 65.69 718 LEU A C 1
ATOM 5560 O O . LEU A 1 718 ? -13.18 95.812 49.781 1 65.69 718 LEU A O 1
ATOM 5564 N N . HIS A 1 719 ? -11.531 94.5 49 1 65.38 719 HIS A N 1
ATOM 5565 C CA . HIS A 1 719 ? -10.516 95.062 49.875 1 65.38 719 HIS A CA 1
ATOM 5566 C C . HIS A 1 719 ? -9.242 95.375 49.125 1 65.38 719 HIS A C 1
ATOM 5568 O O . HIS A 1 719 ? -8.297 94.625 49.125 1 65.38 719 HIS A O 1
ATOM 5574 N N . PRO A 1 720 ? -9.234 96.5 48.406 1 62.38 720 PRO A N 1
ATOM 5575 C CA . PRO A 1 720 ? -8.078 96.875 47.594 1 62.38 720 PRO A CA 1
ATOM 5576 C C . PRO A 1 720 ? -6.793 97 48.406 1 62.38 720 PRO A C 1
ATOM 5578 O O . PRO A 1 720 ? -5.695 96.938 47.844 1 62.38 720 PRO A O 1
ATOM 5581 N N . ASP A 1 721 ? -6.816 97.438 49.781 1 58.5 721 ASP A N 1
ATOM 5582 C CA . ASP A 1 721 ? -5.652 97.75 50.562 1 58.5 721 ASP A CA 1
ATOM 5583 C C . ASP A 1 721 ? -4.973 96.5 51.125 1 58.5 721 ASP A C 1
ATOM 5585 O O . ASP A 1 721 ? -3.889 96.562 51.688 1 58.5 721 ASP A O 1
ATOM 5589 N N . GLN A 1 722 ? -5.621 95.375 51.156 1 55.75 722 GLN A N 1
ATOM 5590 C CA . GLN A 1 722 ? -4.969 94.312 51.875 1 55.75 722 GLN A CA 1
ATOM 5591 C C . GLN A 1 722 ? -4.031 93.5 50.969 1 55.75 722 GLN A C 1
ATOM 5593 O O . GLN A 1 722 ? -3.789 93.938 49.812 1 55.75 722 GLN A O 1
ATOM 5598 N N . ALA A 1 723 ? -3.938 92.062 50.938 1 59.5 723 ALA A N 1
ATOM 5599 C CA . ALA A 1 723 ? -2.92 91.188 50.406 1 59.5 723 ALA A CA 1
ATOM 5600 C C . ALA A 1 723 ? -2.895 91.25 48.875 1 59.5 723 ALA A C 1
ATOM 5602 O O . ALA A 1 723 ? -3.945 91.312 48.219 1 59.5 723 ALA A O 1
ATOM 5603 N N . GLY A 1 724 ? -1.794 91.688 48.25 1 61.34 724 GLY A N 1
ATOM 5604 C CA . GLY A 1 724 ? -1.474 91.812 46.844 1 61.34 724 GLY A CA 1
ATOM 5605 C C . GLY A 1 724 ? -1.936 90.688 46 1 61.34 724 GLY A C 1
ATOM 5606 O O . GLY A 1 724 ? -1.974 89.5 46.438 1 61.34 724 GLY A O 1
ATOM 5607 N N . VAL A 1 725 ? -2.662 90.875 44.875 1 65.56 725 VAL A N 1
ATOM 5608 C CA . VAL A 1 725 ? -3.176 89.875 43.906 1 65.56 725 VAL A CA 1
ATOM 5609 C C . VAL A 1 725 ? -2.092 88.875 43.562 1 65.56 725 VAL A C 1
ATOM 5611 O O . VAL A 1 725 ? -2.391 87.75 43.25 1 65.56 725 VAL A O 1
ATOM 5614 N N . LEU A 1 726 ? -0.907 89.188 43.812 1 71 726 LEU A N 1
ATOM 5615 C CA . LEU A 1 726 ? 0.199 88.312 43.406 1 71 726 LEU A CA 1
ATOM 5616 C C . LEU A 1 726 ? 0.819 87.625 44.625 1 71 726 LEU A C 1
ATOM 5618 O O . LEU A 1 726 ? 1.888 87 44.5 1 71 726 LEU A O 1
ATOM 5622 N N . ALA A 1 727 ? 0.228 87.75 45.844 1 72.44 727 ALA A N 1
ATOM 5623 C CA . ALA A 1 727 ? 0.738 87.125 47.031 1 72.44 727 ALA A CA 1
ATOM 5624 C C . ALA A 1 727 ? 0.695 85.625 46.906 1 72.44 727 ALA A C 1
ATOM 5626 O O . ALA A 1 727 ? -0.099 85.062 46.125 1 72.44 727 ALA A O 1
ATOM 5627 N N . SER A 1 728 ? 1.646 84.938 47.531 1 73.25 728 SER A N 1
ATOM 5628 C CA . SER A 1 728 ? 1.712 83.5 47.5 1 73.25 728 SER A CA 1
ATOM 5629 C C . SER A 1 728 ? 0.379 82.875 47.906 1 73.25 728 SER A C 1
ATOM 5631 O O . SER A 1 728 ? -0.371 83.438 48.688 1 73.25 728 SER A O 1
ATOM 5633 N N . THR A 1 729 ? -0.072 81.75 47.25 1 76.12 729 THR A N 1
ATOM 5634 C CA . THR A 1 729 ? -1.361 81.062 47.438 1 76.12 729 THR A CA 1
ATOM 5635 C C . THR A 1 729 ? -1.616 80.812 48.906 1 76.12 729 THR A C 1
ATOM 5637 O O . THR A 1 729 ? -2.729 81.062 49.406 1 76.12 729 THR A O 1
ATOM 5640 N N . LYS A 1 730 ? -0.661 80.562 49.719 1 71.62 730 LYS A N 1
ATOM 5641 C CA . LYS A 1 730 ? -0.821 80.25 51.156 1 71.62 730 LYS A CA 1
ATOM 5642 C C . LYS A 1 730 ? -1.121 81.562 51.906 1 71.62 730 LYS A C 1
ATOM 5644 O O . LYS A 1 730 ? -2.006 81.562 52.781 1 71.62 730 LYS A O 1
ATOM 5649 N N . THR A 1 731 ? -0.372 82.562 51.562 1 75.06 731 THR A N 1
ATOM 5650 C CA . THR A 1 731 ? -0.556 83.812 52.281 1 75.06 731 THR A CA 1
ATOM 5651 C C . THR A 1 731 ? -1.881 84.5 51.875 1 75.06 731 THR A C 1
ATOM 5653 O O . THR A 1 731 ? -2.576 85.062 52.719 1 75.06 731 THR A O 1
ATOM 5656 N N . TRP A 1 732 ? -2.221 84.25 50.656 1 76.81 732 TRP A N 1
ATOM 5657 C CA . TRP A 1 732 ? -3.475 84.812 50.188 1 76.81 732 TRP A CA 1
ATOM 5658 C C . TRP A 1 732 ? -4.672 84.125 50.812 1 76.81 732 TRP A C 1
ATOM 5660 O O . TRP A 1 732 ? -5.645 84.75 51.219 1 76.81 732 TRP A O 1
ATOM 5670 N N . ILE A 1 733 ? -4.617 82.812 50.938 1 73.19 733 ILE A N 1
ATOM 5671 C CA . ILE A 1 733 ? -5.719 82.062 51.5 1 73.19 733 ILE A CA 1
ATOM 5672 C C . ILE A 1 733 ? -5.871 82.375 52.969 1 73.19 733 ILE A C 1
ATOM 5674 O O . ILE A 1 733 ? -6.992 82.5 53.469 1 73.19 733 ILE A O 1
ATOM 5678 N N . GLN A 1 734 ? -4.836 82.688 53.656 1 70.69 734 GLN A N 1
ATOM 5679 C CA . GLN A 1 734 ? -4.883 83 55.094 1 70.69 734 GLN A CA 1
ATOM 5680 C C . GLN A 1 734 ? -5.371 84.438 55.312 1 70.69 734 GLN A C 1
ATOM 5682 O O . GLN A 1 734 ? -6.129 84.688 56.25 1 70.69 734 GLN A O 1
ATOM 5687 N N . GLN A 1 735 ? -5.043 85.312 54.438 1 71.75 735 GLN A N 1
ATOM 5688 C CA . GLN A 1 735 ? -5.355 86.688 54.688 1 71.75 735 GLN A CA 1
ATOM 5689 C C . GLN A 1 735 ? -6.684 87.125 54.062 1 71.75 735 GLN A C 1
ATOM 5691 O O . GLN A 1 735 ? -7.469 87.812 54.656 1 71.75 735 GLN A O 1
ATOM 5696 N N . VAL A 1 736 ? -6.898 86.562 52.875 1 73.06 736 VAL A N 1
ATOM 5697 C CA . VAL A 1 736 ? -8.078 87 52.156 1 73.06 736 VAL A CA 1
ATOM 5698 C C . VAL A 1 736 ? -8.953 85.875 51.75 1 73.06 736 VAL A C 1
ATOM 5700 O O . VAL A 1 736 ? -10.18 86 51.688 1 73.06 736 VAL A O 1
ATOM 5703 N N . GLY A 1 737 ? -8.422 84.688 51.594 1 69.81 737 GLY A N 1
ATOM 5704 C CA . GLY A 1 737 ? -9.109 83.562 51 1 69.81 737 GLY A CA 1
ATOM 5705 C C . GLY A 1 737 ? -10.117 82.938 51.938 1 69.81 737 GLY A C 1
ATOM 5706 O O . GLY A 1 737 ? -11.109 82.375 51.5 1 69.81 737 GLY A O 1
ATOM 5707 N N . VAL A 1 738 ? -9.938 83.125 53.188 1 65.62 738 VAL A N 1
ATOM 5708 C CA . VAL A 1 738 ? -10.805 82.5 54.188 1 65.62 738 VAL A CA 1
ATOM 5709 C C . VAL A 1 738 ? -12.008 83.375 54.469 1 65.62 738 VAL A C 1
ATOM 5711 O O . VAL A 1 738 ? -12.984 82.938 55.062 1 65.62 738 VAL A O 1
ATOM 5714 N N . ARG A 1 739 ? -12.047 84.688 54 1 68.19 739 ARG A N 1
ATOM 5715 C CA . ARG A 1 739 ? -13.156 85.562 54.25 1 68.19 739 ARG A CA 1
ATOM 5716 C C . ARG A 1 739 ? -14.32 85.312 53.312 1 68.19 739 ARG A C 1
ATOM 5718 O O . ARG A 1 739 ? -14.109 84.875 52.156 1 68.19 739 ARG A O 1
ATOM 5725 N N . LYS A 1 740 ? -15.516 85.375 53.75 1 64.62 740 LYS A N 1
ATOM 5726 C CA . LYS A 1 740 ? -16.734 85 53.031 1 64.62 740 LYS A CA 1
ATOM 5727 C C . LYS A 1 740 ? -17.203 86.125 52.094 1 64.62 740 LYS A C 1
ATOM 5729 O O . LYS A 1 740 ? -17.156 87.25 52.469 1 64.62 740 LYS A O 1
ATOM 5734 N N . ALA A 1 741 ? -17.281 85.875 50.875 1 65.19 741 ALA A N 1
ATOM 5735 C CA . ALA A 1 741 ? -17.844 86.875 49.969 1 65.19 741 ALA A CA 1
ATOM 5736 C C . ALA A 1 741 ? -19.078 86.375 49.25 1 65.19 741 ALA A C 1
ATOM 5738 O O . ALA A 1 741 ? -19.188 85.188 48.969 1 65.19 741 ALA A O 1
ATOM 5739 N N . THR A 1 742 ? -20.188 87.125 49.25 1 61.75 742 THR A N 1
ATOM 5740 C CA . THR A 1 742 ? -21.422 86.75 48.562 1 61.75 742 THR A CA 1
ATOM 5741 C C . THR A 1 742 ? -21.375 87.125 47.094 1 61.75 742 THR A C 1
ATOM 5743 O O . THR A 1 742 ? -20.828 88.188 46.75 1 61.75 742 THR A O 1
ATOM 5746 N N . LEU A 1 743 ? -21.625 86.375 46.125 1 62.75 743 LEU A N 1
ATOM 5747 C CA . LEU A 1 743 ? -21.703 86.75 44.719 1 62.75 743 LEU A CA 1
ATOM 5748 C C . LEU A 1 743 ? -23.016 87.438 44.406 1 62.75 743 LEU A C 1
ATOM 5750 O O . LEU A 1 743 ? -24.062 87.062 44.938 1 62.75 743 LEU A O 1
ATOM 5754 N N . PRO A 1 744 ? -23.125 88.688 43.812 1 56.5 744 PRO A N 1
ATOM 5755 C CA . PRO A 1 744 ? -24.328 89.5 43.594 1 56.5 744 PRO A CA 1
ATOM 5756 C C . PRO A 1 744 ? -25.453 88.688 42.938 1 56.5 744 PRO A C 1
ATOM 5758 O O . PRO A 1 744 ? -25.203 87.938 42.031 1 56.5 744 PRO A O 1
ATOM 5761 N N . GLY A 1 745 ? -26.625 88.25 43.688 1 52 745 GLY A N 1
ATOM 5762 C CA . GLY A 1 745 ? -27.781 87.562 43.125 1 52 745 GLY A CA 1
ATOM 5763 C C . GLY A 1 745 ? -29.016 88.438 43.125 1 52 745 GLY A C 1
ATOM 5764 O O . GLY A 1 745 ? -29.016 89.562 43.625 1 52 745 GLY A O 1
ATOM 5765 N N . GLN A 1 746 ? -29.969 88.375 42.062 1 46.59 746 GLN A N 1
ATOM 5766 C CA . GLN A 1 746 ? -31.203 89.188 42.031 1 46.59 746 GLN A CA 1
ATOM 5767 C C . GLN A 1 746 ? -32.219 88.625 43.031 1 46.59 746 GLN A C 1
ATOM 5769 O O . GLN A 1 746 ? -32.562 87.438 43 1 46.59 746 GLN A O 1
ATOM 5774 N N . LYS A 1 747 ? -32.344 89.125 44.312 1 42 747 LYS A N 1
ATOM 5775 C CA . LYS A 1 747 ? -33.625 88.875 44.969 1 42 747 LYS A CA 1
ATOM 5776 C C . LYS A 1 747 ? -34.75 89.625 44.312 1 42 747 LYS A C 1
ATOM 5778 O O . LYS A 1 747 ? -34.531 90.625 43.656 1 42 747 LYS A O 1
ATOM 5783 N N . GLU A 1 748 ? -35.938 89.062 44.281 1 40.69 748 GLU A N 1
ATOM 5784 C CA . GLU A 1 748 ? -37.094 89.875 43.812 1 40.69 748 GLU A CA 1
ATOM 5785 C C . GLU A 1 748 ? -36.938 91.312 44.188 1 40.69 748 GLU A C 1
ATOM 5787 O O . GLU A 1 748 ? -37.281 92.25 43.406 1 40.69 748 GLU A O 1
ATOM 5792 N N . ASP A 1 749 ? -37 91.75 45.531 1 38.59 749 ASP A N 1
ATOM 5793 C CA . ASP A 1 749 ? -37.094 93.125 46.062 1 38.59 749 ASP A CA 1
ATOM 5794 C C . ASP A 1 749 ? -35.719 93.688 46.375 1 38.59 749 ASP A C 1
ATOM 5796 O O . ASP A 1 749 ? -35.438 94.062 47.5 1 38.59 749 ASP A O 1
ATOM 5800 N N . GLY A 1 750 ? -34.656 93.812 45.531 1 40.41 750 GLY A N 1
ATOM 5801 C CA . GLY A 1 750 ? -33.469 94.688 45.5 1 40.41 750 GLY A CA 1
ATOM 5802 C C . GLY A 1 750 ? -32.188 93.875 45.219 1 40.41 750 GLY A C 1
ATOM 5803 O O . GLY A 1 750 ? -32.219 92.625 45.188 1 40.41 750 GLY A O 1
ATOM 5804 N N . THR A 1 751 ? -31.078 94.375 44.531 1 45.78 751 THR A N 1
ATOM 5805 C CA . THR A 1 751 ? -29.781 93.875 44.062 1 45.78 751 THR A CA 1
ATOM 5806 C C . THR A 1 751 ? -28.906 93.5 45.25 1 45.78 751 THR A C 1
ATOM 5808 O O . THR A 1 751 ? -28.781 94.25 46.219 1 45.78 751 THR A O 1
ATOM 5811 N N . ILE A 1 752 ? -28.688 92.312 45.75 1 46.56 752 ILE A N 1
ATOM 5812 C CA . ILE A 1 752 ? -27.812 92 46.875 1 46.56 752 ILE A CA 1
ATOM 5813 C C . ILE A 1 752 ? -26.375 92.375 46.531 1 46.56 752 ILE A C 1
ATOM 5815 O O . ILE A 1 752 ? -25.797 91.875 45.562 1 46.56 752 ILE A O 1
ATOM 5819 N N . PRO A 1 753 ? -25.828 93.5 46.969 1 50.5 753 PRO A N 1
ATOM 5820 C CA . PRO A 1 753 ? -24.484 94.062 46.688 1 50.5 753 PRO A CA 1
ATOM 5821 C C . PRO A 1 753 ? -23.375 93.062 47.094 1 50.5 753 PRO A C 1
ATOM 5823 O O . PRO A 1 753 ? -23.609 92.125 47.844 1 50.5 753 PRO A O 1
ATOM 5826 N N . LEU A 1 754 ? -22.297 93.062 46.5 1 51.69 754 LEU A N 1
ATOM 5827 C CA . LEU A 1 754 ? -21.062 92.375 46.906 1 51.69 754 LEU A CA 1
ATOM 5828 C C . LEU A 1 754 ? -20.75 92.688 48.375 1 51.69 754 LEU A C 1
ATOM 5830 O O . LEU A 1 754 ? -20.5 93.875 48.75 1 51.69 754 LEU A O 1
ATOM 5834 N N . LEU A 1 755 ? -21.359 92 49.469 1 48.72 755 LEU A N 1
ATOM 5835 C CA . LEU A 1 755 ? -21.172 92.375 50.875 1 48.72 755 LEU A CA 1
ATOM 5836 C C . LEU A 1 755 ? -20.016 91.562 51.469 1 48.72 755 LEU A C 1
ATOM 5838 O O . LEU A 1 755 ? -19.844 90.375 51.188 1 48.72 755 LEU A O 1
ATOM 5842 N N . ASP A 1 756 ? -18.938 92.188 52.062 1 51.41 756 ASP A N 1
ATOM 5843 C CA . ASP A 1 756 ? -17.906 91.625 52.906 1 51.41 756 ASP A CA 1
ATOM 5844 C C . ASP A 1 756 ? -18.5 91.062 54.219 1 51.41 756 ASP A C 1
ATOM 5846 O O . ASP A 1 756 ? -19.141 91.812 54.969 1 51.41 756 ASP A O 1
ATOM 5850 N N . ILE A 1 757 ? -18.953 89.938 54.531 1 47.5 757 ILE A N 1
ATOM 5851 C CA . ILE A 1 757 ? -19.469 89.562 55.844 1 47.5 757 ILE A CA 1
ATOM 5852 C C . ILE A 1 757 ? -18.297 89.312 56.812 1 47.5 757 ILE A C 1
ATOM 5854 O O . ILE A 1 757 ? -17.422 88.5 56.562 1 47.5 757 ILE A O 1
ATOM 5858 N N . PRO A 1 758 ? -18.016 90.25 57.875 1 45.81 758 PRO A N 1
ATOM 5859 C CA . PRO A 1 758 ? -16.922 90.062 58.844 1 45.81 758 PRO A CA 1
ATOM 5860 C C . PRO A 1 758 ? -16.875 88.688 59.469 1 45.81 758 PRO A C 1
ATOM 5862 O O . PRO A 1 758 ? -17.922 88 59.562 1 45.81 758 PRO A O 1
ATOM 5865 N N . ALA A 1 759 ? -15.797 88.125 59.531 1 43.47 759 ALA A N 1
ATOM 5866 C CA . ALA A 1 759 ? -15.672 86.938 60.344 1 43.47 759 ALA A CA 1
ATOM 5867 C C . ALA A 1 759 ? -16.344 87.062 61.688 1 43.47 759 ALA A C 1
ATOM 5869 O O . ALA A 1 759 ? -16.344 88.188 62.25 1 43.47 759 ALA A O 1
ATOM 5870 N N . ALA A 1 760 ? -17.297 86.312 62.156 1 38.97 760 ALA A N 1
ATOM 5871 C CA . ALA A 1 760 ? -17.984 86.312 63.438 1 38.97 760 ALA A CA 1
ATOM 5872 C C . ALA A 1 760 ? -17.047 86.75 64.562 1 38.97 760 ALA A C 1
ATOM 5874 O O . ALA A 1 760 ? -17.484 87.062 65.688 1 38.97 760 ALA A O 1
ATOM 5875 N N . GLY A 1 761 ? -15.789 86.312 64.625 1 36.19 761 GLY A N 1
ATOM 5876 C CA . GLY A 1 761 ? -15.195 86.5 65.938 1 36.19 761 GLY A CA 1
ATOM 5877 C C . GLY A 1 761 ? -15 87.938 66.312 1 36.19 761 GLY A C 1
ATOM 5878 O O . GLY A 1 761 ? -14.531 88.25 67.438 1 36.19 761 GLY A O 1
ATOM 5879 N N . GLU A 1 762 ? -14.867 88.75 65.5 1 36.38 762 GLU A N 1
ATOM 5880 C CA . GLU A 1 762 ? -14.438 90.062 66 1 36.38 762 GLU A CA 1
ATOM 5881 C C . GLU A 1 762 ? -15.617 90.875 66.625 1 36.38 762 GLU A C 1
ATOM 5883 O O . GLU A 1 762 ? -15.492 92.062 66.938 1 36.38 762 GLU A O 1
ATOM 5888 N N . GLU A 1 763 ? -16.766 90.375 66.688 1 35.12 763 GLU A N 1
ATOM 5889 C CA . GLU A 1 763 ? -17.734 91.25 67.375 1 35.12 763 GLU A CA 1
ATOM 5890 C C . GLU A 1 763 ? -17.422 91.312 68.875 1 35.12 763 GLU A C 1
ATOM 5892 O O . GLU A 1 763 ? -17.984 92.188 69.562 1 35.12 763 GLU A O 1
ATOM 5897 N N . GLY A 1 764 ? -16.781 90.375 69.5 1 32.72 764 GLY A N 1
ATOM 5898 C CA . GLY A 1 764 ? -16.797 90.438 70.938 1 32.72 764 GLY A CA 1
ATOM 5899 C C . GLY A 1 764 ? -16.016 91.625 71.5 1 32.72 764 GLY A C 1
ATOM 5900 O O . GLY A 1 764 ? -16.031 91.938 72.688 1 32.72 764 GLY A O 1
ATOM 5901 N N . VAL A 1 765 ? -15.062 92.125 70.938 1 33.25 765 VAL A N 1
ATOM 5902 C CA . VAL A 1 765 ? -14.211 93 71.75 1 33.25 765 VAL A CA 1
ATOM 5903 C C . VAL A 1 765 ? -14.797 94.375 71.875 1 33.25 765 VAL A C 1
ATOM 5905 O O . VAL A 1 765 ? -14.273 95.25 72.625 1 33.25 765 VAL A O 1
ATOM 5908 N N . ARG A 1 766 ? -15.75 94.812 71.188 1 33.03 766 ARG A N 1
ATOM 5909 C CA . ARG A 1 766 ? -15.945 96.25 71.312 1 33.03 766 ARG A CA 1
ATOM 5910 C C . ARG A 1 766 ? -16.766 96.562 72.562 1 33.03 766 ARG A C 1
ATOM 5912 O O . ARG A 1 766 ? -17.031 97.688 72.875 1 33.03 766 ARG A O 1
ATOM 5919 N N . ASP A 1 767 ? -17.484 95.625 73.188 1 29.95 767 ASP A N 1
ATOM 5920 C CA . ASP A 1 767 ? -18.297 96.125 74.25 1 29.95 767 ASP A CA 1
ATOM 5921 C C . ASP A 1 767 ? -17.422 96.562 75.438 1 29.95 767 ASP A C 1
ATOM 5923 O O . ASP A 1 767 ? -17.922 97 76.5 1 29.95 767 ASP A O 1
ATOM 5927 N N . ARG A 1 768 ? -16.281 95.938 75.625 1 29.69 768 ARG A N 1
ATOM 5928 C CA . ARG A 1 768 ? -15.789 96.375 76.938 1 29.69 768 ARG A CA 1
ATOM 5929 C C . ARG A 1 768 ? -15.258 97.812 76.938 1 29.69 768 ARG A C 1
ATOM 5931 O O . ARG A 1 768 ? -14.805 98.312 77.938 1 29.69 768 ARG A O 1
ATOM 5938 N N . LYS A 1 769 ? -15.242 98.562 75.875 1 23.78 769 LYS A N 1
ATOM 5939 C CA . LYS A 1 769 ? -14.961 99.938 76.25 1 23.78 769 LYS A CA 1
ATOM 5940 C C . LYS A 1 769 ? -16.25 100.688 76.438 1 23.78 769 LYS A C 1
ATOM 5942 O O . LYS A 1 769 ? -17.188 100.562 75.625 1 23.78 769 LYS A O 1
ATOM 5947 N N . MET B 1 1 ? 8.953 95.625 31.641 1 23.88 1 MET B N 1
ATOM 5948 C CA . MET B 1 1 ? 7.781 96.375 32.094 1 23.88 1 MET B CA 1
ATOM 5949 C C . MET B 1 1 ? 6.508 95.562 31.859 1 23.88 1 MET B C 1
ATOM 5951 O O . MET B 1 1 ? 6.215 95.188 30.734 1 23.88 1 MET B O 1
ATOM 5955 N N . ASP B 1 2 ? 6.199 94.75 32.75 1 34.28 2 ASP B N 1
ATOM 5956 C CA . ASP B 1 2 ? 5.07 93.875 32.594 1 34.28 2 ASP B CA 1
ATOM 5957 C C . ASP B 1 2 ? 3.787 94.625 32.281 1 34.28 2 ASP B C 1
ATOM 5959 O O . ASP B 1 2 ? 3.316 95.438 33.094 1 34.28 2 ASP B O 1
ATOM 5963 N N . ARG B 1 3 ? 3.674 95.312 31.188 1 37.22 3 ARG B N 1
ATOM 5964 C CA . ARG B 1 3 ? 2.537 96.062 30.703 1 37.22 3 ARG B CA 1
ATOM 5965 C C . ARG B 1 3 ? 1.22 95.375 31.016 1 37.22 3 ARG B C 1
ATOM 5967 O O . ARG B 1 3 ? 1.137 94.125 30.969 1 37.22 3 ARG B O 1
ATOM 5974 N N . GLY B 1 4 ? 0.493 95.812 32 1 44.44 4 GLY B N 1
ATOM 5975 C CA . GLY B 1 4 ? -0.877 95.375 32.281 1 44.44 4 GLY B CA 1
ATOM 5976 C C . GLY B 1 4 ? -1.606 94.875 31.047 1 44.44 4 GLY B C 1
ATOM 5977 O O . GLY B 1 4 ? -1.442 95.438 29.953 1 44.44 4 GLY B O 1
ATOM 5978 N N . PHE B 1 5 ? -1.687 93.688 30.812 1 53.88 5 PHE B N 1
ATOM 5979 C CA . PHE B 1 5 ? -2.355 93.062 29.656 1 53.88 5 PHE B CA 1
ATOM 5980 C C . PHE B 1 5 ? -3.799 93.562 29.578 1 53.88 5 PHE B C 1
ATOM 5982 O O . PHE B 1 5 ? -4.578 93.375 30.516 1 53.88 5 PHE B O 1
ATOM 5989 N N . GLU B 1 6 ? -4.059 94.688 28.844 1 56.97 6 GLU B N 1
ATOM 5990 C CA . GLU B 1 6 ? -5.387 95.25 28.578 1 56.97 6 GLU B CA 1
ATOM 5991 C C . GLU B 1 6 ? -6.168 94.375 27.609 1 56.97 6 GLU B C 1
ATOM 5993 O O . GLU B 1 6 ? -5.637 93.938 26.578 1 56.97 6 GLU B O 1
ATOM 5998 N N . SER B 1 7 ? -7.148 93.625 28.125 1 65.38 7 SER B N 1
ATOM 5999 C CA . SER B 1 7 ? -7.969 92.875 27.156 1 65.38 7 SER B CA 1
ATOM 6000 C C . SER B 1 7 ? -9.453 93.062 27.438 1 65.38 7 SER B C 1
ATOM 6002 O O . SER B 1 7 ? -9.828 93.562 28.484 1 65.38 7 SER B O 1
ATOM 6004 N N . GLN B 1 8 ? -10.297 92.812 26.516 1 68.62 8 GLN B N 1
ATOM 6005 C CA . GLN B 1 8 ? -11.742 92.875 26.672 1 68.62 8 GLN B CA 1
ATOM 6006 C C . GLN B 1 8 ? -12.219 91.938 27.781 1 68.62 8 GLN B C 1
ATOM 6008 O O . GLN B 1 8 ? -11.617 90.875 28 1 68.62 8 GLN B O 1
ATOM 6013 N N . ARG B 1 9 ? -13.164 92.312 28.562 1 68.88 9 ARG B N 1
ATOM 6014 C CA . ARG B 1 9 ? -13.68 91.562 29.703 1 68.88 9 ARG B CA 1
ATOM 6015 C C . ARG B 1 9 ? -14.141 90.188 29.266 1 68.88 9 ARG B C 1
ATOM 6017 O O . ARG B 1 9 ? -13.93 89.188 30 1 68.88 9 ARG B O 1
ATOM 6024 N N . GLY B 1 10 ? -14.75 90.25 28.078 1 69 10 GLY B N 1
ATOM 6025 C CA . GLY B 1 10 ? -15.172 88.938 27.547 1 69 10 GLY B CA 1
ATOM 6026 C C . GLY B 1 10 ? -14.008 88 27.25 1 69 10 GLY B C 1
ATOM 6027 O O . GLY B 1 10 ? -14.117 86.812 27.375 1 69 10 GLY B O 1
ATOM 6028 N N . ARG B 1 11 ? -12.922 88.5 26.938 1 72.56 11 ARG B N 1
ATOM 6029 C CA . ARG B 1 11 ? -11.711 87.688 26.656 1 72.56 11 ARG B CA 1
ATOM 6030 C C . ARG B 1 11 ? -11.109 87.125 27.922 1 72.56 11 ARG B C 1
ATOM 6032 O O . ARG B 1 11 ? -10.523 86.062 27.906 1 72.56 11 ARG B O 1
ATOM 6039 N N . TRP B 1 12 ? -11.336 87.875 28.875 1 73.88 12 TRP B N 1
ATOM 6040 C CA . TRP B 1 12 ? -10.789 87.375 30.141 1 73.88 12 TRP B CA 1
ATOM 6041 C C . TRP B 1 12 ? -11.539 86.125 30.625 1 73.88 12 TRP B C 1
ATOM 6043 O O . TRP B 1 12 ? -10.945 85.25 31.219 1 73.88 12 TRP B O 1
ATOM 6053 N N . SER B 1 13 ? -12.797 86.062 30.328 1 75.31 13 SER B N 1
ATOM 6054 C CA . SER B 1 13 ? -13.57 84.875 30.703 1 75.31 13 SER B CA 1
ATOM 6055 C C . SER B 1 13 ? -13.148 83.688 29.891 1 75.31 13 SER B C 1
ATOM 6057 O O . SER B 1 13 ? -13.023 82.562 30.438 1 75.31 13 SER B O 1
ATOM 6059 N N . VAL B 1 14 ? -12.836 83.875 28.703 1 74.56 14 VAL B N 1
ATOM 6060 C CA . VAL B 1 14 ? -12.453 82.812 27.844 1 74.56 14 VAL B CA 1
ATOM 6061 C C . VAL B 1 14 ? -11.039 82.312 28.188 1 74.56 14 VAL B C 1
ATOM 6063 O O . VAL B 1 14 ? -10.773 81.125 28.266 1 74.56 14 VAL B O 1
ATOM 6066 N N . VAL B 1 15 ? -10.164 83.25 28.391 1 74.31 15 VAL B N 1
ATOM 6067 C CA . VAL B 1 15 ? -8.773 82.938 28.703 1 74.31 15 VAL B CA 1
ATOM 6068 C C . VAL B 1 15 ? -8.703 82.25 30.062 1 74.31 15 VAL B C 1
ATOM 6070 O O . VAL B 1 15 ? -7.926 81.312 30.25 1 74.31 15 VAL B O 1
ATOM 6073 N N . SER B 1 16 ? -9.484 82.688 30.953 1 74.44 16 SER B N 1
ATOM 6074 C CA . SER B 1 16 ? -9.492 82.062 32.281 1 74.44 16 SER B CA 1
ATOM 6075 C C . SER B 1 16 ? -9.977 80.625 32.219 1 74.44 16 SER B C 1
ATOM 6077 O O . SER B 1 16 ? -9.422 79.75 32.875 1 74.44 16 SER B O 1
ATOM 6079 N N . ARG B 1 17 ? -10.875 80.375 31.438 1 74.44 17 ARG B N 1
ATOM 6080 C CA . ARG B 1 17 ? -11.375 79 31.281 1 74.44 17 ARG B CA 1
ATOM 6081 C C . ARG B 1 17 ? -10.305 78.125 30.688 1 74.44 17 ARG B C 1
ATOM 6083 O O . ARG B 1 17 ? -10.094 77 31.156 1 74.44 17 ARG B O 1
ATOM 6090 N N . LEU B 1 18 ? -9.719 78.625 29.688 1 72.75 18 LEU B N 1
ATOM 6091 C CA . LEU B 1 18 ? -8.711 77.812 29.016 1 72.75 18 LEU B CA 1
ATOM 6092 C C . LEU B 1 18 ? -7.531 77.5 29.938 1 72.75 18 LEU B C 1
ATOM 6094 O O . LEU B 1 18 ? -6.984 76.375 29.938 1 72.75 18 LEU B O 1
ATOM 6098 N N . LEU B 1 19 ? -7.191 78.438 30.703 1 72.69 19 LEU B N 1
ATOM 6099 C CA . LEU B 1 19 ? -6.051 78.312 31.594 1 72.69 19 LEU B CA 1
ATOM 6100 C C . LEU B 1 19 ? -6.391 77.438 32.781 1 72.69 19 LEU B C 1
ATOM 6102 O O . LEU B 1 19 ? -5.59 76.562 33.156 1 72.69 19 LEU B O 1
ATOM 6106 N N . HIS B 1 20 ? -7.59 77.562 33.25 1 72.38 20 HIS B N 1
ATOM 6107 C CA . HIS B 1 20 ? -7.938 76.812 34.469 1 72.38 20 HIS B CA 1
ATOM 6108 C C . HIS B 1 20 ? -8.469 75.438 34.156 1 72.38 20 HIS B C 1
ATOM 6110 O O . HIS B 1 20 ? -8.5 74.562 35.031 1 72.38 20 HIS B O 1
ATOM 6116 N N . SER B 1 21 ? -8.789 75.25 32.906 1 68.88 21 SER B N 1
ATOM 6117 C CA . SER B 1 21 ? -9.227 73.938 32.5 1 68.88 21 SER B CA 1
ATOM 6118 C C . SER B 1 21 ? -8.039 73 32.188 1 68.88 21 SER B C 1
ATOM 6120 O O . SER B 1 21 ? -8.18 71.812 32.062 1 68.88 21 SER B O 1
ATOM 6122 N N . SER B 1 22 ? -6.961 73.562 32.094 1 69.5 22 SER B N 1
ATOM 6123 C CA . SER B 1 22 ? -5.75 72.75 31.859 1 69.5 22 SER B CA 1
ATOM 6124 C C . SER B 1 22 ? -5.207 72.188 33.156 1 69.5 22 SER B C 1
ATOM 6126 O O . SER B 1 22 ? -5.754 72.438 34.219 1 69.5 22 SER B O 1
ATOM 6128 N N . TYR B 1 23 ? -4.191 71.375 33.188 1 65.62 23 TYR B N 1
ATOM 6129 C CA . TYR B 1 23 ? -3.637 70.75 34.375 1 65.62 23 TYR B CA 1
ATOM 6130 C C . TYR B 1 23 ? -2.598 71.625 35.031 1 65.62 23 TYR B C 1
ATOM 6132 O O . TYR B 1 23 ? -2.023 71.25 36.062 1 65.62 23 TYR B O 1
ATOM 6140 N N . TRP B 1 24 ? -2.555 72.812 34.656 1 71.44 24 TRP B N 1
ATOM 6141 C CA . TRP B 1 24 ? -1.548 73.688 35.188 1 71.44 24 TRP B CA 1
ATOM 6142 C C . TRP B 1 24 ? -1.894 74.125 36.594 1 71.44 24 TRP B C 1
ATOM 6144 O O . TRP B 1 24 ? -1.015 74.188 37.469 1 71.44 24 TRP B O 1
ATOM 6154 N N . PRO B 1 25 ? -3.154 74.375 36.875 1 74.44 25 PRO B N 1
ATOM 6155 C CA . PRO B 1 25 ? -3.457 74.812 38.219 1 74.44 25 PRO B CA 1
ATOM 6156 C C . PRO B 1 25 ? -3.076 73.75 39.25 1 74.44 25 PRO B C 1
ATOM 6158 O O . PRO B 1 25 ? -2.65 74.062 40.375 1 74.44 25 PRO B O 1
ATOM 6161 N N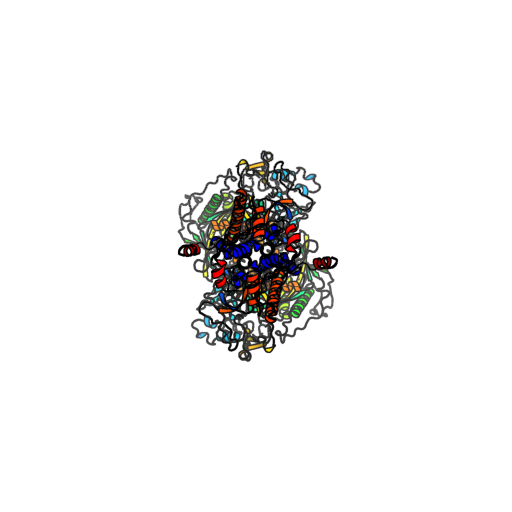 . THR B 1 26 ? -3.08 72.562 38.812 1 66.19 26 THR B N 1
ATOM 6162 C CA . THR B 1 26 ? -2.703 71.438 39.719 1 66.19 26 THR B CA 1
ATOM 6163 C C . THR B 1 26 ? -1.186 71.375 39.812 1 66.19 26 THR B C 1
ATOM 6165 O O . THR B 1 26 ? -0.649 71.125 40.906 1 66.19 26 THR B O 1
ATOM 6168 N N . ILE B 1 27 ? -0.442 71.625 38.75 1 65.62 27 ILE B N 1
ATOM 6169 C CA . ILE B 1 27 ? 1.01 71.5 38.719 1 65.62 27 ILE B CA 1
ATOM 6170 C C . ILE B 1 27 ? 1.653 72.625 39.469 1 65.62 27 ILE B C 1
ATOM 6172 O O . ILE B 1 27 ? 2.645 72.438 40.188 1 65.62 27 ILE B O 1
ATOM 6176 N N . LEU B 1 28 ? 1.034 73.812 39.438 1 69.19 28 LEU B N 1
ATOM 6177 C CA . LEU B 1 28 ? 1.638 75 40.031 1 69.19 28 LEU B CA 1
ATOM 6178 C C . LEU B 1 28 ? 0.971 75.375 41.344 1 69.19 28 LEU B C 1
ATOM 6180 O O . LEU B 1 28 ? 1.275 76.375 41.969 1 69.19 28 LEU B O 1
ATOM 6184 N N . ASP B 1 29 ? 0.193 74.5 41.875 1 65.31 29 ASP B N 1
ATOM 6185 C CA . ASP B 1 29 ? -0.466 74.625 43.188 1 65.31 29 ASP B CA 1
ATOM 6186 C C . ASP B 1 29 ? -1.117 76 43.281 1 65.31 29 ASP B C 1
ATOM 6188 O O . ASP B 1 29 ? -0.783 76.812 44.188 1 65.31 29 ASP B O 1
ATOM 6192 N N . SER B 1 30 ? -1.886 76.375 42.312 1 71.5 30 SER B N 1
ATOM 6193 C CA . SER B 1 30 ? -2.566 77.688 42.344 1 71.5 30 SER B CA 1
ATOM 6194 C C . SER B 1 30 ? -3.801 77.625 43.219 1 71.5 30 SER B C 1
ATOM 6196 O O . SER B 1 30 ? -4.203 76.562 43.688 1 71.5 30 SER B O 1
ATOM 6198 N N . ASP B 1 31 ? -4.445 78.75 43.5 1 72.44 31 ASP B N 1
ATOM 6199 C CA . ASP B 1 31 ? -5.586 78.875 44.406 1 72.44 31 ASP B CA 1
ATOM 6200 C C . ASP B 1 31 ? -6.781 78.062 43.875 1 72.44 31 ASP B C 1
ATOM 6202 O O . ASP B 1 31 ? -7.633 77.625 44.625 1 72.44 31 ASP B O 1
ATOM 6206 N N . THR B 1 32 ? -6.781 77.812 42.469 1 68.88 32 THR B N 1
ATOM 6207 C CA . THR B 1 32 ? -7.91 77.125 41.875 1 68.88 32 THR B CA 1
ATOM 6208 C C . THR B 1 32 ? -7.773 75.625 42.094 1 68.88 32 THR B C 1
ATOM 6210 O O . THR B 1 32 ? -8.75 74.875 41.938 1 68.88 32 THR B O 1
ATOM 6213 N N . ALA B 1 33 ? -6.598 75.25 42.375 1 66.81 33 ALA B N 1
ATOM 6214 C CA . ALA B 1 33 ? -6.383 73.812 42.688 1 66.81 33 ALA B CA 1
ATOM 6215 C C . ALA B 1 33 ? -6.094 73.625 44.188 1 66.81 33 ALA B C 1
ATOM 6217 O O . ALA B 1 33 ? -5.629 72.562 44.594 1 66.81 33 ALA B O 1
ATOM 6218 N N . ALA B 1 34 ? -6.234 74.625 45 1 64.19 34 ALA B N 1
ATOM 6219 C CA . ALA B 1 34 ? -5.875 74.562 46.406 1 64.19 34 ALA B CA 1
ATOM 6220 C C . ALA B 1 34 ? -6.828 73.688 47.188 1 64.19 34 ALA B C 1
ATOM 6222 O O . ALA B 1 34 ? -8.031 73.625 46.938 1 64.19 34 ALA B O 1
ATOM 6223 N N . SER B 1 35 ? -6.344 72.812 47.938 1 62.44 35 SER B N 1
ATOM 6224 C CA . SER B 1 35 ? -7.105 71.875 48.75 1 62.44 35 SER B CA 1
ATOM 6225 C C . SER B 1 35 ? -7.414 72.5 50.125 1 62.44 35 SER B C 1
ATOM 6227 O O . SER B 1 35 ? -8.328 72 50.812 1 62.44 35 SER B O 1
ATOM 6229 N N . THR B 1 36 ? -6.73 73.562 50.5 1 59.16 36 THR B N 1
ATOM 6230 C CA . THR B 1 36 ? -6.926 74.125 51.844 1 59.16 36 THR B CA 1
ATOM 6231 C C . THR B 1 36 ? -8.023 75.188 51.844 1 59.16 36 THR B C 1
ATOM 6233 O O . THR B 1 36 ? -8.031 76.062 51 1 59.16 36 THR B O 1
ATOM 6236 N N . GLY B 1 37 ? -9.125 75.062 52.656 1 58.59 37 GLY B N 1
ATOM 6237 C CA . GLY B 1 37 ? -10.242 76 52.812 1 58.59 37 GLY B CA 1
ATOM 6238 C C . GLY B 1 37 ? -11.406 75.688 51.906 1 58.59 37 GLY B C 1
ATOM 6239 O O . GLY B 1 37 ? -12.367 76.438 51.812 1 58.59 37 GLY B O 1
ATOM 6240 N N . VAL B 1 38 ? -11.164 74.625 51.031 1 65.19 38 VAL B N 1
ATOM 6241 C CA . VAL B 1 38 ? -12.234 74.25 50.125 1 65.19 38 VAL B CA 1
ATOM 6242 C C . VAL B 1 38 ? -13.039 73.125 50.719 1 65.19 38 VAL B C 1
ATOM 6244 O O . VAL B 1 38 ? -12.5 72.25 51.469 1 65.19 38 VAL B O 1
ATOM 6247 N N . SER B 1 39 ? -14.312 73.25 50.5 1 67.75 39 SER B N 1
ATOM 6248 C CA . SER B 1 39 ? -15.211 72.25 51.062 1 67.75 39 SER B CA 1
ATOM 6249 C C . SER B 1 39 ? -14.852 70.875 50.594 1 67.75 39 SER B C 1
ATOM 6251 O O . SER B 1 39 ? -14.383 70.688 49.438 1 67.75 39 SER B O 1
ATOM 6253 N N . LYS B 1 40 ? -14.789 70 51.438 1 70.56 40 LYS B N 1
ATOM 6254 C CA . LYS B 1 40 ? -14.484 68.625 51.188 1 70.56 40 LYS B CA 1
ATOM 6255 C C . LYS B 1 40 ? -15.312 68.062 50.031 1 70.56 40 LYS B C 1
ATOM 6257 O O . LYS B 1 40 ? -14.859 67.188 49.281 1 70.56 40 LYS B O 1
ATOM 6262 N N . ARG B 1 41 ? -16.391 68.688 49.75 1 71.38 41 ARG B N 1
ATOM 6263 C CA . ARG B 1 41 ? -17.25 68.188 48.688 1 71.38 41 ARG B CA 1
ATOM 6264 C C . ARG B 1 41 ? -16.688 68.5 47.312 1 71.38 41 ARG B C 1
ATOM 6266 O O . ARG B 1 41 ? -16.719 67.688 46.406 1 71.38 41 ARG B O 1
ATOM 6273 N N . ILE B 1 42 ? -16.172 69.625 47.156 1 71.75 42 ILE B N 1
ATOM 6274 C CA . ILE B 1 42 ? -15.625 70.062 45.875 1 71.75 42 ILE B CA 1
ATOM 6275 C C . ILE B 1 42 ? -14.328 69.25 45.594 1 71.75 42 ILE B C 1
ATOM 6277 O O . ILE B 1 42 ? -14.07 68.875 44.438 1 71.75 42 ILE B O 1
ATOM 6281 N N . LEU B 1 43 ? -13.672 69.125 46.625 1 72.44 43 LEU B N 1
ATOM 6282 C CA . LEU B 1 43 ? -12.445 68.375 46.469 1 72.44 43 LEU B CA 1
ATOM 6283 C C . LEU B 1 43 ? -12.75 66.938 46.062 1 72.44 43 LEU B C 1
ATOM 6285 O O . LEU B 1 43 ? -12.047 66.312 45.219 1 72.44 43 LEU B O 1
ATOM 6289 N N . THR B 1 44 ? -13.734 66.312 46.531 1 76.56 44 THR B N 1
ATOM 6290 C CA . THR B 1 44 ? -14.117 64.938 46.188 1 76.56 44 THR B CA 1
ATOM 6291 C C . THR B 1 44 ? -14.57 64.875 44.719 1 76.56 44 THR B C 1
ATOM 6293 O O . THR B 1 44 ? -14.273 63.875 44.031 1 76.56 44 THR B O 1
ATOM 6296 N N . TYR B 1 45 ? -15.07 65.875 44.219 1 75.69 45 TYR B N 1
ATOM 6297 C CA . TYR B 1 45 ? -15.516 65.938 42.844 1 75.69 45 TYR B CA 1
ATOM 6298 C C . TYR B 1 45 ? -14.336 66 41.875 1 75.69 45 TYR B C 1
ATOM 6300 O O . TYR B 1 45 ? -14.336 65.312 40.812 1 75.69 45 TYR B O 1
ATOM 6308 N N . SER B 1 46 ? -13.391 66.812 42.281 1 70.38 46 SER B N 1
ATOM 6309 C CA . SER B 1 46 ? -12.211 66.875 41.438 1 70.38 46 SER B CA 1
ATOM 6310 C C . SER B 1 46 ? -11.477 65.562 41.344 1 70.38 46 SER B C 1
ATOM 6312 O O . SER B 1 46 ? -11.023 65.188 40.25 1 70.38 46 SER B O 1
ATOM 6314 N N . TRP B 1 47 ? -11.484 64.875 42.344 1 73.88 47 TRP B N 1
ATOM 6315 C CA . TRP B 1 47 ? -10.828 63.562 42.375 1 73.88 47 TRP B CA 1
ATOM 6316 C C . TRP B 1 47 ? -11.656 62.531 41.594 1 73.88 47 TRP B C 1
ATOM 6318 O O . TRP B 1 47 ? -11.102 61.688 40.906 1 73.88 47 TRP B O 1
ATOM 6328 N N . LEU B 1 48 ? -12.891 62.625 41.625 1 76.12 48 LEU B N 1
ATOM 6329 C CA . LEU B 1 48 ? -13.758 61.688 40.938 1 76.12 48 LEU B CA 1
ATOM 6330 C C . LEU B 1 48 ? -13.648 61.875 39.406 1 76.12 48 LEU B C 1
ATOM 6332 O O . LEU B 1 48 ? -13.703 60.875 38.656 1 76.12 48 LEU B O 1
ATOM 6336 N N . GLN B 1 49 ? -13.398 63.062 39.062 1 73.12 49 GLN B N 1
ATOM 6337 C CA . GLN B 1 49 ? -13.219 63.344 37.625 1 73.12 49 GLN B CA 1
ATOM 6338 C C . GLN B 1 49 ? -11.906 62.75 37.125 1 73.12 49 GLN B C 1
ATOM 6340 O O . GLN B 1 49 ? -11.852 62.188 36.031 1 73.12 49 GLN B O 1
ATOM 6345 N N . LEU B 1 50 ? -10.922 62.938 37.938 1 69.81 50 LEU B N 1
ATOM 6346 C CA . LEU B 1 50 ? -9.633 62.344 37.562 1 69.81 50 LEU B CA 1
ATOM 6347 C C . LEU B 1 50 ? -9.711 60.844 37.5 1 69.81 50 LEU B C 1
ATOM 6349 O O . LEU B 1 50 ? -9.203 60.219 36.562 1 69.81 50 LEU B O 1
ATOM 6353 N N . ILE B 1 51 ? -10.305 60.219 38.406 1 77.06 51 ILE B N 1
ATOM 6354 C CA . ILE B 1 51 ? -10.43 58.75 38.469 1 77.06 51 ILE B CA 1
ATOM 6355 C C . ILE B 1 51 ? -11.266 58.281 37.281 1 77.06 51 ILE B C 1
ATOM 6357 O O . ILE B 1 51 ? -10.945 57.25 36.656 1 77.06 51 ILE B O 1
ATOM 6361 N N . ALA B 1 52 ? -12.266 58.969 36.938 1 76.5 52 ALA B N 1
ATOM 6362 C CA . ALA B 1 52 ? -13.117 58.594 35.812 1 76.5 52 ALA B CA 1
ATOM 6363 C C . ALA B 1 52 ? -12.344 58.656 34.5 1 76.5 52 ALA B C 1
ATOM 6365 O O . ALA B 1 52 ? -12.5 57.781 33.625 1 76.5 52 ALA B O 1
ATOM 6366 N N . ALA B 1 53 ? -11.516 59.656 34.438 1 73.44 53 ALA B N 1
ATOM 6367 C CA . ALA B 1 53 ? -10.719 59.812 33.219 1 73.44 53 ALA B CA 1
ATOM 6368 C C . ALA B 1 53 ? -9.727 58.656 33.094 1 73.44 53 ALA B C 1
ATOM 6370 O O . ALA B 1 53 ? -9.531 58.125 31.984 1 73.44 53 ALA B O 1
ATOM 6371 N N . VAL B 1 54 ? -9.172 58.312 34.094 1 76.06 54 VAL B N 1
ATOM 6372 C CA . VAL B 1 54 ? -8.227 57.188 34.062 1 76.06 54 VAL B CA 1
ATOM 6373 C C . VAL B 1 54 ? -8.961 55.875 33.75 1 76.06 54 VAL B C 1
ATOM 6375 O O . VAL B 1 54 ? -8.484 55.062 32.969 1 76.06 54 VAL B O 1
ATOM 6378 N N . LEU B 1 55 ? -10.078 55.688 34.25 1 80.06 55 LEU B N 1
ATOM 6379 C CA . LEU B 1 55 ? -10.859 54.469 34.031 1 80.06 55 LEU B CA 1
ATOM 6380 C C . LEU B 1 55 ? -11.305 54.375 32.594 1 80.06 55 LEU B C 1
ATOM 6382 O O . LEU B 1 55 ? -11.281 53.281 32 1 80.06 55 LEU B O 1
ATOM 6386 N N . VAL B 1 56 ? -11.648 55.438 32.031 1 75.94 56 VAL B N 1
ATOM 6387 C CA . VAL B 1 56 ? -12.07 55.438 30.625 1 75.94 56 VAL B CA 1
ATOM 6388 C C . VAL B 1 56 ? -10.875 55.125 29.734 1 75.94 56 VAL B C 1
ATOM 6390 O O . VAL B 1 56 ? -11.016 54.438 28.719 1 75.94 56 VAL B O 1
ATOM 6393 N N . SER B 1 57 ? -9.773 55.625 30.188 1 73.75 57 SER B N 1
ATOM 6394 C CA . SER B 1 57 ? -8.578 55.344 29.391 1 73.75 57 SER B CA 1
ATOM 6395 C C . SER B 1 57 ? -8.211 53.875 29.469 1 73.75 57 SER B C 1
ATOM 6397 O O . SER B 1 57 ? -7.875 53.281 28.438 1 73.75 57 SER B O 1
ATOM 6399 N N . ILE B 1 58 ? -8.328 53.312 30.484 1 75.12 58 ILE B N 1
ATOM 6400 C CA . ILE B 1 58 ? -8.016 51.875 30.656 1 75.12 58 ILE B CA 1
ATOM 6401 C C . ILE B 1 58 ? -9.039 51.031 29.906 1 75.12 58 ILE B C 1
ATOM 6403 O O . ILE B 1 58 ? -8.672 50.062 29.234 1 75.12 58 ILE B O 1
ATOM 6407 N N . THR B 1 59 ? -10.273 51.344 29.984 1 79.19 59 THR B N 1
ATOM 6408 C CA . THR B 1 59 ? -11.336 50.625 29.297 1 79.19 59 THR B CA 1
ATOM 6409 C C . THR B 1 59 ? -11.133 50.656 27.781 1 79.19 59 THR B C 1
ATOM 6411 O O . THR B 1 59 ? -11.375 49.656 27.094 1 79.19 59 THR B O 1
ATOM 6414 N N . GLY B 1 60 ? -10.664 51.75 27.281 1 73.12 60 GLY B N 1
ATOM 6415 C CA . GLY B 1 60 ? -10.422 51.875 25.859 1 73.12 60 GLY B CA 1
ATOM 6416 C C . GLY B 1 60 ? -9.312 50.969 25.359 1 73.12 60 GLY B C 1
ATOM 6417 O O . GLY B 1 60 ? -9.336 50.5 24.203 1 73.12 60 GLY B O 1
ATOM 6418 N N . ILE B 1 61 ? -8.469 50.656 26.25 1 69.75 61 ILE B N 1
ATOM 6419 C CA . ILE B 1 61 ? -7.328 49.844 25.859 1 69.75 61 ILE B CA 1
ATOM 6420 C C . ILE B 1 61 ? -7.648 48.344 26.078 1 69.75 61 ILE B C 1
ATOM 6422 O O . ILE B 1 61 ? -7.332 47.5 25.234 1 69.75 61 ILE B O 1
ATOM 6426 N N . VAL B 1 62 ? -8.312 47.969 27.078 1 74.81 62 VAL B N 1
ATOM 6427 C CA . VAL B 1 62 ? -8.461 46.594 27.5 1 74.81 62 VAL B CA 1
ATOM 6428 C C . VAL B 1 62 ? -9.656 45.938 26.812 1 74.81 62 VAL B C 1
ATOM 6430 O O . VAL B 1 62 ? -9.633 44.75 26.484 1 74.81 62 VAL B O 1
ATOM 6433 N N . THR B 1 63 ? -10.656 46.562 26.453 1 78.56 63 THR B N 1
ATOM 6434 C CA . THR B 1 63 ? -11.898 45.969 25.953 1 78.56 63 THR B CA 1
ATOM 6435 C C . THR B 1 63 ? -11.695 45.375 24.562 1 78.56 63 THR B C 1
ATOM 6437 O O . THR B 1 63 ? -12.172 44.25 24.297 1 78.56 63 THR B O 1
ATOM 6440 N N . PRO B 1 64 ? -10.992 45.969 23.734 1 75.38 64 PRO B N 1
ATOM 6441 C CA . PRO B 1 64 ? -10.852 45.344 22.422 1 75.38 64 PRO B CA 1
ATOM 6442 C C . PRO B 1 64 ? -9.945 44.125 22.438 1 75.38 64 PRO B C 1
ATOM 6444 O O . PRO B 1 64 ? -9.992 43.312 21.531 1 75.38 64 PRO B O 1
ATOM 6447 N N . LEU B 1 65 ? -9.25 43.938 23.422 1 73.81 65 LEU B N 1
ATOM 6448 C CA . LEU B 1 65 ? -8.359 42.781 23.531 1 73.81 65 LEU B CA 1
ATOM 6449 C C . LEU B 1 65 ? -9.156 41.5 23.812 1 73.81 65 LEU B C 1
ATOM 6451 O O . LEU B 1 65 ? -8.648 40.406 23.609 1 73.81 65 LEU B O 1
ATOM 6455 N N . GLY B 1 66 ? -10.297 41.688 24.188 1 73.69 66 GLY B N 1
ATOM 6456 C CA . GLY B 1 66 ? -11.109 40.5 24.5 1 73.69 66 GLY B CA 1
ATOM 6457 C C . GLY B 1 66 ? -11.797 39.906 23.281 1 73.69 66 GLY B C 1
ATOM 6458 O O . GLY B 1 66 ? -12.398 38.844 23.359 1 73.69 66 GLY B O 1
ATOM 6459 N N . LEU B 1 67 ? -11.703 40.5 22.188 1 74.06 67 LEU B N 1
ATOM 6460 C CA . LEU B 1 67 ? -12.359 40 20.984 1 74.06 67 LEU B CA 1
ATOM 6461 C C . LEU B 1 67 ? -11.57 38.844 20.375 1 74.06 67 LEU B C 1
ATOM 6463 O O . LEU B 1 67 ? -10.352 38.906 20.25 1 74.06 67 LEU B O 1
ATOM 6467 N N . TYR B 1 68 ? -12.219 37.688 20.297 1 74.75 68 TYR B N 1
ATOM 6468 C CA . TYR B 1 68 ? -11.555 36.594 19.609 1 74.75 68 TYR B CA 1
ATOM 6469 C C . TYR B 1 68 ? -12.484 35.938 18.594 1 74.75 68 TYR B C 1
ATOM 6471 O O . TYR B 1 68 ? -13.703 36.031 18.719 1 74.75 68 TYR B O 1
ATOM 6479 N N . ASP B 1 69 ? -11.844 35.594 17.547 1 67.81 69 ASP B N 1
ATOM 6480 C CA . ASP B 1 69 ? -12.57 34.938 16.469 1 67.81 69 ASP B CA 1
ATOM 6481 C C . ASP B 1 69 ? -12.656 33.438 16.703 1 67.81 69 ASP B C 1
ATOM 6483 O O . ASP B 1 69 ? -11.672 32.812 17.109 1 67.81 69 ASP B O 1
ATOM 6487 N N . THR B 1 70 ? -14 33.031 16.766 1 73.56 70 THR B N 1
ATOM 6488 C CA . THR B 1 70 ? -14.156 31.562 16.812 1 73.56 70 THR B CA 1
ATOM 6489 C C . THR B 1 70 ? -14.914 31.062 15.586 1 73.56 70 THR B C 1
ATOM 6491 O O . THR B 1 70 ? -15.734 31.797 15.016 1 73.56 70 THR B O 1
ATOM 6494 N N . ILE B 1 71 ? -14.531 29.938 15.094 1 75 71 ILE B N 1
ATOM 6495 C CA . ILE B 1 71 ? -15.234 29.297 13.992 1 75 71 ILE B CA 1
ATOM 6496 C C . ILE B 1 71 ? -16.25 28.297 14.547 1 75 71 ILE B C 1
ATOM 6498 O O . ILE B 1 71 ? -15.898 27.406 15.312 1 75 71 ILE B O 1
ATOM 6502 N N . GLY B 1 72 ? -17.578 28.641 14.453 1 75.56 72 GLY B N 1
ATOM 6503 C CA . GLY B 1 72 ? -18.625 27.734 14.906 1 75.56 72 GLY B CA 1
ATOM 6504 C C . GLY B 1 72 ? -19.703 27.531 13.875 1 75.56 72 GLY B C 1
ATOM 6505 O O . GLY B 1 72 ? -19.719 28.188 12.828 1 75.56 72 GLY B O 1
ATOM 6506 N N . PRO B 1 73 ? -20.656 26.453 14.156 1 81.25 73 PRO B N 1
ATOM 6507 C CA . PRO B 1 73 ? -21.75 26.156 13.227 1 81.25 73 PRO B CA 1
ATOM 6508 C C . PRO B 1 73 ? -22.859 27.203 13.266 1 81.25 73 PRO B C 1
ATOM 6510 O O . PRO B 1 73 ? -23.156 27.75 14.336 1 81.25 73 PRO B O 1
ATOM 6513 N N . GLN B 1 74 ? -23.375 27.484 12.109 1 80.62 74 GLN B N 1
ATOM 6514 C CA . GLN B 1 74 ? -24.516 28.391 12.023 1 80.62 74 GLN B CA 1
ATOM 6515 C C . GLN B 1 74 ? -25.797 27.703 12.516 1 80.62 74 GLN B C 1
ATOM 6517 O O . GLN B 1 74 ? -25.906 26.484 12.461 1 80.62 74 GLN B O 1
ATOM 6522 N N . ASP B 1 75 ? -26.734 28.438 12.992 1 76.94 75 ASP B N 1
ATOM 6523 C CA . ASP B 1 75 ? -27.938 27.906 13.617 1 76.94 75 ASP B CA 1
ATOM 6524 C C . ASP B 1 75 ? -28.875 27.297 12.578 1 76.94 75 ASP B C 1
ATOM 6526 O O . ASP B 1 75 ? -29.484 26.25 12.82 1 76.94 75 ASP B O 1
ATOM 6530 N N . ASN B 1 76 ? -28.969 27.922 11.414 1 80.38 76 ASN B N 1
ATOM 6531 C CA . ASN B 1 76 ? -29.906 27.406 10.414 1 80.38 76 ASN B CA 1
ATOM 6532 C C . ASN B 1 76 ? -29.172 26.828 9.211 1 80.38 76 ASN B C 1
ATOM 6534 O O . ASN B 1 76 ? -28.156 27.391 8.766 1 80.38 76 ASN B O 1
ATOM 6538 N N . PRO B 1 77 ? -29.797 25.641 8.766 1 87.69 77 PRO B N 1
ATOM 6539 C CA . PRO B 1 77 ? -29.188 25.078 7.562 1 87.69 77 PRO B CA 1
ATOM 6540 C C . PRO B 1 77 ? -29.375 25.953 6.328 1 87.69 77 PRO B C 1
ATOM 6542 O O . PRO B 1 77 ? -30.406 26.641 6.199 1 87.69 77 PRO B O 1
ATOM 6545 N N . THR B 1 78 ? -28.359 26.109 5.598 1 85.88 78 THR B N 1
ATOM 6546 C CA . THR B 1 78 ? -28.391 26.875 4.359 1 85.88 78 THR B CA 1
ATOM 6547 C C . THR B 1 78 ? -28.25 25.953 3.148 1 85.88 78 THR B C 1
ATOM 6549 O O . THR B 1 78 ? -27.469 25 3.174 1 85.88 78 THR B O 1
ATOM 6552 N N . ASP B 1 79 ? -29.062 26.234 2.125 1 87.56 79 ASP B N 1
ATOM 6553 C CA . ASP B 1 79 ? -29 25.453 0.899 1 87.56 79 ASP B CA 1
ATOM 6554 C C . ASP B 1 79 ? -27.766 25.828 0.069 1 87.56 79 ASP B C 1
ATOM 6556 O O . ASP B 1 79 ? -27.562 27.016 -0.224 1 87.56 79 ASP B O 1
ATOM 6560 N N . VAL B 1 80 ? -27 24.875 -0.164 1 88.31 80 VAL B N 1
ATOM 6561 C CA . VAL B 1 80 ? -25.797 25.109 -0.957 1 88.31 80 VAL B CA 1
ATOM 6562 C C . VAL B 1 80 ? -25.797 24.156 -2.154 1 88.31 80 VAL B C 1
ATOM 6564 O O . VAL B 1 80 ? -26.328 23.047 -2.082 1 88.31 80 VAL B O 1
ATOM 6567 N N . LEU B 1 81 ? -25.125 24.609 -3.221 1 87.94 81 LEU B N 1
ATOM 6568 C CA . LEU B 1 81 ? -25.031 23.812 -4.438 1 87.94 81 LEU B CA 1
ATOM 6569 C C . LEU B 1 81 ? -23.953 22.75 -4.305 1 87.94 81 LEU B C 1
ATOM 6571 O O . LEU B 1 81 ? -22.844 23.031 -3.842 1 87.94 81 LEU B O 1
ATOM 6575 N N . PHE B 1 82 ? -24.359 21.5 -4.719 1 90.69 82 PHE B N 1
ATOM 6576 C CA . PHE B 1 82 ? -23.422 20.375 -4.699 1 90.69 82 PHE B CA 1
ATOM 6577 C C . PHE B 1 82 ? -23.031 19.984 -6.113 1 90.69 82 PHE B C 1
ATOM 6579 O O . PHE B 1 82 ? -23.844 20.016 -7.031 1 90.69 82 PHE B O 1
ATOM 6586 N N . HIS B 1 83 ? -21.75 19.625 -6.289 1 88.81 83 HIS B N 1
ATOM 6587 C CA . HIS B 1 83 ? -21.25 19.125 -7.562 1 88.81 83 HIS B CA 1
ATOM 6588 C C . HIS B 1 83 ? -20.406 17.875 -7.371 1 88.81 83 HIS B C 1
ATOM 6590 O O . HIS B 1 83 ? -19.922 17.609 -6.266 1 88.81 83 HIS B O 1
ATOM 6596 N N . TYR B 1 84 ? -20.312 17.172 -8.453 1 91.25 84 TYR B N 1
ATOM 6597 C CA . TYR B 1 84 ? -19.5 15.953 -8.438 1 91.25 84 TYR B CA 1
ATOM 6598 C C . TYR B 1 84 ? -18.031 16.281 -8.172 1 91.25 84 TYR B C 1
ATOM 6600 O O . TYR B 1 84 ? -17.484 17.219 -8.758 1 91.25 84 TYR B O 1
ATOM 6608 N N . ALA B 1 85 ? -17.406 15.578 -7.23 1 91.31 85 ALA B N 1
ATOM 6609 C CA . ALA B 1 85 ? -15.992 15.719 -6.898 1 91.31 85 ALA B CA 1
ATOM 6610 C C . ALA B 1 85 ? -15.219 14.461 -7.27 1 91.31 85 ALA B C 1
ATOM 6612 O O . ALA B 1 85 ? -15.297 13.445 -6.574 1 91.31 85 ALA B O 1
ATOM 6613 N N . PRO B 1 86 ? -14.414 14.539 -8.281 1 89.88 86 PRO B N 1
ATOM 6614 C CA . PRO B 1 86 ? -13.633 13.359 -8.672 1 89.88 86 PRO B CA 1
ATOM 6615 C C . PRO B 1 86 ? -12.547 13.008 -7.66 1 89.88 86 PRO B C 1
ATOM 6617 O O . PRO B 1 86 ? -11.953 13.898 -7.051 1 89.88 86 PRO B O 1
ATOM 6620 N N . ASP B 1 87 ? -12.375 11.695 -7.543 1 91.56 87 ASP B N 1
ATOM 6621 C CA . ASP B 1 87 ? -11.32 11.18 -6.676 1 91.56 87 ASP B CA 1
ATOM 6622 C C . ASP B 1 87 ? -9.953 11.281 -7.348 1 91.56 87 ASP B C 1
ATOM 6624 O O . ASP B 1 87 ? -9.758 10.766 -8.453 1 91.56 87 ASP B O 1
ATOM 6628 N N . THR B 1 88 ? -9.023 11.891 -6.645 1 84.69 88 THR B N 1
ATOM 6629 C CA . THR B 1 88 ? -7.695 12.055 -7.223 1 84.69 88 THR B CA 1
ATOM 6630 C C . THR B 1 88 ? -6.734 11 -6.684 1 84.69 88 THR B C 1
ATOM 6632 O O . THR B 1 88 ? -5.551 11 -7.023 1 84.69 88 THR B O 1
ATOM 6635 N N . SER B 1 89 ? -7.238 10.164 -5.922 1 83.88 89 SER B N 1
ATOM 6636 C CA . SER B 1 89 ? -6.414 9.086 -5.402 1 83.88 89 SER B CA 1
ATOM 6637 C C . SER B 1 89 ? -6.227 7.98 -6.441 1 83.88 89 SER B C 1
ATOM 6639 O O . SER B 1 89 ? -6.668 8.117 -7.586 1 83.88 89 SER B O 1
ATOM 6641 N N . ALA B 1 90 ? -5.535 6.922 -6.07 1 81.69 90 ALA B N 1
ATOM 6642 C CA . ALA B 1 90 ? -5.312 5.785 -6.961 1 81.69 90 ALA B CA 1
ATOM 6643 C C . ALA B 1 90 ? -6.633 5.176 -7.414 1 81.69 90 ALA B C 1
ATOM 6645 O O . ALA B 1 90 ? -6.762 4.742 -8.562 1 81.69 90 ALA B O 1
ATOM 6646 N N . PHE B 1 91 ? -7.609 5.191 -6.574 1 89.31 91 PHE B N 1
ATOM 6647 C CA . PHE B 1 91 ? -8.914 4.645 -6.914 1 89.31 91 PHE B CA 1
ATOM 6648 C C . PHE B 1 91 ? -9.586 5.469 -8.008 1 89.31 91 PHE B C 1
ATOM 6650 O O . PHE B 1 91 ? -10.188 4.914 -8.93 1 89.31 91 PHE B O 1
ATOM 6657 N N . GLY B 1 92 ? -9.445 6.727 -7.859 1 88.12 92 GLY B N 1
ATOM 6658 C CA . GLY B 1 92 ? -10.023 7.578 -8.883 1 88.12 92 GLY B CA 1
ATOM 6659 C C . GLY B 1 92 ? -9.328 7.449 -10.227 1 88.12 92 GLY B C 1
ATOM 6660 O O . GLY B 1 92 ? -9.992 7.363 -11.266 1 88.12 92 GLY B O 1
ATOM 6661 N N . LYS B 1 93 ? -8.125 7.352 -10.18 1 79.5 93 LYS B N 1
ATOM 6662 C CA . LYS B 1 93 ? -7.348 7.285 -11.414 1 79.5 93 LYS B CA 1
ATOM 6663 C C . LYS B 1 93 ? -7.539 5.945 -12.117 1 79.5 93 LYS B C 1
ATOM 6665 O O . LYS B 1 93 ? -7.473 5.863 -13.344 1 79.5 93 LYS B O 1
ATOM 6670 N N . ALA B 1 94 ? -7.797 4.965 -11.312 1 82.31 94 ALA B N 1
ATOM 6671 C CA . ALA B 1 94 ? -7.895 3.617 -11.859 1 82.31 94 ALA B CA 1
ATOM 6672 C C . ALA B 1 94 ? -9.336 3.271 -12.219 1 82.31 94 ALA B C 1
ATOM 6674 O O . ALA B 1 94 ? -9.602 2.227 -12.812 1 82.31 94 ALA B O 1
ATOM 6675 N N . THR B 1 95 ? -10.211 4.047 -11.812 1 86.62 95 THR B N 1
ATOM 6676 C CA . THR B 1 95 ? -11.609 3.814 -12.148 1 86.62 95 THR B CA 1
ATOM 6677 C C . THR B 1 95 ? -11.977 4.5 -13.461 1 86.62 95 THR B C 1
ATOM 6679 O O . THR B 1 95 ? -11.969 5.73 -13.547 1 86.62 95 THR B O 1
ATOM 6682 N N . PRO B 1 96 ? -12.258 3.711 -14.422 1 83.69 96 PRO B N 1
ATOM 6683 C CA . PRO B 1 96 ? -12.578 4.305 -15.719 1 83.69 96 PRO B CA 1
ATOM 6684 C C . PRO B 1 96 ? -13.906 5.055 -15.719 1 83.69 96 PRO B C 1
ATOM 6686 O O . PRO B 1 96 ? -14.734 4.848 -14.828 1 83.69 96 PRO B O 1
ATOM 6689 N N . SER B 1 97 ? -14.023 5.836 -16.75 1 85.38 97 SER B N 1
ATOM 6690 C CA . SER B 1 97 ? -15.281 6.543 -16.953 1 85.38 97 SER B CA 1
ATOM 6691 C C . SER B 1 97 ? -16.422 5.566 -17.203 1 85.38 97 SER B C 1
ATOM 6693 O O . SER B 1 97 ? -16.203 4.465 -17.719 1 85.38 97 SER B O 1
ATOM 6695 N N . ARG B 1 98 ? -17.594 6.027 -16.859 1 87.69 98 ARG B N 1
ATOM 6696 C CA . ARG B 1 98 ? -18.766 5.156 -17 1 87.69 98 ARG B CA 1
ATOM 6697 C C . ARG B 1 98 ? -19.484 5.402 -18.328 1 87.69 98 ARG B C 1
ATOM 6699 O O . ARG B 1 98 ? -20.562 4.867 -18.547 1 87.69 98 ARG B O 1
ATOM 6706 N N . ASP B 1 99 ? -18.766 6.066 -19.109 1 82.25 99 ASP B N 1
ATOM 6707 C CA . ASP B 1 99 ? -19.375 6.301 -20.406 1 82.25 99 ASP B CA 1
ATOM 6708 C C . ASP B 1 99 ? -19.484 5.004 -21.203 1 82.25 99 ASP B C 1
ATOM 6710 O O . ASP B 1 99 ? -18.484 4.312 -21.438 1 82.25 99 ASP B O 1
ATOM 6714 N N . GLY B 1 100 ? -20.672 4.594 -21.5 1 81.31 100 GLY B N 1
ATOM 6715 C CA . GLY B 1 100 ? -20.906 3.395 -22.281 1 81.31 100 GLY B CA 1
ATOM 6716 C C . GLY B 1 100 ? -21.016 2.139 -21.438 1 81.31 100 GLY B C 1
ATOM 6717 O O . GLY B 1 100 ? -21.125 1.033 -21.969 1 81.31 100 GLY B O 1
ATOM 6718 N N . TYR B 1 101 ? -21.031 2.324 -20.203 1 89.69 101 TYR B N 1
ATOM 6719 C CA . TYR B 1 101 ? -21.172 1.173 -19.312 1 89.69 101 TYR B CA 1
ATOM 6720 C C . TYR B 1 101 ? -22.547 0.544 -19.438 1 89.69 101 TYR B C 1
ATOM 6722 O O . TYR B 1 101 ? -23.562 1.239 -19.344 1 89.69 101 TYR B O 1
ATOM 6730 N N . LYS B 1 102 ? -22.547 -0.781 -19.734 1 90.06 102 LYS B N 1
ATOM 6731 C CA . LYS B 1 102 ? -23.797 -1.529 -19.844 1 90.06 102 LYS B CA 1
ATOM 6732 C C . LYS B 1 102 ? -23.656 -2.922 -19.234 1 90.06 102 LYS B C 1
ATOM 6734 O O . LYS B 1 102 ? -22.953 -3.773 -19.781 1 90.06 102 LYS B O 1
ATOM 6739 N N . SER B 1 103 ? -24.344 -3.102 -18.156 1 89.44 103 SER B N 1
ATOM 6740 C CA . SER B 1 103 ? -24.359 -4.438 -17.578 1 89.44 103 SER B CA 1
ATOM 6741 C C . SER B 1 103 ? -25.625 -5.188 -17.922 1 89.44 103 SER B C 1
ATOM 6743 O O . SER B 1 103 ? -26.641 -4.574 -18.266 1 89.44 103 SER B O 1
ATOM 6745 N N . LEU B 1 104 ? -25.5 -6.48 -17.844 1 91.31 104 LEU B N 1
ATOM 6746 C CA . LEU B 1 104 ? -26.625 -7.352 -18.156 1 91.31 104 LEU B CA 1
ATOM 6747 C C . LEU B 1 104 ? -27.141 -8.047 -16.891 1 91.31 104 LEU B C 1
ATOM 6749 O O . LEU B 1 104 ? -26.516 -7.934 -15.828 1 91.31 104 LEU B O 1
ATOM 6753 N N . ARG B 1 105 ? -28.312 -8.516 -16.969 1 92 105 ARG B N 1
ATOM 6754 C CA . ARG B 1 105 ? -28.844 -9.477 -16.016 1 92 105 ARG B CA 1
ATOM 6755 C C . ARG B 1 105 ? -29.062 -10.836 -16.672 1 92 105 ARG B C 1
ATOM 6757 O O . ARG B 1 105 ? -30.016 -11.023 -17.438 1 92 105 ARG B O 1
ATOM 6764 N N . ILE B 1 106 ? -28.156 -11.734 -16.297 1 87.62 106 ILE B N 1
ATOM 6765 C CA . ILE B 1 106 ? -28.188 -13.031 -16.969 1 87.62 106 ILE B CA 1
ATOM 6766 C C . ILE B 1 106 ? -28.844 -14.07 -16.047 1 87.62 106 ILE B C 1
ATOM 6768 O O . ILE B 1 106 ? -28.484 -14.172 -14.875 1 87.62 106 ILE B O 1
ATOM 6772 N N . CYS B 1 107 ? -29.766 -14.727 -16.578 1 88.31 107 CYS B N 1
ATOM 6773 C CA . CYS B 1 107 ? -30.406 -15.859 -15.93 1 88.31 107 CYS B CA 1
ATOM 6774 C C . CYS B 1 107 ? -30.203 -17.141 -16.734 1 88.31 107 CYS B C 1
ATOM 6776 O O . CYS B 1 107 ? -29.828 -17.078 -17.906 1 88.31 107 CYS B O 1
ATOM 6778 N N . TYR B 1 108 ? -30.375 -18.203 -16.062 1 84.25 108 TYR B N 1
ATOM 6779 C CA . TYR B 1 108 ? -30.203 -19.484 -16.734 1 84.25 108 TYR B CA 1
ATOM 6780 C C . TYR B 1 108 ? -31.453 -20.344 -16.578 1 84.25 108 TYR B C 1
ATOM 6782 O O . TYR B 1 108 ? -32.156 -20.234 -15.586 1 84.25 108 TYR B O 1
ATOM 6790 N N . ALA B 1 109 ? -31.531 -21.219 -17.656 1 80.69 109 ALA B N 1
ATOM 6791 C CA . ALA B 1 109 ? -32.688 -22.109 -17.641 1 80.69 109 ALA B CA 1
ATOM 6792 C C . ALA B 1 109 ? -32.5 -23.234 -16.625 1 80.69 109 ALA B C 1
ATOM 6794 O O . ALA B 1 109 ? -31.391 -23.781 -16.5 1 80.69 109 ALA B O 1
ATOM 6795 N N . ASP B 1 110 ? -33.531 -23.531 -15.891 1 79 110 ASP B N 1
ATOM 6796 C CA . ASP B 1 110 ? -33.438 -24.562 -14.867 1 79 110 ASP B CA 1
ATOM 6797 C C . ASP B 1 110 ? -33.219 -25.938 -15.5 1 79 110 ASP B C 1
ATOM 6799 O O . ASP B 1 110 ? -32.594 -26.812 -14.906 1 79 110 ASP B O 1
ATOM 6803 N N . GLU B 1 111 ? -33.812 -26.125 -16.672 1 77.62 111 GLU B N 1
ATOM 6804 C CA . GLU B 1 111 ? -33.688 -27.406 -17.344 1 77.62 111 GLU B CA 1
ATOM 6805 C C . GLU B 1 111 ? -32.281 -27.578 -17.953 1 77.62 111 GLU B C 1
ATOM 6807 O O . GLU B 1 111 ? -31.797 -28.688 -18.109 1 77.62 111 GLU B O 1
ATOM 6812 N N . ASP B 1 112 ? -31.719 -26.438 -18.328 1 75.62 112 ASP B N 1
ATOM 6813 C CA . ASP B 1 112 ? -30.375 -26.438 -18.891 1 75.62 112 ASP B CA 1
ATOM 6814 C C . ASP B 1 112 ? -29.531 -25.312 -18.312 1 75.62 112 ASP B C 1
ATOM 6816 O O . ASP B 1 112 ? -29.469 -24.219 -18.891 1 75.62 112 ASP B O 1
ATOM 6820 N N . PRO B 1 113 ? -28.828 -25.547 -17.234 1 72.56 113 PRO B N 1
ATOM 6821 C CA . PRO B 1 113 ? -28.125 -24.5 -16.5 1 72.56 113 PRO B CA 1
ATOM 6822 C C . PRO B 1 113 ? -27 -23.875 -17.328 1 72.56 113 PRO B C 1
ATOM 6824 O O . PRO B 1 113 ? -26.469 -22.812 -16.953 1 72.56 113 PRO B O 1
ATOM 6827 N N . ASP B 1 114 ? -26.797 -24.359 -18.516 1 72.38 114 ASP B N 1
ATOM 6828 C CA . ASP B 1 114 ? -25.719 -23.812 -19.328 1 72.38 114 ASP B CA 1
ATOM 6829 C C . ASP B 1 114 ? -26.25 -22.875 -20.406 1 72.38 114 ASP B C 1
ATOM 6831 O O . ASP B 1 114 ? -25.469 -22.25 -21.125 1 72.38 114 ASP B O 1
ATOM 6835 N N . THR B 1 115 ? -27.547 -22.719 -20.438 1 75.81 115 THR B N 1
ATOM 6836 C CA . THR B 1 115 ? -28.156 -21.875 -21.453 1 75.81 115 THR B CA 1
ATOM 6837 C C . THR B 1 115 ? -28.672 -20.578 -20.844 1 75.81 115 THR B C 1
ATOM 6839 O O . THR B 1 115 ? -29.594 -20.609 -20.031 1 75.81 115 THR B O 1
ATOM 6842 N N . PRO B 1 116 ? -28.094 -19.469 -21.281 1 80.81 116 PRO B N 1
ATOM 6843 C CA . PRO B 1 116 ? -28.594 -18.203 -20.766 1 80.81 116 PRO B CA 1
ATOM 6844 C C . PRO B 1 116 ? -30 -17.859 -21.297 1 80.81 116 PRO B C 1
ATOM 6846 O O . PRO B 1 116 ? -30.312 -18.172 -22.453 1 80.81 116 PRO B O 1
ATOM 6849 N N . GLU B 1 117 ? -30.859 -17.375 -20.438 1 80.56 117 GLU B N 1
ATOM 6850 C CA . GLU B 1 117 ? -32.188 -16.922 -20.797 1 80.56 117 GLU B CA 1
ATOM 6851 C C . GLU B 1 117 ? -32.5 -15.562 -20.188 1 80.56 117 GLU B C 1
ATOM 6853 O O . GLU B 1 117 ? -31.75 -15.062 -19.359 1 80.56 117 GLU B O 1
ATOM 6858 N N . GLY B 1 118 ? -33.531 -14.945 -20.734 1 79.12 118 GLY B N 1
ATOM 6859 C CA . GLY B 1 118 ? -33.969 -13.711 -20.125 1 79.12 118 GLY B CA 1
ATOM 6860 C C . GLY B 1 118 ? -34.5 -13.914 -18.703 1 79.12 118 GLY B C 1
ATOM 6861 O O . GLY B 1 118 ? -35.156 -14.914 -18.422 1 79.12 118 GLY B O 1
ATOM 6862 N N . CYS B 1 119 ? -34.156 -12.992 -17.875 1 86.75 119 CYS B N 1
ATOM 6863 C CA . CYS B 1 119 ? -34.594 -13.094 -16.484 1 86.75 119 CYS B CA 1
ATOM 6864 C C . CYS B 1 119 ? -36.062 -12.727 -16.344 1 86.75 119 CYS B C 1
ATOM 6866 O O . CYS B 1 119 ? -36.656 -12.125 -17.234 1 86.75 119 CYS B O 1
ATOM 6868 N N . PRO B 1 120 ? -36.625 -13.219 -15.266 1 80.25 120 PRO B N 1
ATOM 6869 C CA . PRO B 1 120 ? -38.031 -12.867 -15.055 1 80.25 120 PRO B CA 1
ATOM 6870 C C . PRO B 1 120 ? -38.281 -11.359 -15.156 1 80.25 120 PRO B C 1
ATOM 6872 O O . PRO B 1 120 ? -37.5 -10.562 -14.617 1 80.25 120 PRO B O 1
ATOM 6875 N N . GLY B 1 121 ? -39.312 -11.031 -15.828 1 73.94 121 GLY B N 1
ATOM 6876 C CA . GLY B 1 121 ? -39.625 -9.633 -16.078 1 73.94 121 GLY B CA 1
ATOM 6877 C C . GLY B 1 121 ? -39.312 -9.203 -17.5 1 73.94 121 GLY B C 1
ATOM 6878 O O . GLY B 1 121 ? -39.812 -8.172 -17.969 1 73.94 121 GLY B O 1
ATOM 6879 N N . ALA B 1 122 ? -38.312 -10.039 -18.016 1 75.12 122 ALA B N 1
ATOM 6880 C CA . ALA B 1 122 ? -38 -9.766 -19.406 1 75.12 122 ALA B CA 1
ATOM 6881 C C . ALA B 1 122 ? -39.125 -10.211 -20.328 1 75.12 122 ALA B C 1
ATOM 6883 O O . ALA B 1 122 ? -39.906 -11.109 -19.984 1 75.12 122 ALA B O 1
ATOM 6884 N N . PRO B 1 123 ? -39.219 -9.477 -21.359 1 68.5 123 PRO B N 1
ATOM 6885 C CA . PRO B 1 123 ? -40.281 -9.914 -22.281 1 68.5 123 PRO B CA 1
ATOM 6886 C C . PRO B 1 123 ? -40.031 -11.32 -22.828 1 68.5 123 PRO B C 1
ATOM 6888 O O . PRO B 1 123 ? -38.906 -11.727 -23.047 1 68.5 123 PRO B O 1
ATOM 6891 N N . PRO B 1 124 ? -41 -12.234 -22.734 1 60.09 124 PRO B N 1
ATOM 6892 C CA . PRO B 1 124 ? -40.906 -13.656 -23.062 1 60.09 124 PRO B CA 1
ATOM 6893 C C . PRO B 1 124 ? -40.312 -13.93 -24.438 1 60.09 124 PRO B C 1
ATOM 6895 O O . PRO B 1 124 ? -39.719 -15 -24.656 1 60.09 124 PRO B O 1
ATOM 6898 N N . ASN B 1 125 ? -40.5 -13.094 -25.484 1 58.53 125 ASN B N 1
ATOM 6899 C CA . ASN B 1 125 ? -40.156 -13.531 -26.844 1 58.53 125 ASN B CA 1
ATOM 6900 C C . ASN B 1 125 ? -38.75 -13.078 -27.234 1 58.53 125 ASN B C 1
ATOM 6902 O O . ASN B 1 125 ? -38.562 -11.969 -27.75 1 58.53 125 ASN B O 1
ATOM 6906 N N . ARG B 1 126 ? -37.719 -13.859 -26.812 1 59.97 126 ARG B N 1
ATOM 6907 C CA . ARG B 1 126 ? -36.312 -13.672 -27.188 1 59.97 126 ARG B CA 1
ATOM 6908 C C . ARG B 1 126 ? -36.156 -13.711 -28.703 1 59.97 126 ARG B C 1
ATOM 6910 O O . ARG B 1 126 ? -35.312 -12.984 -29.266 1 59.97 126 ARG B O 1
ATOM 6917 N N . ALA B 1 127 ? -36.906 -14.641 -29.328 1 57.31 127 ALA B N 1
ATOM 6918 C CA . ALA B 1 127 ? -36.719 -14.922 -30.75 1 57.31 127 ALA B CA 1
ATOM 6919 C C . ALA B 1 127 ? -37.031 -13.688 -31.594 1 57.31 127 ALA B C 1
ATOM 6921 O O . ALA B 1 127 ? -36.5 -13.539 -32.719 1 57.31 127 ALA B O 1
ATOM 6922 N N . ASP B 1 128 ? -37.75 -12.82 -31.047 1 58.78 128 ASP B N 1
ATOM 6923 C CA . ASP B 1 128 ? -38.188 -11.68 -31.859 1 58.78 128 ASP B CA 1
ATOM 6924 C C . ASP B 1 128 ? -37.25 -10.484 -31.656 1 58.78 128 ASP B C 1
ATOM 6926 O O . ASP B 1 128 ? -37.469 -9.414 -32.219 1 58.78 128 ASP B O 1
ATOM 6930 N N . MET B 1 129 ? -36.219 -10.797 -30.891 1 68.38 129 MET B N 1
ATOM 6931 C CA . MET B 1 129 ? -35.375 -9.641 -30.625 1 68.38 129 MET B CA 1
ATOM 6932 C C . MET B 1 129 ? -34.25 -9.547 -31.641 1 68.38 129 MET B C 1
ATOM 6934 O O . MET B 1 129 ? -33.625 -10.555 -31.984 1 68.38 129 MET B O 1
ATOM 6938 N N . GLU B 1 130 ? -34.156 -8.516 -32.375 1 65.06 130 GLU B N 1
ATOM 6939 C CA . GLU B 1 130 ? -33.094 -8.281 -33.344 1 65.06 130 GLU B CA 1
ATOM 6940 C C . GLU B 1 130 ? -31.734 -8.367 -32.688 1 65.06 130 GLU B C 1
ATOM 6942 O O . GLU B 1 130 ? -30.797 -8.922 -33.281 1 65.06 130 GLU B O 1
ATOM 6947 N N . ASP B 1 131 ? -31.688 -7.855 -31.422 1 75.5 131 ASP B N 1
ATOM 6948 C CA . ASP B 1 131 ? -30.453 -7.891 -30.625 1 75.5 131 ASP B CA 1
ATOM 6949 C C . ASP B 1 131 ? -30.625 -8.734 -29.375 1 75.5 131 ASP B C 1
ATOM 6951 O O . ASP B 1 131 ? -31.359 -8.344 -28.453 1 75.5 131 ASP B O 1
ATOM 6955 N N . ILE B 1 132 ? -30.016 -9.859 -29.391 1 75.56 132 ILE B N 1
ATOM 6956 C CA . ILE B 1 132 ? -30.156 -10.836 -28.312 1 75.56 132 ILE B CA 1
ATOM 6957 C C . ILE B 1 132 ? -29.688 -10.234 -27 1 75.56 132 ILE B C 1
ATOM 6959 O O . ILE B 1 132 ? -30.109 -10.672 -25.922 1 75.56 132 ILE B O 1
ATOM 6963 N N . THR B 1 133 ? -28.891 -9.242 -27.078 1 80.88 133 THR B N 1
ATOM 6964 C CA . THR B 1 133 ? -28.375 -8.609 -25.859 1 80.88 133 THR B CA 1
ATOM 6965 C C . THR B 1 133 ? -29.516 -7.949 -25.078 1 80.88 133 THR B C 1
ATOM 6967 O O . THR B 1 133 ? -29.438 -7.832 -23.859 1 80.88 133 THR B O 1
ATOM 6970 N N . GLU B 1 134 ? -30.5 -7.605 -25.75 1 80.06 134 GLU B N 1
ATOM 6971 C CA . GLU B 1 134 ? -31.625 -6.941 -25.109 1 80.06 134 GLU B CA 1
ATOM 6972 C C . GLU B 1 134 ? -32.375 -7.898 -24.203 1 80.06 134 GLU B C 1
ATOM 6974 O O . GLU B 1 134 ? -33 -7.48 -23.203 1 80.06 134 GLU B O 1
ATOM 6979 N N . ALA B 1 135 ? -32.312 -9.125 -24.594 1 80.25 135 ALA B N 1
ATOM 6980 C CA . ALA B 1 135 ? -33 -10.133 -23.797 1 80.25 135 ALA B CA 1
ATOM 6981 C C . ALA B 1 135 ? -32.344 -10.258 -22.422 1 80.25 135 ALA B C 1
ATOM 6983 O O . ALA B 1 135 ? -33 -10.695 -21.453 1 80.25 135 ALA B O 1
ATOM 6984 N N . TYR B 1 136 ? -31.172 -9.797 -22.297 1 86.44 136 TYR B N 1
ATOM 6985 C CA . TYR B 1 136 ? -30.422 -9.953 -21.062 1 86.44 136 TYR B CA 1
ATOM 6986 C C . TYR B 1 136 ? -30.25 -8.609 -20.359 1 86.44 136 TYR B C 1
ATOM 6988 O O . TYR B 1 136 ? -29.516 -8.508 -19.359 1 86.44 136 TYR B O 1
ATOM 6996 N N . SER B 1 137 ? -30.922 -7.641 -20.859 1 86.19 137 SER B N 1
ATOM 6997 C CA . SER B 1 137 ? -30.797 -6.32 -20.25 1 86.19 137 SER B CA 1
ATOM 6998 C C . SER B 1 137 ? -31.609 -6.23 -18.953 1 86.19 137 SER B C 1
ATOM 7000 O O . SER B 1 137 ? -32.469 -7.07 -18.703 1 86.19 137 SER B O 1
ATOM 7002 N N . VAL B 1 138 ? -31.266 -5.293 -18.141 1 87.75 138 VAL B N 1
ATOM 7003 C CA . VAL B 1 138 ? -32.062 -4.973 -16.969 1 87.75 138 VAL B CA 1
ATOM 7004 C C . VAL B 1 138 ? -33.312 -4.215 -17.375 1 87.75 138 VAL B C 1
ATOM 7006 O O . VAL B 1 138 ? -33.219 -3.1 -17.891 1 87.75 138 VAL B O 1
ATOM 7009 N N . TRP B 1 139 ? -34.375 -4.723 -17.094 1 87.25 139 TRP B N 1
ATOM 7010 C CA . TRP B 1 139 ? -35.625 -4.125 -17.578 1 87.25 139 TRP B CA 1
ATOM 7011 C C . TRP B 1 139 ? -36.094 -3.021 -16.641 1 87.25 139 TRP B C 1
ATOM 7013 O O . TRP B 1 139 ? -36 -3.156 -15.414 1 87.25 139 TRP B O 1
ATOM 7023 N N . PRO B 1 140 ? -36.656 -2.006 -17.172 1 86.88 140 PRO B N 1
ATOM 7024 C CA . PRO B 1 140 ? -37.094 -0.857 -16.375 1 86.88 140 PRO B CA 1
ATOM 7025 C C . PRO B 1 140 ? -38.156 -1.223 -15.352 1 86.88 140 PRO B C 1
ATOM 7027 O O . PRO B 1 140 ? -38.25 -0.59 -14.297 1 86.88 140 PRO B O 1
ATOM 7030 N N . SER B 1 141 ? -38.969 -2.211 -15.633 1 85.81 141 SER B N 1
ATOM 7031 C CA . SER B 1 141 ? -39.969 -2.631 -14.68 1 85.81 141 SER B CA 1
ATOM 7032 C C . SER B 1 141 ? -39.344 -3.125 -13.383 1 85.81 141 SER B C 1
ATOM 7034 O O . SER B 1 141 ? -39.844 -2.832 -12.297 1 85.81 141 SER B O 1
ATOM 7036 N N . SER B 1 142 ? -38.312 -3.838 -13.539 1 90 142 SER B N 1
ATOM 7037 C CA . SER B 1 142 ? -37.625 -4.328 -12.359 1 90 142 SER B CA 1
ATOM 7038 C C . SER B 1 142 ? -36.969 -3.18 -11.578 1 90 142 SER B C 1
ATOM 7040 O O . SER B 1 142 ? -36.969 -3.191 -10.344 1 90 142 SER B O 1
ATOM 7042 N N . VAL B 1 143 ? -36.5 -2.17 -12.297 1 91.38 143 VAL B N 1
ATOM 7043 C CA . VAL B 1 143 ? -35.875 -1.023 -11.656 1 91.38 143 VAL B CA 1
ATOM 7044 C C . VAL B 1 143 ? -36.906 -0.243 -10.852 1 91.38 143 VAL B C 1
ATOM 7046 O O . VAL B 1 143 ? -36.656 0.111 -9.695 1 91.38 143 VAL B O 1
ATOM 7049 N N . SER B 1 144 ? -38.062 -0.084 -11.406 1 90.69 144 SER B N 1
ATOM 7050 C CA . SER B 1 144 ? -39.094 0.671 -10.734 1 90.69 144 SER B CA 1
ATOM 7051 C C . SER B 1 144 ? -39.594 -0.058 -9.492 1 90.69 144 SER B C 1
ATOM 7053 O O . SER B 1 144 ? -39.938 0.574 -8.492 1 90.69 144 SER B O 1
ATOM 7055 N N . LEU B 1 145 ? -39.625 -1.328 -9.555 1 93.25 145 LEU B N 1
ATOM 7056 C CA . LEU B 1 145 ? -40.125 -2.121 -8.438 1 93.25 145 LEU B CA 1
ATOM 7057 C C . LEU B 1 145 ? -39.188 -2.025 -7.246 1 93.25 145 LEU B C 1
ATOM 7059 O O . LEU B 1 145 ? -39.594 -1.716 -6.129 1 93.25 145 LEU B O 1
ATOM 7063 N N . PHE B 1 146 ? -38 -2.139 -7.457 1 94.75 146 PHE B N 1
ATOM 7064 C CA . PHE B 1 146 ? -37.031 -2.293 -6.359 1 94.75 146 PHE B CA 1
ATOM 7065 C C . PHE B 1 146 ? -36.438 -0.949 -5.977 1 94.75 146 PHE B C 1
ATOM 7067 O O . PHE B 1 146 ? -35.5 -0.89 -5.176 1 94.75 146 PHE B O 1
ATOM 7074 N N . THR B 1 147 ? -36.90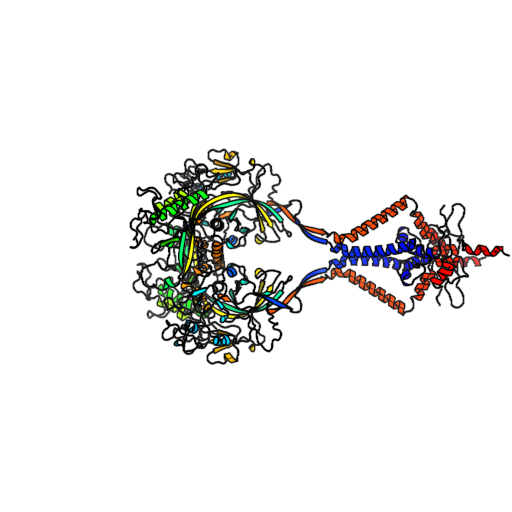6 0.141 -6.582 1 93.44 147 THR B N 1
ATOM 7075 C CA . THR B 1 147 ? -36.562 1.495 -6.172 1 93.44 147 THR B CA 1
ATOM 7076 C C . THR B 1 147 ? -37.781 2.266 -5.715 1 93.44 147 THR B C 1
ATOM 7078 O O . THR B 1 147 ? -37.75 3.494 -5.617 1 93.44 147 THR B O 1
ATOM 7081 N N . SER B 1 148 ? -38.812 1.583 -5.41 1 93 148 SER B N 1
ATOM 7082 C CA . SER B 1 148 ? -40.094 2.217 -5.121 1 93 148 SER B CA 1
ATOM 7083 C C . SER B 1 148 ? -40.156 2.676 -3.67 1 93 148 SER B C 1
ATOM 7085 O O . SER B 1 148 ? -41.094 3.398 -3.289 1 93 148 SER B O 1
ATOM 7087 N N . GLY B 1 149 ? -39.219 2.283 -2.887 1 91.44 149 GLY B N 1
ATOM 7088 C CA . GLY B 1 149 ? -39.25 2.637 -1.477 1 91.44 149 GLY B CA 1
ATOM 7089 C C . GLY B 1 149 ? -39.094 4.129 -1.231 1 91.44 149 GLY B C 1
ATOM 7090 O O . GLY B 1 149 ? -38.5 4.844 -2.037 1 91.44 149 GLY B O 1
ATOM 7091 N N . ASN B 1 150 ? -39.719 4.566 -0.133 1 85.12 150 ASN B N 1
ATOM 7092 C CA . ASN B 1 150 ? -39.594 5.965 0.263 1 85.12 150 ASN B CA 1
ATOM 7093 C C . ASN B 1 150 ? -38.344 6.223 1.079 1 85.12 150 ASN B C 1
ATOM 7095 O O . ASN B 1 150 ? -38.375 6.176 2.311 1 85.12 150 ASN B O 1
ATOM 7099 N N . VAL B 1 151 ? -37.312 6.488 0.396 1 86.94 151 VAL B N 1
ATOM 7100 C CA . VAL B 1 151 ? -36.031 6.734 1.044 1 86.94 151 VAL B CA 1
ATOM 7101 C C . VAL B 1 151 ? -35.375 7.992 0.457 1 86.94 151 VAL B C 1
ATOM 7103 O O . VAL B 1 151 ? -35.844 8.508 -0.566 1 86.94 151 VAL B O 1
ATOM 7106 N N . SER B 1 152 ? -34.375 8.445 1.186 1 87.44 152 SER B N 1
ATOM 7107 C CA . SER B 1 152 ? -33.625 9.617 0.723 1 87.44 152 SER B CA 1
ATOM 7108 C C . SER B 1 152 ? -33.062 9.398 -0.672 1 87.44 152 SER B C 1
ATOM 7110 O O . SER B 1 152 ? -32.781 8.258 -1.062 1 87.44 152 SER B O 1
ATOM 7112 N N . ALA B 1 153 ? -32.844 10.438 -1.393 1 88.38 153 ALA B N 1
ATOM 7113 C CA . ALA B 1 153 ? -32.344 10.391 -2.775 1 88.38 153 ALA B CA 1
ATOM 7114 C C . ALA B 1 153 ? -30.922 9.883 -2.848 1 88.38 153 ALA B C 1
ATOM 7116 O O . ALA B 1 153 ? -30.484 9.406 -3.895 1 88.38 153 ALA B O 1
ATOM 7117 N N . THR B 1 154 ? -30.281 9.953 -1.775 1 92.56 154 THR B N 1
ATOM 7118 C CA . THR B 1 154 ? -28.859 9.586 -1.789 1 92.56 154 THR B CA 1
ATOM 7119 C C . THR B 1 154 ? -28.688 8.094 -1.521 1 92.56 154 THR B C 1
ATOM 7121 O O . THR B 1 154 ? -27.578 7.559 -1.659 1 92.56 154 THR B O 1
ATOM 7124 N N . VAL B 1 155 ? -29.781 7.414 -1.208 1 95.38 155 VAL B N 1
ATOM 7125 C CA . VAL B 1 155 ? -29.703 5.98 -0.949 1 95.38 155 VAL B CA 1
ATOM 7126 C C . VAL B 1 155 ? -29.625 5.219 -2.27 1 95.38 155 VAL B C 1
ATOM 7128 O O . VAL B 1 155 ? -30.516 5.328 -3.115 1 95.38 155 VAL B O 1
ATOM 7131 N N . SER B 1 156 ? -28.594 4.441 -2.4 1 96.12 156 SER B N 1
ATOM 7132 C CA . SER B 1 156 ? -28.359 3.689 -3.629 1 96.12 156 SER B CA 1
ATOM 7133 C C . SER B 1 156 ? -29.25 2.451 -3.693 1 96.12 156 SER B C 1
ATOM 7135 O O . SER B 1 156 ? -29.688 1.945 -2.662 1 96.12 156 SER B O 1
ATOM 7137 N N . SER B 1 157 ? -29.531 2.045 -4.902 1 95.25 157 SER B N 1
ATOM 7138 C CA . SER B 1 157 ? -30.234 0.783 -5.16 1 95.25 157 SER B CA 1
ATOM 7139 C C . SER B 1 157 ? -29.266 -0.272 -5.699 1 95.25 157 SER B C 1
ATOM 7141 O O . SER B 1 157 ? -28.094 0.018 -5.945 1 95.25 157 SER B O 1
ATOM 7143 N N . VAL B 1 158 ? -29.828 -1.453 -5.902 1 96.19 158 VAL B N 1
ATOM 7144 C CA . VAL B 1 158 ? -29.047 -2.574 -6.422 1 96.19 158 VAL B CA 1
ATOM 7145 C C . VAL B 1 158 ? -28.547 -2.246 -7.828 1 96.19 158 VAL B C 1
ATOM 7147 O O . VAL B 1 158 ? -27.5 -2.746 -8.25 1 96.19 158 VAL B O 1
ATOM 7150 N N . PHE B 1 159 ? -29.188 -1.273 -8.508 1 94.88 159 PHE B N 1
ATOM 7151 C CA . PHE B 1 159 ? -28.875 -0.959 -9.898 1 94.88 159 PHE B CA 1
ATOM 7152 C C . PHE B 1 159 ? -27.812 0.127 -9.992 1 94.88 159 PHE B C 1
ATOM 7154 O O . PHE B 1 159 ? -27.234 0.354 -11.055 1 94.88 159 PHE B O 1
ATOM 7161 N N . ASP B 1 160 ? -27.516 0.773 -8.844 1 95.38 160 ASP B N 1
ATOM 7162 C CA . ASP B 1 160 ? -26.5 1.816 -8.797 1 95.38 160 ASP B CA 1
ATOM 7163 C C . ASP B 1 160 ? -25.125 1.223 -8.539 1 95.38 160 ASP B C 1
ATOM 7165 O O . ASP B 1 160 ? -24.109 1.938 -8.57 1 95.38 160 ASP B O 1
ATOM 7169 N N . VAL B 1 161 ? -25.109 -0.058 -8.266 1 97.12 161 VAL B N 1
ATOM 7170 C CA . VAL B 1 161 ? -23.844 -0.754 -8.039 1 97.12 161 VAL B CA 1
ATOM 7171 C C . VAL B 1 161 ? -23.297 -1.275 -9.359 1 97.12 161 VAL B C 1
ATOM 7173 O O . VAL B 1 161 ? -23.969 -2.029 -10.07 1 97.12 161 VAL B O 1
ATOM 7176 N N . GLN B 1 162 ? -22.109 -0.838 -9.68 1 96.62 162 GLN B N 1
ATOM 7177 C CA . GLN B 1 162 ? -21.469 -1.251 -10.93 1 96.62 162 GLN B CA 1
ATOM 7178 C C . GLN B 1 162 ? -20.094 -1.843 -10.672 1 96.62 162 GLN B C 1
ATOM 7180 O O . GLN B 1 162 ? -19.516 -1.652 -9.594 1 96.62 162 GLN B O 1
ATOM 7185 N N . TRP B 1 163 ? -19.688 -2.564 -11.688 1 95.69 163 TRP B N 1
ATOM 7186 C CA . TRP B 1 163 ? -18.312 -3.068 -11.609 1 95.69 163 TRP B CA 1
ATOM 7187 C C . TRP B 1 163 ? -17.312 -1.929 -11.703 1 95.69 163 TRP B C 1
ATOM 7189 O O . TRP B 1 163 ? -17.453 -1.028 -12.531 1 95.69 163 TRP B O 1
ATOM 7199 N N . ARG B 1 164 ? -16.375 -1.936 -10.852 1 93.31 164 ARG B N 1
ATOM 7200 C CA . ARG B 1 164 ? -15.352 -0.897 -10.914 1 93.31 164 ARG B CA 1
ATOM 7201 C C . ARG B 1 164 ? -14.477 -1.059 -12.156 1 93.31 164 ARG B C 1
ATOM 7203 O O . ARG B 1 164 ? -14.25 -0.096 -12.891 1 93.31 164 ARG B O 1
ATOM 7210 N N . SER B 1 165 ? -13.938 -2.277 -12.32 1 89.19 165 SER B N 1
ATOM 7211 C CA . SER B 1 165 ? -13.195 -2.609 -13.523 1 89.19 165 SER B CA 1
ATOM 7212 C C . SER B 1 165 ? -14.047 -3.422 -14.5 1 89.19 165 SER B C 1
ATOM 7214 O O . SER B 1 165 ? -14.703 -4.379 -14.094 1 89.19 165 SER B O 1
ATOM 7216 N N . PHE B 1 166 ? -14.055 -2.932 -15.719 1 90.5 166 PHE B N 1
ATOM 7217 C CA . PHE B 1 166 ? -14.836 -3.645 -16.719 1 90.5 166 PHE B CA 1
ATOM 7218 C C . PHE B 1 166 ? -14.156 -3.578 -18.078 1 90.5 166 PHE B C 1
ATOM 7220 O O . PHE B 1 166 ? -13.289 -2.732 -18.312 1 90.5 166 PHE B O 1
ATOM 7227 N N . ARG B 1 167 ? -14.539 -4.527 -18.922 1 86.56 167 ARG B N 1
ATOM 7228 C CA . ARG B 1 167 ? -14.109 -4.555 -20.312 1 86.56 167 ARG B CA 1
ATOM 7229 C C . ARG B 1 167 ? -15.297 -4.785 -21.25 1 86.56 167 ARG B C 1
ATOM 7231 O O . ARG B 1 167 ? -16.328 -5.328 -20.844 1 86.56 167 ARG B O 1
ATOM 7238 N N . SER B 1 168 ? -15.133 -4.34 -22.375 1 85.94 168 SER B N 1
ATOM 7239 C CA . SER B 1 168 ? -16.188 -4.547 -23.359 1 85.94 168 SER B CA 1
ATOM 7240 C C . SER B 1 168 ? -16.078 -5.93 -24 1 85.94 168 SER B C 1
ATOM 7242 O O . SER B 1 168 ? -14.984 -6.402 -24.297 1 85.94 168 SER B O 1
ATOM 7244 N N . SER B 1 169 ? -17.266 -6.523 -24.047 1 83.75 169 SER B N 1
ATOM 7245 C CA . SER B 1 169 ? -17.312 -7.848 -24.656 1 83.75 169 SER B CA 1
ATOM 7246 C C . SER B 1 169 ? -18.594 -8.031 -25.469 1 83.75 169 SER B C 1
ATOM 7248 O O . SER B 1 169 ? -19.562 -7.293 -25.281 1 83.75 169 SER B O 1
ATOM 7250 N N . THR B 1 170 ? -18.484 -9 -26.422 1 83.5 170 THR B N 1
ATOM 7251 C CA . THR B 1 170 ? -19.672 -9.375 -27.203 1 83.5 170 THR B CA 1
ATOM 7252 C C . THR B 1 170 ? -20.031 -10.836 -26.953 1 83.5 170 THR B C 1
ATOM 7254 O O . THR B 1 170 ? -20.922 -11.375 -27.594 1 83.5 170 THR B O 1
ATOM 7257 N N . GLN B 1 171 ? -19.344 -11.438 -26 1 79.69 171 GLN B N 1
ATOM 7258 C CA . GLN B 1 171 ? -19.594 -12.836 -25.688 1 79.69 171 GLN B CA 1
ATOM 7259 C C . GLN B 1 171 ? -20 -13.008 -24.234 1 79.69 171 GLN B C 1
ATOM 7261 O O . GLN B 1 171 ? -19.25 -12.656 -23.328 1 7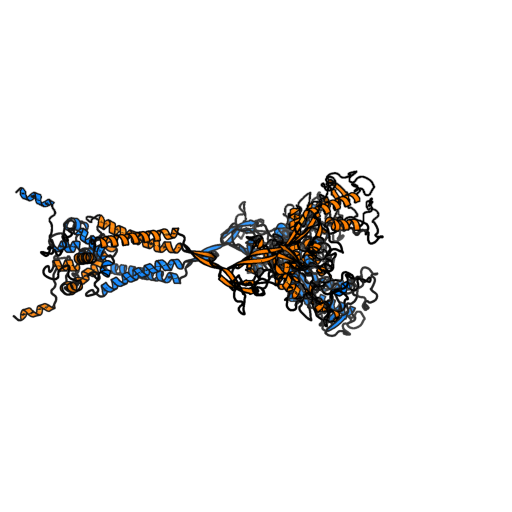9.69 171 GLN B O 1
ATOM 7266 N N . ILE B 1 172 ? -21.141 -13.578 -24.062 1 76.25 172 ILE B N 1
ATOM 7267 C CA . ILE B 1 172 ? -21.656 -13.789 -22.703 1 76.25 172 ILE B CA 1
ATOM 7268 C C . ILE B 1 172 ? -20.875 -14.914 -22.031 1 76.25 172 ILE B C 1
ATOM 7270 O O . ILE B 1 172 ? -20.516 -14.805 -20.859 1 76.25 172 ILE B O 1
ATOM 7274 N N . VAL B 1 173 ? -20.797 -16.031 -22.688 1 69.25 173 VAL B N 1
ATOM 7275 C CA . VAL B 1 173 ? -19.969 -17.141 -22.234 1 69.25 173 VAL B CA 1
ATOM 7276 C C . VAL B 1 173 ? -18.844 -17.406 -23.234 1 69.25 173 VAL B C 1
ATOM 7278 O O . VAL B 1 173 ? -19.016 -17.172 -24.438 1 69.25 173 VAL B O 1
ATOM 7281 N N . PRO B 1 174 ? -17.781 -17.797 -22.625 1 63.41 174 PRO B N 1
ATOM 7282 C CA . PRO B 1 174 ? -16.688 -18.078 -23.562 1 63.41 174 PRO B CA 1
ATOM 7283 C C . PRO B 1 174 ? -17.109 -19.062 -24.656 1 63.41 174 PRO B C 1
ATOM 7285 O O . PRO B 1 174 ? -17.672 -20.125 -24.375 1 63.41 174 PRO B O 1
ATOM 7288 N N . GLY B 1 175 ? -16.891 -18.734 -25.844 1 61.38 175 GLY B N 1
ATOM 7289 C CA . GLY B 1 175 ? -17.172 -19.625 -26.969 1 61.38 175 GLY B CA 1
ATOM 7290 C C . GLY B 1 175 ? -18.562 -19.438 -27.531 1 61.38 175 GLY B C 1
ATOM 7291 O O . GLY B 1 175 ? -18.875 -19.984 -28.594 1 61.38 175 GLY B O 1
ATOM 7292 N N . ALA B 1 176 ? -19.391 -18.703 -26.797 1 66.56 176 ALA B N 1
ATOM 7293 C CA . ALA B 1 176 ? -20.75 -18.469 -27.281 1 66.56 176 ALA B CA 1
ATOM 7294 C C . ALA B 1 176 ? -20.75 -17.5 -28.469 1 66.56 176 ALA B C 1
ATOM 7296 O O . ALA B 1 176 ? -19.75 -16.828 -28.719 1 66.56 176 ALA B O 1
ATOM 7297 N N . SER B 1 177 ? -21.812 -17.625 -29.219 1 68.69 177 SER B N 1
ATOM 7298 C CA . SER B 1 177 ? -21.984 -16.703 -30.344 1 68.69 177 SER B CA 1
ATOM 7299 C C . SER B 1 177 ? -21.984 -15.258 -29.859 1 68.69 177 SER B C 1
ATOM 7301 O O . SER B 1 177 ? -22.484 -14.961 -28.781 1 68.69 177 SER B O 1
ATOM 7303 N N . ALA B 1 178 ? -21.359 -14.422 -30.641 1 75.56 178 ALA B N 1
ATOM 7304 C CA . ALA B 1 178 ? -21.281 -12.992 -30.328 1 75.56 178 ALA B CA 1
ATOM 7305 C C . ALA B 1 178 ? -22.672 -12.375 -30.25 1 75.56 178 ALA B C 1
ATOM 7307 O O . ALA B 1 178 ? -23.562 -12.719 -31.047 1 75.56 178 ALA B O 1
ATOM 7308 N N . THR B 1 179 ? -22.812 -11.609 -29.281 1 78.38 179 THR B N 1
ATOM 7309 C CA . THR B 1 179 ? -24.062 -10.852 -29.156 1 78.38 179 THR B CA 1
ATOM 7310 C C . THR B 1 179 ? -24.094 -9.703 -30.156 1 78.38 179 THR B C 1
ATOM 7312 O O . THR B 1 179 ? -23.109 -9.438 -30.844 1 78.38 179 THR B O 1
ATOM 7315 N N . GLY B 1 180 ? -25.234 -9.125 -30.391 1 75.94 180 GLY B N 1
ATOM 7316 C CA . GLY B 1 180 ? -25.391 -8.016 -31.312 1 75.94 180 GLY B CA 1
ATOM 7317 C C . GLY B 1 180 ? -24.781 -6.719 -30.812 1 75.94 180 GLY B C 1
ATOM 7318 O O . GLY B 1 180 ? -24.266 -5.922 -31.594 1 75.94 180 GLY B O 1
ATOM 7319 N N . SER B 1 181 ? -24.875 -6.492 -29.531 1 84.25 181 SER B N 1
ATOM 7320 C CA . SER B 1 181 ? -24.359 -5.258 -28.953 1 84.25 181 SER B CA 1
ATOM 7321 C C . SER B 1 181 ? -23.266 -5.547 -27.922 1 84.25 181 SER B C 1
ATOM 7323 O O . SER B 1 181 ? -23.219 -6.637 -27.344 1 84.25 181 SER B O 1
ATOM 7325 N N . VAL B 1 182 ? -22.453 -4.512 -27.766 1 87.5 182 VAL B N 1
ATOM 7326 C CA . VAL B 1 182 ? -21.344 -4.605 -26.812 1 87.5 182 VAL B CA 1
ATOM 7327 C C . VAL B 1 182 ? -21.875 -4.371 -25.406 1 87.5 182 VAL B C 1
ATOM 7329 O O . VAL B 1 182 ? -22.781 -3.561 -25.188 1 87.5 182 VAL B O 1
ATOM 7332 N N . PHE B 1 183 ? -21.453 -5.172 -24.469 1 90.25 183 PHE B N 1
ATOM 7333 C CA . PHE B 1 183 ? -21.797 -4.996 -23.062 1 90.25 183 PHE B CA 1
ATOM 7334 C C . PHE B 1 183 ? -20.547 -4.973 -22.203 1 90.25 183 PHE B C 1
ATOM 7336 O O . PHE B 1 183 ? -19.438 -5.227 -22.688 1 90.25 183 PHE B O 1
ATOM 7343 N N . SER B 1 184 ? -20.719 -4.578 -20.969 1 90.44 184 SER B N 1
ATOM 7344 C CA . SER B 1 184 ? -19.594 -4.477 -20.031 1 90.44 184 SER B CA 1
ATOM 7345 C C . SER B 1 184 ? -19.469 -5.734 -19.188 1 90.44 184 SER B C 1
ATOM 7347 O O . SER B 1 184 ? -20.453 -6.219 -18.625 1 90.44 184 SER B O 1
ATOM 7349 N N . GLN B 1 185 ? -18.297 -6.281 -19.219 1 90.19 185 GLN B N 1
ATOM 7350 C CA . GLN B 1 185 ? -17.969 -7.418 -18.359 1 90.19 185 GLN B CA 1
ATOM 7351 C C . GLN B 1 185 ? -17.062 -6.996 -17.203 1 90.19 185 GLN B C 1
ATOM 7353 O O . GLN B 1 185 ? -15.969 -6.461 -17.438 1 90.19 185 GLN B O 1
ATOM 7358 N N . GLY B 1 186 ? -17.594 -7.281 -15.984 1 90.38 186 GLY B N 1
ATOM 7359 C CA . GLY B 1 186 ? -16.797 -6.941 -14.82 1 90.38 186 GLY B CA 1
ATOM 7360 C C . GLY B 1 186 ? -15.672 -7.93 -14.555 1 90.38 186 GLY B C 1
ATOM 7361 O O . GLY B 1 186 ? -15.844 -9.141 -14.75 1 90.38 186 GLY B O 1
ATOM 7362 N N . TYR B 1 187 ? -14.531 -7.434 -14.203 1 86.81 187 TYR B N 1
ATOM 7363 C CA . TYR B 1 187 ? -13.43 -8.297 -13.789 1 86.81 187 TYR B CA 1
ATOM 7364 C C . TYR B 1 187 ? -12.703 -7.707 -12.578 1 86.81 187 TYR B C 1
ATOM 7366 O O . TYR B 1 187 ? -12.688 -6.488 -12.391 1 86.81 187 TYR B O 1
ATOM 7374 N N . TYR B 1 188 ? -12.141 -8.586 -11.844 1 86 188 TYR B N 1
ATOM 7375 C CA . TYR B 1 188 ? -11.477 -8.164 -10.617 1 86 188 TYR B CA 1
ATOM 7376 C C . TYR B 1 188 ? -10.047 -7.707 -10.898 1 86 188 TYR B C 1
ATOM 7378 O O . TYR B 1 188 ? -9.281 -8.414 -11.555 1 86 188 TYR B O 1
ATOM 7386 N N . ARG B 1 189 ? -9.805 -6.547 -10.398 1 81.69 189 ARG B N 1
ATOM 7387 C CA . ARG B 1 189 ? -8.461 -5.984 -10.422 1 81.69 189 ARG B CA 1
ATOM 7388 C C . ARG B 1 189 ? -8.188 -5.172 -9.156 1 81.69 189 ARG B C 1
ATOM 7390 O O . ARG B 1 189 ? -8.953 -4.266 -8.82 1 81.69 189 ARG B O 1
ATOM 7397 N N . GLN B 1 190 ? -7.141 -5.512 -8.516 1 83.94 190 GLN B N 1
ATOM 7398 C CA . GLN B 1 190 ? -6.828 -4.805 -7.277 1 83.94 190 GLN B CA 1
ATOM 7399 C C . GLN B 1 190 ? -6.152 -3.465 -7.562 1 83.94 190 GLN B C 1
ATOM 7401 O O . GLN B 1 190 ? -5.105 -3.418 -8.211 1 83.94 190 GLN B O 1
ATOM 7406 N N . ILE B 1 191 ? -6.754 -2.424 -7.102 1 85.31 191 ILE B N 1
ATOM 7407 C CA . ILE B 1 191 ? -6.203 -1.088 -7.297 1 85.31 191 ILE B CA 1
ATOM 7408 C C . ILE B 1 191 ? -5.219 -0.766 -6.176 1 85.31 191 ILE B C 1
ATOM 7410 O O . ILE B 1 191 ? -4.07 -0.401 -6.434 1 85.31 191 ILE B O 1
ATOM 7414 N N . SER B 1 192 ? -5.676 -0.865 -4.969 1 81.62 192 SER B N 1
ATOM 7415 C CA . SER B 1 192 ? -4.852 -0.617 -3.791 1 81.62 192 SER B CA 1
ATOM 7416 C C . SER B 1 192 ? -5.426 -1.312 -2.561 1 81.62 192 SER B C 1
ATOM 7418 O O . SER B 1 192 ? -6.566 -1.786 -2.584 1 81.62 192 SER B O 1
ATOM 7420 N N . GLN B 1 193 ? -4.602 -1.469 -1.589 1 84.5 193 GLN B N 1
ATOM 7421 C CA . GLN B 1 193 ? -5.027 -2.018 -0.306 1 84.5 193 GLN B CA 1
ATOM 7422 C C . GLN B 1 193 ? -5.316 -0.907 0.7 1 84.5 193 GLN B C 1
ATOM 7424 O O . GLN B 1 193 ? -4.477 -0.033 0.925 1 84.5 193 GLN B O 1
ATOM 7429 N N . LEU B 1 194 ? -6.508 -0.939 1.3 1 90 194 LEU B N 1
ATOM 7430 C CA . LEU B 1 194 ? -6.93 0.131 2.195 1 90 194 LEU B CA 1
ATOM 7431 C C . LEU B 1 194 ? -6.98 -0.357 3.641 1 90 194 LEU B C 1
ATOM 7433 O O . LEU B 1 194 ? -7.336 0.402 4.543 1 90 194 LEU B O 1
ATOM 7437 N N . ILE B 1 195 ? -6.574 -1.535 3.889 1 89.88 195 ILE B N 1
ATOM 7438 C CA . ILE B 1 195 ? -6.742 -2.18 5.188 1 89.88 195 ILE B CA 1
ATOM 7439 C C . ILE B 1 195 ? -5.906 -1.45 6.238 1 89.88 195 ILE B C 1
ATOM 7441 O O . ILE B 1 195 ? -6.344 -1.271 7.375 1 89.88 195 ILE B O 1
ATOM 7445 N N . LEU B 1 196 ? -4.762 -0.949 5.922 1 84.38 196 LEU B N 1
ATOM 7446 C CA . LEU B 1 196 ? -3.816 -0.409 6.895 1 84.38 196 LEU B CA 1
ATOM 7447 C C . LEU B 1 196 ? -4.113 1.06 7.184 1 84.38 196 LEU B C 1
ATOM 7449 O O . LEU B 1 196 ? -3.57 1.632 8.133 1 84.38 196 LEU B O 1
ATOM 7453 N N . ASP B 1 197 ? -4.98 1.72 6.465 1 83.62 197 ASP B N 1
ATOM 7454 C CA . ASP B 1 197 ? -5.316 3.121 6.699 1 83.62 197 ASP B CA 1
ATOM 7455 C C . ASP B 1 197 ? -6.094 3.291 8 1 83.62 197 ASP B C 1
ATOM 7457 O O . ASP B 1 197 ? -5.984 4.324 8.664 1 83.62 197 ASP B O 1
ATOM 7461 N N . GLU B 1 198 ? -6.883 2.324 8.422 1 86.38 198 GLU B N 1
ATOM 7462 C CA . GLU B 1 198 ? -7.676 2.316 9.641 1 86.38 198 GLU B CA 1
ATOM 7463 C C . GLU B 1 198 ? -8.422 3.635 9.82 1 86.38 198 GLU B C 1
ATOM 7465 O O . GLU B 1 198 ? -8.32 4.277 10.875 1 86.38 198 GLU B O 1
ATOM 7470 N N . ASP B 1 199 ? -9.156 3.986 8.789 1 91.38 199 ASP B N 1
ATOM 7471 C CA . ASP B 1 199 ? -9.898 5.242 8.766 1 91.38 199 ASP B CA 1
ATOM 7472 C C . ASP B 1 199 ? -11.164 5.117 7.918 1 91.38 199 ASP B C 1
ATOM 7474 O O . ASP B 1 199 ? -11.445 4.051 7.375 1 91.38 199 ASP B O 1
ATOM 7478 N N . LEU B 1 200 ? -11.969 6.223 7.996 1 96.31 200 LEU B N 1
ATOM 7479 C CA . LEU B 1 200 ? -13.094 6.375 7.074 1 96.31 200 LEU B CA 1
ATOM 7480 C C . LEU B 1 200 ? -12.656 7.086 5.797 1 96.31 200 LEU B C 1
ATOM 7482 O O . LEU B 1 200 ? -12.297 8.266 5.832 1 96.31 200 LEU B O 1
ATOM 7486 N N . LEU B 1 201 ? -12.734 6.34 4.688 1 95.81 201 LEU B N 1
ATOM 7487 C CA . LEU B 1 201 ? -12.148 6.855 3.453 1 95.81 201 LEU B CA 1
ATOM 7488 C C . LEU B 1 201 ? -13.219 7.078 2.395 1 95.81 201 LEU B C 1
ATOM 7490 O O . LEU B 1 201 ? -14.148 6.281 2.27 1 95.81 201 LEU B O 1
ATOM 7494 N N . ALA B 1 202 ? -13.055 8.195 1.708 1 96.5 202 ALA B N 1
ATOM 7495 C CA . ALA B 1 202 ? -13.852 8.453 0.515 1 96.5 202 ALA B CA 1
ATOM 7496 C C . ALA B 1 202 ? -13.07 8.133 -0.754 1 96.5 202 ALA B C 1
ATOM 7498 O O . ALA B 1 202 ? -12.094 8.82 -1.077 1 96.5 202 ALA B O 1
ATOM 7499 N N . VAL B 1 203 ? -13.445 7.07 -1.378 1 95.25 203 VAL B N 1
ATOM 7500 C CA . VAL B 1 203 ? -12.844 6.715 -2.656 1 95.25 203 VAL B CA 1
ATOM 7501 C C . VAL B 1 203 ? -13.883 6.805 -3.768 1 95.25 203 VAL B C 1
ATOM 7503 O O . VAL B 1 203 ? -15.086 6.902 -3.494 1 95.25 203 VAL B O 1
ATOM 7506 N N . GLU B 1 204 ? -13.43 6.738 -4.926 1 95.44 204 GLU B N 1
ATOM 7507 C CA . GLU B 1 204 ? -14.344 6.941 -6.051 1 95.44 204 GLU B CA 1
ATOM 7508 C C . GLU B 1 204 ? -15.555 6.023 -5.949 1 95.44 204 GLU B C 1
ATOM 7510 O O . GLU B 1 204 ? -15.43 4.801 -6.066 1 95.44 204 GLU B O 1
ATOM 7515 N N . GLY B 1 205 ? -16.672 6.562 -5.617 1 96.81 205 GLY B N 1
ATOM 7516 C CA . GLY B 1 205 ? -17.938 5.863 -5.645 1 96.81 205 GLY B CA 1
ATOM 7517 C C . GLY B 1 205 ? -18.25 5.141 -4.348 1 96.81 205 GLY B C 1
ATOM 7518 O O . GLY B 1 205 ? -19.281 4.48 -4.23 1 96.81 205 GLY B O 1
ATOM 7519 N N . LEU B 1 206 ? -17.312 5.211 -3.383 1 98 206 LEU B N 1
ATOM 7520 C CA . LEU B 1 206 ? -17.562 4.418 -2.18 1 98 206 LEU B CA 1
ATOM 7521 C C . LEU B 1 206 ? -17.078 5.16 -0.938 1 98 206 LEU B C 1
ATOM 7523 O O . LEU B 1 206 ? -16.141 5.973 -1.015 1 98 206 LEU B O 1
ATOM 7527 N N . ILE B 1 207 ? -17.781 4.945 0.087 1 98.06 207 ILE B N 1
ATOM 7528 C CA . ILE B 1 207 ? -17.266 5.172 1.433 1 98.06 207 ILE B CA 1
ATOM 7529 C C . ILE B 1 207 ? -16.75 3.857 2.012 1 98.06 207 ILE B C 1
ATOM 7531 O O . ILE B 1 207 ? -17.5 2.895 2.16 1 98.06 207 ILE B O 1
ATOM 7535 N N . VAL B 1 208 ? -15.5 3.85 2.287 1 97.81 208 VAL B N 1
ATOM 7536 C CA . VAL B 1 208 ? -14.898 2.625 2.801 1 97.81 208 VAL B CA 1
ATOM 7537 C C . VAL B 1 208 ? -14.539 2.803 4.277 1 97.81 208 VAL B C 1
ATOM 7539 O O . VAL B 1 208 ? -13.766 3.693 4.629 1 97.81 208 VAL B O 1
ATOM 7542 N N . ASP B 1 209 ? -15.156 2.023 5.086 1 97.69 209 ASP B N 1
ATOM 7543 C CA . ASP B 1 209 ? -14.82 1.975 6.504 1 97.69 209 ASP B CA 1
ATOM 7544 C C . ASP B 1 209 ? -13.781 0.892 6.789 1 97.69 209 ASP B C 1
ATOM 7546 O O . ASP B 1 209 ? -14.133 -0.262 7.043 1 97.69 209 ASP B O 1
ATOM 7550 N N . SER B 1 210 ? -12.547 1.3 6.855 1 94.44 210 SER B N 1
ATOM 7551 C CA . SER B 1 210 ? -11.477 0.329 7.07 1 94.44 210 SER B CA 1
ATOM 7552 C C . SER B 1 210 ? -11.234 0.088 8.555 1 94.44 210 SER B C 1
ATOM 7554 O O . SER B 1 210 ? -10.242 -0.535 8.938 1 94.44 210 SER B O 1
ATOM 7556 N N . LYS B 1 211 ? -12.086 0.571 9.383 1 92.75 211 LYS B N 1
ATOM 7557 C CA . LYS B 1 211 ? -12.016 0.313 10.812 1 92.75 211 LYS B CA 1
ATOM 7558 C C . LYS B 1 211 ? -12.969 -0.809 11.219 1 92.75 211 LYS B C 1
ATOM 7560 O O . LYS B 1 211 ? -12.539 -1.826 11.766 1 92.75 211 LYS B O 1
ATOM 7565 N N . ALA B 1 212 ? -14.172 -0.588 10.852 1 93.06 212 ALA B N 1
ATOM 7566 C CA . ALA B 1 212 ? -15.188 -1.563 11.234 1 93.06 212 ALA B CA 1
ATOM 7567 C C . ALA B 1 212 ? -15.414 -2.59 10.133 1 93.06 212 ALA B C 1
ATOM 7569 O O . ALA B 1 212 ? -15.883 -3.701 10.391 1 93.06 212 ALA B O 1
ATOM 7570 N N . GLY B 1 213 ? -15.078 -2.281 8.969 1 95.19 213 GLY B N 1
ATOM 7571 C CA . GLY B 1 213 ? -15.281 -3.184 7.848 1 95.19 213 GLY B CA 1
ATOM 7572 C C . GLY B 1 213 ? -16.672 -3.059 7.23 1 95.19 213 GLY B C 1
ATOM 7573 O O . GLY B 1 213 ? -17.562 -3.842 7.543 1 95.19 213 GLY B O 1
ATOM 7574 N N . ARG B 1 214 ? -16.875 -2.148 6.41 1 97.12 214 ARG B N 1
ATOM 7575 C CA . ARG B 1 214 ? -18.125 -1.968 5.66 1 97.12 214 ARG B CA 1
ATOM 7576 C C . ARG B 1 214 ? -17.922 -0.977 4.516 1 97.12 214 ARG B C 1
ATOM 7578 O O . ARG B 1 214 ? -16.953 -0.212 4.508 1 97.12 214 ARG B O 1
ATOM 7585 N N . ILE B 1 215 ? -18.844 -1.064 3.568 1 98.25 215 ILE B N 1
ATOM 7586 C CA . ILE B 1 215 ? -18.75 -0.178 2.412 1 98.25 215 ILE B CA 1
ATOM 7587 C C . ILE B 1 215 ? -20.078 0.542 2.209 1 98.25 215 ILE B C 1
ATOM 7589 O O . ILE B 1 215 ? -21.156 -0.047 2.398 1 98.25 215 ILE B O 1
ATOM 7593 N N . GLY B 1 216 ? -19.969 1.844 1.962 1 98.56 216 GLY B N 1
ATOM 7594 C CA . GLY B 1 216 ? -21.109 2.66 1.592 1 98.56 216 GLY B CA 1
ATOM 7595 C C . GLY B 1 216 ? -21.047 3.162 0.161 1 98.56 216 GLY B C 1
ATOM 7596 O O . GLY B 1 216 ? -19.984 3.572 -0.312 1 98.56 216 GLY B O 1
ATOM 7597 N N . PHE B 1 217 ? -22.203 3.066 -0.477 1 98.25 217 PHE B N 1
ATOM 7598 C CA . PHE B 1 217 ? -22.25 3.469 -1.878 1 98.25 217 PHE B CA 1
ATOM 7599 C C . PHE B 1 217 ? -22.625 4.938 -2.008 1 98.25 217 PHE B C 1
ATOM 7601 O O . PHE B 1 217 ? -23.734 5.336 -1.643 1 98.25 217 PHE B O 1
ATOM 7608 N N . ARG B 1 218 ? -21.656 5.66 -2.549 1 97.06 218 ARG B N 1
ATOM 7609 C CA . ARG B 1 218 ? -21.859 7.094 -2.711 1 97.06 218 ARG B CA 1
ATOM 7610 C C . ARG B 1 218 ? -20.953 7.668 -3.791 1 97.06 218 ARG B C 1
ATOM 7612 O O . ARG B 1 218 ? -19.734 7.609 -3.674 1 97.06 218 ARG B O 1
ATOM 7619 N N . ASN B 1 219 ? -21.578 8.172 -4.797 1 95.12 219 ASN B N 1
ATOM 7620 C CA . ASN B 1 219 ? -20.812 8.992 -5.727 1 95.12 219 ASN B CA 1
ATOM 7621 C C . ASN B 1 219 ? -20.578 10.398 -5.172 1 95.12 219 ASN B C 1
ATOM 7623 O O . ASN B 1 219 ? -21.516 11.18 -5.027 1 95.12 219 ASN B O 1
ATOM 7627 N N . HIS B 1 220 ? -19.406 10.75 -4.898 1 95.12 220 HIS B N 1
ATOM 7628 C CA . HIS B 1 220 ? -19.062 11.867 -4.02 1 95.12 220 HIS B CA 1
ATOM 7629 C C . HIS B 1 220 ? -1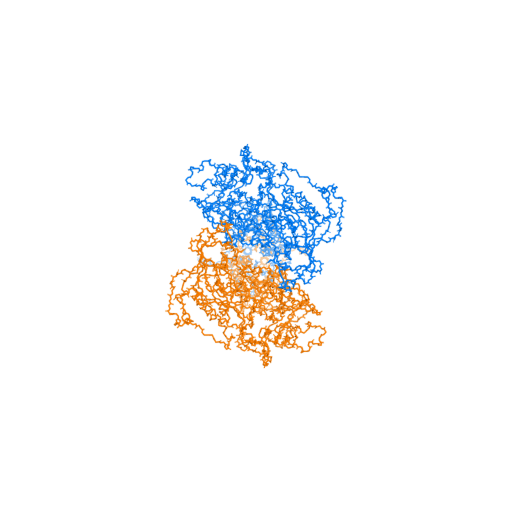9.406 13.203 -4.672 1 95.12 220 HIS B C 1
ATOM 7631 O O . HIS B 1 220 ? -19.016 13.461 -5.812 1 95.12 220 HIS B O 1
ATOM 7637 N N . THR B 1 221 ? -20.141 13.961 -3.889 1 92.88 221 THR B N 1
ATOM 7638 C CA . THR B 1 221 ? -20.453 15.344 -4.227 1 92.88 221 THR B CA 1
ATOM 7639 C C . THR B 1 221 ? -20.078 16.281 -3.084 1 92.88 221 THR B C 1
ATOM 7641 O O . THR B 1 221 ? -20.188 15.914 -1.91 1 92.88 221 THR B O 1
ATOM 7644 N N . ILE B 1 222 ? -19.547 17.391 -3.414 1 91.31 222 ILE B N 1
ATOM 7645 C CA . ILE B 1 222 ? -19.125 18.359 -2.408 1 91.31 222 ILE B CA 1
ATOM 7646 C C . ILE B 1 222 ? -19.719 19.734 -2.719 1 91.31 222 ILE B C 1
ATOM 7648 O O . ILE B 1 222 ? -20.109 20 -3.859 1 91.31 222 ILE B O 1
ATOM 7652 N N . PRO B 1 223 ? -19.859 20.484 -1.641 1 89.25 223 PRO B N 1
ATOM 7653 C CA . PRO B 1 223 ? -20.375 21.828 -1.87 1 89.25 223 PRO B CA 1
ATOM 7654 C C . PRO B 1 223 ? -19.375 22.75 -2.561 1 89.25 223 PRO B C 1
ATOM 7656 O O . PRO B 1 223 ? -18.172 22.484 -2.51 1 89.25 223 PRO B O 1
ATOM 7659 N N . SER B 1 224 ? -19.953 23.641 -3.154 1 81.75 224 SER B N 1
ATOM 7660 C CA . SER B 1 224 ? -19.078 24.625 -3.797 1 81.75 224 SER B CA 1
ATOM 7661 C C . SER B 1 224 ? -18.375 25.5 -2.766 1 81.75 224 SER B C 1
ATOM 7663 O O . SER B 1 224 ? -18.875 25.703 -1.661 1 81.75 224 SER B O 1
ATOM 7665 N N . THR B 1 225 ? -17.234 26.078 -3.129 1 74.56 225 THR B N 1
ATOM 7666 C CA . THR B 1 225 ? -16.203 26.828 -2.434 1 74.56 225 THR B CA 1
ATOM 7667 C C . THR B 1 225 ? -16.75 27.469 -1.164 1 74.56 225 THR B C 1
ATOM 7669 O O . THR B 1 225 ? -17.469 28.469 -1.228 1 74.56 225 THR B O 1
ATOM 7672 N N . LEU B 1 226 ? -16.656 26.734 -0.13 1 80.44 226 LEU B N 1
ATOM 7673 C CA . LEU B 1 226 ? -17 27.234 1.196 1 80.44 226 LEU B CA 1
ATOM 7674 C C . LEU B 1 226 ? -15.75 27.5 2.027 1 80.44 226 LEU B C 1
ATOM 7676 O O . LEU B 1 226 ? -15.148 26.547 2.549 1 80.44 226 LEU B O 1
ATOM 7680 N N . PRO B 1 227 ? -15.352 28.656 2.127 1 76.62 227 PRO B N 1
ATOM 7681 C CA . PRO B 1 227 ? -14.07 28.969 2.762 1 76.62 227 PRO B CA 1
ATOM 7682 C C . PRO B 1 227 ? -14 28.484 4.211 1 76.62 227 PRO B C 1
ATOM 7684 O O . PRO B 1 227 ? -12.93 28.094 4.684 1 76.62 227 PRO B O 1
ATOM 7687 N N . MET B 1 228 ? -15.18 28.547 4.945 1 79.88 228 MET B N 1
ATOM 7688 C CA . MET B 1 228 ? -15.102 28.172 6.355 1 79.88 228 MET B CA 1
ATOM 7689 C C . MET B 1 228 ? -15.586 26.734 6.562 1 79.88 228 MET B C 1
ATOM 7691 O O . MET B 1 228 ? -15.547 26.219 7.68 1 79.88 228 MET B O 1
ATOM 7695 N N . GLY B 1 229 ? -16.047 26.141 5.621 1 86.81 229 GLY B N 1
ATOM 7696 C CA . GLY B 1 229 ? -16.422 24.734 5.691 1 86.81 229 GLY B CA 1
ATOM 7697 C C . GLY B 1 229 ? -17.906 24.531 5.965 1 86.81 229 GLY B C 1
ATOM 7698 O O . GLY B 1 229 ? -18.656 25.5 6.145 1 86.81 229 GLY B O 1
ATOM 7699 N N . ALA B 1 230 ? -18.375 23.328 5.867 1 90.06 230 ALA B N 1
ATOM 7700 C CA . ALA B 1 230 ? -19.766 22.938 6.062 1 90.06 230 ALA B CA 1
ATOM 7701 C C . ALA B 1 230 ? -19.875 21.516 6.613 1 90.06 230 ALA B C 1
ATOM 7703 O O . ALA B 1 230 ? -18.938 20.734 6.484 1 90.06 230 ALA B O 1
ATOM 7704 N N . GLU B 1 231 ? -21.016 21.312 7.328 1 91.81 231 GLU B N 1
ATOM 7705 C CA . GLU B 1 231 ? -21.328 19.984 7.848 1 91.81 231 GLU B CA 1
ATOM 7706 C C . GLU B 1 231 ? -22.75 19.562 7.453 1 91.81 231 GLU B C 1
ATOM 7708 O O . GLU B 1 231 ? -23.672 20.391 7.465 1 91.81 231 GLU B O 1
ATOM 7713 N N . TRP B 1 232 ? -22.938 18.344 7.043 1 92.69 232 TRP B N 1
ATOM 7714 C CA . TRP B 1 232 ? -24.266 17.844 6.719 1 92.69 232 TRP B CA 1
ATOM 7715 C C . TRP B 1 232 ? -24.359 16.328 6.941 1 92.69 232 TRP B C 1
ATOM 7717 O O . TRP B 1 232 ? -23.344 15.688 7.207 1 92.69 232 TRP B O 1
ATOM 7727 N N . THR B 1 233 ? -25.578 15.789 6.926 1 93 233 THR B N 1
ATOM 7728 C CA . THR B 1 233 ? -25.812 14.359 7.094 1 93 233 THR B CA 1
ATOM 7729 C C . THR B 1 233 ? -26.547 13.781 5.883 1 93 233 THR B C 1
ATOM 7731 O O . THR B 1 233 ? -27.344 14.477 5.242 1 93 233 THR B O 1
ATOM 7734 N N . GLU B 1 234 ? -26.172 12.602 5.543 1 95 234 GLU B N 1
ATOM 7735 C CA . GLU B 1 234 ? -26.797 11.883 4.438 1 95 234 GLU B CA 1
ATOM 7736 C C . GLU B 1 234 ? -27.109 10.438 4.824 1 95 234 GLU B C 1
ATOM 7738 O O . GLU B 1 234 ? -26.375 9.828 5.602 1 95 234 GLU B O 1
ATOM 7743 N N . ASP B 1 235 ? -28.281 9.938 4.273 1 95.31 235 ASP B N 1
ATOM 7744 C CA . ASP B 1 235 ? -28.562 8.508 4.352 1 95.31 235 ASP B CA 1
ATOM 7745 C C . ASP B 1 235 ? -27.906 7.754 3.197 1 95.31 235 ASP B C 1
ATOM 7747 O O . ASP B 1 235 ? -28.078 8.117 2.033 1 95.31 235 ASP B O 1
ATOM 7751 N N . ILE B 1 236 ? -27.172 6.742 3.549 1 97.38 236 ILE B N 1
ATOM 7752 C CA . ILE B 1 236 ? -26.406 6.012 2.547 1 97.38 236 ILE B CA 1
ATOM 7753 C C . ILE B 1 236 ? -26.609 4.508 2.721 1 97.38 236 ILE B C 1
ATOM 7755 O O . ILE B 1 236 ? -26.703 4.016 3.848 1 97.38 236 ILE B O 1
ATOM 7759 N N . LEU B 1 237 ? -26.734 3.791 1.623 1 98 237 LEU B N 1
ATOM 7760 C CA . LEU B 1 237 ? -26.812 2.334 1.652 1 98 237 LEU B CA 1
ATOM 7761 C C . LEU B 1 237 ? -25.438 1.723 1.951 1 98 237 LEU B C 1
ATOM 7763 O O . LEU B 1 237 ? -24.453 2.031 1.274 1 98 237 LEU B O 1
ATOM 7767 N N . PHE B 1 238 ? -25.406 0.912 2.955 1 98.38 238 PHE B N 1
ATOM 7768 C CA . PHE B 1 238 ? -24.188 0.189 3.307 1 98.38 238 PHE B CA 1
ATOM 7769 C C . PHE B 1 238 ? -24.391 -1.314 3.154 1 98.38 238 PHE B C 1
ATOM 7771 O O . PHE B 1 238 ? -25.484 -1.828 3.398 1 98.38 238 PHE B O 1
ATOM 7778 N N . ILE B 1 239 ? -23.391 -1.971 2.654 1 98.44 239 ILE B N 1
ATOM 7779 C CA . ILE B 1 239 ? -23.297 -3.422 2.756 1 98.44 239 ILE B CA 1
ATOM 7780 C C . ILE B 1 239 ? -22.188 -3.795 3.73 1 98.44 239 ILE B C 1
ATOM 7782 O O . ILE B 1 239 ? -21.047 -3.318 3.604 1 98.44 239 ILE B O 1
ATOM 7786 N N . GLU B 1 240 ? -22.547 -4.598 4.668 1 97.31 240 GLU B N 1
ATOM 7787 C CA . GLU B 1 240 ? -21.641 -4.934 5.766 1 97.31 240 GLU B CA 1
ATOM 7788 C C . GLU B 1 240 ? -21.531 -6.445 5.941 1 97.31 240 GLU B C 1
ATOM 7790 O O . GLU B 1 240 ? -22.531 -7.148 6.016 1 97.31 240 GLU B O 1
ATOM 7795 N N . PRO B 1 241 ? -20.297 -6.891 5.992 1 97.81 241 PRO B N 1
ATOM 7796 C CA . PRO B 1 241 ? -20.109 -8.312 6.312 1 97.81 241 PRO B CA 1
ATOM 7797 C C . PRO B 1 241 ? -20.25 -8.602 7.809 1 97.81 241 PRO B C 1
ATOM 7799 O O . PRO B 1 241 ? -19.938 -7.738 8.633 1 97.81 241 PRO B O 1
ATOM 7802 N N . GLU B 1 242 ? -20.797 -9.68 8.109 1 97.56 242 GLU B N 1
ATOM 7803 C CA . GLU B 1 242 ? -20.797 -10.219 9.461 1 97.56 242 GLU B CA 1
ATOM 7804 C C . GLU B 1 242 ? -20.234 -11.633 9.5 1 97.56 242 GLU B C 1
ATOM 7806 O O . GLU B 1 242 ? -20.641 -12.492 8.719 1 97.56 242 GLU B O 1
ATOM 7811 N N . THR B 1 243 ? -19.25 -11.75 10.32 1 97.75 243 THR B N 1
ATOM 7812 C CA . THR B 1 243 ? -18.562 -13.031 10.414 1 97.75 243 THR B CA 1
ATOM 7813 C C . THR B 1 243 ? -18.531 -13.523 11.852 1 97.75 243 THR B C 1
ATOM 7815 O O . THR B 1 243 ? -18.406 -12.734 12.789 1 97.75 243 THR B O 1
ATOM 7818 N N . ARG B 1 244 ? -18.766 -14.789 12.016 1 98.12 244 ARG B N 1
ATOM 7819 C CA . ARG B 1 244 ? -18.578 -15.461 13.297 1 98.12 244 ARG B CA 1
ATOM 7820 C C . ARG B 1 244 ? -17.594 -16.625 13.164 1 98.12 244 ARG B C 1
ATOM 7822 O O . ARG B 1 244 ? -17.609 -17.359 12.172 1 98.12 244 ARG B O 1
ATOM 7829 N N . CYS B 1 245 ? -16.703 -16.609 14.102 1 98.38 245 CYS B N 1
ATOM 7830 C CA . CYS B 1 245 ? -15.672 -17.641 14.055 1 98.38 245 CYS B CA 1
ATOM 7831 C C . CYS B 1 245 ? -15.617 -18.406 15.359 1 98.38 245 CYS B C 1
ATOM 7833 O O . CYS B 1 245 ? -15.977 -17.891 16.422 1 98.38 245 CYS B O 1
ATOM 7835 N N . VAL B 1 246 ? -15.203 -19.656 15.258 1 97.44 246 VAL B N 1
ATOM 7836 C CA . VAL B 1 246 ? -15.039 -20.547 16.406 1 97.44 246 VAL B CA 1
ATOM 7837 C C . VAL B 1 246 ? -13.641 -21.156 16.391 1 97.44 246 VAL B C 1
ATOM 7839 O O . VAL B 1 246 ? -13.148 -21.562 15.328 1 97.44 246 VAL B O 1
ATOM 7842 N N . ASP B 1 247 ? -13.031 -21.125 17.547 1 97.5 247 ASP B N 1
ATOM 7843 C CA . ASP B 1 247 ? -11.734 -21.781 17.688 1 97.5 247 ASP B CA 1
ATOM 7844 C C . ASP B 1 247 ? -11.891 -23.297 17.672 1 97.5 247 ASP B C 1
ATOM 7846 O O . ASP B 1 247 ? -12.617 -23.875 18.484 1 97.5 247 ASP B O 1
ATOM 7850 N N . THR B 1 248 ? -11.18 -23.969 16.75 1 97.19 248 THR B N 1
ATOM 7851 C CA . THR B 1 248 ? -11.258 -25.422 16.703 1 97.19 248 THR B CA 1
ATOM 7852 C C . THR B 1 248 ? -10.453 -26.047 17.828 1 97.19 248 THR B C 1
ATOM 7854 O O . THR B 1 248 ? -10.539 -27.266 18.062 1 97.19 248 THR B O 1
ATOM 7857 N N . ASN B 1 249 ? -9.648 -25.25 18.484 1 97.44 249 ASN B N 1
ATOM 7858 C CA . ASN B 1 249 ? -8.742 -25.688 19.547 1 97.44 249 ASN B CA 1
ATOM 7859 C C . ASN B 1 249 ? -7.715 -26.688 19.016 1 97.44 249 ASN B C 1
ATOM 7861 O O . ASN B 1 249 ? -7.352 -27.641 19.719 1 97.44 249 ASN B O 1
ATOM 7865 N N . LEU B 1 250 ? -7.461 -26.578 17.766 1 96.62 250 LEU B N 1
ATOM 7866 C CA . LEU B 1 250 ? -6.352 -27.266 17.125 1 96.62 250 LEU B CA 1
ATOM 7867 C C . LEU B 1 250 ? -5.312 -26.281 16.609 1 96.62 250 LEU B C 1
ATOM 7869 O O . LEU B 1 250 ? -5.656 -25.156 16.234 1 96.62 250 LEU B O 1
ATOM 7873 N N . THR B 1 251 ? -4.062 -26.672 16.672 1 94.81 251 THR B N 1
ATOM 7874 C CA . THR B 1 251 ? -2.99 -25.859 16.109 1 94.81 251 THR B CA 1
ATOM 7875 C C . THR B 1 251 ? -2.066 -26.688 15.234 1 94.81 251 THR B C 1
ATOM 7877 O O . THR B 1 251 ? -1.983 -27.906 15.398 1 94.81 251 THR B O 1
ATOM 7880 N N . VAL B 1 252 ? -1.561 -26.062 14.266 1 92.5 252 VAL B N 1
ATOM 7881 C CA . VAL B 1 252 ? -0.49 -26.672 13.484 1 92.5 252 VAL B CA 1
ATOM 7882 C C . VAL B 1 252 ? 0.86 -26.125 13.945 1 92.5 252 VAL B C 1
ATOM 7884 O O . VAL B 1 252 ? 1.118 -24.922 13.836 1 92.5 252 VAL B O 1
ATOM 7887 N N . ASP B 1 253 ? 1.65 -27.031 14.414 1 92.5 253 ASP B N 1
ATOM 7888 C CA . ASP B 1 253 ? 2.945 -26.625 14.953 1 92.5 253 ASP B CA 1
ATOM 7889 C C . ASP B 1 253 ? 4.086 -27.125 14.062 1 92.5 253 ASP B C 1
ATOM 7891 O O . ASP B 1 253 ? 3.996 -28.203 13.477 1 92.5 253 ASP B O 1
ATOM 7895 N N . TYR B 1 254 ? 5.145 -26.297 13.969 1 88.88 254 TYR B N 1
ATOM 7896 C CA . TYR B 1 254 ? 6.301 -26.656 13.164 1 88.88 254 TYR B CA 1
ATOM 7897 C C . TYR B 1 254 ? 7.543 -25.891 13.594 1 88.88 254 TYR B C 1
ATOM 7899 O O . TYR B 1 254 ? 7.445 -24.938 14.375 1 88.88 254 TYR B O 1
ATOM 7907 N N . ASN B 1 255 ? 8.672 -26.391 13.172 1 87.5 255 ASN B N 1
ATOM 7908 C CA . ASN B 1 255 ? 9.93 -25.672 13.273 1 87.5 255 ASN B CA 1
ATOM 7909 C C . ASN B 1 255 ? 10.336 -25.062 11.93 1 87.5 255 ASN B C 1
ATOM 7911 O O . ASN B 1 255 ? 10.242 -25.719 10.898 1 87.5 255 ASN B O 1
ATOM 7915 N N . TYR B 1 256 ? 10.672 -23.812 12.062 1 83.69 256 TYR B N 1
ATOM 7916 C CA . TYR B 1 256 ? 11.07 -23.109 10.844 1 83.69 256 TYR B CA 1
ATOM 7917 C C . TYR B 1 256 ? 12.562 -23.266 10.594 1 83.69 256 TYR B C 1
ATOM 7919 O O . TYR B 1 256 ? 13.383 -22.984 11.477 1 83.69 256 TYR B O 1
ATOM 7927 N N . ASP B 1 257 ? 12.891 -23.766 9.406 1 77.31 257 ASP B N 1
ATOM 7928 C CA . ASP B 1 257 ? 14.281 -23.922 8.984 1 77.31 257 ASP B CA 1
ATOM 7929 C C . ASP B 1 257 ? 14.445 -23.578 7.508 1 77.31 257 ASP B C 1
ATOM 7931 O O . ASP B 1 257 ? 14.32 -24.438 6.641 1 77.31 257 ASP B O 1
ATOM 7935 N N . PRO B 1 258 ? 14.742 -22.266 7.312 1 71.06 258 PRO B N 1
ATOM 7936 C CA . PRO B 1 258 ? 14.852 -21.844 5.914 1 71.06 258 PRO B CA 1
ATOM 7937 C C . PRO B 1 258 ? 15.945 -22.578 5.148 1 71.06 258 PRO B C 1
ATOM 7939 O O . PRO B 1 258 ? 15.938 -22.594 3.914 1 71.06 258 PRO B O 1
ATOM 7942 N N . GLN B 1 259 ? 16.953 -23.062 5.836 1 62.31 259 GLN B N 1
ATOM 7943 C CA . GLN B 1 259 ? 18.078 -23.75 5.195 1 62.31 259 GLN B CA 1
ATOM 7944 C C . GLN B 1 259 ? 17.688 -25.188 4.801 1 62.31 259 GLN B C 1
ATOM 7946 O O . GLN B 1 259 ? 18.406 -25.828 4.035 1 62.31 259 GLN B O 1
ATOM 7951 N N . ALA B 1 260 ? 16.547 -25.516 5.309 1 58.66 260 ALA B N 1
ATOM 7952 C CA . ALA B 1 260 ? 16.141 -26.891 5.035 1 58.66 260 ALA B CA 1
ATOM 7953 C C . ALA B 1 260 ? 15.898 -27.109 3.547 1 58.66 260 ALA B C 1
ATOM 7955 O O . ALA B 1 260 ? 16.078 -28.219 3.033 1 58.66 260 ALA B O 1
ATOM 7956 N N . GLN B 1 261 ? 15.508 -26.031 2.902 1 53.81 261 GLN B N 1
ATOM 7957 C CA . GLN B 1 261 ? 15.219 -26.172 1.478 1 53.81 261 GLN B CA 1
ATOM 7958 C C . GLN B 1 261 ? 16.484 -26.453 0.683 1 53.81 261 GLN B C 1
ATOM 7960 O O . GLN B 1 261 ? 16.453 -27.156 -0.332 1 53.81 261 GLN B O 1
ATOM 7965 N N . TYR B 1 262 ? 17.672 -25.797 0.98 1 47.94 262 TYR B N 1
ATOM 7966 C CA . TYR B 1 262 ? 18.875 -25.891 0.17 1 47.94 262 TYR B CA 1
ATOM 7967 C C . TYR B 1 262 ? 19.641 -27.172 0.475 1 47.94 262 TYR B C 1
ATOM 7969 O O . TYR B 1 262 ? 20.5 -27.594 -0.301 1 47.94 262 TYR B O 1
ATOM 7977 N N . SER B 1 263 ? 19.609 -27.672 1.659 1 40.62 263 SER B N 1
ATOM 7978 C CA . SER B 1 263 ? 20.375 -28.891 1.855 1 40.62 263 SER B CA 1
ATOM 7979 C C . SER B 1 263 ? 20.047 -29.938 0.796 1 40.62 263 SER B C 1
ATOM 7981 O O . SER B 1 263 ? 20.906 -30.75 0.422 1 40.62 263 SER B O 1
ATOM 7983 N N . SER B 1 264 ? 18.781 -30.375 0.617 1 35.94 264 SER B N 1
ATOM 7984 C CA . SER B 1 264 ? 18.562 -31.5 -0.286 1 35.94 264 SER B CA 1
ATOM 7985 C C . SER B 1 264 ? 18.344 -31.031 -1.717 1 35.94 264 SER B C 1
ATOM 7987 O O . SER B 1 264 ? 17.203 -30.859 -2.15 1 35.94 264 SER B O 1
ATOM 7989 N N . TYR B 1 265 ? 18.922 -30.094 -2.26 1 33.97 265 TYR B N 1
ATOM 7990 C CA . TYR B 1 265 ? 18.891 -30.141 -3.717 1 33.97 265 TYR B CA 1
ATOM 7991 C C . TYR B 1 265 ? 18.875 -31.578 -4.219 1 33.97 265 TYR B C 1
ATOM 7993 O O . TYR B 1 265 ? 18.984 -31.812 -5.422 1 33.97 265 TYR B O 1
ATOM 8001 N N . SER B 1 266 ? 19.453 -32.531 -3.562 1 30.72 266 SER B N 1
ATOM 8002 C CA . SER B 1 266 ? 19.406 -33.875 -4.148 1 30.72 266 SER B CA 1
ATOM 8003 C C . SER B 1 266 ? 18.031 -34.156 -4.738 1 30.72 266 SER B C 1
ATOM 8005 O O . SER B 1 266 ? 17.906 -34.531 -5.902 1 30.72 266 SER B O 1
ATOM 8007 N N . THR B 1 267 ? 17.375 -35.281 -4.082 1 29.58 267 THR B N 1
ATOM 8008 C CA . THR B 1 267 ? 16.359 -36.156 -4.641 1 29.58 267 THR B CA 1
ATOM 8009 C C . THR B 1 267 ? 15.109 -35.375 -5.016 1 29.58 267 THR B C 1
ATOM 8011 O O . THR B 1 267 ? 14.914 -34.25 -4.539 1 29.58 267 THR B O 1
ATOM 8014 N N . ASP B 1 268 ? 14.148 -36.125 -5.645 1 30.75 268 ASP B N 1
ATOM 8015 C CA . ASP B 1 268 ? 12.812 -36.125 -6.234 1 30.75 268 ASP B CA 1
ATOM 8016 C C . ASP B 1 268 ? 11.852 -35.281 -5.43 1 30.75 268 ASP B C 1
ATOM 8018 O O . ASP B 1 268 ? 10.664 -35.188 -5.754 1 30.75 268 ASP B O 1
ATOM 8022 N N . ASP B 1 269 ? 12.008 -35.281 -4.086 1 33.56 269 ASP B N 1
ATOM 8023 C CA . ASP B 1 269 ? 10.812 -34.938 -3.326 1 33.56 269 ASP B CA 1
ATOM 8024 C C . ASP B 1 269 ? 10.594 -33.438 -3.326 1 33.56 269 ASP B C 1
ATOM 8026 O O . ASP B 1 269 ? 11.469 -32.656 -2.902 1 33.56 269 ASP B O 1
ATOM 8030 N N . ILE B 1 270 ? 9.938 -32.875 -4.133 1 37.34 270 ILE B N 1
ATOM 8031 C CA . ILE B 1 270 ? 9.18 -31.641 -4.34 1 37.34 270 ILE B CA 1
ATOM 8032 C C . ILE B 1 270 ? 8.953 -30.938 -3 1 37.34 270 ILE B C 1
ATOM 8034 O O . ILE B 1 270 ? 8.305 -29.891 -2.941 1 37.34 270 ILE B O 1
ATOM 8038 N N . TYR B 1 271 ? 9.016 -31.719 -1.834 1 40.06 271 TYR B N 1
ATOM 8039 C CA . TYR B 1 271 ? 8.414 -31.141 -0.639 1 40.06 271 TYR B CA 1
ATOM 8040 C C . TYR B 1 271 ? 9.344 -30.109 -0.005 1 40.06 271 TYR B C 1
ATOM 8042 O O . TYR B 1 271 ? 10.141 -30.438 0.873 1 40.06 271 TYR B O 1
ATOM 8050 N N . ASN B 1 272 ? 10.164 -29.297 -0.615 1 45.72 272 ASN B N 1
ATOM 8051 C CA . ASN B 1 272 ? 11.125 -28.281 -0.232 1 45.72 272 ASN B CA 1
ATOM 8052 C C . ASN B 1 272 ? 10.555 -27.344 0.828 1 45.72 272 ASN B C 1
ATOM 8054 O O . ASN B 1 272 ? 10.141 -26.219 0.515 1 45.72 272 ASN B O 1
ATOM 8058 N N . THR B 1 273 ? 9.828 -27.891 1.971 1 57 273 THR B N 1
ATOM 8059 C CA . THR B 1 273 ? 9.234 -26.875 2.834 1 57 273 THR B CA 1
ATOM 8060 C C . THR B 1 273 ? 10.266 -26.359 3.834 1 57 273 THR B C 1
ATOM 8062 O O . THR B 1 273 ? 11.242 -27.047 4.141 1 57 273 THR B O 1
ATOM 8065 N N . ASP B 1 274 ? 10.484 -25.141 4.07 1 68.25 274 ASP B N 1
ATOM 8066 C CA . ASP B 1 274 ? 11.133 -24.391 5.141 1 68.25 274 ASP B CA 1
ATOM 8067 C C . ASP B 1 274 ? 10.602 -24.812 6.508 1 68.25 274 ASP B C 1
ATOM 8069 O O . ASP B 1 274 ? 10.844 -24.141 7.512 1 68.25 274 ASP B O 1
ATOM 8073 N N . LEU B 1 275 ? 9.93 -26.203 6.512 1 78.88 275 LEU B N 1
ATOM 8074 C CA . LEU B 1 275 ? 9.289 -26.547 7.777 1 78.88 275 LEU B CA 1
ATOM 8075 C C . LEU B 1 275 ? 9.742 -27.922 8.266 1 78.88 275 LEU B C 1
ATOM 8077 O O . LEU B 1 275 ? 9.906 -28.844 7.465 1 78.88 275 LEU B O 1
ATOM 8081 N N . ARG B 1 276 ? 10.023 -28.078 9.586 1 81.75 276 ARG B N 1
ATOM 8082 C CA . ARG B 1 276 ? 10.375 -29.328 10.25 1 81.75 276 ARG B CA 1
ATOM 8083 C C . ARG B 1 276 ? 9.375 -29.656 11.359 1 81.75 276 ARG B C 1
ATOM 8085 O O . ARG B 1 276 ? 8.789 -28.75 11.961 1 81.75 276 ARG B O 1
ATOM 8092 N N . ASN B 1 277 ? 9.086 -30.953 11.562 1 86.62 277 ASN B N 1
ATOM 8093 C CA . ASN B 1 277 ? 8.25 -31.453 12.648 1 86.62 277 ASN B CA 1
ATOM 8094 C C . ASN B 1 277 ? 6.828 -30.906 12.547 1 86.62 277 ASN B C 1
ATOM 8096 O O . ASN B 1 277 ? 6.258 -30.453 13.547 1 86.62 277 ASN B O 1
ATOM 8100 N N . LEU B 1 278 ? 6.359 -30.875 11.344 1 88.31 278 LEU B N 1
ATOM 8101 C CA . LEU B 1 278 ? 4.996 -30.406 11.117 1 88.31 278 LEU B CA 1
ATOM 8102 C C . LEU B 1 278 ? 3.982 -31.359 11.742 1 88.31 278 LEU B C 1
ATOM 8104 O O . LEU B 1 278 ? 4.004 -32.562 11.469 1 88.31 278 LEU B O 1
ATOM 8108 N N . ALA B 1 279 ? 3.113 -30.875 12.641 1 91.31 279 ALA B N 1
ATOM 8109 C CA . ALA B 1 279 ? 2.158 -31.719 13.344 1 91.31 279 ALA B CA 1
ATOM 8110 C C . ALA B 1 279 ? 0.903 -30.953 13.727 1 91.31 279 ALA B C 1
ATOM 8112 O O . ALA B 1 279 ? 0.966 -29.75 13.984 1 91.31 279 ALA B O 1
ATOM 8113 N N . LEU B 1 280 ? -0.159 -31.641 13.648 1 93.88 280 LEU B N 1
ATOM 8114 C CA . LEU B 1 280 ? -1.391 -31.141 14.25 1 93.88 280 LEU B CA 1
ATOM 8115 C C . LEU B 1 280 ? -1.418 -31.406 15.75 1 93.88 280 LEU B C 1
ATOM 8117 O O . LEU B 1 280 ? -1.155 -32.531 16.188 1 93.88 280 LEU B O 1
ATOM 8121 N N . VAL B 1 281 ? -1.681 -30.391 16.531 1 96.31 281 VAL B N 1
ATOM 8122 C CA . VAL B 1 281 ? -1.631 -30.531 17.984 1 96.31 281 VAL B CA 1
ATOM 8123 C C . VAL B 1 281 ? -3.025 -30.328 18.562 1 96.31 281 VAL B C 1
ATOM 8125 O O . VAL B 1 281 ? -3.711 -29.359 18.234 1 96.31 281 VAL B O 1
ATOM 8128 N N . ASP B 1 282 ? -3.424 -31.234 19.453 1 98 282 ASP B N 1
ATOM 8129 C CA . ASP B 1 282 ? -4.711 -31.156 20.125 1 98 282 ASP B CA 1
ATOM 8130 C C . ASP B 1 282 ? -4.633 -30.234 21.344 1 98 282 ASP B C 1
ATOM 8132 O O . ASP B 1 282 ? -4.012 -30.578 22.359 1 98 282 ASP B O 1
ATOM 8136 N N . ARG B 1 283 ? -5.234 -29.094 21.281 1 97.12 283 ARG B N 1
ATOM 8137 C CA . ARG B 1 283 ? -5.324 -28.141 22.391 1 97.12 283 ARG B CA 1
ATOM 8138 C C . ARG B 1 283 ? -6.707 -28.188 23.031 1 97.12 283 ARG B C 1
ATOM 8140 O O . ARG B 1 283 ? -7.203 -27.172 23.516 1 97.12 283 ARG B O 1
ATOM 8147 N N . GLY B 1 284 ? -7.348 -29.266 22.828 1 96.94 284 GLY B N 1
ATOM 8148 C CA . GLY B 1 284 ? -8.695 -29.438 23.344 1 96.94 284 GLY B CA 1
ATOM 8149 C C . GLY B 1 284 ? -9.734 -29.641 22.25 1 96.94 284 GLY B C 1
ATOM 8150 O O . GLY B 1 284 ? -10.93 -29.719 22.531 1 96.94 284 GLY B O 1
ATOM 8151 N N . GLY B 1 285 ? -9.312 -29.672 21.062 1 97.56 285 GLY B N 1
ATOM 8152 C CA . GLY B 1 285 ? -10.219 -29.828 19.938 1 97.56 285 GLY B CA 1
ATOM 8153 C C . GLY B 1 285 ? -10.758 -31.25 19.797 1 97.56 285 GLY B C 1
ATOM 8154 O O . GLY B 1 285 ? -11.859 -31.438 19.281 1 97.56 285 GLY B O 1
ATOM 8155 N N . PHE B 1 286 ? -9.984 -32.188 20.281 1 96.31 286 PHE B N 1
ATOM 8156 C CA . PHE B 1 286 ? -10.398 -33.594 20.25 1 96.31 286 PHE B CA 1
ATOM 8157 C C . PHE B 1 286 ? -10.867 -34.031 21.625 1 96.31 286 PHE B C 1
ATOM 8159 O O . PHE B 1 286 ? -12.031 -34.406 21.812 1 96.31 286 PHE B O 1
ATOM 8166 N N . VAL B 1 287 ? -9.992 -33.875 22.547 1 95.38 287 VAL B N 1
ATOM 8167 C CA . VAL B 1 287 ? -10.195 -34.438 23.875 1 95.38 287 VAL B CA 1
ATOM 8168 C C . VAL B 1 287 ? -11.422 -33.781 24.531 1 95.38 287 VAL B C 1
ATOM 8170 O O . VAL B 1 287 ? -12.141 -34.438 25.281 1 95.38 287 VAL B O 1
ATOM 8173 N N . ASN B 1 288 ? -11.609 -32.531 24.25 1 93.69 288 ASN B N 1
ATOM 8174 C CA . ASN B 1 288 ? -12.695 -31.812 24.906 1 93.69 288 ASN B CA 1
ATOM 8175 C C . ASN B 1 288 ? -13.844 -31.531 23.938 1 93.69 288 ASN B C 1
ATOM 8177 O O . ASN B 1 288 ? -14.664 -30.656 24.188 1 93.69 288 ASN B O 1
ATOM 8181 N N . LEU B 1 289 ? -13.852 -32.188 22.828 1 94.5 289 LEU B N 1
ATOM 8182 C CA . LEU B 1 289 ? -14.914 -31.953 21.859 1 94.5 289 LEU B CA 1
ATOM 8183 C C . LEU B 1 289 ? -16.281 -32.312 22.438 1 94.5 289 LEU B C 1
ATOM 8185 O O . LEU B 1 289 ? -16.438 -33.406 22.984 1 94.5 289 LEU B O 1
ATOM 8189 N N . SER B 1 290 ? -17.156 -31.406 22.406 1 92.44 290 SER B N 1
ATOM 8190 C CA . SER B 1 290 ? -18.516 -31.672 22.891 1 92.44 290 SER B CA 1
ATOM 8191 C C . SER B 1 290 ? -19.188 -32.781 22.062 1 92.44 290 SER B C 1
ATOM 8193 O O . SER B 1 290 ? -18.953 -32.875 20.859 1 92.44 290 SER B O 1
ATOM 8195 N N . HIS B 1 291 ? -20.062 -33.531 22.656 1 90.31 291 HIS B N 1
ATOM 8196 C CA . HIS B 1 291 ? -20.766 -34.594 21.938 1 90.31 291 HIS B CA 1
ATOM 8197 C C . HIS B 1 291 ? -22.047 -34.062 21.297 1 90.31 291 HIS B C 1
ATOM 8199 O O . HIS B 1 291 ? -22.672 -34.781 20.516 1 90.31 291 HIS B O 1
ATOM 8205 N N . GLU B 1 292 ? -22.281 -32.844 21.578 1 89 292 GLU B N 1
ATOM 8206 C CA . GLU B 1 292 ? -23.5 -32.281 21.031 1 89 292 GLU B CA 1
ATOM 8207 C C . GLU B 1 292 ? -23.188 -31.125 20.078 1 89 292 GLU B C 1
ATOM 8209 O O . GLU B 1 292 ? -22.172 -30.438 20.25 1 89 292 GLU B O 1
ATOM 8214 N N . ARG B 1 293 ? -24.016 -31.016 19.109 1 90.81 293 ARG B N 1
ATOM 8215 C CA . ARG B 1 293 ? -23.953 -29.906 18.156 1 90.81 293 ARG B CA 1
ATOM 8216 C C . ARG B 1 293 ? -25.156 -28.984 18.297 1 90.81 293 ARG B C 1
ATOM 8218 O O . ARG B 1 293 ? -26.094 -29.297 19.047 1 90.81 293 ARG B O 1
ATOM 8225 N N . TYR B 1 294 ? -25.047 -27.875 17.656 1 90.12 294 TYR B N 1
ATOM 8226 C CA . TYR B 1 294 ? -26.172 -26.938 17.688 1 90.12 294 TYR B CA 1
ATOM 8227 C C . TYR B 1 294 ? -27.203 -27.281 16.625 1 90.12 294 TYR B C 1
ATOM 8229 O O . TYR B 1 294 ? -26.844 -27.672 15.508 1 90.12 294 TYR B O 1
ATOM 8237 N N . SER B 1 295 ? -28.422 -27.125 16.984 1 90.06 295 SER B N 1
ATOM 8238 C CA . SER B 1 295 ? -29.5 -27.203 15.992 1 90.06 295 SER B CA 1
ATOM 8239 C C . SER B 1 295 ? -29.812 -25.828 15.406 1 90.06 295 SER B C 1
ATOM 8241 O O . SER B 1 295 ? -29.844 -24.844 16.141 1 90.06 295 SER B O 1
ATOM 8243 N N . ILE B 1 296 ? -29.891 -25.797 14.141 1 90.12 296 ILE B N 1
ATOM 8244 C CA . ILE B 1 296 ? -30.188 -24.547 13.461 1 90.12 296 ILE B CA 1
ATOM 8245 C C . ILE B 1 296 ? -31.609 -24.562 12.922 1 90.12 296 ILE B C 1
ATOM 8247 O O . ILE B 1 296 ? -32.031 -25.516 12.289 1 90.12 296 ILE B O 1
ATOM 8251 N N . ASP B 1 297 ? -32.344 -23.484 13.266 1 86 297 ASP B N 1
ATOM 8252 C CA . ASP B 1 297 ? -33.688 -23.312 12.688 1 86 297 ASP B CA 1
ATOM 8253 C C . ASP B 1 297 ? -33.594 -22.781 11.258 1 86 297 ASP B C 1
ATOM 8255 O O . ASP B 1 297 ? -33.344 -21.594 11.039 1 86 297 ASP B O 1
ATOM 8259 N N . ALA B 1 298 ? -33.875 -23.641 10.336 1 82.62 298 ALA B N 1
ATOM 8260 C CA . ALA B 1 298 ? -33.688 -23.297 8.93 1 82.62 298 ALA B CA 1
ATOM 8261 C C . ALA B 1 298 ? -34.938 -22.625 8.359 1 82.62 298 ALA B C 1
ATOM 8263 O O . ALA B 1 298 ? -34.969 -22.281 7.176 1 82.62 298 ALA B O 1
ATOM 8264 N N . SER B 1 299 ? -35.875 -22.344 9.18 1 80.94 299 SER B N 1
ATOM 8265 C CA . SER B 1 299 ? -37.156 -21.844 8.648 1 80.94 299 SER B CA 1
ATOM 8266 C C . SER B 1 299 ? -37.094 -20.344 8.367 1 80.94 299 SER B C 1
ATOM 8268 O O . SER B 1 299 ? -37.812 -19.844 7.512 1 80.94 299 SER B O 1
ATOM 8270 N N . ASN B 1 300 ? -36.281 -19.641 9.094 1 87.06 300 ASN B N 1
ATOM 8271 C CA . ASN B 1 300 ? -36.25 -18.188 8.883 1 87.06 300 ASN B CA 1
ATOM 8272 C C . ASN B 1 300 ? -34.844 -17.625 9.109 1 87.06 300 ASN B C 1
ATOM 8274 O O . ASN B 1 300 ? -34.594 -17.031 10.156 1 87.06 300 ASN B O 1
ATOM 8278 N N . PHE B 1 301 ? -34.125 -17.562 8.141 1 90.5 301 PHE B N 1
ATOM 8279 C CA . PHE B 1 301 ? -32.75 -17.094 8.266 1 90.5 301 PHE B CA 1
ATOM 8280 C C . PHE B 1 301 ? -32.719 -15.57 8.266 1 90.5 301 PHE B C 1
ATOM 8282 O O . PHE B 1 301 ? -31.688 -14.984 8.625 1 90.5 301 PHE B O 1
ATOM 8289 N N . GLN B 1 302 ? -33.812 -14.867 7.973 1 92.62 302 GLN B N 1
ATOM 8290 C CA . GLN B 1 302 ? -33.844 -13.406 8.023 1 92.62 302 GLN B CA 1
ATOM 8291 C C . GLN B 1 302 ? -33.938 -12.906 9.461 1 92.62 302 GLN B C 1
ATOM 8293 O O . GLN B 1 302 ? -33.531 -11.781 9.758 1 92.62 302 GLN B O 1
ATOM 8298 N N . GLU B 1 303 ? -34.438 -13.766 10.227 1 90.38 303 GLU B N 1
ATOM 8299 C CA . GLU B 1 303 ? -34.469 -13.414 11.648 1 90.38 303 GLU B CA 1
ATOM 8300 C C . GLU B 1 303 ? -33.125 -13.648 12.305 1 90.38 303 GLU B C 1
ATOM 8302 O O . GLU B 1 303 ? -32.625 -12.82 13.078 1 90.38 303 GLU B O 1
ATOM 8307 N N . ASP B 1 304 ? -32.594 -14.812 12.008 1 91.5 304 ASP B N 1
ATOM 8308 C CA . ASP B 1 304 ? -31.281 -15.18 12.531 1 91.5 304 ASP B CA 1
ATOM 8309 C C . ASP B 1 304 ? -30.5 -16.031 11.531 1 91.5 304 ASP B C 1
ATOM 8311 O O . ASP B 1 304 ? -30.828 -17.203 11.312 1 91.5 304 ASP B O 1
ATOM 8315 N N . ALA B 1 305 ? -29.469 -15.469 11.055 1 93.56 305 ALA B N 1
ATOM 8316 C CA . ALA B 1 305 ? -28.672 -16.188 10.055 1 93.56 305 ALA B CA 1
ATOM 8317 C C . ALA B 1 305 ? -27.875 -17.312 10.695 1 93.56 305 ALA B C 1
ATOM 8319 O O . ALA B 1 305 ? -27.344 -18.172 10 1 93.56 305 ALA B O 1
ATOM 8320 N N . ALA B 1 306 ? -27.766 -17.406 11.992 1 95.25 306 ALA B N 1
ATOM 8321 C CA . ALA B 1 306 ? -27.156 -18.469 12.773 1 95.25 306 ALA B CA 1
ATOM 8322 C C . ALA B 1 306 ? -25.688 -18.672 12.391 1 95.25 306 ALA B C 1
ATOM 8324 O O . ALA B 1 306 ? -25.266 -19.797 12.117 1 95.25 306 ALA B O 1
ATOM 8325 N N . LEU B 1 307 ? -25.031 -17.578 12.273 1 96.5 307 LEU B N 1
ATOM 8326 C CA . LEU B 1 307 ? -23.656 -17.641 11.797 1 96.5 307 LEU B CA 1
ATOM 8327 C C . LEU B 1 307 ? -22.766 -18.359 12.797 1 96.5 307 LEU B C 1
ATOM 8329 O O . LEU B 1 307 ? -21.906 -19.156 12.414 1 96.5 307 LEU B O 1
ATOM 8333 N N . TYR B 1 308 ? -23.016 -18.141 14.07 1 96.75 308 TYR B N 1
ATOM 8334 C CA . TYR B 1 308 ? -22.188 -18.812 15.078 1 96.75 308 TYR B CA 1
ATOM 8335 C C . TYR B 1 308 ? -22.422 -20.312 15.07 1 96.75 308 TYR B C 1
ATOM 8337 O O . TYR B 1 308 ? -21.484 -21.094 15.117 1 96.75 308 TYR B O 1
ATOM 8345 N N . GLU B 1 309 ? -23.656 -20.719 15 1 96 309 GLU B N 1
ATOM 8346 C CA . GLU B 1 309 ? -24.016 -22.141 15 1 96 309 GLU B CA 1
ATOM 8347 C C . GLU B 1 309 ? -23.453 -22.844 13.766 1 96 309 GLU B C 1
ATOM 8349 O O . GLU B 1 309 ? -23 -23.984 13.852 1 96 309 GLU B O 1
ATOM 8354 N N . ARG B 1 310 ? -23.5 -22.141 12.695 1 95.5 310 ARG B N 1
ATOM 8355 C CA . ARG B 1 310 ? -22.922 -22.703 11.477 1 95.5 310 ARG B CA 1
ATOM 8356 C C . ARG B 1 310 ? -21.422 -22.906 11.625 1 95.5 310 ARG B C 1
ATOM 8358 O O . ARG B 1 310 ? -20.906 -23.984 11.297 1 95.5 310 ARG B O 1
ATOM 8365 N N . ALA B 1 311 ? -20.734 -21.891 12.078 1 96.94 311 ALA B N 1
ATOM 8366 C CA . ALA B 1 311 ? -19.297 -21.969 12.281 1 96.94 311 ALA B CA 1
ATOM 8367 C C . ALA B 1 311 ? -18.938 -23.078 13.266 1 96.94 311 ALA B C 1
ATOM 8369 O O . ALA B 1 311 ? -18 -23.844 13.047 1 96.94 311 ALA B O 1
ATOM 8370 N N . TYR B 1 312 ? -19.734 -23.188 14.312 1 96.81 312 TYR B N 1
ATOM 8371 C CA . TYR B 1 312 ? -19.484 -24.188 15.336 1 96.81 312 TYR B CA 1
ATOM 8372 C C . TYR B 1 312 ? -19.703 -25.594 14.781 1 96.81 312 TYR B C 1
ATOM 8374 O O . TYR B 1 312 ? -18.875 -26.484 15.008 1 96.81 312 TYR B O 1
ATOM 8382 N N . ASN B 1 313 ? -20.766 -25.781 14.117 1 95.81 313 ASN B N 1
ATOM 8383 C CA . ASN B 1 313 ? -21.062 -27.094 13.555 1 95.81 313 ASN B CA 1
ATOM 8384 C C . ASN B 1 313 ? -20 -27.516 12.531 1 95.81 313 ASN B C 1
ATOM 8386 O O . ASN B 1 313 ? -19.672 -28.688 12.43 1 95.81 313 ASN B O 1
ATOM 8390 N N . ALA B 1 314 ? -19.578 -26.562 11.758 1 95.62 314 ALA B N 1
ATOM 8391 C CA . ALA B 1 314 ? -18.5 -26.859 10.812 1 95.62 314 ALA B CA 1
ATOM 8392 C C . ALA B 1 314 ? -17.219 -27.25 11.539 1 95.62 314 ALA B C 1
ATOM 8394 O O . ALA B 1 314 ? -16.531 -28.188 11.141 1 95.62 314 ALA B O 1
ATOM 8395 N N . ALA B 1 315 ? -16.906 -26.516 12.586 1 96.5 315 ALA B N 1
ATOM 8396 C CA . ALA B 1 315 ? -15.734 -26.828 13.391 1 96.5 315 ALA B CA 1
ATOM 8397 C C . ALA B 1 315 ? -15.852 -28.234 14 1 96.5 315 ALA B C 1
ATOM 8399 O O . ALA B 1 315 ? -14.875 -28.984 14.039 1 96.5 315 ALA B O 1
ATOM 8400 N N . TRP B 1 316 ? -16.984 -28.469 14.531 1 95.38 316 TRP B N 1
ATOM 8401 C CA . TRP B 1 316 ? -17.25 -29.766 15.141 1 95.38 316 TRP B CA 1
ATOM 8402 C C . TRP B 1 316 ? -17.031 -30.906 14.141 1 95.38 316 TRP B C 1
ATOM 8404 O O . TRP B 1 316 ? -16.344 -31.875 14.43 1 95.38 316 TRP B O 1
ATOM 8414 N N . ARG B 1 317 ? -17.594 -30.797 12.969 1 93.5 317 ARG B N 1
ATOM 8415 C CA . ARG B 1 317 ? -17.453 -31.812 11.938 1 93.5 317 ARG B CA 1
ATOM 8416 C C . ARG B 1 317 ? -16.016 -31.922 11.445 1 93.5 317 ARG B C 1
ATOM 8418 O O . ARG B 1 317 ? -15.555 -33 11.102 1 93.5 317 ARG B O 1
ATOM 8425 N N . HIS B 1 318 ? -15.445 -30.797 11.312 1 93.81 318 HIS B N 1
ATOM 8426 C CA . HIS B 1 318 ? -14.039 -30.734 10.945 1 93.81 318 HIS B CA 1
ATOM 8427 C C . HIS B 1 318 ? -13.188 -31.562 11.906 1 93.81 318 HIS B C 1
ATOM 8429 O O . HIS B 1 318 ? -12.406 -32.406 11.484 1 93.81 318 HIS B O 1
ATOM 8435 N N . ASN B 1 319 ? -13.328 -31.281 13.18 1 95.12 319 ASN B N 1
ATOM 8436 C CA . ASN B 1 319 ? -12.57 -32 14.203 1 95.12 319 ASN B CA 1
ATOM 8437 C C . ASN B 1 319 ? -12.891 -33.5 14.188 1 95.12 319 ASN B C 1
ATOM 8439 O O . ASN B 1 319 ? -12 -34.344 14.305 1 95.12 319 ASN B O 1
ATOM 8443 N N . MET B 1 320 ? -14.141 -33.781 13.984 1 92 320 MET B N 1
ATOM 8444 C CA . MET B 1 320 ? -14.562 -35.188 13.945 1 92 320 MET B CA 1
ATOM 8445 C C . MET B 1 320 ? -13.945 -35.906 12.758 1 92 320 MET B C 1
ATOM 8447 O O . MET B 1 320 ? -13.492 -37.062 12.891 1 92 320 MET B O 1
ATOM 8451 N N . LEU B 1 321 ? -13.984 -35.25 11.672 1 90.5 321 LEU B N 1
ATOM 8452 C CA . LEU B 1 321 ? -13.383 -35.844 10.477 1 90.5 321 LEU B CA 1
ATOM 8453 C C . LEU B 1 321 ? -11.906 -36.156 10.703 1 90.5 321 LEU B C 1
ATOM 8455 O O . LEU B 1 321 ? -11.438 -37.219 10.336 1 90.5 321 LEU B O 1
ATOM 8459 N N . ILE B 1 322 ? -11.211 -35.219 11.289 1 91.31 322 ILE B N 1
ATOM 8460 C CA . ILE B 1 322 ? -9.781 -35.375 11.523 1 91.31 322 ILE B CA 1
ATOM 8461 C C . ILE B 1 322 ? -9.555 -36.5 12.539 1 91.31 322 ILE B C 1
ATOM 8463 O O . ILE B 1 322 ? -8.617 -37.312 12.406 1 91.31 322 ILE B O 1
ATOM 8467 N N . MET B 1 323 ? -10.367 -36.531 13.539 1 92.94 323 MET B N 1
ATOM 8468 C CA . MET B 1 323 ? -10.273 -37.594 14.531 1 92.94 323 MET B CA 1
ATOM 8469 C C . MET B 1 323 ? -10.438 -38.969 13.875 1 92.94 323 MET B C 1
ATOM 8471 O O . MET B 1 323 ? -9.727 -39.906 14.211 1 92.94 323 MET B O 1
ATOM 8475 N N . GLN B 1 324 ? -11.352 -39.031 13.031 1 89.31 324 GLN B N 1
ATOM 8476 C CA . GLN B 1 324 ? -11.578 -40.281 12.328 1 89.31 324 GLN B CA 1
ATOM 8477 C C . GLN B 1 324 ? -10.383 -40.625 11.445 1 89.31 324 GLN B C 1
ATOM 8479 O O . GLN B 1 324 ? -10 -41.812 11.359 1 89.31 324 GLN B O 1
ATOM 8484 N N . TYR B 1 325 ? -9.906 -39.656 10.828 1 87.69 325 TYR B N 1
ATOM 8485 C CA . TYR B 1 325 ? -8.766 -39.875 9.945 1 87.69 325 TYR B CA 1
ATOM 8486 C C . TYR B 1 325 ? -7.586 -40.438 10.719 1 87.69 325 TYR B C 1
ATOM 8488 O O . TYR B 1 325 ? -6.922 -41.375 10.258 1 87.69 325 TYR B O 1
ATOM 8496 N N . PHE B 1 326 ? -7.332 -39.938 11.93 1 89.06 326 PHE B N 1
ATOM 8497 C CA . PHE B 1 326 ? -6.199 -40.375 12.742 1 89.06 326 PHE B CA 1
ATOM 8498 C C . PHE B 1 326 ? -6.613 -41.469 13.711 1 89.06 326 PHE B C 1
ATOM 8500 O O . PHE B 1 326 ? -5.844 -41.844 14.594 1 89.06 326 PHE B O 1
ATOM 8507 N N . ASN B 1 327 ? -7.734 -41.906 13.602 1 89.62 327 ASN B N 1
ATOM 8508 C CA . ASN B 1 327 ? -8.273 -42.969 14.445 1 89.62 327 ASN B CA 1
ATOM 8509 C C . ASN B 1 327 ? -8.234 -42.594 15.922 1 89.62 327 ASN B C 1
ATOM 8511 O O . ASN B 1 327 ? -7.832 -43.406 16.766 1 89.62 327 ASN B O 1
ATOM 8515 N N . VAL B 1 328 ? -8.57 -41.438 16.109 1 93.25 328 VAL B N 1
ATOM 8516 C CA . VAL B 1 328 ? -8.641 -40.938 17.469 1 93.25 328 VAL B CA 1
ATOM 8517 C C . VAL B 1 328 ? -9.93 -41.438 18.141 1 93.25 328 VAL B C 1
ATOM 8519 O O . VAL B 1 328 ? -9.945 -41.688 19.344 1 93.25 328 VAL B O 1
ATOM 8522 N N . THR B 1 329 ? -10.922 -41.344 17.422 1 91.5 329 THR B N 1
ATOM 8523 C CA . THR B 1 329 ? -12.219 -41.844 17.859 1 91.5 329 THR B CA 1
ATOM 8524 C C . THR B 1 329 ? -13.047 -42.344 16.672 1 91.5 329 THR B C 1
ATOM 8526 O O . THR B 1 329 ? -12.531 -42.469 15.57 1 91.5 329 THR B O 1
ATOM 8529 N N . THR B 1 330 ? -14.289 -42.75 17 1 86.31 330 THR B N 1
ATOM 8530 C CA . THR B 1 330 ? -15.195 -43.188 15.945 1 86.31 330 THR B CA 1
ATOM 8531 C C . THR B 1 330 ? -16.516 -42.406 16.016 1 86.31 330 THR B C 1
ATOM 8533 O O . THR B 1 330 ? -16.906 -41.938 17.078 1 86.31 330 THR B O 1
ATOM 8536 N N . ASN B 1 331 ? -17.047 -42.156 14.875 1 81.88 331 ASN B N 1
ATOM 8537 C CA . ASN B 1 331 ? -18.359 -41.531 14.805 1 81.88 331 ASN B CA 1
ATOM 8538 C C . ASN B 1 331 ? -19.484 -42.562 14.75 1 81.88 331 ASN B C 1
ATOM 8540 O O . ASN B 1 331 ? -20.656 -42.219 14.57 1 81.88 331 ASN B O 1
ATOM 8544 N N . GLY B 1 332 ? -19.156 -43.812 14.805 1 79.25 332 GLY B N 1
ATOM 8545 C CA . GLY B 1 332 ? -20.125 -44.875 14.773 1 79.25 332 GLY B CA 1
ATOM 8546 C C . GLY B 1 332 ? -20.141 -45.656 13.461 1 79.25 332 GLY B C 1
ATOM 8547 O O . GLY B 1 332 ? -20.844 -46.656 13.312 1 79.25 332 GLY B O 1
ATOM 8548 N N . SER B 1 333 ? -19.484 -45.219 12.547 1 75.5 333 SER B N 1
ATOM 8549 C CA . SER B 1 333 ? -19.484 -45.812 11.219 1 75.5 333 SER B CA 1
ATOM 8550 C C . SER B 1 333 ? -18.906 -47.219 11.25 1 75.5 333 SER B C 1
ATOM 8552 O O . SER B 1 333 ? -19.172 -48.031 10.352 1 75.5 333 SER B O 1
ATOM 8554 N N . ASP B 1 334 ? -18.141 -47.531 12.258 1 75.44 334 ASP B N 1
ATOM 8555 C CA . ASP B 1 334 ? -17.531 -48.875 12.375 1 75.44 334 ASP B CA 1
ATOM 8556 C C . ASP B 1 334 ? -18.391 -49.781 13.227 1 75.44 334 ASP B C 1
ATOM 8558 O O . ASP B 1 334 ? -17.984 -50.906 13.539 1 75.44 334 ASP B O 1
ATOM 8562 N N . GLY B 1 335 ? -19.516 -49.406 13.617 1 78.25 335 GLY B N 1
ATOM 8563 C CA . GLY B 1 335 ? -20.422 -50.25 14.375 1 78.25 335 GLY B CA 1
ATOM 8564 C C . GLY B 1 335 ? -20.375 -49.969 15.875 1 78.25 335 GLY B C 1
ATOM 8565 O O . GLY B 1 335 ? -21.234 -50.406 16.609 1 78.25 335 GLY B O 1
ATOM 8566 N N . ARG B 1 336 ? -19.453 -49.281 16.391 1 87.25 336 ARG B N 1
ATOM 8567 C CA . ARG B 1 336 ? -19.344 -48.906 17.812 1 87.25 336 ARG B CA 1
ATOM 8568 C C . ARG B 1 336 ? -20.109 -47.625 18.109 1 87.25 336 ARG B C 1
ATOM 8570 O O . ARG B 1 336 ? -20.562 -46.938 17.203 1 87.25 336 ARG B O 1
ATOM 8577 N N . ALA B 1 337 ? -20.281 -47.406 19.344 1 88.31 337 ALA B N 1
ATOM 8578 C CA . ALA B 1 337 ? -20.922 -46.156 19.734 1 88.31 337 ALA B CA 1
ATOM 8579 C C . ALA B 1 337 ? -20.031 -44.938 19.438 1 88.31 337 ALA B C 1
ATOM 8581 O O . ALA B 1 337 ? -18.812 -45.031 19.578 1 88.31 337 ALA B O 1
ATOM 8582 N N . PRO B 1 338 ? -20.656 -43.938 18.938 1 88.62 338 PRO B N 1
ATOM 8583 C CA . PRO B 1 338 ? -19.844 -42.719 18.734 1 88.62 338 PRO B CA 1
ATOM 8584 C C . PRO B 1 338 ? -19.062 -42.344 19.984 1 88.62 338 PRO B C 1
ATOM 8586 O O . PRO B 1 338 ? -19.578 -42.438 21.094 1 88.62 338 PRO B O 1
ATOM 8589 N N . PHE B 1 339 ? -17.844 -42.094 19.891 1 91.69 339 PHE B N 1
ATOM 8590 C CA . PHE B 1 339 ? -16.938 -41.656 20.938 1 91.69 339 PHE B CA 1
ATOM 8591 C C . PHE B 1 339 ? -16.625 -42.844 21.875 1 91.69 339 PHE B C 1
ATOM 8593 O O . PHE B 1 339 ? -16.406 -42.625 23.078 1 91.69 339 PHE B O 1
ATOM 8600 N N . ALA B 1 340 ? -16.641 -43.969 21.375 1 90.06 340 ALA B N 1
ATOM 8601 C CA . ALA B 1 340 ? -16.422 -45.156 22.172 1 90.06 340 ALA B CA 1
ATOM 8602 C C . ALA B 1 340 ? -15.016 -45.156 22.766 1 90.06 340 ALA B C 1
ATOM 8604 O O . ALA B 1 340 ? -14.781 -45.75 23.828 1 90.06 340 ALA B O 1
ATOM 8605 N N . TYR B 1 341 ? -14.062 -44.656 22.141 1 91 341 TYR B N 1
ATOM 8606 C CA . TYR B 1 341 ? -12.695 -44.5 22.625 1 91 341 TYR B CA 1
ATOM 8607 C C . TYR B 1 341 ? -12.133 -43.125 22.281 1 91 341 TYR B C 1
ATOM 8609 O O . TYR B 1 341 ? -12.695 -42.406 21.453 1 91 341 TYR B O 1
ATOM 8617 N N . MET B 1 342 ? -11.109 -42.719 23.016 1 93.56 342 MET B N 1
ATOM 8618 C CA . MET B 1 342 ? -10.438 -41.438 22.812 1 93.56 342 MET B CA 1
ATOM 8619 C C . MET B 1 342 ? -8.93 -41.594 22.922 1 93.56 342 MET B C 1
ATOM 8621 O O . MET B 1 342 ? -8.391 -41.688 24.031 1 93.56 342 MET B O 1
ATOM 8625 N N . HIS B 1 343 ? -8.289 -41.594 21.766 1 93.44 343 HIS B N 1
ATOM 8626 C CA . HIS B 1 343 ? -6.84 -41.719 21.734 1 93.44 343 HIS B CA 1
ATOM 8627 C C . HIS B 1 343 ? -6.16 -40.375 21.594 1 93.44 343 HIS B C 1
ATOM 8629 O O . HIS B 1 343 ? -5.309 -40.188 20.734 1 93.44 343 HIS B O 1
ATOM 8635 N N . SER B 1 344 ? -6.586 -39.375 22.281 1 96.19 344 SER B N 1
ATOM 8636 C CA . SER B 1 344 ? -5.969 -38.062 22.297 1 96.19 344 SER B CA 1
ATOM 8637 C C . SER B 1 344 ? -5.926 -37.469 23.703 1 96.19 344 SER B C 1
ATOM 8639 O O . SER B 1 344 ? -6.707 -37.875 24.562 1 96.19 344 SER B O 1
ATOM 8641 N N . GLU B 1 345 ? -4.906 -36.75 24.031 1 95.94 345 GLU B N 1
ATOM 8642 C CA . GLU B 1 345 ? -4.746 -35.969 25.25 1 95.94 345 GLU B CA 1
ATOM 8643 C C . GLU B 1 345 ? -4.309 -34.531 24.953 1 95.94 345 GLU B C 1
ATOM 8645 O O . GLU B 1 345 ? -3.926 -34.219 23.812 1 95.94 345 GLU B O 1
ATOM 8650 N N . MET B 1 346 ? -4.488 -33.75 25.984 1 96.69 346 MET B N 1
ATOM 8651 C CA . MET B 1 346 ? -4.094 -32.344 25.781 1 96.69 346 MET B CA 1
ATOM 8652 C C . MET B 1 346 ? -2.635 -32.25 25.359 1 96.69 346 MET B C 1
ATOM 8654 O O . MET B 1 346 ? -1.751 -32.781 26.031 1 96.69 346 MET B O 1
ATOM 8658 N N . GLY B 1 347 ? -2.398 -31.625 24.188 1 96.12 347 GLY B N 1
ATOM 8659 C CA . GLY B 1 347 ? -1.037 -31.406 23.719 1 96.12 347 GLY B CA 1
ATOM 8660 C C . GLY B 1 347 ? -0.523 -32.5 22.828 1 96.12 347 GLY B C 1
ATOM 8661 O O . GLY B 1 347 ? 0.606 -32.438 22.328 1 96.12 347 GLY B O 1
ATOM 8662 N N . LYS B 1 348 ? -1.355 -33.562 22.578 1 97.06 348 LYS B N 1
ATOM 8663 C CA . LYS B 1 348 ? -0.92 -34.625 21.719 1 97.06 348 LYS B CA 1
ATOM 8664 C C . LYS B 1 348 ? -0.642 -34.125 20.297 1 97.06 348 LYS B C 1
ATOM 8666 O O . LYS B 1 348 ? -1.384 -33.312 19.781 1 97.06 348 LYS B O 1
ATOM 8671 N N . ARG B 1 349 ? 0.43 -34.656 19.672 1 95.19 349 ARG B N 1
ATOM 8672 C CA . ARG B 1 349 ? 0.871 -34.25 18.359 1 95.19 349 ARG B CA 1
ATOM 8673 C C . ARG B 1 349 ? 0.598 -35.312 17.312 1 95.19 349 ARG B C 1
ATOM 8675 O O . ARG B 1 349 ? 0.896 -36.5 17.547 1 95.19 349 ARG B O 1
ATOM 8682 N N . PHE B 1 350 ? -0.019 -34.938 16.312 1 91.81 350 PHE B N 1
ATOM 8683 C CA . PHE B 1 350 ? -0.269 -35.812 15.18 1 91.81 350 PHE B CA 1
ATOM 8684 C C . PHE B 1 350 ? 0.559 -35.406 13.969 1 91.81 350 PHE B C 1
ATOM 8686 O O . PHE B 1 350 ? 0.375 -34.281 13.445 1 91.81 350 PHE B O 1
ATOM 8693 N N . SER B 1 351 ? 1.404 -36.188 13.516 1 87.69 351 SER B N 1
ATOM 8694 C CA . SER B 1 351 ? 2.352 -35.844 12.461 1 87.69 351 SER B CA 1
ATOM 8695 C C . SER B 1 351 ? 1.638 -35.594 11.133 1 87.69 351 SER B C 1
ATOM 8697 O O . SER B 1 351 ? 0.77 -36.375 10.742 1 87.69 351 SER B O 1
ATOM 8699 N N . LEU B 1 352 ? 1.947 -34.5 10.578 1 83.44 352 LEU B N 1
ATOM 8700 C CA . LEU B 1 352 ? 1.468 -34.188 9.242 1 83.44 352 LEU B CA 1
ATOM 8701 C C . LEU B 1 352 ? 2.578 -34.344 8.211 1 83.44 352 LEU B C 1
ATOM 8703 O O . LEU B 1 352 ? 2.441 -33.906 7.066 1 83.44 352 LEU B O 1
ATOM 8707 N N . ALA B 1 353 ? 3.555 -35 8.727 1 70.56 353 ALA B N 1
ATOM 8708 C CA . ALA B 1 353 ? 4.695 -35.219 7.844 1 70.56 353 ALA B CA 1
ATOM 8709 C C . ALA B 1 353 ? 4.281 -36 6.598 1 70.56 353 ALA B C 1
ATOM 8711 O O . ALA B 1 353 ? 3.434 -36.906 6.668 1 70.56 353 ALA B O 1
ATOM 8712 N N . ASN B 1 354 ? 4.664 -35.594 5.344 1 60.84 354 ASN B N 1
ATOM 8713 C CA . ASN B 1 354 ? 4.488 -36.281 4.066 1 60.84 354 ASN B CA 1
ATOM 8714 C C . ASN B 1 354 ? 3.102 -36.031 3.479 1 60.84 354 ASN B C 1
ATOM 8716 O O . ASN B 1 354 ? 2.625 -36.781 2.645 1 60.84 354 ASN B O 1
ATOM 8720 N N . MET B 1 355 ? 2.428 -35.25 4.215 1 62.78 355 MET B N 1
ATOM 8721 C CA . MET B 1 355 ? 1.151 -34.906 3.592 1 62.78 355 MET B CA 1
ATOM 8722 C C . MET B 1 355 ? 1.353 -33.938 2.436 1 62.78 355 MET B C 1
ATOM 8724 O O . MET B 1 355 ? 1.987 -32.875 2.6 1 62.78 355 MET B O 1
ATOM 8728 N N . SER B 1 356 ? 1.202 -34.312 1.182 1 53.12 356 SER B N 1
ATOM 8729 C CA . SER B 1 356 ? 1.509 -33.594 -0.045 1 53.12 356 SER B CA 1
ATOM 8730 C C . SER B 1 356 ? 0.797 -32.25 -0.081 1 53.12 356 SER B C 1
ATOM 8732 O O . SER B 1 356 ? 1.297 -31.297 -0.68 1 53.12 356 SER B O 1
ATOM 8734 N N . SER B 1 357 ? -0.369 -32.219 0.557 1 52.94 357 SER B N 1
ATOM 8735 C CA . SER B 1 357 ? -1.241 -31.078 0.338 1 52.94 357 SER B CA 1
ATOM 8736 C C . SER B 1 357 ? -1.009 -30 1.392 1 52.94 357 SER B C 1
ATOM 8738 O O . SER B 1 357 ? -1.596 -28.906 1.32 1 52.94 357 SER B O 1
ATOM 8740 N N . ILE B 1 358 ? -0.124 -30.312 2.311 1 55.59 358 ILE B N 1
ATOM 8741 C CA . ILE B 1 358 ? -0.173 -29.391 3.438 1 55.59 358 ILE B CA 1
ATOM 8742 C C . ILE B 1 358 ? 0.661 -28.141 3.125 1 55.59 358 ILE B C 1
ATOM 8744 O O . ILE B 1 358 ? 1.875 -28.234 2.93 1 55.59 358 ILE B O 1
ATOM 8748 N N . ILE B 1 359 ? -0.123 -27 2.742 1 62.53 359 ILE B N 1
ATOM 8749 C CA . ILE B 1 359 ? 0.697 -25.844 2.396 1 62.53 359 ILE B CA 1
ATOM 8750 C C . ILE B 1 359 ? 0.6 -24.797 3.502 1 62.53 359 ILE B C 1
ATOM 8752 O O . ILE B 1 359 ? -0.397 -24.078 3.6 1 62.53 359 ILE B O 1
ATOM 8756 N N . VAL B 1 360 ? 1.035 -25.188 4.781 1 71 360 VAL B N 1
ATOM 8757 C CA . VAL B 1 360 ? 1.165 -24.109 5.746 1 71 360 VAL B CA 1
ATOM 8758 C C . VAL B 1 360 ? 2.445 -23.312 5.473 1 71 360 VAL B C 1
ATOM 8760 O O . VAL B 1 360 ? 3.527 -23.906 5.359 1 71 360 VAL B O 1
ATOM 8763 N N . GLU B 1 361 ? 2.221 -22.062 5.242 1 71.19 361 GLU B N 1
ATOM 8764 C CA . GLU B 1 361 ? 3.354 -21.172 5 1 71.19 361 GLU B CA 1
ATOM 8765 C C . GLU B 1 361 ? 3.672 -20.344 6.238 1 71.19 361 GLU B C 1
ATOM 8767 O O . GLU B 1 361 ? 2.766 -19.906 6.953 1 71.19 361 GLU B O 1
ATOM 8772 N N . PRO B 1 362 ? 4.934 -20.234 6.441 1 74.62 362 PRO B N 1
ATOM 8773 C CA . PRO B 1 362 ? 5.293 -19.391 7.59 1 74.62 362 PRO B CA 1
ATOM 8774 C C . PRO B 1 362 ? 4.949 -17.922 7.379 1 74.62 362 PRO B C 1
ATOM 8776 O O . PRO B 1 362 ? 4.918 -17.453 6.238 1 74.62 362 PRO B O 1
ATOM 8779 N N . MET B 1 363 ? 4.578 -17.297 8.438 1 77.94 363 MET B N 1
ATOM 8780 C CA . MET B 1 363 ? 4.344 -15.852 8.477 1 77.94 363 MET B CA 1
ATOM 8781 C C . MET B 1 363 ? 3.279 -15.453 7.461 1 77.94 363 MET B C 1
ATOM 8783 O O . MET B 1 363 ? 3.453 -14.477 6.727 1 77.94 363 MET B O 1
ATOM 8787 N N . THR B 1 364 ? 2.307 -16.297 7.297 1 84.69 364 THR B N 1
ATOM 8788 C CA . THR B 1 364 ? 1.198 -16.031 6.387 1 84.69 364 THR B CA 1
ATOM 8789 C C . THR B 1 364 ? -0.127 -16.453 7.008 1 84.69 364 THR B C 1
ATOM 8791 O O . THR B 1 364 ? -0.161 -17.359 7.848 1 84.69 364 THR B O 1
ATOM 8794 N N . VAL B 1 365 ? -1.134 -15.727 6.676 1 90.31 365 VAL B N 1
ATOM 8795 C CA . VAL B 1 365 ? -2.492 -16.156 6.992 1 90.31 365 VAL B CA 1
ATOM 8796 C C . VAL B 1 365 ? -3.105 -16.875 5.785 1 90.31 365 VAL B C 1
ATOM 8798 O O . VAL B 1 365 ? -2.889 -16.453 4.645 1 90.31 365 VAL B O 1
ATOM 8801 N N . GLN B 1 366 ? -3.82 -17.953 6.09 1 89.56 366 GLN B N 1
ATOM 8802 C CA . GLN B 1 366 ? -4.449 -18.719 5.016 1 89.56 366 GLN B CA 1
ATOM 8803 C C . GLN B 1 366 ? -5.906 -19.031 5.348 1 89.56 366 GLN B C 1
ATOM 8805 O O . GLN B 1 366 ? -6.266 -19.172 6.516 1 89.56 366 GLN B O 1
ATOM 8810 N N . THR B 1 367 ? -6.668 -19 4.312 1 90.81 367 THR B N 1
ATOM 8811 C CA . THR B 1 367 ? -8.055 -19.438 4.434 1 90.81 367 THR B CA 1
ATOM 8812 C C . THR B 1 367 ? -8.367 -20.531 3.426 1 90.81 367 THR B C 1
ATOM 8814 O O . THR B 1 367 ? -7.719 -20.625 2.381 1 90.81 367 THR B O 1
ATOM 8817 N N . ASP B 1 368 ? -9.312 -21.359 3.848 1 86.5 368 ASP B N 1
ATOM 8818 C CA . ASP B 1 368 ? -9.695 -22.469 2.986 1 86.5 368 ASP B CA 1
ATOM 8819 C C . ASP B 1 368 ? -11.18 -22.812 3.146 1 86.5 368 ASP B C 1
ATOM 8821 O O . ASP B 1 368 ? -11.664 -22.984 4.266 1 86.5 368 ASP B O 1
ATOM 8825 N N . SER B 1 369 ? -11.781 -22.922 1.99 1 85.31 369 SER B N 1
ATOM 8826 C CA . SER B 1 369 ? -13.188 -23.312 2.035 1 85.31 369 SER B CA 1
ATOM 8827 C C . SER B 1 369 ? -13.336 -24.812 2.281 1 85.31 369 SER B C 1
ATOM 8829 O O . SER B 1 369 ? -14.391 -25.266 2.721 1 85.31 369 SER B O 1
ATOM 8831 N N . GLY B 1 370 ? -12.273 -25.562 1.978 1 82.81 370 GLY B N 1
ATOM 8832 C CA . GLY B 1 370 ? -12.289 -27 2.225 1 82.81 370 GLY B CA 1
ATOM 8833 C C . GLY B 1 370 ? -11.812 -27.375 3.615 1 82.81 370 GLY B C 1
ATOM 8834 O O . GLY B 1 370 ? -10.609 -27.312 3.9 1 82.81 370 GLY B O 1
ATOM 8835 N N . TYR B 1 371 ? -12.773 -27.844 4.438 1 88.75 371 TYR B N 1
ATOM 8836 C CA . TYR B 1 371 ? -12.422 -28.266 5.789 1 88.75 371 TYR B CA 1
ATOM 8837 C C . TYR B 1 371 ? -11.57 -29.531 5.762 1 88.75 371 TYR B C 1
ATOM 8839 O O . TYR B 1 371 ? -11.914 -30.516 5.09 1 88.75 371 TYR B O 1
ATOM 8847 N N . GLY B 1 372 ? -10.438 -29.453 6.406 1 83.06 372 GLY B N 1
ATOM 8848 C CA . GLY B 1 372 ? -9.547 -30.609 6.449 1 83.06 372 GLY B CA 1
ATOM 8849 C C . GLY B 1 372 ? -8.805 -30.828 5.148 1 83.06 372 GLY B C 1
ATOM 8850 O O . GLY B 1 372 ? -8.273 -31.922 4.906 1 83.06 372 GLY B O 1
ATOM 8851 N N . SER B 1 373 ? -8.742 -29.844 4.348 1 77 373 SER B N 1
ATOM 8852 C CA . SER B 1 373 ? -8.141 -29.984 3.025 1 77 373 SER B CA 1
ATOM 8853 C C . SER B 1 373 ? -6.648 -30.297 3.129 1 77 373 SER B C 1
ATOM 8855 O O . SER B 1 373 ? -6.043 -30.781 2.17 1 77 373 SER B O 1
ATOM 8857 N N . PHE B 1 374 ? -6.086 -30.109 4.242 1 76.38 374 PHE B N 1
ATOM 8858 C CA . PHE B 1 374 ? -4.668 -30.406 4.41 1 76.38 374 PHE B CA 1
ATOM 8859 C C . PHE B 1 374 ? -4.434 -31.891 4.602 1 76.38 374 PHE B C 1
ATOM 8861 O O . PHE B 1 374 ? -3.293 -32.375 4.574 1 76.38 374 PHE B O 1
ATOM 8868 N N . LEU B 1 375 ? -5.539 -32.594 4.703 1 76.94 375 LEU B N 1
ATOM 8869 C CA . LEU B 1 375 ? -5.426 -34.031 4.805 1 76.94 375 LEU B CA 1
ATOM 8870 C C . LEU B 1 375 ? -5.285 -34.656 3.424 1 76.94 375 LEU B C 1
ATOM 8872 O O . LEU B 1 375 ? -5.82 -34.156 2.441 1 76.94 375 LEU B O 1
ATOM 8876 N N . ASP B 1 376 ? -4.418 -35.594 3.318 1 70.38 376 ASP B N 1
ATOM 8877 C CA . ASP B 1 376 ? -4.27 -36.344 2.076 1 70.38 376 ASP B CA 1
ATOM 8878 C C . ASP B 1 376 ? -5.371 -37.406 1.938 1 70.38 376 ASP B C 1
ATOM 8880 O O . ASP B 1 376 ? -5.234 -38.5 2.443 1 70.38 376 ASP B O 1
ATOM 8884 N N . VAL B 1 377 ? -6.516 -36.906 1.491 1 70.44 377 VAL B N 1
ATOM 8885 C CA . VAL B 1 377 ? -7.625 -37.844 1.286 1 70.44 377 VAL B CA 1
ATOM 8886 C C . VAL B 1 377 ? -7.785 -38.125 -0.203 1 70.44 377 VAL B C 1
ATOM 8888 O O . VAL B 1 377 ? -7.52 -37.281 -1.045 1 70.44 377 VAL B O 1
ATOM 8891 N N . PRO B 1 378 ? -7.859 -39.406 -0.594 1 60.81 378 PRO B N 1
ATOM 8892 C CA . PRO B 1 378 ? -8.008 -39.75 -2.01 1 60.81 378 PRO B CA 1
ATOM 8893 C C . PRO B 1 378 ? -9.117 -38.938 -2.695 1 60.81 378 PRO B C 1
ATOM 8895 O O . PRO B 1 378 ? -10.109 -38.594 -2.057 1 60.81 378 PRO B O 1
ATOM 8898 N N . ASP B 1 379 ? -8.68 -38.312 -3.848 1 54 379 ASP B N 1
ATOM 8899 C CA . ASP B 1 379 ? -9.648 -37.594 -4.645 1 54 379 ASP B CA 1
ATOM 8900 C C . ASP B 1 379 ? -10.883 -38.438 -4.938 1 54 379 ASP B C 1
ATOM 8902 O O . ASP B 1 379 ? -10.773 -39.531 -5.5 1 54 379 ASP B O 1
ATOM 8906 N N . GLY B 1 380 ? -11.828 -38.562 -4.07 1 43.62 380 GLY B N 1
ATOM 8907 C CA . GLY B 1 380 ? -13.016 -39.312 -4.434 1 43.62 380 GLY B CA 1
ATOM 8908 C C . GLY B 1 380 ? -13.422 -39.125 -5.879 1 43.62 380 GLY B C 1
ATOM 8909 O O . GLY B 1 380 ? -14.344 -39.812 -6.363 1 43.62 380 GLY B O 1
ATOM 8910 N N . PHE B 1 381 ? -13.031 -37.938 -6.512 1 39.47 381 PHE B N 1
ATOM 8911 C CA . PHE B 1 381 ? -13.43 -37.875 -7.91 1 39.47 381 PHE B CA 1
ATOM 8912 C C . PHE B 1 381 ? -12.492 -38.688 -8.789 1 39.47 381 PHE B C 1
ATOM 8914 O O . PHE B 1 381 ? -12.914 -39.219 -9.828 1 39.47 381 PHE B O 1
ATOM 8921 N N . THR B 1 382 ? -11.078 -38.406 -8.875 1 37.38 382 THR B N 1
ATOM 8922 C CA . THR B 1 382 ? -10.188 -39.281 -9.633 1 37.38 382 THR B CA 1
ATOM 8923 C C . THR B 1 382 ? -9.531 -40.312 -8.727 1 37.38 382 THR B C 1
ATOM 8925 O O . THR B 1 382 ? -9.078 -39.969 -7.625 1 37.38 382 THR B O 1
ATOM 8928 N N . LEU B 1 383 ? -9.789 -41.656 -8.898 1 32.59 383 LEU B N 1
ATOM 8929 C CA . LEU B 1 383 ? -9.328 -42.906 -8.344 1 32.59 383 LEU B CA 1
ATOM 8930 C C . LEU B 1 383 ? -7.836 -42.875 -8.039 1 32.59 383 LEU B C 1
ATOM 8932 O O . LEU B 1 383 ? -7.371 -43.531 -7.094 1 32.59 383 LEU B O 1
ATOM 8936 N N . SER B 1 384 ? -6.906 -42.75 -9.062 1 33.81 384 SER B N 1
ATOM 8937 C CA . SER B 1 384 ? -5.594 -43.375 -9.109 1 33.81 384 SER B CA 1
ATOM 8938 C C . SER B 1 384 ? -4.574 -42.625 -8.273 1 33.81 384 SER B C 1
ATOM 8940 O O . SER B 1 384 ? -3.369 -42.812 -8.422 1 33.81 384 SER B O 1
ATOM 8942 N N . GLY B 1 385 ? -4.762 -41.469 -7.754 1 36.75 385 GLY B N 1
ATOM 8943 C CA . GLY B 1 385 ? -3.486 -40.812 -7.484 1 36.75 385 GLY B CA 1
ATOM 8944 C C . GLY B 1 385 ? -2.641 -41.562 -6.473 1 36.75 385 GLY B C 1
ATOM 8945 O O . GLY B 1 385 ? -3.162 -42.344 -5.676 1 36.75 385 GLY B O 1
ATOM 8946 N N . ASN B 1 386 ? -1.32 -41.688 -6.781 1 36.19 386 ASN B N 1
ATOM 8947 C CA . ASN B 1 386 ? -0.146 -42.25 -6.129 1 36.19 386 ASN B CA 1
ATOM 8948 C C . ASN B 1 386 ? -0.041 -41.812 -4.676 1 36.19 386 ASN B C 1
ATOM 8950 O O . ASN B 1 386 ? 0.128 -40.625 -4.398 1 36.19 386 ASN B O 1
ATOM 8954 N N . PHE B 1 387 ? -0.794 -42.438 -3.766 1 38.69 387 PHE B N 1
ATOM 8955 C CA . PHE B 1 387 ? -0.583 -42.406 -2.324 1 38.69 387 PHE B CA 1
ATOM 8956 C C . PHE B 1 387 ? 0.891 -42.594 -1.986 1 38.69 387 PHE B C 1
ATOM 8958 O O . PHE B 1 387 ? 1.532 -43.5 -2.484 1 38.69 387 PHE B O 1
ATOM 8965 N N . SER B 1 388 ? 1.439 -41.594 -1.658 1 41.03 388 SER B N 1
ATOM 8966 C CA . SER B 1 388 ? 2.805 -41.781 -1.178 1 41.03 388 SER B CA 1
ATOM 8967 C C . SER B 1 388 ? 2.859 -42.844 -0.07 1 41.03 388 SER B C 1
ATOM 8969 O O . SER B 1 388 ? 1.902 -43 0.692 1 41.03 388 SER B O 1
ATOM 8971 N N . SER B 1 389 ? 3.541 -43.906 -0.099 1 40.94 389 SER B N 1
ATOM 8972 C CA . SER B 1 389 ? 3.814 -45.156 0.625 1 40.94 389 SER B CA 1
ATOM 8973 C C . SER B 1 389 ? 3.83 -44.906 2.133 1 40.94 389 SER B C 1
ATOM 8975 O O . SER B 1 389 ? 3.816 -45.875 2.912 1 40.94 389 SER B O 1
ATOM 8977 N N . GLY B 1 390 ? 3.803 -43.656 2.639 1 44.34 390 GLY B N 1
ATOM 8978 C CA . GLY B 1 390 ? 3.965 -43.5 4.074 1 44.34 390 GLY B CA 1
ATOM 8979 C C . GLY B 1 390 ? 2.758 -42.875 4.75 1 44.34 390 GLY B C 1
ATOM 8980 O O . GLY B 1 390 ? 2.852 -42.375 5.879 1 44.34 390 GLY B O 1
ATOM 8981 N N . GLN B 1 391 ? 1.646 -42.844 4.152 1 51.75 391 GLN B N 1
ATOM 8982 C CA . GLN B 1 391 ? 0.442 -42.156 4.602 1 51.75 391 GLN B CA 1
ATOM 8983 C C . GLN B 1 391 ? -0.283 -42.938 5.68 1 51.75 391 GLN B C 1
ATOM 8985 O O . GLN B 1 391 ? -0.31 -44.188 5.629 1 51.75 391 GLN B O 1
ATOM 8990 N N . PRO B 1 392 ? -0.585 -42.312 6.875 1 53.88 392 PRO B N 1
ATOM 8991 C CA . PRO B 1 392 ? -1.41 -43.031 7.844 1 53.88 392 PRO B CA 1
ATOM 8992 C C . PRO B 1 392 ? -2.65 -43.656 7.215 1 53.88 392 PRO B C 1
ATOM 8994 O O . PRO B 1 392 ? -3.143 -43.188 6.195 1 53.88 392 PRO B O 1
ATOM 8997 N N . GLU B 1 393 ? -2.957 -44.844 7.492 1 60.22 393 GLU B N 1
ATOM 8998 C CA . GLU B 1 393 ? -4.109 -45.594 7.055 1 60.22 393 GLU B CA 1
ATOM 8999 C C . GLU B 1 393 ? -5.406 -44.812 7.215 1 60.22 393 GLU B C 1
ATOM 9001 O O . GLU B 1 393 ? -5.605 -44.156 8.227 1 60.22 393 GLU B O 1
ATOM 9006 N N . ASN B 1 394 ? -6 -44.25 6.234 1 65.81 394 ASN B N 1
ATOM 9007 C CA . ASN B 1 394 ? -7.363 -43.719 6.219 1 65.81 394 ASN B CA 1
ATOM 9008 C C . ASN B 1 394 ? -8.375 -44.812 6.594 1 65.81 394 ASN B C 1
ATOM 9010 O O . ASN B 1 394 ? -9.031 -45.375 5.719 1 65.81 394 ASN B O 1
ATOM 9014 N N . PRO B 1 395 ? -8.367 -45.156 7.98 1 68.06 395 PRO B N 1
ATOM 9015 C CA . PRO B 1 395 ? -9.086 -46.344 8.438 1 68.06 395 PRO B CA 1
ATOM 9016 C C . PRO B 1 395 ? -10.57 -46.312 8.086 1 68.06 395 PRO B C 1
ATOM 9018 O O . PRO B 1 395 ? -11.203 -47.375 7.973 1 68.06 395 PRO B O 1
ATOM 9021 N N . LEU B 1 396 ? -11.141 -45.125 7.973 1 73.94 396 LEU B N 1
ATOM 9022 C CA . LEU B 1 396 ? -12.578 -45.031 7.75 1 73.94 396 LEU B CA 1
ATOM 9023 C C . LEU B 1 396 ? -12.883 -44.656 6.309 1 73.94 396 LEU B C 1
ATOM 9025 O O . LEU B 1 396 ? -14 -44.219 6 1 73.94 396 LEU B O 1
ATOM 9029 N N . ASN B 1 397 ? -11.977 -44.688 5.438 1 73.81 397 ASN B N 1
ATOM 9030 C CA . ASN B 1 397 ? -12.109 -44.469 4.004 1 73.81 397 ASN B CA 1
ATOM 9031 C C . ASN B 1 397 ? -12.719 -43.094 3.711 1 73.81 397 ASN B C 1
ATOM 9033 O O . ASN B 1 397 ? -13.695 -43 2.963 1 73.81 397 ASN B O 1
ATOM 9037 N N . LEU B 1 398 ? -12.211 -42.219 4.43 1 78.19 398 LEU B N 1
ATOM 9038 C CA . LEU B 1 398 ? -12.656 -40.844 4.191 1 78.19 398 LEU B CA 1
ATOM 9039 C C . LEU B 1 398 ? -12.242 -40.375 2.803 1 78.19 398 LEU B C 1
ATOM 9041 O O . LEU B 1 398 ? -11.172 -40.719 2.316 1 78.19 398 LEU B O 1
ATOM 9045 N N . SER B 1 399 ? -13.148 -39.625 2.08 1 75.5 399 SER B N 1
ATOM 9046 C CA . SER B 1 399 ? -12.891 -39.125 0.733 1 75.5 399 SER B CA 1
ATOM 9047 C C . SER B 1 399 ? -13.016 -37.625 0.672 1 75.5 399 SER B C 1
ATOM 9049 O O . SER B 1 399 ? -13.391 -36.969 1.657 1 75.5 399 SER B O 1
ATOM 9051 N N . THR B 1 400 ? -12.703 -37.094 -0.479 1 75.56 400 THR B N 1
ATOM 9052 C CA . THR B 1 400 ? -12.828 -35.656 -0.725 1 75.56 400 THR B CA 1
ATOM 9053 C C . THR B 1 400 ? -14.281 -35.219 -0.585 1 75.56 400 THR B C 1
ATOM 9055 O O . THR B 1 400 ? -14.547 -34.062 -0.223 1 75.56 400 THR B O 1
ATOM 9058 N N . TYR B 1 401 ? -15.18 -36.094 -0.77 1 75.75 401 TYR B N 1
ATOM 9059 C CA . TYR B 1 401 ? -16.594 -35.781 -0.613 1 75.75 401 TYR B CA 1
ATOM 9060 C C . TYR B 1 401 ? -16.922 -35.469 0.84 1 75.75 401 TYR B C 1
ATOM 9062 O O . TYR B 1 401 ? -17.75 -34.594 1.118 1 75.75 401 TYR B O 1
ATOM 9070 N N . ASP B 1 402 ? -16.328 -36.219 1.685 1 75.62 402 ASP B N 1
ATOM 9071 C CA . ASP B 1 402 ? -16.562 -35.969 3.107 1 75.62 402 ASP B CA 1
ATOM 9072 C C . ASP B 1 402 ? -16.062 -34.594 3.537 1 75.62 402 ASP B C 1
ATOM 9074 O O . ASP B 1 402 ? -16.672 -33.938 4.379 1 75.62 402 ASP B O 1
ATOM 9078 N N . VAL B 1 403 ? -15.008 -34.25 2.936 1 76.5 403 VAL B N 1
ATOM 9079 C CA . VAL B 1 403 ? -14.406 -32.938 3.232 1 76.5 403 VAL B CA 1
ATOM 9080 C C . VAL B 1 403 ? -15.312 -31.828 2.727 1 76.5 403 VAL B C 1
ATOM 9082 O O . VAL B 1 403 ? -15.602 -30.875 3.457 1 76.5 403 VAL B O 1
ATOM 9085 N N . TYR B 1 404 ? -15.852 -32.031 1.612 1 73.69 404 TYR B N 1
ATOM 9086 C CA . TYR B 1 404 ? -16.734 -31.016 1.013 1 73.69 404 TYR B CA 1
ATOM 9087 C C . TYR B 1 404 ? -18.078 -30.984 1.727 1 73.69 404 TYR B C 1
ATOM 9089 O O . TYR B 1 404 ? -18.688 -29.922 1.83 1 73.69 404 TYR B O 1
ATOM 9097 N N . ALA B 1 405 ? -18.484 -32.062 2.166 1 77.88 405 ALA B N 1
ATOM 9098 C CA . ALA B 1 405 ? -19.812 -32.188 2.785 1 77.88 405 ALA B CA 1
ATOM 9099 C C . ALA B 1 405 ? -19.875 -31.406 4.086 1 77.88 405 ALA B C 1
ATOM 9101 O O . ALA B 1 405 ? -20.953 -30.938 4.484 1 77.88 405 ALA B O 1
ATOM 9102 N N . ILE B 1 406 ? -18.781 -31.219 4.66 1 81.12 406 ILE B N 1
ATOM 9103 C CA . ILE B 1 406 ? -18.766 -30.469 5.914 1 81.12 406 ILE B CA 1
ATOM 9104 C C . ILE B 1 406 ? -19.266 -29.047 5.68 1 81.12 406 ILE B C 1
ATOM 9106 O O . ILE B 1 406 ? -20.172 -28.578 6.363 1 81.12 406 ILE B O 1
ATOM 9110 N N . GLY B 1 407 ? -18.672 -28.391 4.75 1 76.31 407 GLY B N 1
ATOM 9111 C CA . GLY B 1 407 ? -19.094 -27.016 4.453 1 76.31 407 GLY B CA 1
ATOM 9112 C C . GLY B 1 407 ? -20.531 -26.922 3.988 1 76.31 407 GLY B C 1
ATOM 9113 O O . GLY B 1 407 ? -21.281 -26.062 4.449 1 76.31 407 GLY B O 1
ATOM 9114 N N . SER B 1 408 ? -20.922 -27.859 3.199 1 80.31 408 SER B N 1
ATOM 9115 C CA . SER B 1 408 ? -22.266 -27.812 2.621 1 80.31 408 SER B CA 1
ATOM 9116 C C . SER B 1 408 ? -23.328 -28.062 3.678 1 80.31 408 SER B C 1
ATOM 9118 O O . SER B 1 408 ? -24.359 -27.375 3.699 1 80.31 408 SER B O 1
ATOM 9120 N N . GLU B 1 40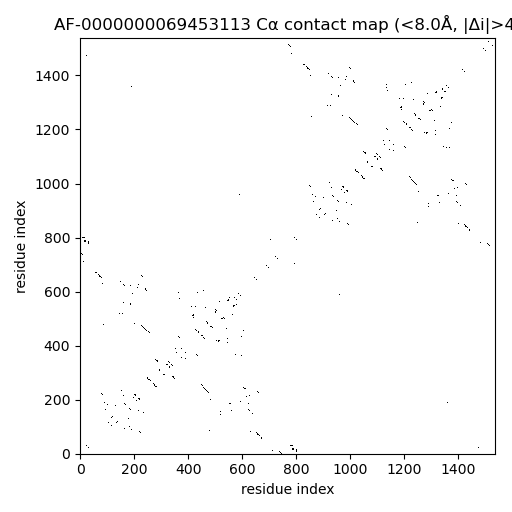9 ? -23.078 -28.969 4.531 1 83.88 409 GLU B N 1
ATOM 9121 C CA . GLU B 1 409 ? -24.094 -29.344 5.523 1 83.88 409 GLU B CA 1
ATOM 9122 C C . GLU B 1 409 ? -24.062 -28.391 6.715 1 83.88 409 GLU B C 1
ATOM 9124 O O . GLU B 1 409 ? -25.094 -27.875 7.145 1 83.88 409 GLU B O 1
ATOM 9129 N N . ALA B 1 410 ? -22.859 -28.172 7.188 1 85.56 410 ALA B N 1
ATOM 9130 C CA . ALA B 1 410 ? -22.75 -27.359 8.391 1 85.56 410 ALA B CA 1
ATOM 9131 C C . ALA B 1 410 ? -23.094 -25.891 8.102 1 85.56 410 ALA B C 1
ATOM 9133 O O . ALA B 1 410 ? -23.703 -25.219 8.938 1 85.56 410 ALA B O 1
ATOM 9134 N N . CYS B 1 411 ? -22.844 -25.5 6.93 1 85.75 411 CYS B N 1
ATOM 9135 C CA . CYS B 1 411 ? -23.078 -24.109 6.578 1 85.75 411 CYS B CA 1
ATOM 9136 C C . CYS B 1 411 ? -24.438 -23.938 5.902 1 85.75 411 CYS B C 1
ATOM 9138 O O . CYS B 1 411 ? -24.859 -22.812 5.621 1 85.75 411 CYS B O 1
ATOM 9140 N N . HIS B 1 412 ? -25.125 -25.016 5.672 1 82.31 412 HIS B N 1
ATOM 9141 C CA . HIS B 1 412 ? -26.469 -25.031 5.117 1 82.31 412 HIS B CA 1
ATOM 9142 C C . HIS B 1 412 ? -26.5 -24.359 3.744 1 82.31 412 HIS B C 1
ATOM 9144 O O . HIS B 1 412 ? -27.328 -23.484 3.494 1 82.31 412 HIS B O 1
ATOM 9150 N N . TYR B 1 413 ? -25.609 -24.766 2.91 1 85.06 413 TYR B N 1
ATOM 9151 C CA . TYR B 1 413 ? -25.656 -24.266 1.54 1 85.06 413 TYR B CA 1
ATOM 9152 C C . TYR B 1 413 ? -26.938 -24.703 0.852 1 85.06 413 TYR B C 1
ATOM 9154 O O . TYR B 1 413 ? -27.422 -25.828 1.07 1 85.06 413 TYR B O 1
ATOM 9162 N N . PRO B 1 414 ? -27.438 -23.781 0.079 1 85.5 414 PRO B N 1
ATOM 9163 C CA . PRO B 1 414 ? -28.641 -24.188 -0.64 1 85.5 414 PRO B CA 1
ATOM 9164 C C . PRO B 1 414 ? -28.391 -25.328 -1.617 1 85.5 414 PRO B C 1
ATOM 9166 O O . PRO B 1 414 ? -27.297 -25.422 -2.195 1 85.5 414 PRO B O 1
ATOM 9169 N N . SER B 1 415 ? -29.406 -26.188 -1.707 1 82.5 415 SER B N 1
ATOM 9170 C CA . SER B 1 415 ? -29.312 -27.25 -2.691 1 82.5 415 SER B CA 1
ATOM 9171 C C . SER B 1 415 ? -29.484 -26.719 -4.109 1 82.5 415 SER B C 1
ATOM 9173 O O . SER B 1 415 ? -29.906 -25.578 -4.301 1 82.5 415 SER B O 1
ATOM 9175 N N . ASP B 1 416 ? -29.219 -27.531 -5.027 1 79.69 416 ASP B N 1
ATOM 9176 C CA . ASP B 1 416 ? -29.344 -27.172 -6.434 1 79.69 416 ASP B CA 1
ATOM 9177 C C . ASP B 1 416 ? -30.812 -26.953 -6.809 1 79.69 416 ASP B C 1
ATOM 9179 O O . ASP B 1 416 ? -31.109 -26.344 -7.848 1 79.69 416 ASP B O 1
ATOM 9183 N N . LYS B 1 417 ? -31.688 -27.312 -5.887 1 83.88 417 LYS B N 1
ATOM 9184 C CA . LYS B 1 417 ? -33.125 -27.203 -6.18 1 83.88 417 LYS B CA 1
ATOM 9185 C C . LYS B 1 417 ? -33.75 -26.078 -5.379 1 83.88 417 LYS B C 1
ATOM 9187 O O . LYS B 1 417 ? -34.938 -25.797 -5.523 1 83.88 417 LYS B O 1
ATOM 9192 N N . ALA B 1 418 ? -32.906 -25.438 -4.664 1 88.31 418 ALA B N 1
ATOM 9193 C CA . ALA B 1 418 ? -33.469 -24.359 -3.844 1 88.31 418 ALA B CA 1
ATOM 9194 C C . ALA B 1 418 ? -34 -23.234 -4.715 1 88.31 418 ALA B C 1
ATOM 9196 O O . ALA B 1 418 ? -33.312 -22.797 -5.656 1 88.31 418 ALA B O 1
ATOM 9197 N N . LEU B 1 419 ? -35.156 -22.766 -4.332 1 90.06 419 LEU B N 1
ATOM 9198 C CA . LEU B 1 419 ? -35.812 -21.719 -5.125 1 90.06 419 LEU B CA 1
ATOM 9199 C C . LEU B 1 419 ? -35.219 -20.359 -4.812 1 90.06 419 LEU B C 1
ATOM 9201 O O . LEU B 1 419 ? -34.719 -20.125 -3.711 1 90.06 419 LEU B O 1
ATOM 9205 N N . SER B 1 420 ? -35.281 -19.5 -5.852 1 91.81 420 SER B N 1
ATOM 9206 C CA . SER B 1 420 ? -34.75 -18.141 -5.734 1 91.81 420 SER B CA 1
ATOM 9207 C C . SER B 1 420 ? -35.688 -17.25 -4.949 1 91.81 420 SER B C 1
ATOM 9209 O O . SER B 1 420 ? -36.688 -16.734 -5.508 1 91.81 420 SER B O 1
ATOM 9211 N N . ASN B 1 421 ? -35.406 -17.094 -3.715 1 90.69 421 ASN B N 1
ATOM 9212 C CA . ASN B 1 421 ? -36.219 -16.25 -2.83 1 90.69 421 ASN B CA 1
ATOM 9213 C C . ASN B 1 421 ? -35.406 -15.812 -1.602 1 90.69 421 ASN B C 1
ATOM 9215 O O . ASN B 1 421 ? -34.188 -15.953 -1.565 1 90.69 421 ASN B O 1
ATOM 9219 N N . MET B 1 422 ? -36.156 -15.273 -0.608 1 91.94 422 MET B N 1
ATOM 9220 C CA . MET B 1 422 ? -35.5 -14.641 0.542 1 91.94 422 MET B CA 1
ATOM 9221 C C . MET B 1 422 ? -35.156 -15.68 1.597 1 91.94 422 MET B C 1
ATOM 9223 O O . MET B 1 422 ? -34.469 -15.359 2.58 1 91.94 422 MET B O 1
ATOM 9227 N N . SER B 1 423 ? -35.438 -16.906 1.388 1 87 423 SER B N 1
ATOM 9228 C CA . SER B 1 423 ? -35.281 -17.938 2.42 1 87 423 SER B CA 1
ATOM 9229 C C . SER B 1 423 ? -33.812 -18.312 2.627 1 87 423 SER B C 1
ATOM 9231 O O . SER B 1 423 ? -33.469 -18.844 3.678 1 87 423 SER B O 1
ATOM 9233 N N . PHE B 1 424 ? -33.094 -18.109 1.621 1 88.56 424 PHE B N 1
ATOM 9234 C CA . PHE B 1 424 ? -31.672 -18.469 1.749 1 88.56 424 PHE B CA 1
ATOM 9235 C C . PHE B 1 424 ? -30.797 -17.219 1.744 1 88.56 424 PHE B C 1
ATOM 9237 O O . PHE B 1 424 ? -30.969 -16.344 0.896 1 88.56 424 PHE B O 1
ATOM 9244 N N . VAL B 1 425 ? -30.016 -17.172 2.805 1 92.38 425 VAL B N 1
ATOM 9245 C CA . VAL B 1 425 ? -29.031 -16.109 2.93 1 92.38 425 VAL B CA 1
ATOM 9246 C C . VAL B 1 425 ? -27.703 -16.578 2.35 1 92.38 425 VAL B C 1
ATOM 9248 O O . VAL B 1 425 ? -27.328 -17.75 2.479 1 92.38 425 VAL B O 1
ATOM 9251 N N . GLY B 1 426 ? -27.094 -15.664 1.596 1 92.75 426 GLY B N 1
ATOM 9252 C CA . GLY B 1 426 ? -25.766 -15.984 1.116 1 92.75 426 GLY B CA 1
ATOM 9253 C C . GLY B 1 426 ? -24.734 -16.094 2.229 1 92.75 426 GLY B C 1
ATOM 9254 O O . GLY B 1 426 ? -24.422 -15.109 2.895 1 92.75 426 GLY B O 1
ATOM 9255 N N . VAL B 1 427 ? -24.25 -17.344 2.453 1 93.5 427 VAL B N 1
ATOM 9256 C CA . VAL B 1 427 ? -23.281 -17.594 3.512 1 93.5 427 VAL B CA 1
ATOM 9257 C C . VAL B 1 427 ? -22.078 -18.359 2.945 1 93.5 427 VAL B C 1
ATOM 9259 O O . VAL B 1 427 ? -22.219 -19.125 1.995 1 93.5 427 VAL B O 1
ATOM 9262 N N . ALA B 1 428 ? -20.938 -18.016 3.422 1 92.88 428 ALA B N 1
ATOM 9263 C CA . ALA B 1 428 ? -19.734 -18.766 3.117 1 92.88 428 ALA B CA 1
ATOM 9264 C C . ALA B 1 428 ? -19.031 -19.234 4.395 1 92.88 428 ALA B C 1
ATOM 9266 O O . ALA B 1 428 ? -18.969 -18.484 5.371 1 92.88 428 ALA B O 1
ATOM 9267 N N . CYS B 1 429 ? -18.656 -20.422 4.355 1 93.69 429 CYS B N 1
ATOM 9268 C CA . CYS B 1 429 ? -17.922 -20.984 5.492 1 93.69 429 CYS B CA 1
ATOM 9269 C C . CYS B 1 429 ? -16.547 -21.453 5.07 1 93.69 429 CYS B C 1
ATOM 9271 O O . CYS B 1 429 ? -16.312 -21.781 3.902 1 93.69 429 CYS B O 1
ATOM 9273 N N . GLY B 1 430 ? -15.633 -21.406 6 1 92.88 430 GLY B N 1
ATOM 9274 C CA . GLY B 1 430 ? -14.281 -21.891 5.742 1 92.88 430 GLY B CA 1
ATOM 9275 C C . GLY B 1 430 ? -13.406 -21.906 6.984 1 92.88 430 GLY B C 1
ATOM 9276 O O . GLY B 1 430 ? -13.867 -21.562 8.078 1 92.88 430 GLY B O 1
ATOM 9277 N N . THR B 1 431 ? -12.234 -22.422 6.789 1 94.12 431 THR B N 1
ATOM 9278 C CA . THR B 1 431 ? -11.25 -22.469 7.863 1 94.12 431 THR B CA 1
ATOM 9279 C C . THR B 1 431 ? -10.219 -21.344 7.699 1 94.12 431 THR B C 1
ATOM 9281 O O . THR B 1 431 ? -9.898 -20.953 6.574 1 94.12 431 THR B O 1
ATOM 9284 N N . VAL B 1 432 ? -9.789 -20.859 8.812 1 94.62 432 VAL B N 1
ATOM 9285 C CA . VAL B 1 432 ? -8.766 -19.828 8.82 1 94.62 432 VAL B CA 1
ATOM 9286 C C . VAL B 1 432 ? -7.531 -20.312 9.578 1 94.62 432 VAL B C 1
ATOM 9288 O O . VAL B 1 432 ? -7.625 -20.688 10.742 1 94.62 432 VAL B O 1
ATOM 9291 N N . PHE B 1 433 ? -6.461 -20.406 8.836 1 93.5 433 PHE B N 1
ATOM 9292 C CA . PHE B 1 433 ? -5.16 -20.547 9.484 1 93.5 433 PHE B CA 1
ATOM 9293 C C . PHE B 1 433 ? -4.629 -19.188 9.938 1 93.5 433 PHE B C 1
ATOM 9295 O O . PHE B 1 433 ? -4.148 -18.406 9.117 1 93.5 433 PHE B O 1
ATOM 9302 N N . ALA B 1 434 ? -4.746 -18.984 11.18 1 94.19 434 ALA B N 1
ATOM 9303 C CA . ALA B 1 434 ? -4.398 -17.672 11.727 1 94.19 434 ALA B CA 1
ATOM 9304 C C . ALA B 1 434 ? -2.9 -17.406 11.594 1 94.19 434 ALA B C 1
ATOM 9306 O O . ALA B 1 434 ? -2.15 -18.266 11.117 1 94.19 434 ALA B O 1
ATOM 9307 N N . ALA B 1 435 ? -2.52 -16.188 11.961 1 92.19 435 ALA B N 1
ATOM 9308 C CA . ALA B 1 435 ? -1.102 -15.836 11.93 1 92.19 435 ALA B CA 1
ATOM 9309 C C . ALA B 1 435 ? -0.297 -16.703 12.898 1 92.19 435 ALA B C 1
ATOM 9311 O O . ALA B 1 435 ? -0.617 -16.766 14.086 1 92.19 435 ALA B O 1
ATOM 9312 N N . PRO B 1 436 ? 0.714 -17.281 12.367 1 91.88 436 PRO B N 1
ATOM 9313 C CA . PRO B 1 436 ? 1.531 -18.125 13.242 1 91.88 436 PRO B CA 1
ATOM 9314 C C . PRO B 1 436 ? 2.186 -17.344 14.375 1 91.88 436 PRO B C 1
ATOM 9316 O O . PRO B 1 436 ? 2.627 -16.203 14.172 1 91.88 436 PRO B O 1
ATOM 9319 N N . ARG B 1 437 ? 2.256 -18.016 15.5 1 89.69 437 ARG B N 1
ATOM 9320 C CA . ARG B 1 437 ? 2.904 -17.438 16.672 1 89.69 437 ARG B CA 1
ATOM 9321 C C . ARG B 1 437 ? 4.16 -18.203 17.047 1 89.69 437 ARG B C 1
ATOM 9323 O O . ARG B 1 437 ? 4.152 -19.438 17.047 1 89.69 437 ARG B O 1
ATOM 9330 N N . ARG B 1 438 ? 5.102 -17.406 17.312 1 90.31 438 ARG B N 1
ATOM 9331 C CA . ARG B 1 438 ? 6.328 -18.047 17.781 1 90.31 438 ARG B CA 1
ATOM 9332 C C . ARG B 1 438 ? 6.242 -18.359 19.266 1 90.31 438 ARG B C 1
ATOM 9334 O O . ARG B 1 438 ? 5.746 -17.562 20.047 1 90.31 438 ARG B O 1
ATOM 9341 N N . LEU B 1 439 ? 6.688 -19.484 19.594 1 89.81 439 LEU B N 1
ATOM 9342 C CA . LEU B 1 439 ? 6.562 -19.938 20.984 1 89.81 439 LEU B CA 1
ATOM 9343 C C . LEU B 1 439 ? 7.848 -19.688 21.75 1 89.81 439 LEU B C 1
ATOM 9345 O O . LEU B 1 439 ? 7.832 -19.609 22.984 1 89.81 439 LEU B O 1
ATOM 9349 N N . ASP B 1 440 ? 9 -19.5 21.094 1 87.31 440 ASP B N 1
ATOM 9350 C CA . ASP B 1 440 ? 10.281 -19.438 21.781 1 87.31 440 ASP B CA 1
ATOM 9351 C C . ASP B 1 440 ? 10.953 -18.078 21.578 1 87.31 440 ASP B C 1
ATOM 9353 O O . ASP B 1 440 ? 12.164 -17.953 21.719 1 87.31 440 ASP B O 1
ATOM 9357 N N . GLY B 1 441 ? 10.289 -17.141 21.062 1 80.56 441 GLY B N 1
ATOM 9358 C CA . GLY B 1 441 ? 10.945 -15.852 20.859 1 80.56 441 GLY B CA 1
ATOM 9359 C C . GLY B 1 441 ? 10.023 -14.805 20.266 1 80.56 441 GLY B C 1
ATOM 9360 O O . GLY B 1 441 ? 8.805 -14.875 20.438 1 80.56 441 GLY B O 1
ATOM 9361 N N . ASP B 1 442 ? 10.766 -13.875 19.641 1 76.88 442 ASP B N 1
ATOM 9362 C CA . ASP B 1 442 ? 10.039 -12.773 19.031 1 76.88 442 ASP B CA 1
ATOM 9363 C C . ASP B 1 442 ? 9.352 -13.227 17.734 1 76.88 442 ASP B C 1
ATOM 9365 O O . ASP B 1 442 ? 10 -13.766 16.844 1 76.88 442 ASP B O 1
ATOM 9369 N N . SER B 1 443 ? 8.078 -12.961 17.688 1 76.06 443 SER B N 1
ATOM 9370 C CA . SER B 1 443 ? 7.27 -13.438 16.578 1 76.06 443 SER B CA 1
ATOM 9371 C C . SER B 1 443 ? 7.629 -12.719 15.281 1 76.06 443 SER B C 1
ATOM 9373 O O . SER B 1 443 ? 7.273 -13.172 14.188 1 76.06 443 SER B O 1
ATOM 9375 N N . LEU B 1 444 ? 8.422 -11.641 15.359 1 74 444 LEU B N 1
ATOM 9376 C CA . LEU B 1 444 ? 8.758 -10.914 14.141 1 74 444 LEU B CA 1
ATOM 9377 C C . LEU B 1 444 ? 10.055 -11.438 13.531 1 74 444 LEU B C 1
ATOM 9379 O O . LEU B 1 444 ? 10.375 -11.133 12.383 1 74 444 LEU B O 1
ATOM 9383 N N . ILE B 1 445 ? 10.727 -12.297 14.266 1 77.56 445 ILE B N 1
ATOM 9384 C CA . ILE B 1 445 ? 12.016 -12.781 13.789 1 77.56 445 ILE B CA 1
ATOM 9385 C C . ILE B 1 445 ? 11.969 -14.289 13.586 1 77.56 445 ILE B C 1
ATOM 9387 O O . ILE B 1 445 ? 11.953 -15.055 14.562 1 77.56 445 ILE B O 1
ATOM 9391 N N . PRO B 1 446 ? 11.93 -14.727 12.344 1 81.88 446 PRO B N 1
ATOM 9392 C CA . PRO B 1 446 ? 11.922 -16.156 12.078 1 81.88 446 PRO B CA 1
ATOM 9393 C C . PRO B 1 446 ? 13.32 -16.781 12.125 1 81.88 446 PRO B C 1
ATOM 9395 O O . PRO B 1 446 ? 13.844 -17.203 11.094 1 81.88 446 PRO B O 1
ATOM 9398 N N . ASP B 1 447 ? 13.781 -16.984 13.328 1 82.69 447 ASP B N 1
ATOM 9399 C CA . ASP B 1 447 ? 15.102 -17.578 13.531 1 82.69 447 ASP B CA 1
ATOM 9400 C C . ASP B 1 447 ? 15.133 -19.031 13.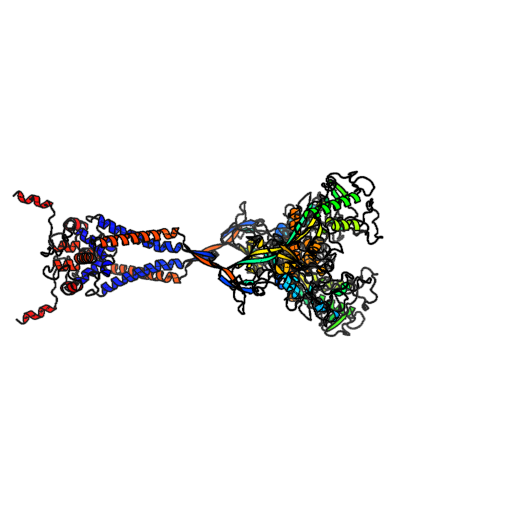047 1 82.69 447 ASP B C 1
ATOM 9402 O O . ASP B 1 447 ? 14.102 -19.703 13.008 1 82.69 447 ASP B O 1
ATOM 9406 N N . THR B 1 448 ? 16.297 -19.422 12.688 1 80.75 448 THR B N 1
ATOM 9407 C CA . THR B 1 448 ? 16.453 -20.812 12.305 1 80.75 448 THR B CA 1
ATOM 9408 C C . THR B 1 448 ? 16.109 -21.734 13.477 1 80.75 448 THR B C 1
ATOM 9410 O O . THR B 1 448 ? 16.531 -21.5 14.609 1 80.75 448 THR B O 1
ATOM 9413 N N . ASN B 1 449 ? 15.266 -22.766 13.211 1 82 449 ASN B N 1
ATOM 9414 C CA . ASN B 1 449 ? 14.82 -23.797 14.148 1 82 449 ASN B CA 1
ATOM 9415 C C . ASN B 1 449 ? 13.875 -23.219 15.203 1 82 449 ASN B C 1
ATOM 9417 O O . ASN B 1 449 ? 13.758 -23.766 16.297 1 82 449 ASN B O 1
ATOM 9421 N N . SER B 1 450 ? 13.359 -22.094 14.844 1 87.44 450 SER B N 1
ATOM 9422 C CA . SER B 1 450 ? 12.344 -21.547 15.734 1 87.44 450 SER B CA 1
ATOM 9423 C C . SER B 1 450 ? 11.047 -22.344 15.672 1 87.44 450 SER B C 1
ATOM 9425 O O . SER B 1 450 ? 10.75 -22.969 14.641 1 87.44 450 SER B O 1
ATOM 9427 N N . THR B 1 451 ? 10.328 -22.359 16.812 1 91.56 451 THR B N 1
ATOM 9428 C CA . THR B 1 451 ? 9.094 -23.125 16.922 1 91.56 451 THR B CA 1
ATOM 9429 C C . THR B 1 451 ? 7.879 -22.219 16.719 1 91.56 451 THR B C 1
ATOM 9431 O O . THR B 1 451 ? 7.766 -21.188 17.375 1 91.56 451 THR B O 1
ATOM 9434 N N . TRP B 1 452 ? 7.008 -22.688 15.898 1 91.44 452 TRP B N 1
ATOM 9435 C CA . TRP B 1 452 ? 5.852 -21.875 15.523 1 91.44 452 TRP B CA 1
ATOM 9436 C C . TRP B 1 452 ? 4.559 -22.672 15.695 1 91.44 452 TRP B C 1
ATOM 9438 O O . TRP B 1 452 ? 4.559 -23.891 15.594 1 91.44 452 TRP B O 1
ATOM 9448 N N . SER B 1 453 ? 3.471 -21.953 16.047 1 93.12 453 SER B N 1
ATOM 9449 C CA . SER B 1 453 ? 2.143 -22.531 16.234 1 93.12 453 SER B CA 1
ATOM 9450 C C . SER B 1 453 ? 1.083 -21.719 15.5 1 93.12 453 SER B C 1
ATOM 9452 O O . SER B 1 453 ? 1.013 -20.5 15.664 1 93.12 453 SER B O 1
ATOM 9454 N N . THR B 1 454 ? 0.297 -22.391 14.648 1 93.06 454 THR B N 1
ATOM 9455 C CA . THR B 1 454 ? -0.765 -21.734 13.891 1 93.06 454 THR B CA 1
ATOM 9456 C C . THR B 1 454 ? -2.137 -22.219 14.359 1 93.06 454 THR B C 1
ATOM 9458 O O . THR B 1 454 ? -2.512 -23.359 14.117 1 93.06 454 THR B O 1
ATOM 9461 N N . PRO B 1 455 ? -2.885 -21.344 15.016 1 94.94 455 PRO B N 1
ATOM 9462 C CA . PRO B 1 455 ? -4.238 -21.75 15.406 1 94.94 455 PRO B CA 1
ATOM 9463 C C . PRO B 1 455 ? -5.188 -21.859 14.219 1 94.94 455 PRO B C 1
ATOM 9465 O O . PRO B 1 455 ? -5.039 -21.141 13.234 1 94.94 455 PRO B O 1
ATOM 9468 N N . LEU B 1 456 ? -6.184 -22.734 14.383 1 95.5 456 LEU B N 1
ATOM 9469 C CA . LEU B 1 456 ? -7.184 -22.953 13.352 1 95.5 456 LEU B CA 1
ATOM 9470 C C . LEU B 1 456 ? -8.562 -22.484 13.82 1 95.5 456 LEU B C 1
ATOM 9472 O O . LEU B 1 456 ? -9 -22.844 14.914 1 95.5 456 LEU B O 1
ATOM 9476 N N . TYR B 1 457 ? -9.172 -21.734 12.969 1 97.19 457 TYR B N 1
ATOM 9477 C CA . TYR B 1 457 ? -10.516 -21.25 13.258 1 97.19 457 TYR B CA 1
ATOM 9478 C C . TYR B 1 457 ? -11.492 -21.688 12.164 1 97.19 457 TYR B C 1
ATOM 9480 O O . TYR B 1 457 ? -11.102 -21.844 11.008 1 97.19 457 TYR B O 1
ATOM 9488 N N . SER B 1 458 ? -12.68 -21.969 12.539 1 97.12 458 SER B N 1
ATOM 9489 C CA . SER B 1 458 ? -13.805 -22.156 11.625 1 97.12 458 SER B CA 1
ATOM 9490 C C . SER B 1 458 ? -14.711 -20.922 11.617 1 97.12 458 SER B C 1
ATOM 9492 O O . SER B 1 458 ? -15.117 -20.438 12.68 1 97.12 458 SER B O 1
ATOM 9494 N N . CYS B 1 459 ? -15 -20.469 10.469 1 97.38 459 CYS B N 1
ATOM 9495 C CA . CYS B 1 459 ? -15.734 -19.219 10.398 1 97.38 459 CYS B CA 1
ATOM 9496 C C . CYS B 1 459 ? -16.891 -19.312 9.406 1 97.38 459 CYS B C 1
ATOM 9498 O O . CYS B 1 459 ? -16.859 -20.141 8.492 1 97.38 459 CYS B O 1
ATOM 9500 N N . ALA B 1 460 ? -17.906 -18.562 9.633 1 96.88 460 ALA B N 1
ATOM 9501 C CA . ALA B 1 460 ? -19.047 -18.344 8.742 1 96.88 460 ALA B CA 1
ATOM 9502 C C . ALA B 1 460 ? -19.297 -16.844 8.547 1 96.88 460 ALA B C 1
ATOM 9504 O O . ALA B 1 460 ? -19.266 -16.078 9.508 1 96.88 460 ALA B O 1
ATOM 9505 N N . ALA B 1 461 ? -19.453 -16.516 7.297 1 96.56 461 ALA B N 1
ATOM 9506 C CA . ALA B 1 461 ? -19.625 -15.094 6.988 1 96.56 461 ALA B CA 1
ATOM 9507 C C . ALA B 1 461 ? -20.828 -14.875 6.082 1 96.56 461 ALA B C 1
ATOM 9509 O O . ALA B 1 461 ? -21.109 -15.688 5.203 1 96.56 461 ALA B O 1
ATOM 9510 N N . ALA B 1 462 ? -21.547 -13.805 6.301 1 96.94 462 ALA B N 1
ATOM 9511 C CA . ALA B 1 462 ? -22.672 -13.32 5.496 1 96.94 462 ALA B CA 1
ATOM 9512 C C . ALA B 1 462 ? -22.656 -11.797 5.391 1 96.94 462 ALA B C 1
ATOM 9514 O O . ALA B 1 462 ? -21.797 -11.141 5.977 1 96.94 462 ALA B O 1
ATOM 9515 N N . THR B 1 463 ? -23.562 -11.266 4.559 1 97.19 463 THR B N 1
ATOM 9516 C CA . THR B 1 463 ? -23.594 -9.82 4.379 1 97.19 463 THR B CA 1
ATOM 9517 C C . THR B 1 463 ? -25 -9.273 4.641 1 97.19 463 THR B C 1
ATOM 9519 O O . THR B 1 463 ? -25.984 -9.977 4.438 1 97.19 463 THR B O 1
ATOM 9522 N N . LYS B 1 464 ? -24.984 -8.023 5.078 1 97.06 464 LYS B N 1
ATOM 9523 C CA . LYS B 1 464 ? -26.234 -7.297 5.332 1 97.06 464 LYS B CA 1
ATOM 9524 C C . LYS B 1 464 ? -26.25 -5.965 4.594 1 97.06 464 LYS B C 1
ATOM 9526 O O . LYS B 1 464 ? -25.203 -5.316 4.441 1 97.06 464 LYS B O 1
ATOM 9531 N N . ALA B 1 465 ? -27.438 -5.641 4.105 1 97.81 465 ALA B N 1
ATOM 9532 C CA . ALA B 1 465 ? -27.672 -4.301 3.57 1 97.81 465 ALA B CA 1
ATOM 9533 C C . ALA B 1 465 ? -28.406 -3.428 4.582 1 97.81 465 ALA B C 1
ATOM 9535 O O . ALA B 1 465 ? -29.391 -3.867 5.191 1 97.81 465 ALA B O 1
ATOM 9536 N N . ALA B 1 466 ? -27.891 -2.248 4.848 1 97.25 466 ALA B N 1
ATOM 9537 C CA . ALA B 1 466 ? -28.5 -1.336 5.809 1 97.25 466 ALA B CA 1
ATOM 9538 C C . ALA B 1 466 ? -28.344 0.117 5.371 1 97.25 466 ALA B C 1
ATOM 9540 O O . ALA B 1 466 ? -27.375 0.457 4.676 1 97.25 466 ALA B O 1
ATOM 9541 N N . VAL B 1 467 ? -29.297 0.923 5.77 1 96.62 467 VAL B N 1
ATOM 9542 C CA . VAL B 1 467 ? -29.188 2.363 5.559 1 96.62 467 VAL B CA 1
ATOM 9543 C C . VAL B 1 467 ? -28.578 3.021 6.797 1 96.62 467 VAL B C 1
ATOM 9545 O O . VAL B 1 467 ? -29.078 2.838 7.91 1 96.62 467 VAL B O 1
ATOM 9548 N N . ARG B 1 468 ? -27.5 3.693 6.57 1 97.12 468 ARG B N 1
ATOM 9549 C CA . ARG B 1 468 ? -26.812 4.379 7.66 1 97.12 468 ARG B CA 1
ATOM 9550 C C . ARG B 1 468 ? -26.797 5.887 7.441 1 97.12 468 ARG B C 1
ATOM 9552 O O . ARG B 1 468 ? -26.859 6.355 6.305 1 97.12 468 ARG B O 1
ATOM 9559 N N . GLU B 1 469 ? -26.734 6.574 8.594 1 96.5 469 GLU B N 1
ATOM 9560 C CA . GLU B 1 469 ? -26.594 8.023 8.555 1 96.5 469 GLU B CA 1
ATOM 9561 C C . GLU B 1 469 ? -25.125 8.438 8.664 1 96.5 469 GLU B C 1
ATOM 9563 O O . GLU B 1 469 ? -24.453 8.102 9.641 1 96.5 469 GLU B O 1
ATOM 9568 N N . VAL B 1 470 ? -24.672 9.164 7.645 1 97.44 470 VAL B N 1
ATOM 9569 C CA . VAL B 1 470 ? -23.266 9.57 7.605 1 97.44 470 VAL B CA 1
ATOM 9570 C C . VAL B 1 470 ? -23.156 11.078 7.766 1 97.44 470 VAL B C 1
ATOM 9572 O O . VAL B 1 470 ? -23.875 11.836 7.102 1 97.44 470 VAL B O 1
ATOM 9575 N N . THR B 1 471 ? -22.266 11.508 8.648 1 96.38 471 THR B N 1
ATOM 9576 C CA . THR B 1 471 ? -22 12.93 8.844 1 96.38 471 THR B CA 1
ATOM 9577 C C . THR B 1 471 ? -20.734 13.352 8.102 1 96.38 471 THR B C 1
ATOM 9579 O O . THR B 1 471 ? -19.672 12.75 8.281 1 96.38 471 THR B O 1
ATOM 9582 N N . PHE B 1 472 ? -20.906 14.383 7.289 1 95.62 472 PHE B N 1
ATOM 9583 C CA . PHE B 1 472 ? -19.797 14.883 6.492 1 95.62 472 PHE B CA 1
ATOM 9584 C C . PHE B 1 472 ? -19.375 16.266 6.965 1 95.62 472 PHE B C 1
ATOM 9586 O O . PHE B 1 472 ? -20.203 17.047 7.441 1 95.62 472 PHE B O 1
ATOM 9593 N N . ARG B 1 473 ? -18.078 16.469 6.852 1 92.69 473 ARG B N 1
ATOM 9594 C CA . ARG B 1 473 ? -17.516 17.797 7.07 1 92.69 473 ARG B CA 1
ATOM 9595 C C . ARG B 1 473 ? -16.609 18.203 5.918 1 92.69 473 ARG B C 1
ATOM 9597 O O . ARG B 1 473 ? -15.789 17.391 5.461 1 92.69 473 ARG B O 1
ATOM 9604 N N . PHE B 1 474 ? -16.812 19.297 5.43 1 91.38 474 PHE B N 1
ATOM 9605 C CA . PHE B 1 474 ? -16 19.828 4.344 1 91.38 474 PHE B CA 1
ATOM 9606 C C . PHE B 1 474 ? -15.289 21.109 4.77 1 91.38 474 PHE B C 1
ATOM 9608 O O . PHE B 1 474 ? -15.922 22.016 5.309 1 91.38 474 PHE B O 1
ATOM 9615 N N . ASN B 1 475 ? -13.812 20.969 4.672 1 78.62 475 ASN B N 1
ATOM 9616 C CA . ASN B 1 475 ? -13.023 22.125 5.098 1 78.62 475 ASN B CA 1
ATOM 9617 C C . ASN B 1 475 ? -12.352 22.797 3.916 1 78.62 475 ASN B C 1
ATOM 9619 O O . ASN B 1 475 ? -11.383 22.281 3.359 1 78.62 475 ASN B O 1
ATOM 9623 N N . GLY B 1 476 ? -12.914 23.906 3.209 1 71.31 476 GLY B N 1
ATOM 9624 C CA . GLY B 1 476 ? -11.977 24.703 2.445 1 71.31 476 GLY B CA 1
ATOM 9625 C C . GLY B 1 476 ? -12.328 24.781 0.971 1 71.31 476 GLY B C 1
ATOM 9626 O O . GLY B 1 476 ? -13.5 24.766 0.603 1 71.31 476 GLY B O 1
ATOM 9627 N N . THR B 1 477 ? -11.328 25.141 0.132 1 70.19 477 THR B N 1
ATOM 9628 C CA . THR B 1 477 ? -11.336 25.312 -1.315 1 70.19 477 THR B CA 1
ATOM 9629 C C . THR B 1 477 ? -10.664 24.125 -2.014 1 70.19 477 THR B C 1
ATOM 9631 O O . THR B 1 477 ? -10.289 24.234 -3.182 1 70.19 477 THR B O 1
ATOM 9634 N N . GLY B 1 478 ? -11.031 22.953 -1.657 1 75.75 478 GLY B N 1
ATOM 9635 C CA . GLY B 1 478 ? -10.367 21.844 -2.307 1 75.75 478 GLY B CA 1
ATOM 9636 C C . GLY B 1 478 ? -11.328 20.828 -2.896 1 75.75 478 GLY B C 1
ATOM 9637 O O . GLY B 1 478 ? -12.453 21.172 -3.252 1 75.75 478 GLY B O 1
ATOM 9638 N N . GLY B 1 479 ? -10.781 19.719 -3.293 1 87 479 GLY B N 1
ATOM 9639 C CA . GLY B 1 479 ? -11.555 18.625 -3.861 1 87 479 GLY B CA 1
ATOM 9640 C C . GLY B 1 479 ? -11.945 17.578 -2.838 1 87 479 GLY B C 1
ATOM 9641 O O . GLY B 1 479 ? -12.266 17.906 -1.692 1 87 479 GLY B O 1
ATOM 9642 N N . LEU B 1 480 ? -12.07 16.406 -3.273 1 91.62 480 LEU B N 1
ATOM 9643 C CA . LEU B 1 480 ? -12.508 15.297 -2.441 1 91.62 480 LEU B CA 1
ATOM 9644 C C . LEU B 1 480 ? -11.57 15.102 -1.252 1 91.62 480 LEU B C 1
ATOM 9646 O O . LEU B 1 480 ? -11.977 14.578 -0.215 1 91.62 480 LEU B O 1
ATOM 9650 N N . ASP B 1 481 ? -10.336 15.609 -1.341 1 86.38 481 ASP B N 1
ATOM 9651 C CA . ASP B 1 481 ? -9.336 15.438 -0.293 1 86.38 481 ASP B CA 1
ATOM 9652 C C . ASP B 1 481 ? -9.688 16.266 0.942 1 86.38 481 ASP B C 1
ATOM 9654 O O . ASP B 1 481 ? -9.172 16.016 2.033 1 86.38 481 ASP B O 1
ATOM 9658 N N . LYS B 1 482 ? -10.602 17.188 0.803 1 88.56 482 LYS B N 1
ATOM 9659 C CA . LYS B 1 482 ? -10.984 18.031 1.924 1 88.56 482 LYS B CA 1
ATOM 9660 C C . LYS B 1 482 ? -12.289 17.547 2.559 1 88.56 482 LYS B C 1
ATOM 9662 O O . LYS B 1 482 ? -12.766 18.141 3.533 1 88.56 482 LYS B O 1
ATOM 9667 N N . LEU B 1 483 ? -12.836 16.562 1.977 1 93.06 483 LEU B N 1
ATOM 9668 C CA . LEU B 1 483 ? -14.031 15.953 2.553 1 93.06 483 LEU B CA 1
ATOM 9669 C C . LEU B 1 483 ? -13.656 14.984 3.67 1 93.06 483 LEU B C 1
ATOM 9671 O O . LEU B 1 483 ? -12.867 14.062 3.457 1 93.06 483 LEU B O 1
ATOM 9675 N N . VAL B 1 484 ? -14.172 15.289 4.828 1 92.56 484 VAL B N 1
ATOM 9676 C CA . VAL B 1 484 ? -13.914 14.414 5.969 1 92.56 484 VAL B CA 1
ATOM 9677 C C . VAL B 1 484 ? -15.211 13.734 6.398 1 92.56 484 VAL B C 1
ATOM 9679 O O . VAL B 1 484 ? -16.234 14.391 6.598 1 92.56 484 VAL B O 1
ATOM 9682 N N . ILE B 1 485 ? -15.195 12.414 6.461 1 96.31 485 ILE B N 1
ATOM 9683 C CA . ILE B 1 485 ? -16.297 11.648 7.023 1 96.31 485 ILE B CA 1
ATOM 9684 C C . ILE B 1 485 ? -16.156 11.57 8.547 1 96.31 485 ILE B C 1
ATOM 9686 O O . ILE B 1 485 ? -15.219 10.938 9.047 1 96.31 485 ILE B O 1
ATOM 9690 N N . GLN B 1 486 ? -17.016 12.086 9.219 1 93.62 486 GLN B N 1
ATOM 9691 C CA . GLN B 1 486 ? -16.891 12.203 10.664 1 93.62 486 GLN B CA 1
ATOM 9692 C C . GLN B 1 486 ? -17.375 10.938 11.367 1 93.62 486 GLN B C 1
ATOM 9694 O O . GLN B 1 486 ? -16.734 10.445 12.289 1 93.62 486 GLN B O 1
ATOM 9699 N N . SER B 1 487 ? -18.594 10.539 10.867 1 95.06 487 SER B N 1
ATOM 9700 C CA . SER B 1 487 ? -19.141 9.375 11.555 1 95.06 487 SER B CA 1
ATOM 9701 C C . SER B 1 487 ? -20.156 8.641 10.68 1 95.06 487 SER B C 1
ATOM 9703 O O . SER B 1 487 ? -20.719 9.227 9.758 1 95.06 487 SER B O 1
ATOM 9705 N N . ILE B 1 488 ? -20.297 7.391 10.938 1 96.81 488 ILE B N 1
ATOM 9706 C CA . ILE B 1 488 ? -21.312 6.508 10.383 1 96.81 488 ILE B CA 1
ATOM 9707 C C . ILE B 1 488 ? -22.172 5.945 11.5 1 96.81 488 ILE B C 1
ATOM 9709 O O . ILE B 1 488 ? -21.703 5.184 12.344 1 96.81 488 ILE B O 1
ATOM 9713 N N . ASN B 1 489 ? -23.422 6.293 11.492 1 94.81 489 ASN B N 1
ATOM 9714 C CA . ASN B 1 489 ? -24.297 5.902 12.594 1 94.81 489 ASN B CA 1
ATOM 9715 C C . ASN B 1 489 ? -25.531 5.148 12.086 1 94.81 489 ASN B C 1
ATOM 9717 O O . ASN B 1 489 ? -25.938 5.32 10.93 1 94.81 489 ASN B O 1
ATOM 9721 N N . GLU B 1 490 ? -26.031 4.352 13.008 1 93.12 490 GLU B N 1
ATOM 9722 C CA . GLU B 1 490 ? -27.312 3.723 12.711 1 93.12 490 GLU B CA 1
ATOM 9723 C C . GLU B 1 490 ? -28.438 4.746 12.727 1 93.12 490 GLU B C 1
ATOM 9725 O O . GLU B 1 490 ? -28.469 5.637 13.578 1 93.12 490 GLU B O 1
ATOM 9730 N N . LYS B 1 491 ? -29.172 4.617 11.711 1 89.31 491 LYS B N 1
ATOM 9731 C CA . LYS B 1 491 ? -30.297 5.539 11.633 1 89.31 491 LYS B CA 1
ATOM 9732 C C . LYS B 1 491 ? -31.328 5.242 12.727 1 89.31 491 LYS B C 1
ATOM 9734 O O . LYS B 1 491 ? -31.719 4.09 12.922 1 89.31 491 LYS B O 1
ATOM 9739 N N . LYS B 1 492 ? -31.703 6.234 13.438 1 88.12 492 LYS B N 1
ATOM 9740 C CA . LYS B 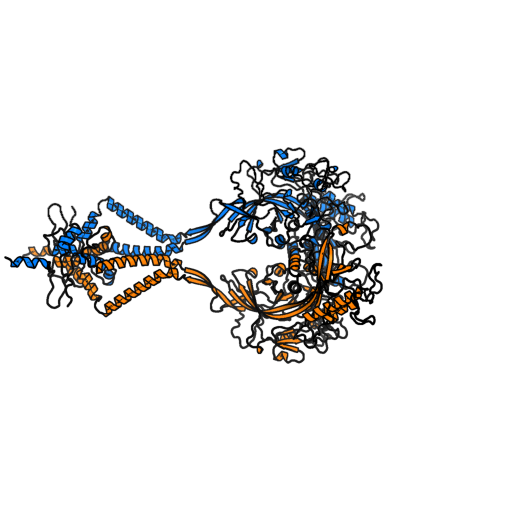1 492 ? -32.688 6.09 14.508 1 88.12 492 LYS B CA 1
ATOM 9741 C C . LYS B 1 492 ? -34.094 6.379 13.992 1 88.12 492 LYS B C 1
ATOM 9743 O O . LYS B 1 492 ? -34.375 7.484 13.516 1 88.12 492 LYS B O 1
ATOM 9748 N N . TYR B 1 493 ? -34.781 5.281 14.008 1 88.31 493 TYR B N 1
ATOM 9749 C CA . TYR B 1 493 ? -36.188 5.43 13.594 1 88.31 493 TYR B CA 1
ATOM 9750 C C . TYR B 1 493 ? -37.094 5.652 14.789 1 88.31 493 TYR B C 1
ATOM 9752 O O . TYR B 1 493 ? -36.938 4.98 15.82 1 88.31 493 TYR B O 1
ATOM 9760 N N . LYS B 1 494 ? -38.031 6.598 14.836 1 83.88 494 LYS B N 1
ATOM 9761 C CA . LYS B 1 494 ? -38.906 6.934 15.945 1 83.88 494 LYS B CA 1
ATOM 9762 C C . LYS B 1 494 ? -39.969 5.848 16.141 1 83.88 494 LYS B C 1
ATOM 9764 O O . LYS B 1 494 ? -40.281 5.492 17.281 1 83.88 494 LYS B O 1
ATOM 9769 N N . ASP B 1 495 ? -40.469 5.371 15 1 86.19 495 ASP B N 1
ATOM 9770 C CA . ASP B 1 495 ? -41.5 4.355 15.023 1 86.19 495 ASP B CA 1
ATOM 9771 C C . ASP B 1 495 ? -41.125 3.148 14.172 1 86.19 495 ASP B C 1
ATOM 9773 O O . ASP B 1 495 ? -40.469 3.293 13.148 1 86.19 495 ASP B O 1
ATOM 9777 N N . PRO B 1 496 ? -41.469 1.991 14.664 1 85.56 496 PRO B N 1
ATOM 9778 C CA . PRO B 1 496 ? -41.188 0.784 13.883 1 85.56 496 PRO B CA 1
ATOM 9779 C C . PRO B 1 496 ? -41.781 0.826 12.484 1 85.56 496 PRO B C 1
ATOM 9781 O O . PRO B 1 496 ? -41.312 0.132 11.578 1 85.56 496 PRO B O 1
ATOM 9784 N N . SER B 1 497 ? -42.812 1.589 12.359 1 83.31 497 SER B N 1
ATOM 9785 C CA . SER B 1 497 ? -43.438 1.697 11.047 1 83.31 497 SER B CA 1
ATOM 9786 C C . SER B 1 497 ? -42.562 2.484 10.078 1 83.31 497 SER B C 1
ATOM 9788 O O . SER B 1 497 ? -42.75 2.395 8.859 1 83.31 497 SER B O 1
ATOM 9790 N N . GLU B 1 498 ? -41.594 3.094 10.609 1 86.94 498 GLU B N 1
ATOM 9791 C CA . GLU B 1 498 ? -40.719 3.906 9.773 1 86.94 498 GLU B CA 1
ATOM 9792 C C . GLU B 1 498 ? -39.5 3.107 9.305 1 86.94 498 GLU B C 1
ATOM 9794 O O . GLU B 1 498 ? -38.719 3.588 8.484 1 86.94 498 GLU B O 1
ATOM 9799 N N . LEU B 1 499 ? -39.5 1.908 9.75 1 92.31 499 LEU B N 1
ATOM 9800 C CA . LEU B 1 499 ? -38.406 1.051 9.312 1 92.31 499 LEU B CA 1
ATOM 9801 C C . LEU B 1 499 ? -38.5 0.768 7.816 1 92.31 499 LEU B C 1
ATOM 9803 O O . LEU B 1 499 ? -39.594 0.675 7.27 1 92.31 499 LEU B O 1
ATOM 9807 N N . PRO B 1 500 ? -37.375 0.697 7.219 1 92.75 500 PRO B N 1
ATOM 9808 C CA . PRO B 1 500 ? -37.406 0.417 5.781 1 92.75 500 PRO B CA 1
ATOM 9809 C C . PRO B 1 500 ? -38.031 -0.945 5.461 1 92.75 500 PRO B C 1
ATOM 9811 O O . PRO B 1 500 ? -37.812 -1.904 6.215 1 92.75 500 PRO B O 1
ATOM 9814 N N . LEU B 1 501 ? -38.781 -0.985 4.398 1 96.38 501 LEU B N 1
ATOM 9815 C CA . LEU B 1 501 ? -39.344 -2.223 3.885 1 96.38 501 LEU B CA 1
ATOM 9816 C C . LEU B 1 501 ? -38.469 -2.801 2.77 1 96.38 501 LEU B C 1
ATOM 9818 O O . LEU B 1 501 ? -38.438 -2.27 1.656 1 96.38 501 LEU B O 1
ATOM 9822 N N . TRP B 1 502 ? -37.844 -3.914 3.113 1 97.06 502 TRP B N 1
ATOM 9823 C CA . TRP B 1 502 ? -36.969 -4.582 2.143 1 97.06 502 TRP B CA 1
ATOM 9824 C C . TRP B 1 502 ? -37.75 -5.594 1.319 1 97.06 502 TRP B C 1
ATOM 9826 O O . TRP B 1 502 ? -38.562 -6.355 1.863 1 97.06 502 TRP B O 1
ATOM 9836 N N . GLY B 1 503 ? -37.562 -5.52 0.023 1 96.88 503 GLY B N 1
ATOM 9837 C CA . GLY B 1 503 ? -38.156 -6.484 -0.88 1 96.88 503 GLY B CA 1
ATOM 9838 C C . GLY B 1 503 ? -37.156 -7.355 -1.594 1 96.88 503 GLY B C 1
ATOM 9839 O O . GLY B 1 503 ? -36.062 -6.883 -1.974 1 96.88 503 GLY B O 1
ATOM 9840 N N . VAL B 1 504 ? -37.5 -8.68 -1.738 1 96.62 504 VAL B N 1
ATOM 9841 C CA . VAL B 1 504 ? -36.688 -9.633 -2.494 1 96.62 504 VAL B CA 1
ATOM 9842 C C . VAL B 1 504 ? -37.562 -10.367 -3.5 1 96.62 504 VAL B C 1
ATOM 9844 O O . VAL B 1 504 ? -38.719 -10.727 -3.189 1 96.62 504 VAL B O 1
ATOM 9847 N N . GLU B 1 505 ? -36.969 -10.523 -4.641 1 95.31 505 GLU B N 1
ATOM 9848 C CA . GLU B 1 505 ? -37.688 -11.25 -5.684 1 95.31 505 GLU B CA 1
ATOM 9849 C C . GLU B 1 505 ? -38 -12.68 -5.242 1 95.31 505 GLU B C 1
ATOM 9851 O O . GLU B 1 505 ? -37.156 -13.352 -4.648 1 95.31 505 GLU B O 1
ATOM 9856 N N . ARG B 1 506 ? -39.219 -13.039 -5.445 1 94.44 506 ARG B N 1
ATOM 9857 C CA . ARG B 1 506 ? -39.688 -14.391 -5.125 1 94.44 506 ARG B CA 1
ATOM 9858 C C . ARG B 1 506 ? -40.094 -15.148 -6.387 1 94.44 506 ARG B C 1
ATOM 9860 O O . ARG B 1 506 ? -41.156 -14.938 -6.926 1 94.44 506 ARG B O 1
ATOM 9867 N N . LEU B 1 507 ? -39.156 -16.062 -6.695 1 90.44 507 LEU B N 1
ATOM 9868 C CA . LEU B 1 507 ? -39.406 -16.812 -7.93 1 90.44 507 LEU B CA 1
ATOM 9869 C C . LEU B 1 507 ? -39.844 -18.234 -7.621 1 90.44 507 LEU B C 1
ATOM 9871 O O . LEU B 1 507 ? -39.188 -18.922 -6.816 1 90.44 507 LEU B O 1
ATOM 9875 N N . LYS B 1 508 ? -40.875 -18.656 -8.234 1 84.12 508 LYS B N 1
ATOM 9876 C CA . LYS B 1 508 ? -41.438 -19.984 -7.961 1 84.12 508 LYS B CA 1
ATOM 9877 C C . LYS B 1 508 ? -40.875 -21.031 -8.938 1 84.12 508 LYS B C 1
ATOM 9879 O O . LYS B 1 508 ? -40.969 -22.234 -8.664 1 84.12 508 LYS B O 1
ATOM 9884 N N . ASN B 1 509 ? -40.281 -20.625 -9.977 1 83.56 509 ASN B N 1
ATOM 9885 C CA . ASN B 1 509 ? -39.906 -21.578 -11.016 1 83.56 509 ASN B CA 1
ATOM 9886 C C . ASN B 1 509 ? -38.406 -21.516 -11.336 1 83.56 509 ASN B C 1
ATOM 9888 O O . ASN B 1 509 ? -37.969 -22.047 -12.352 1 83.56 509 ASN B O 1
ATOM 9892 N N . HIS B 1 510 ? -37.75 -20.781 -10.57 1 89.44 510 HIS B N 1
ATOM 9893 C CA . HIS B 1 510 ? -36.312 -20.672 -10.812 1 89.44 510 HIS B CA 1
ATOM 9894 C C . HIS B 1 510 ? -35.5 -20.938 -9.539 1 89.44 510 HIS B C 1
ATOM 9896 O O . HIS B 1 510 ? -35.938 -20.531 -8.453 1 89.44 510 HIS B O 1
ATOM 9902 N N . THR B 1 511 ? -34.406 -21.531 -9.766 1 90.5 511 THR B N 1
ATOM 9903 C CA . THR B 1 511 ? -33.562 -21.844 -8.625 1 90.5 511 THR B CA 1
ATOM 9904 C C . THR B 1 511 ? -32.625 -20.672 -8.32 1 90.5 511 THR B C 1
ATOM 9906 O O . THR B 1 511 ? -32.375 -19.828 -9.18 1 90.5 511 THR B O 1
ATOM 9909 N N . LEU B 1 512 ? -32.125 -20.688 -7.176 1 90.5 512 LEU B N 1
ATOM 9910 C CA . LEU B 1 512 ? -31.219 -19.641 -6.715 1 90.5 512 LEU B CA 1
ATOM 9911 C C . LEU B 1 512 ? -29.906 -19.688 -7.508 1 90.5 512 LEU B C 1
ATOM 9913 O O . LEU B 1 512 ? -29.266 -18.656 -7.703 1 90.5 512 LEU B O 1
ATOM 9917 N N . GLN B 1 513 ? -29.516 -20.828 -7.98 1 86.38 513 GLN B N 1
ATOM 9918 C CA . GLN B 1 513 ? -28.297 -21 -8.758 1 86.38 513 GLN B CA 1
ATOM 9919 C C . GLN B 1 513 ? -28.422 -20.359 -10.141 1 86.38 513 GLN B C 1
ATOM 9921 O O . GLN B 1 513 ? -27.484 -19.75 -10.641 1 86.38 513 GLN B O 1
ATOM 9926 N N . ASN B 1 514 ? -29.609 -20.391 -10.633 1 88.12 514 ASN B N 1
ATOM 9927 C CA . ASN B 1 514 ? -29.828 -19.969 -12.016 1 88.12 514 ASN B CA 1
ATOM 9928 C C . ASN B 1 514 ? -30.234 -18.5 -12.094 1 88.12 514 ASN B C 1
ATOM 9930 O O . ASN B 1 514 ? -29.984 -17.828 -13.094 1 88.12 514 ASN B O 1
ATOM 9934 N N . VAL B 1 515 ? -30.938 -18.156 -11.047 1 90.44 515 VAL B N 1
ATOM 9935 C CA . VAL B 1 515 ? -31.375 -16.766 -11.016 1 90.44 515 VAL B CA 1
ATOM 9936 C C . VAL B 1 515 ? -31.109 -16.172 -9.633 1 90.44 515 VAL B C 1
ATOM 9938 O O . VAL B 1 515 ? -31.703 -16.578 -8.648 1 90.44 515 VAL B O 1
ATOM 9941 N N . ARG B 1 516 ? -30.25 -15.203 -9.641 1 91.88 516 ARG B N 1
ATOM 9942 C CA . ARG B 1 516 ? -30.031 -14.477 -8.398 1 91.88 516 ARG B CA 1
ATOM 9943 C C . ARG B 1 516 ? -31.125 -13.422 -8.188 1 91.88 516 ARG B C 1
ATOM 9945 O O . ARG B 1 516 ? -31.359 -12.578 -9.055 1 91.88 516 ARG B O 1
ATOM 9952 N N . PRO B 1 517 ? -31.719 -13.461 -7.074 1 94.38 517 PRO B N 1
ATOM 9953 C CA . PRO B 1 517 ? -32.844 -12.555 -6.887 1 94.38 517 PRO B CA 1
ATOM 9954 C C . PRO B 1 517 ? -32.406 -11.094 -6.719 1 94.38 517 PRO B C 1
ATOM 9956 O O . PRO B 1 517 ? -31.375 -10.828 -6.121 1 94.38 517 PRO B O 1
ATOM 9959 N N . LEU B 1 518 ? -33.281 -10.195 -7.203 1 95.5 518 LEU B N 1
ATOM 9960 C CA . LEU B 1 518 ? -33.094 -8.766 -6.961 1 95.5 518 LEU B CA 1
ATOM 9961 C C . LEU B 1 518 ? -33.594 -8.391 -5.566 1 95.5 518 LEU B C 1
ATOM 9963 O O . LEU B 1 518 ? -34.438 -9.07 -5 1 95.5 518 LEU B O 1
ATOM 9967 N N . TRP B 1 519 ? -33 -7.438 -5.047 1 97.12 519 TRP B N 1
ATOM 9968 C CA . TRP B 1 519 ? -33.375 -6.938 -3.734 1 97.12 519 TRP B CA 1
ATOM 9969 C C . TRP B 1 519 ? -33.344 -5.414 -3.695 1 97.12 519 TRP B C 1
ATOM 9971 O O . TRP B 1 519 ? -32.719 -4.781 -4.547 1 97.12 519 TRP B O 1
ATOM 9981 N N . GLY B 1 520 ? -34.062 -4.801 -2.791 1 96.88 520 GLY B N 1
ATOM 9982 C CA . GLY B 1 520 ? -34.094 -3.355 -2.637 1 96.88 520 GLY B CA 1
ATOM 9983 C C . GLY B 1 520 ? -35.156 -2.867 -1.693 1 96.88 520 GLY B C 1
ATOM 9984 O O . GLY B 1 520 ? -35.844 -3.67 -1.031 1 96.88 520 GLY B O 1
ATOM 9985 N N . LEU B 1 521 ? -35.219 -1.615 -1.558 1 96.62 521 LEU B N 1
ATOM 9986 C CA . LEU B 1 521 ? -36.25 -0.977 -0.767 1 96.62 521 LEU B CA 1
ATOM 9987 C C . LEU B 1 521 ? -37.531 -0.764 -1.603 1 96.62 521 LEU B C 1
ATOM 9989 O O . LEU B 1 521 ? -37.438 -0.204 -2.699 1 96.62 521 LEU B O 1
ATOM 9993 N N . VAL B 1 522 ? -38.688 -1.217 -1.024 1 96.62 522 VAL B N 1
ATOM 9994 C CA . VAL B 1 522 ? -39.906 -1.196 -1.822 1 96.62 522 VAL B CA 1
ATOM 9995 C C . VAL B 1 522 ? -41 -0.457 -1.064 1 96.62 522 VAL B C 1
ATOM 9997 O O . VAL B 1 522 ? -40.938 -0.318 0.159 1 96.62 522 VAL B O 1
ATOM 10000 N N . SER B 1 523 ? -41.938 0.01 -1.856 1 94.81 523 SER B N 1
ATOM 10001 C CA . SER B 1 523 ? -43.156 0.601 -1.267 1 94.81 523 SER B CA 1
ATOM 10002 C C . SER B 1 523 ? -44.094 -0.474 -0.748 1 94.81 523 SER B C 1
ATOM 10004 O O . SER B 1 523 ? -44.031 -1.631 -1.166 1 94.81 523 SER B O 1
ATOM 10006 N N . PRO B 1 524 ? -44.938 -0.107 0.185 1 94 524 PRO B N 1
ATOM 10007 C CA . PRO B 1 524 ? -45.875 -1.091 0.697 1 94 524 PRO B CA 1
ATOM 10008 C C . PRO B 1 524 ? -46.781 -1.664 -0.397 1 94 524 PRO B C 1
ATOM 10010 O O . PRO B 1 524 ? -47.156 -2.834 -0.333 1 94 524 PRO B O 1
ATOM 10013 N N . GLU B 1 525 ? -47.062 -0.962 -1.438 1 94.44 525 GLU B N 1
ATOM 10014 C CA . GLU B 1 525 ? -47.875 -1.436 -2.555 1 94.44 525 GLU B CA 1
ATOM 10015 C C . GLU B 1 525 ? -47.156 -2.529 -3.336 1 94.44 525 GLU B C 1
ATOM 10017 O O . GLU B 1 525 ? -47.75 -3.551 -3.682 1 94.44 525 GLU B O 1
ATOM 10022 N N . VAL B 1 526 ? -45.938 -2.291 -3.498 1 94.19 526 VAL B N 1
ATOM 10023 C CA . VAL B 1 526 ? -45.125 -3.254 -4.227 1 94.19 526 VAL B CA 1
ATOM 10024 C C . VAL B 1 526 ? -44.844 -4.477 -3.354 1 94.19 526 VAL B C 1
ATOM 10026 O O . VAL B 1 526 ? -44.812 -5.605 -3.848 1 94.19 526 VAL B O 1
ATOM 10029 N N . GLY B 1 527 ? -44.781 -4.223 -2.074 1 92.94 527 GLY B N 1
ATOM 10030 C CA . GLY B 1 527 ? -44.5 -5.305 -1.14 1 92.94 527 GLY B CA 1
ATOM 10031 C C . GLY B 1 527 ? -45.656 -6.289 -1.018 1 92.94 527 GLY B C 1
ATOM 10032 O O . GLY B 1 527 ? -45.469 -7.434 -0.611 1 92.94 527 GLY B O 1
ATOM 10033 N N . ALA B 1 528 ? -46.719 -5.922 -1.474 1 93.12 528 ALA B N 1
ATOM 10034 C CA . ALA B 1 528 ? -47.906 -6.766 -1.348 1 93.12 528 ALA B CA 1
ATOM 10035 C C . ALA B 1 528 ? -48.031 -7.707 -2.541 1 93.12 528 ALA B C 1
ATOM 10037 O O . ALA B 1 528 ? -48.875 -8.602 -2.541 1 93.12 528 ALA B O 1
ATOM 10038 N N . ARG B 1 529 ? -47.094 -7.566 -3.379 1 93.12 529 ARG B N 1
ATOM 10039 C CA . ARG B 1 529 ? -47.156 -8.43 -4.555 1 93.12 529 ARG B CA 1
ATOM 10040 C C . ARG B 1 529 ? -46.75 -9.859 -4.199 1 93.12 529 ARG B C 1
ATOM 10042 O O . ARG B 1 529 ? -45.938 -10.078 -3.301 1 93.12 529 ARG B O 1
ATOM 10049 N N . ASP B 1 530 ? -47.219 -10.828 -5.039 1 90.44 530 ASP B N 1
ATOM 10050 C CA . ASP B 1 530 ? -46.938 -12.242 -4.781 1 90.44 530 ASP B CA 1
ATOM 10051 C C . ASP B 1 530 ? -45.531 -12.625 -5.184 1 90.44 530 ASP B C 1
ATOM 10053 O O . ASP B 1 530 ? -44.969 -13.602 -4.668 1 90.44 530 ASP B O 1
ATOM 10057 N N . ASP B 1 531 ? -44.938 -11.875 -6.055 1 91.81 531 ASP B N 1
ATOM 10058 C CA . ASP B 1 531 ? -43.625 -12.227 -6.562 1 91.81 531 ASP B CA 1
ATOM 10059 C C . ASP B 1 531 ? -42.531 -11.508 -5.789 1 91.81 531 ASP B C 1
ATOM 10061 O O . ASP B 1 531 ? -41.375 -11.516 -6.195 1 91.81 531 ASP B O 1
ATOM 10065 N N . ILE B 1 532 ? -42.969 -10.867 -4.68 1 94.75 532 ILE B N 1
ATOM 10066 C CA . ILE B 1 532 ? -42 -10.148 -3.848 1 94.75 532 ILE B CA 1
ATOM 10067 C C . ILE B 1 532 ? -42.188 -10.555 -2.387 1 94.75 532 ILE B C 1
ATOM 10069 O O . ILE B 1 532 ? -43.312 -10.562 -1.87 1 94.75 532 ILE B O 1
ATOM 10073 N N . SER B 1 533 ? -41.125 -11.016 -1.807 1 94.62 533 SER B N 1
ATOM 10074 C CA . SER B 1 533 ? -41.094 -11.219 -0.362 1 94.62 533 SER B CA 1
ATOM 10075 C C . SER B 1 533 ? -40.562 -9.984 0.362 1 94.62 533 SER B C 1
ATOM 10077 O O . SER B 1 533 ? -39.656 -9.312 -0.133 1 94.62 533 SER B O 1
ATOM 10079 N N . THR B 1 534 ? -41.188 -9.641 1.54 1 95.06 534 THR B N 1
ATOM 10080 C CA . THR B 1 534 ? -40.781 -8.414 2.205 1 95.06 534 THR B CA 1
ATOM 10081 C C . THR B 1 534 ? -40.438 -8.672 3.664 1 95.06 534 THR B C 1
ATOM 10083 O O . THR B 1 534 ? -40.844 -9.68 4.242 1 95.06 534 THR B O 1
ATOM 10086 N N . VAL B 1 535 ? -39.562 -7.91 4.188 1 94.31 535 VAL B N 1
ATOM 10087 C CA . VAL B 1 535 ? -39.219 -7.855 5.602 1 94.31 535 VAL B CA 1
ATOM 10088 C C . VAL B 1 535 ? -39.031 -6.402 6.027 1 94.31 535 VAL B C 1
ATOM 10090 O O . VAL B 1 535 ? -38.344 -5.633 5.336 1 94.31 535 VAL B O 1
ATOM 10093 N N . GLN B 1 536 ? -39.688 -6.008 7.125 1 94.25 536 GLN B N 1
ATOM 10094 C CA . GLN B 1 536 ? -39.562 -4.656 7.656 1 94.25 536 GLN B CA 1
ATOM 10095 C C . GLN B 1 536 ? -38.594 -4.629 8.844 1 94.25 536 GLN B C 1
ATOM 10097 O O . GLN B 1 536 ? -38.969 -5.02 9.953 1 94.25 536 GLN B O 1
ATOM 10102 N N . ARG B 1 537 ? -37.469 -4.133 8.516 1 92.88 537 ARG B N 1
ATOM 10103 C CA . ARG B 1 537 ? -36.406 -4.094 9.523 1 92.88 537 ARG B CA 1
ATOM 10104 C C . ARG B 1 537 ? -35.312 -3.113 9.133 1 92.88 537 ARG B C 1
ATOM 10106 O O . ARG B 1 537 ? -35.375 -2.479 8.078 1 92.88 537 ARG B O 1
ATOM 10113 N N . ASP B 1 538 ? -34.281 -2.961 10.039 1 93.38 538 ASP B N 1
ATOM 10114 C CA . ASP B 1 538 ? -33.219 -1.988 9.828 1 93.38 538 ASP B CA 1
ATOM 10115 C C . ASP B 1 538 ? -32.188 -2.525 8.852 1 93.38 538 ASP B C 1
ATOM 10117 O O . ASP B 1 538 ? -31.375 -1.765 8.328 1 93.38 538 ASP B O 1
ATOM 10121 N N . TYR B 1 539 ? -32.219 -3.854 8.672 1 95.56 539 TYR B N 1
ATOM 10122 C CA . TYR B 1 539 ? -31.266 -4.43 7.723 1 95.56 539 TYR B CA 1
ATOM 10123 C C . TYR B 1 539 ? -31.875 -5.629 7.004 1 95.56 539 TYR B C 1
ATOM 10125 O O . TYR B 1 539 ? -32.906 -6.148 7.418 1 95.56 539 TYR B O 1
ATOM 10133 N N . LEU B 1 540 ? -31.297 -6.008 5.91 1 97 540 LEU B N 1
ATOM 10134 C CA . LEU B 1 540 ? -31.656 -7.195 5.141 1 97 540 LEU B CA 1
ATOM 10135 C C . LEU B 1 540 ? -30.453 -8.141 5.012 1 97 540 LEU B C 1
ATOM 10137 O O . LEU B 1 540 ? -29.391 -7.73 4.547 1 97 540 LEU B O 1
ATOM 10141 N N . TRP B 1 541 ? -30.672 -9.406 5.488 1 97.31 541 TRP B N 1
ATOM 10142 C CA . TRP B 1 541 ? -29.688 -10.406 5.098 1 97.31 541 TRP B CA 1
ATOM 10143 C C . TRP B 1 541 ? -29.766 -10.68 3.598 1 97.31 541 TRP B C 1
ATOM 10145 O O . TRP B 1 541 ? -30.828 -11.039 3.072 1 97.31 541 TRP B O 1
ATOM 10155 N N . LEU B 1 542 ? -28.672 -10.469 2.943 1 96.94 542 LEU B N 1
ATOM 10156 C CA . LEU B 1 542 ? -28.703 -10.57 1.488 1 96.94 542 LEU B CA 1
ATOM 10157 C C . LEU B 1 542 ? -28.75 -12.023 1.042 1 96.94 542 LEU B C 1
ATOM 10159 O O . LEU B 1 542 ? -28 -12.859 1.543 1 96.94 542 LEU B O 1
ATOM 10163 N N . PRO B 1 543 ? -29.609 -12.273 0.156 1 94.38 543 PRO B N 1
ATOM 10164 C CA . PRO B 1 543 ? -29.703 -13.641 -0.36 1 94.38 543 PRO B CA 1
ATOM 10165 C C . PRO B 1 543 ? -28.562 -13.984 -1.32 1 94.38 543 PRO B C 1
ATOM 10167 O O . PRO B 1 543 ? -27.953 -13.094 -1.903 1 94.38 543 PRO B O 1
ATOM 10170 N N . GLY B 1 544 ? -28.312 -15.242 -1.398 1 88.31 544 GLY B N 1
ATOM 10171 C CA . GLY B 1 544 ? -27.281 -15.594 -2.363 1 88.31 544 GLY B CA 1
ATOM 10172 C C . GLY B 1 544 ? -26.906 -17.062 -2.328 1 88.31 544 GLY B C 1
ATOM 10173 O O . GLY B 1 544 ? -27.406 -17.812 -1.491 1 88.31 544 GLY B O 1
ATOM 10174 N N . TYR B 1 545 ? -26.188 -17.406 -3.357 1 81.56 545 TYR B N 1
ATOM 10175 C CA . TYR B 1 545 ? -25.641 -18.734 -3.598 1 81.56 545 TYR B CA 1
ATOM 10176 C C . TYR B 1 545 ? -24.125 -18.688 -3.738 1 81.56 545 TYR B C 1
ATOM 10178 O O . TYR B 1 545 ? -23.594 -17.891 -4.516 1 81.56 545 TYR B O 1
ATOM 10186 N N . ALA B 1 546 ? -23.531 -19.406 -2.854 1 71.94 546 ALA B N 1
ATOM 10187 C CA . ALA B 1 546 ? -22.078 -19.438 -2.971 1 71.94 546 ALA B CA 1
ATOM 10188 C C . ALA B 1 546 ? -21.625 -20.344 -4.105 1 71.94 546 ALA B C 1
ATOM 10190 O O . ALA B 1 546 ? -21.703 -21.578 -3.986 1 71.94 546 ALA B O 1
ATOM 10191 N N . ASP B 1 547 ? -21.141 -19.734 -5.199 1 71.06 547 ASP B N 1
ATOM 10192 C CA . ASP B 1 547 ? -20.672 -20.484 -6.352 1 71.06 547 ASP B CA 1
ATOM 10193 C C . ASP B 1 547 ? -19.328 -21.156 -6.047 1 71.06 547 ASP B C 1
ATOM 10195 O O . ASP B 1 547 ? -18.734 -20.906 -5 1 71.06 547 ASP B O 1
ATOM 10199 N N . LEU B 1 548 ? -19.047 -22.078 -6.941 1 63.19 548 LEU B N 1
ATOM 10200 C CA . LEU B 1 548 ? -17.75 -22.734 -6.789 1 63.19 548 LEU B CA 1
ATOM 10201 C C . LEU B 1 548 ? -16.625 -21.844 -7.277 1 63.19 548 LEU B C 1
ATOM 10203 O O . LEU B 1 548 ? -15.5 -21.922 -6.777 1 63.19 548 LEU B O 1
ATOM 10207 N N . LEU B 1 549 ? -17 -21.031 -8.312 1 63.75 549 LEU B N 1
ATOM 10208 C CA . LEU B 1 549 ? -15.977 -20.172 -8.891 1 63.75 549 LEU B CA 1
ATOM 10209 C C . LEU B 1 549 ? -16.5 -18.75 -9.086 1 63.75 549 LEU B C 1
ATOM 10211 O O . LEU B 1 549 ? -17.703 -18.547 -9.258 1 63.75 549 LEU B O 1
ATOM 10215 N N . THR B 1 550 ? -15.57 -17.828 -8.852 1 66.38 550 THR B N 1
ATOM 10216 C CA . THR B 1 550 ? -15.898 -16.438 -9.125 1 66.38 550 THR B CA 1
ATOM 10217 C C . THR B 1 550 ? -15.445 -16.031 -10.523 1 66.38 550 THR B C 1
ATOM 10219 O O . THR B 1 550 ? -14.242 -15.883 -10.773 1 66.38 550 THR B O 1
ATOM 10222 N N . SER B 1 551 ? -16.328 -15.789 -11.336 1 64.75 551 SER B N 1
ATOM 10223 C CA . SER B 1 551 ? -16.047 -15.555 -12.75 1 64.75 551 SER B CA 1
ATOM 10224 C C . SER B 1 551 ? -15.266 -14.266 -12.953 1 64.75 551 SER B C 1
ATOM 10226 O O . SER B 1 551 ? -14.445 -14.164 -13.867 1 64.75 551 SER B O 1
ATOM 10228 N N . ASP B 1 552 ? -15.492 -13.328 -12.109 1 72.62 552 ASP B N 1
ATOM 10229 C CA . ASP B 1 552 ? -14.867 -12.023 -12.312 1 72.62 552 ASP B CA 1
ATOM 10230 C C . ASP B 1 552 ? -13.359 -12.094 -12.086 1 72.62 552 ASP B C 1
ATOM 10232 O O . ASP B 1 552 ? -12.617 -11.219 -12.531 1 72.62 552 ASP B O 1
ATOM 10236 N N . THR B 1 553 ? -12.906 -13.148 -11.477 1 69.62 553 THR B N 1
ATOM 10237 C CA . THR B 1 553 ? -11.469 -13.281 -11.242 1 69.62 553 THR B CA 1
ATOM 10238 C C . THR B 1 553 ? -10.82 -14.125 -12.336 1 69.62 553 THR B C 1
ATOM 10240 O O . THR B 1 553 ? -9.594 -14.211 -12.406 1 69.62 553 THR B O 1
ATOM 10243 N N . ILE B 1 554 ? -11.664 -14.688 -13.133 1 67.06 554 ILE B N 1
ATOM 10244 C CA . ILE B 1 554 ? -11.133 -15.602 -14.141 1 67.06 554 ILE B CA 1
ATOM 10245 C C . ILE B 1 554 ? -11.398 -15.047 -15.539 1 67.06 554 ILE B C 1
ATOM 10247 O O . ILE B 1 554 ? -10.477 -14.562 -16.203 1 67.06 554 ILE B O 1
ATOM 10251 N N . ALA B 1 555 ? -12.742 -15.07 -15.953 1 69.69 555 ALA B N 1
ATOM 10252 C CA . ALA B 1 555 ? -13.094 -14.758 -17.328 1 69.69 555 ALA B CA 1
ATOM 10253 C C . ALA B 1 555 ? -13.859 -13.445 -17.422 1 69.69 555 ALA B C 1
ATOM 10255 O O . ALA B 1 555 ? -13.945 -12.836 -18.5 1 69.69 555 ALA B O 1
ATOM 10256 N N . GLY B 1 556 ? -14.312 -12.992 -16.359 1 80.69 556 GLY B N 1
ATOM 10257 C CA . GLY B 1 556 ? -15.164 -11.812 -16.375 1 80.69 556 GLY B CA 1
ATOM 10258 C C . GLY B 1 556 ? -16.625 -12.117 -16.125 1 80.69 556 GLY B C 1
ATOM 10259 O O . GLY B 1 556 ? -17.078 -13.234 -16.375 1 80.69 556 GLY B O 1
ATOM 10260 N N . GLU B 1 557 ? -17.328 -11.203 -15.578 1 88.12 557 GLU B N 1
ATOM 10261 C CA . GLU B 1 557 ? -18.75 -11.359 -15.227 1 88.12 557 GLU B CA 1
ATOM 10262 C C . GLU B 1 557 ? -19.609 -10.367 -15.992 1 88.12 557 GLU B C 1
ATOM 10264 O O . GLU B 1 557 ? -19.531 -9.156 -15.758 1 88.12 557 GLU B O 1
ATOM 10269 N N . PRO B 1 558 ? -20.484 -10.906 -16.875 1 88.88 558 PRO B N 1
ATOM 10270 C CA . PRO B 1 558 ? -21.328 -10 -17.641 1 88.88 558 PRO B CA 1
ATOM 10271 C C . PRO B 1 558 ? -22.516 -9.469 -16.844 1 88.88 558 PRO B C 1
ATOM 10273 O O . PRO B 1 558 ? -23.062 -8.414 -17.172 1 88.88 558 PRO B O 1
ATOM 10276 N N . SER B 1 559 ? -22.906 -10.172 -15.789 1 92.12 559 SER B N 1
ATOM 10277 C CA . SER B 1 559 ? -24.078 -9.773 -15.008 1 92.12 559 SER B CA 1
ATOM 10278 C C . SER B 1 559 ? -23.766 -8.57 -14.117 1 92.12 559 SER B C 1
ATOM 10280 O O . SER B 1 559 ? -22.625 -8.375 -13.711 1 92.12 559 SER B O 1
ATOM 10282 N N . MET B 1 560 ? -24.812 -7.836 -13.859 1 94.12 560 MET B N 1
ATOM 10283 C CA . MET B 1 560 ? -24.656 -6.711 -12.945 1 94.12 560 MET B CA 1
ATOM 10284 C C . MET B 1 560 ? -24.203 -7.188 -11.57 1 94.12 560 MET B C 1
ATOM 10286 O O . MET B 1 560 ? -24.609 -8.258 -11.109 1 94.12 560 MET B O 1
ATOM 10290 N N . PRO B 1 561 ? -23.422 -6.453 -10.922 1 95.94 561 PRO B N 1
ATOM 10291 C CA . PRO B 1 561 ? -22.844 -6.902 -9.648 1 95.94 561 PRO B CA 1
ATOM 10292 C C . PRO B 1 561 ? -23.781 -6.707 -8.469 1 95.94 561 PRO B C 1
ATOM 10294 O O . PRO B 1 561 ? -23.625 -7.352 -7.43 1 95.94 561 PRO B O 1
ATOM 10297 N N . GLY B 1 562 ? -24.797 -5.949 -8.555 1 95.62 562 GLY B N 1
ATOM 10298 C CA . GLY B 1 562 ? -25.625 -5.555 -7.422 1 95.62 562 GLY B CA 1
ATOM 10299 C C . GLY B 1 562 ? -26.172 -6.738 -6.641 1 95.62 562 GLY B C 1
ATOM 10300 O O . GLY B 1 562 ? -26.312 -6.668 -5.414 1 95.62 562 GLY B O 1
ATOM 10301 N N . ASN B 1 563 ? -26.484 -7.777 -7.312 1 93.81 563 ASN B N 1
ATOM 10302 C CA . ASN B 1 563 ? -27.047 -8.938 -6.621 1 93.81 563 ASN B CA 1
ATOM 10303 C C . ASN B 1 563 ? -26.094 -10.125 -6.645 1 93.81 563 ASN B C 1
ATOM 10305 O O . ASN B 1 563 ? -26.516 -11.266 -6.461 1 93.81 563 ASN B O 1
ATOM 10309 N N . LEU B 1 564 ? -24.797 -9.797 -6.863 1 93.31 564 LEU B N 1
ATOM 10310 C CA . LEU B 1 564 ? -23.875 -10.914 -7.074 1 93.31 564 LEU B CA 1
ATOM 10311 C C . LEU B 1 564 ? -22.594 -10.711 -6.285 1 93.31 564 LEU B C 1
ATOM 10313 O O . LEU B 1 564 ? -22.078 -11.648 -5.66 1 93.31 564 LEU B O 1
ATOM 10317 N N . PHE B 1 565 ? -22.047 -9.555 -6.27 1 94.38 565 PHE B N 1
ATOM 10318 C CA . PHE B 1 565 ? -20.672 -9.305 -5.863 1 94.38 565 PHE B CA 1
ATOM 10319 C C . PHE B 1 565 ? -20.453 -9.719 -4.418 1 94.38 565 PHE B C 1
ATOM 10321 O O . PHE B 1 565 ? -19.375 -10.195 -4.062 1 94.38 565 PHE B O 1
ATOM 10328 N N . TYR B 1 566 ? -21.422 -9.484 -3.539 1 95.5 566 TYR B N 1
ATOM 10329 C CA . TYR B 1 566 ? -21.203 -9.688 -2.109 1 95.5 566 TYR B CA 1
ATOM 10330 C C . TYR B 1 566 ? -21.031 -11.164 -1.792 1 95.5 566 TYR B C 1
ATOM 10332 O O . TYR B 1 566 ? -20.25 -11.531 -0.919 1 95.5 566 TYR B O 1
ATOM 10340 N N . THR B 1 567 ? -21.688 -12.039 -2.488 1 93 567 THR B N 1
ATOM 10341 C CA . THR B 1 567 ? -21.531 -13.477 -2.262 1 93 567 THR B CA 1
ATOM 10342 C C . THR B 1 567 ? -20.219 -13.969 -2.883 1 93 567 THR B C 1
ATOM 10344 O O . THR B 1 567 ? -19.578 -14.867 -2.34 1 93 567 THR B O 1
ATOM 10347 N N . GLN B 1 568 ? -19.906 -13.414 -3.994 1 90.75 568 GLN B N 1
ATOM 10348 C CA . GLN B 1 568 ? -18.656 -13.781 -4.637 1 90.75 568 GLN B CA 1
ATOM 10349 C C . GLN B 1 568 ? -17.469 -13.438 -3.752 1 90.75 568 GLN B C 1
ATOM 10351 O O . GLN B 1 568 ? -16.5 -14.203 -3.664 1 90.75 568 GLN B O 1
ATOM 10356 N N . ARG B 1 569 ? -17.547 -12.328 -3.129 1 92.44 569 ARG B N 1
ATOM 10357 C CA . ARG B 1 569 ? -16.438 -11.906 -2.268 1 92.44 569 ARG B CA 1
ATOM 10358 C C . ARG B 1 569 ? -16.422 -12.711 -0.974 1 92.44 569 ARG B C 1
ATOM 10360 O O . ARG B 1 569 ? -15.352 -12.906 -0.379 1 92.44 569 ARG B O 1
ATOM 10367 N N . LEU B 1 570 ? -17.594 -13.219 -0.568 1 93.19 570 LEU B N 1
ATOM 10368 C CA . LEU B 1 570 ? -17.594 -14.133 0.573 1 93.19 570 LEU B CA 1
ATOM 10369 C C . LEU B 1 570 ? -16.859 -15.422 0.241 1 93.19 570 LEU B C 1
ATOM 10371 O O . LEU B 1 570 ? -16.125 -15.953 1.073 1 93.19 570 LEU B O 1
ATOM 10375 N N . LEU B 1 571 ? -17.062 -15.828 -0.933 1 87.88 571 LEU B N 1
ATOM 10376 C CA . LEU B 1 571 ? -16.375 -17.031 -1.366 1 87.88 571 LEU B CA 1
ATOM 10377 C C . LEU B 1 571 ? -14.867 -16.797 -1.436 1 87.88 571 LEU B C 1
ATOM 10379 O O . LEU B 1 571 ? -14.078 -17.641 -1.011 1 87.88 571 LEU B O 1
ATOM 10383 N N . SER B 1 572 ? -14.539 -15.672 -1.958 1 89 572 SER B N 1
ATOM 10384 C CA . SER B 1 572 ? -13.125 -15.32 -2.08 1 89 572 SER B CA 1
ATOM 10385 C C . SER B 1 572 ? -12.469 -15.203 -0.711 1 89 572 SER B C 1
ATOM 10387 O O . SER B 1 572 ? -11.266 -15.438 -0.571 1 89 572 SER B O 1
ATOM 10389 N N . LEU B 1 573 ? -13.25 -14.906 0.222 1 90.81 573 LEU B N 1
ATOM 10390 C CA . LEU B 1 573 ? -12.758 -14.727 1.584 1 90.81 573 LEU B CA 1
ATOM 10391 C C . LEU B 1 573 ? -12.125 -16 2.111 1 90.81 573 LEU B C 1
ATOM 10393 O O . LEU B 1 573 ? -11.172 -15.961 2.887 1 90.81 573 LEU B O 1
ATOM 10397 N N . PHE B 1 574 ? -12.617 -17.125 1.741 1 89.56 574 PHE B N 1
ATOM 10398 C CA . PHE B 1 574 ? -12.125 -18.406 2.254 1 89.56 574 PHE B CA 1
ATOM 10399 C C . PHE B 1 574 ? -11.297 -19.125 1.198 1 89.56 574 PHE B C 1
ATOM 10401 O O . PHE B 1 574 ? -11.219 -20.359 1.204 1 89.56 574 PHE B O 1
ATOM 10408 N N . ASP B 1 575 ? -10.68 -18.344 0.317 1 83.5 575 ASP B N 1
ATOM 10409 C CA . ASP B 1 575 ? -9.734 -18.844 -0.675 1 83.5 575 ASP B CA 1
ATOM 10410 C C . ASP B 1 575 ? -8.703 -17.781 -1.046 1 83.5 575 ASP B C 1
ATOM 10412 O O . ASP B 1 575 ? -8.438 -17.562 -2.227 1 83.5 575 ASP B O 1
ATOM 10416 N N . ILE B 1 576 ? -8.227 -17.062 -0.113 1 80.81 576 ILE B N 1
ATOM 10417 C CA . ILE B 1 576 ? -7.371 -15.922 -0.385 1 80.81 576 ILE B CA 1
ATOM 10418 C C . ILE B 1 576 ? -6.016 -16.406 -0.906 1 80.81 576 ILE B C 1
ATOM 10420 O O . ILE B 1 576 ? -5.316 -15.664 -1.604 1 80.81 576 ILE B O 1
ATOM 10424 N N . ALA B 1 577 ? -5.516 -17.609 -0.605 1 67 577 ALA B N 1
ATOM 10425 C CA . ALA B 1 577 ? -4.219 -18.094 -1.076 1 67 577 ALA B CA 1
ATOM 10426 C C . ALA B 1 577 ? -4.301 -18.578 -2.525 1 67 577 ALA B C 1
ATOM 10428 O O . ALA B 1 577 ? -3.311 -18.531 -3.256 1 67 577 ALA B O 1
ATOM 10429 N N . THR B 1 578 ? -5.371 -19.25 -2.844 1 57.19 578 THR B N 1
ATOM 10430 C CA . THR B 1 578 ? -5.422 -20.016 -4.082 1 57.19 578 THR B CA 1
ATOM 10431 C C . THR B 1 578 ? -6.086 -19.219 -5.195 1 57.19 578 THR B C 1
ATOM 10433 O O . THR B 1 578 ? -5.723 -19.344 -6.363 1 57.19 578 THR B O 1
ATOM 10436 N N . LEU B 1 579 ? -7.266 -18.781 -4.777 1 52 579 LEU B N 1
ATOM 10437 C CA . LEU B 1 579 ? -8.07 -18.328 -5.906 1 52 579 LEU B CA 1
ATOM 10438 C C . LEU B 1 579 ? -7.227 -17.484 -6.867 1 52 579 LEU B C 1
ATOM 10440 O O . LEU B 1 579 ? -7.293 -17.672 -8.086 1 52 579 LEU B O 1
ATOM 10444 N N . ASN B 1 580 ? -6.805 -16.359 -6.527 1 56.53 580 ASN B N 1
ATOM 10445 C CA . ASN B 1 580 ? -6.223 -15.594 -7.625 1 56.53 580 ASN B CA 1
ATOM 10446 C C . ASN B 1 580 ? -5.035 -14.758 -7.156 1 56.53 580 ASN B C 1
ATOM 10448 O O . ASN B 1 580 ? -5 -14.305 -6.012 1 56.53 580 ASN B O 1
ATOM 10452 N N . GLN B 1 581 ? -3.973 -15.031 -7.898 1 59.12 581 GLN B N 1
ATOM 10453 C CA . GLN B 1 581 ? -2.84 -14.125 -7.75 1 59.12 581 GLN B CA 1
ATOM 10454 C C . GLN B 1 581 ? -3.303 -12.727 -7.344 1 59.12 581 GLN B C 1
ATOM 10456 O O . GLN B 1 581 ? -2.592 -12.016 -6.633 1 59.12 581 GLN B O 1
ATOM 10461 N N . ALA B 1 582 ? -4.695 -12.68 -7.645 1 60.38 582 ALA B N 1
ATOM 10462 C CA . ALA B 1 582 ? -5.238 -11.344 -7.406 1 60.38 582 ALA B CA 1
ATOM 10463 C C . ALA B 1 582 ? -5.5 -11.117 -5.922 1 60.38 582 ALA B C 1
ATOM 10465 O O . ALA B 1 582 ? -5.449 -9.984 -5.441 1 60.38 582 ALA B O 1
ATOM 10466 N N . THR B 1 583 ? -5.691 -12.25 -5.18 1 61.22 583 THR B N 1
ATOM 10467 C CA . THR B 1 583 ? -6.098 -12.078 -3.789 1 61.22 583 THR B CA 1
ATOM 10468 C C . THR B 1 583 ? -4.941 -12.406 -2.844 1 61.22 583 THR B C 1
ATOM 10470 O O . THR B 1 583 ? -5.035 -12.164 -1.638 1 61.22 583 THR B O 1
ATOM 10473 N N . SER B 1 584 ? -3.887 -12.898 -3.375 1 64.75 584 SER B N 1
ATOM 10474 C CA . SER B 1 584 ? -2.779 -13.367 -2.545 1 64.75 584 SER B CA 1
ATOM 10475 C C . SER B 1 584 ? -2.182 -12.227 -1.73 1 64.75 584 SER B C 1
ATOM 10477 O O . SER B 1 584 ? -1.479 -12.461 -0.745 1 64.75 584 SER B O 1
ATOM 10479 N N . ARG B 1 585 ? -2.705 -11.133 -1.995 1 75.81 585 ARG B N 1
ATOM 10480 C CA . ARG B 1 585 ? -2.145 -9.953 -1.345 1 75.81 585 ARG B CA 1
ATOM 10481 C C . ARG B 1 585 ? -2.682 -9.805 0.074 1 75.81 585 ARG B C 1
ATOM 10483 O O . ARG B 1 585 ? -2.146 -9.023 0.868 1 75.81 585 ARG B O 1
ATOM 10490 N N . TYR B 1 586 ? -3.604 -10.656 0.34 1 87.25 586 TYR B N 1
ATOM 10491 C CA . TYR B 1 586 ? -4.23 -10.477 1.646 1 87.25 586 TYR B CA 1
ATOM 10492 C C . TYR B 1 586 ? -3.648 -11.445 2.664 1 87.25 586 TYR B C 1
ATOM 10494 O O . TYR B 1 586 ? -3.982 -11.383 3.852 1 87.25 586 TYR B O 1
ATOM 10502 N N . THR B 1 587 ? -2.729 -12.305 2.268 1 86.5 587 THR B N 1
ATOM 10503 C CA . THR B 1 587 ? -2.178 -13.312 3.17 1 86.5 587 THR B CA 1
ATOM 10504 C C . THR B 1 587 ? -1.16 -12.688 4.121 1 86.5 587 THR B C 1
ATOM 10506 O O . THR B 1 587 ? -0.849 -13.258 5.168 1 86.5 587 THR B O 1
ATOM 10509 N N . GLY B 1 588 ? -0.585 -11.594 3.684 1 80.56 588 GLY B N 1
ATOM 10510 C CA . GLY B 1 588 ? 0.462 -10.953 4.461 1 80.56 588 GLY B CA 1
ATOM 10511 C C . GLY B 1 588 ? 1.851 -11.461 4.133 1 80.56 588 GLY B C 1
ATOM 10512 O O . GLY B 1 588 ? 2.846 -10.961 4.652 1 80.56 588 GLY B O 1
ATOM 10513 N N . SER B 1 589 ? 2.096 -12.414 3.316 1 74.81 589 SER B N 1
ATOM 10514 C CA . SER B 1 589 ? 3.389 -13.008 2.992 1 74.81 589 SER B CA 1
ATOM 10515 C C . SER B 1 589 ? 4.332 -11.977 2.379 1 74.81 589 SER B C 1
ATOM 10517 O O . SER B 1 589 ? 5.531 -11.984 2.652 1 74.81 589 SER B O 1
ATOM 10519 N N . GLY B 1 590 ? 3.867 -11.102 1.59 1 69.44 590 GLY B N 1
ATOM 10520 C CA . GLY B 1 590 ? 4.703 -10.094 0.952 1 69.44 590 GLY B CA 1
ATOM 10521 C C . GLY B 1 590 ? 4.473 -8.695 1.485 1 69.44 590 GLY B C 1
ATOM 10522 O O . GLY B 1 590 ? 4.852 -7.711 0.85 1 69.44 590 GLY B O 1
ATOM 10523 N N . ASP B 1 591 ? 3.879 -8.695 2.662 1 78.56 591 ASP B N 1
ATOM 10524 C CA . ASP B 1 591 ? 3.549 -7.426 3.303 1 78.56 591 ASP B CA 1
ATOM 10525 C C . ASP B 1 591 ? 3.572 -7.559 4.824 1 78.56 591 ASP B C 1
ATOM 10527 O O . ASP B 1 591 ? 2.553 -7.883 5.441 1 78.56 591 ASP B O 1
ATOM 10531 N N . LEU B 1 592 ? 4.73 -7.238 5.348 1 82.12 592 LEU B N 1
ATOM 10532 C CA . LEU B 1 592 ? 4.926 -7.441 6.777 1 82.12 592 LEU B CA 1
ATOM 10533 C C . LEU B 1 592 ? 3.984 -6.559 7.59 1 82.12 592 LEU B C 1
ATOM 10535 O O . LEU B 1 592 ? 3.564 -6.938 8.688 1 82.12 592 LEU B O 1
ATOM 10539 N N . ALA B 1 593 ? 3.734 -5.375 7.059 1 81.38 593 ALA B N 1
ATOM 10540 C CA . ALA B 1 593 ? 2.793 -4.512 7.766 1 81.38 593 ALA B CA 1
ATOM 10541 C C . ALA B 1 593 ? 1.419 -5.164 7.867 1 81.38 593 ALA B C 1
ATOM 10543 O O . ALA B 1 593 ? 0.79 -5.141 8.93 1 81.38 593 ALA B O 1
ATOM 10544 N N . LEU B 1 594 ? 0.988 -5.68 6.785 1 87.44 594 LEU B N 1
ATOM 10545 C CA . LEU B 1 594 ? -0.295 -6.375 6.789 1 87.44 594 LEU B CA 1
ATOM 10546 C C . LEU B 1 594 ? -0.24 -7.613 7.68 1 87.44 594 LEU B C 1
ATOM 10548 O O . LEU B 1 594 ? -1.184 -7.891 8.422 1 87.44 594 LEU B O 1
ATOM 10552 N N . TYR B 1 595 ? 0.872 -8.32 7.676 1 87 595 TYR B N 1
ATOM 10553 C CA . TYR B 1 595 ? 1.04 -9.5 8.523 1 87 595 TYR B CA 1
ATOM 10554 C C . TYR B 1 595 ? 0.961 -9.117 10 1 87 595 TYR B C 1
ATOM 10556 O O . TYR B 1 595 ? 0.355 -9.836 10.797 1 87 595 TYR B O 1
ATOM 10564 N N . ASN B 1 596 ? 1.591 -8.148 10.312 1 84.5 596 ASN B N 1
ATOM 10565 C CA . ASN B 1 596 ? 1.553 -7.703 11.695 1 84.5 596 ASN B CA 1
ATOM 10566 C C . ASN B 1 596 ? 0.132 -7.363 12.141 1 84.5 596 ASN B C 1
ATOM 10568 O O . ASN B 1 596 ? -0.244 -7.621 13.289 1 84.5 596 ASN B O 1
ATOM 10572 N N . ARG B 1 597 ? -0.532 -6.738 11.266 1 88.06 597 ARG B N 1
ATOM 10573 C CA . ARG B 1 597 ? -1.927 -6.441 11.578 1 88.06 597 ARG B CA 1
ATOM 10574 C C . ARG B 1 597 ? -2.719 -7.723 11.812 1 88.06 597 ARG B C 1
ATOM 10576 O O . ARG B 1 597 ? -3.518 -7.801 12.75 1 88.06 597 ARG B O 1
ATOM 10583 N N . TRP B 1 598 ? -2.51 -8.688 10.953 1 92.88 598 TRP B N 1
ATOM 10584 C CA . TRP B 1 598 ? -3.176 -9.969 11.133 1 92.88 598 TRP B CA 1
ATOM 10585 C C . TRP B 1 598 ? -2.723 -10.641 12.43 1 92.88 598 TRP B C 1
ATOM 10587 O O . TRP B 1 598 ? -3.533 -11.234 13.141 1 92.88 598 TRP B O 1
ATOM 10597 N N . PHE B 1 599 ? -1.464 -10.516 12.68 1 91 599 PHE B N 1
ATOM 10598 C CA . PHE B 1 599 ? -0.895 -11.102 13.883 1 91 599 PHE B CA 1
ATOM 10599 C C . PHE B 1 599 ? -1.575 -10.547 15.133 1 91 599 PHE B C 1
ATOM 10601 O O . PHE B 1 599 ? -1.913 -11.305 16.047 1 91 599 PHE B O 1
ATOM 10608 N N . GLU B 1 600 ? -1.816 -9.352 15.125 1 87.75 600 GLU B N 1
ATOM 10609 C CA . GLU B 1 600 ? -2.48 -8.727 16.266 1 87.75 600 GLU B CA 1
ATOM 10610 C C . GLU B 1 600 ? -3.945 -9.141 16.344 1 87.75 600 GLU B C 1
ATOM 10612 O O . GLU B 1 600 ? -4.461 -9.406 17.438 1 87.75 600 GLU B O 1
ATOM 10617 N N . LEU B 1 601 ? -4.555 -9.305 15.211 1 93.12 601 LEU B N 1
ATOM 10618 C CA . LEU B 1 601 ? -5.996 -9.547 15.195 1 93.12 601 LEU B CA 1
ATOM 10619 C C . LEU B 1 601 ? -6.297 -11.031 15.352 1 93.12 601 LEU B C 1
ATOM 10621 O O . LEU B 1 601 ? -7.32 -11.406 15.93 1 93.12 601 LEU B O 1
ATOM 10625 N N . SER B 1 602 ? -5.516 -11.914 14.852 1 91.38 602 SER B N 1
ATOM 10626 C CA . SER B 1 602 ? -5.887 -13.328 14.766 1 91.38 602 SER B CA 1
ATOM 10627 C C . SER B 1 602 ? -5.543 -14.062 16.062 1 91.38 602 SER B C 1
ATOM 10629 O O . SER B 1 602 ? -5.461 -15.289 16.078 1 91.38 602 SER B O 1
ATOM 10631 N N . SER B 1 603 ? -5.402 -13.336 17.141 1 88.5 603 SER B N 1
ATOM 10632 C CA . SER B 1 603 ? -5.125 -13.961 18.438 1 88.5 603 SER B CA 1
ATOM 10633 C C . SER B 1 603 ? -6.402 -14.477 19.094 1 88.5 603 SER B C 1
ATOM 10635 O O . SER B 1 603 ? -6.352 -15.297 20.016 1 88.5 603 SER B O 1
ATOM 10637 N N . SER B 1 604 ? -7.488 -14.031 18.594 1 94.75 604 SER B N 1
ATOM 10638 C CA . SER B 1 604 ? -8.789 -14.438 19.125 1 94.75 604 SER B CA 1
ATOM 10639 C C . SER B 1 604 ? -9.812 -14.617 18.016 1 94.75 604 SER B C 1
ATOM 10641 O O . SER B 1 604 ? -9.617 -14.133 16.891 1 94.75 604 SER B O 1
ATOM 10643 N N . ALA B 1 605 ? -10.852 -15.367 18.406 1 97.12 605 ALA B N 1
ATOM 10644 C CA . ALA B 1 605 ? -11.914 -15.578 17.438 1 97.12 605 ALA B CA 1
ATOM 10645 C C . ALA B 1 605 ? -12.531 -14.258 17 1 97.12 605 ALA B C 1
ATOM 10647 O O . ALA B 1 605 ? -12.797 -14.055 15.812 1 97.12 605 ALA B O 1
ATOM 10648 N N . SER B 1 606 ? -12.719 -13.398 17.969 1 96.81 606 SER B N 1
ATOM 10649 C CA . SER B 1 606 ? -13.281 -12.094 17.641 1 96.81 606 SER B CA 1
ATOM 10650 C C . SER B 1 606 ? -12.344 -11.297 16.734 1 96.81 606 SER B C 1
ATOM 10652 O O . SER B 1 606 ? -12.797 -10.555 15.867 1 96.81 606 SER B O 1
ATOM 10654 N N . GLY B 1 607 ? -11.133 -11.445 16.969 1 96.75 607 GLY B N 1
ATOM 10655 C CA . GLY B 1 607 ? -10.156 -10.781 16.125 1 96.75 607 GLY B CA 1
ATOM 10656 C C . GLY B 1 607 ? -10.133 -11.32 14.703 1 96.75 607 GLY B C 1
ATOM 10657 O O . GLY B 1 607 ? -9.984 -10.555 13.75 1 96.75 607 GLY B O 1
ATOM 10658 N N . VAL B 1 608 ? -10.305 -12.609 14.594 1 97.94 608 VAL B N 1
ATOM 10659 C CA . VAL B 1 608 ? -10.359 -13.227 13.273 1 97.94 608 VAL B CA 1
ATOM 10660 C C . VAL B 1 608 ? -11.594 -12.742 12.523 1 97.94 608 VAL B C 1
ATOM 10662 O O . VAL B 1 608 ? -11.555 -12.523 11.305 1 97.94 608 VAL B O 1
ATOM 10665 N N . GLU B 1 609 ? -12.664 -12.609 13.258 1 98.19 609 GLU B N 1
ATOM 10666 C CA . GLU B 1 609 ? -13.883 -12.055 12.672 1 98.19 609 GLU B CA 1
ATOM 10667 C C . GLU B 1 609 ? -13.633 -10.672 12.07 1 98.19 609 GLU B C 1
ATOM 10669 O O . GLU B 1 609 ? -14.055 -10.391 10.945 1 98.19 609 GLU B O 1
ATOM 10674 N N . LYS B 1 610 ? -12.953 -9.875 12.82 1 97.06 610 LYS B N 1
ATOM 10675 C CA . LYS B 1 610 ? -12.625 -8.531 12.344 1 97.06 610 LYS B CA 1
ATOM 10676 C C . LYS B 1 610 ? -11.695 -8.594 11.133 1 97.06 610 LYS B C 1
ATOM 10678 O O . LYS B 1 610 ? -11.867 -7.828 10.18 1 97.06 610 LYS B O 1
ATOM 10683 N N . MET B 1 611 ? -10.727 -9.438 11.156 1 96.44 611 MET B N 1
ATOM 10684 C CA . MET B 1 611 ? -9.797 -9.617 10.047 1 96.44 611 MET B CA 1
ATOM 10685 C C . MET B 1 611 ? -10.539 -9.953 8.758 1 96.44 611 MET B C 1
ATOM 10687 O O . MET B 1 611 ? -10.312 -9.312 7.727 1 96.44 611 MET B O 1
ATOM 10691 N N . LEU B 1 612 ? -11.445 -10.875 8.852 1 97.25 612 LEU B N 1
ATOM 10692 C CA . LEU B 1 612 ? -12.203 -11.289 7.68 1 97.25 612 LEU B CA 1
ATOM 10693 C C . LEU B 1 612 ? -13.102 -10.164 7.184 1 97.25 612 LEU B C 1
ATOM 10695 O O . LEU B 1 612 ? -13.273 -9.984 5.977 1 97.25 612 LEU B O 1
ATOM 10699 N N . GLY B 1 613 ? -13.625 -9.453 8.141 1 97.25 613 GLY B N 1
ATOM 10700 C CA . GLY B 1 613 ? -14.422 -8.297 7.754 1 97.25 613 GLY B CA 1
ATOM 10701 C C . GLY B 1 613 ? -13.633 -7.25 6.992 1 97.25 613 GLY B C 1
ATOM 10702 O O . GLY B 1 613 ? -14.117 -6.688 6.008 1 97.25 613 GLY B O 1
ATOM 10703 N N . LEU B 1 614 ? -12.453 -7.035 7.391 1 96.75 614 LEU B N 1
ATOM 10704 C CA . LEU B 1 614 ? -11.594 -6.055 6.738 1 96.75 614 LEU B CA 1
ATOM 10705 C C . LEU B 1 614 ? -11.172 -6.531 5.355 1 96.75 614 LEU B C 1
ATOM 10707 O O . LEU B 1 614 ? -11.125 -5.742 4.41 1 96.75 614 LEU B O 1
ATOM 10711 N N . ILE B 1 615 ? -10.867 -7.793 5.242 1 95 615 ILE B N 1
ATOM 10712 C CA . ILE B 1 615 ? -10.477 -8.344 3.947 1 95 615 ILE B CA 1
ATOM 10713 C C . ILE B 1 615 ? -11.641 -8.227 2.967 1 95 615 ILE B C 1
ATOM 10715 O O . ILE B 1 615 ? -11.461 -7.777 1.833 1 95 615 ILE B O 1
ATOM 10719 N N . TRP B 1 616 ? -12.766 -8.594 3.438 1 96.44 616 TRP B N 1
ATOM 10720 C CA . TRP B 1 616 ? -13.945 -8.508 2.586 1 96.44 616 TRP B CA 1
ATOM 10721 C C . TRP B 1 616 ? -14.172 -7.074 2.117 1 96.44 616 TRP B C 1
ATOM 10723 O O . TRP B 1 616 ? -14.477 -6.84 0.944 1 96.44 616 TRP B O 1
ATOM 10733 N N . THR B 1 617 ? -14.086 -6.184 3.014 1 97.19 617 THR B N 1
ATOM 10734 C CA . THR B 1 617 ? -14.32 -4.773 2.723 1 97.19 617 THR B CA 1
ATOM 10735 C C . THR B 1 617 ? -13.328 -4.262 1.686 1 97.19 617 THR B C 1
ATOM 10737 O O . THR B 1 617 ? -13.711 -3.574 0.735 1 97.19 617 THR B O 1
ATOM 10740 N N . ASP B 1 618 ? -12.148 -4.609 1.859 1 94.88 618 ASP B N 1
ATOM 10741 C CA . ASP B 1 618 ? -11.117 -4.176 0.923 1 94.88 618 ASP B CA 1
ATOM 10742 C C . ASP B 1 618 ? -11.32 -4.805 -0.453 1 94.88 618 ASP B C 1
ATOM 10744 O O . ASP B 1 618 ? -11.219 -4.125 -1.475 1 94.88 618 ASP B O 1
ATOM 10748 N N . MET B 1 619 ? -11.609 -6.039 -0.494 1 92.94 619 MET B N 1
ATOM 10749 C CA . MET B 1 619 ? -11.875 -6.723 -1.757 1 92.94 619 MET B CA 1
ATOM 10750 C C . MET B 1 619 ? -13.055 -6.09 -2.477 1 92.94 619 MET B C 1
ATOM 10752 O O . MET B 1 619 ? -13.023 -5.91 -3.695 1 92.94 619 MET B O 1
ATOM 10756 N N . THR B 1 620 ? -14.008 -5.824 -1.731 1 95.62 620 THR B N 1
ATOM 10757 C CA . THR B 1 620 ? -15.219 -5.258 -2.309 1 95.62 620 THR B CA 1
ATOM 10758 C C . THR B 1 620 ? -14.961 -3.842 -2.82 1 95.62 620 THR B C 1
ATOM 10760 O O . THR B 1 620 ? -15.484 -3.451 -3.867 1 95.62 620 THR B O 1
ATOM 10763 N N . ALA B 1 621 ? -14.188 -3.104 -2.096 1 95.81 621 ALA B N 1
ATOM 10764 C CA . ALA B 1 621 ? -13.852 -1.754 -2.539 1 95.81 621 ALA B CA 1
ATOM 10765 C C . ALA B 1 621 ? -13.156 -1.78 -3.896 1 95.81 621 ALA B C 1
ATOM 10767 O O . ALA B 1 621 ? -13.328 -0.864 -4.703 1 95.81 621 ALA B O 1
ATOM 10768 N N . ASN B 1 622 ? -12.453 -2.807 -4.141 1 92.88 622 ASN B N 1
ATOM 10769 C CA . ASN B 1 622 ? -11.734 -2.951 -5.402 1 92.88 622 ASN B CA 1
ATOM 10770 C C . ASN B 1 622 ? -12.625 -3.557 -6.484 1 92.88 622 ASN B C 1
ATOM 10772 O O . ASN B 1 622 ? -12.227 -3.625 -7.652 1 92.88 622 ASN B O 1
ATOM 10776 N N . THR B 1 623 ? -13.844 -3.955 -6.145 1 93.94 623 THR B N 1
ATOM 10777 C CA . THR B 1 623 ? -14.695 -4.699 -7.066 1 93.94 623 THR B CA 1
ATOM 10778 C C . THR B 1 623 ? -15.797 -3.805 -7.625 1 93.94 623 THR B C 1
ATOM 10780 O O . THR B 1 623 ? -16.141 -3.891 -8.805 1 93.94 623 THR B O 1
ATOM 10783 N N . VAL B 1 624 ? -16.328 -2.959 -6.754 1 96.94 624 VAL B N 1
ATOM 10784 C CA . VAL B 1 624 ? -17.547 -2.281 -7.176 1 96.94 624 VAL B CA 1
ATOM 10785 C C . VAL B 1 624 ? -17.406 -0.778 -6.949 1 96.94 624 VAL B C 1
ATOM 10787 O O . VAL B 1 624 ? -16.5 -0.33 -6.25 1 96.94 624 VAL B O 1
ATOM 10790 N N . VAL B 1 625 ? -18.328 -0.063 -7.629 1 96.69 625 VAL B N 1
ATOM 10791 C CA . VAL B 1 625 ? -18.422 1.389 -7.512 1 96.69 625 VAL B CA 1
ATOM 10792 C C . VAL B 1 625 ? -19.875 1.811 -7.465 1 96.69 625 VAL B C 1
ATOM 10794 O O . VAL B 1 625 ? -20.734 1.167 -8.078 1 96.69 625 VAL B O 1
ATOM 10797 N N . GLY B 1 626 ? -20.125 2.795 -6.605 1 96.62 626 GLY B N 1
ATOM 10798 C CA . GLY B 1 626 ? -21.453 3.389 -6.566 1 96.62 626 GLY B CA 1
ATOM 10799 C C . GLY B 1 626 ? -21.594 4.594 -7.477 1 96.62 626 GLY B C 1
ATOM 10800 O O . GLY B 1 626 ? -20.672 5.406 -7.586 1 96.62 626 GLY B O 1
ATOM 10801 N N . THR B 1 627 ? -22.781 4.711 -8.109 1 94.62 627 THR B N 1
ATOM 10802 C CA . THR B 1 627 ? -22.953 5.785 -9.078 1 94.62 627 THR B CA 1
ATOM 10803 C C . THR B 1 627 ? -23.969 6.801 -8.586 1 94.62 627 THR B C 1
ATOM 10805 O O . THR B 1 627 ? -24.156 7.859 -9.188 1 94.62 627 THR B O 1
ATOM 10808 N N . ARG B 1 628 ? -24.531 6.512 -7.496 1 93.38 628 ARG B N 1
ATOM 10809 C CA . ARG B 1 628 ? -25.578 7.398 -6.992 1 93.38 628 ARG B CA 1
ATOM 10810 C C . ARG B 1 628 ? -24.984 8.484 -6.094 1 93.38 628 ARG B C 1
ATOM 10812 O O . ARG B 1 628 ? -24.156 8.195 -5.238 1 93.38 628 ARG B O 1
ATOM 10819 N N . GLY B 1 629 ? -25.297 9.758 -6.324 1 89.12 629 GLY B N 1
ATOM 10820 C CA . GLY B 1 629 ? -24.969 10.938 -5.543 1 89.12 629 GLY B CA 1
ATOM 10821 C C . GLY B 1 629 ? -26 12.047 -5.684 1 89.12 629 GLY B C 1
ATOM 10822 O O . GLY B 1 629 ? -27.047 11.852 -6.297 1 89.12 629 GLY B O 1
ATOM 10823 N N . TRP B 1 630 ? -25.734 13.148 -5.133 1 86.62 630 TRP B N 1
ATOM 10824 C CA . TRP B 1 630 ? -26.672 14.266 -5.223 1 86.62 630 TRP B CA 1
ATOM 10825 C C . TRP B 1 630 ? -26.844 14.711 -6.672 1 86.62 630 TRP B C 1
ATOM 10827 O O . TRP B 1 630 ? -27.938 15.148 -7.062 1 86.62 630 TRP B O 1
ATOM 10837 N N . HIS B 1 631 ? -25.891 14.508 -7.457 1 79.62 631 HIS B N 1
ATOM 10838 C CA . HIS B 1 631 ? -25.938 15.023 -8.82 1 79.62 631 HIS B CA 1
ATOM 10839 C C . HIS B 1 631 ? -26.828 14.156 -9.711 1 79.62 631 HIS B C 1
ATOM 10841 O O . HIS B 1 631 ? -27.328 14.625 -10.734 1 79.62 631 HIS B O 1
ATOM 10847 N N . ASN B 1 632 ? -27.016 12.93 -9.43 1 75.12 632 ASN B N 1
ATOM 10848 C CA . ASN B 1 632 ? -27.844 12.047 -10.25 1 75.12 632 ASN B CA 1
ATOM 10849 C C . ASN B 1 632 ? -29.016 11.484 -9.461 1 75.12 632 ASN B C 1
ATOM 10851 O O . ASN B 1 632 ? -29.625 10.484 -9.867 1 75.12 632 ASN B O 1
ATOM 10855 N N . ALA B 1 633 ? -29.281 12.078 -8.391 1 67.5 633 ALA B N 1
ATOM 10856 C CA . ALA B 1 633 ? -30.406 11.609 -7.578 1 67.5 633 ALA B CA 1
ATOM 10857 C C . ALA B 1 633 ? -31.734 11.875 -8.273 1 67.5 633 ALA B C 1
ATOM 10859 O O . ALA B 1 633 ? -31.906 12.93 -8.898 1 67.5 633 ALA B O 1
ATOM 10860 N N . PRO B 1 634 ? -32.5 10.75 -8.531 1 59.09 634 PRO B N 1
ATOM 10861 C CA . PRO B 1 634 ? -33.812 10.992 -9.148 1 59.09 634 PRO B CA 1
ATOM 10862 C C . PRO B 1 634 ? -34.625 12.055 -8.406 1 59.09 634 PRO B C 1
ATOM 10864 O O . PRO B 1 634 ? -34.469 12.219 -7.191 1 59.09 634 PRO B O 1
ATOM 10867 N N . SER B 1 635 ? -35.125 13.062 -9.039 1 47.34 635 SER B N 1
ATOM 10868 C CA . SER B 1 635 ? -36 14.07 -8.453 1 47.34 635 SER B CA 1
ATOM 10869 C C . SER B 1 635 ? -37.094 13.43 -7.594 1 47.34 635 SER B C 1
ATOM 10871 O O . SER B 1 635 ? -37.812 12.531 -8.055 1 47.34 635 SER B O 1
ATOM 10873 N N . GLN B 1 636 ? -36.875 13.102 -6.391 1 42.78 636 GLN B N 1
ATOM 10874 C CA . GLN B 1 636 ? -37.969 12.609 -5.543 1 42.78 636 GLN B CA 1
ATOM 10875 C C . GLN B 1 636 ? -39.25 13.359 -5.801 1 42.78 636 GLN B C 1
ATOM 10877 O O . GLN B 1 636 ? -39.312 14.594 -5.719 1 42.78 636 GLN B O 1
ATOM 10882 N N . THR B 1 637 ? -40.125 12.883 -6.535 1 36.84 637 THR B N 1
ATOM 10883 C CA . THR B 1 637 ? -41.531 13.336 -6.438 1 36.84 637 THR B CA 1
ATOM 10884 C C . THR B 1 637 ? -42.031 13.227 -5 1 36.84 637 THR B C 1
ATOM 10886 O O . THR B 1 637 ? -43.219 13.133 -4.766 1 36.84 637 THR B O 1
ATOM 10889 N N . SER B 1 638 ? -41.5 12.852 -3.975 1 34.22 638 SER B N 1
ATOM 10890 C CA . SER B 1 638 ? -42.312 12.797 -2.777 1 34.22 638 SER B CA 1
ATOM 10891 C C . SER B 1 638 ? -43.125 14.078 -2.588 1 34.22 638 SER B C 1
ATOM 10893 O O . SER B 1 638 ? -42.594 15.18 -2.785 1 34.22 638 SER B O 1
ATOM 10895 N N . LYS B 1 639 ? -44.5 14.031 -2.336 1 32.81 639 LYS B N 1
ATOM 10896 C CA . LYS B 1 639 ? -45.469 15 -1.868 1 32.81 639 LYS B CA 1
ATOM 10897 C C . LYS B 1 639 ? -44.938 15.82 -0.699 1 32.81 639 LYS B C 1
ATOM 10899 O O . LYS B 1 639 ? -45.344 16.953 -0.484 1 32.81 639 LYS B O 1
ATOM 10904 N N . ASN B 1 640 ? -44.719 15.156 0.446 1 29.52 640 ASN B N 1
ATOM 10905 C CA . ASN B 1 640 ? -44.562 15.922 1.681 1 29.52 640 ASN B CA 1
ATOM 10906 C C . ASN B 1 640 ? -43.281 16.703 1.704 1 29.52 640 ASN B C 1
ATOM 10908 O O . ASN B 1 640 ? -43.094 17.609 2.523 1 29.52 640 ASN B O 1
ATOM 10912 N N . SER B 1 641 ? -42.125 16.078 1.675 1 31.23 641 SER B N 1
ATOM 10913 C CA . SER B 1 641 ? -41.062 16.938 2.158 1 31.23 641 SER B CA 1
ATOM 10914 C C . SER B 1 641 ? -40.719 18.031 1.146 1 31.23 641 SER B C 1
ATOM 10916 O O . SER B 1 641 ? -40.312 17.734 0.016 1 31.23 641 SER B O 1
ATOM 10918 N N . LYS B 1 642 ? -41.281 19.156 1.158 1 32.5 642 LYS B N 1
ATOM 10919 C CA . LYS B 1 642 ? -41.188 20.516 0.622 1 32.5 642 LYS B CA 1
ATOM 10920 C C . LYS B 1 642 ? -39.75 20.922 0.393 1 32.5 642 LYS B C 1
ATOM 10922 O O . LYS B 1 642 ? -39.469 22.016 -0.124 1 32.5 642 LYS B O 1
ATOM 10927 N N . ARG B 1 643 ? -38.906 20.547 1.186 1 32.78 643 ARG B N 1
ATOM 10928 C CA . ARG B 1 643 ? -37.688 21.344 1.148 1 32.78 643 ARG B CA 1
ATOM 10929 C C . ARG B 1 643 ? -36.719 20.812 0.101 1 32.78 643 ARG B C 1
ATOM 10931 O O . ARG B 1 643 ? -35.5 20.891 0.276 1 32.78 643 ARG B O 1
ATOM 10938 N N . MET B 1 644 ? -36.938 19.812 -0.601 1 35.88 644 MET B N 1
ATOM 10939 C CA . MET B 1 644 ? -35.938 19.438 -1.599 1 35.88 644 MET B CA 1
ATOM 10940 C C . MET B 1 644 ? -35.812 20.531 -2.658 1 35.88 644 MET B C 1
ATOM 10942 O O . MET B 1 644 ? -36.781 20.906 -3.299 1 35.88 644 MET B O 1
ATOM 10946 N N . SER B 1 645 ? -34.719 21.172 -2.734 1 37.66 645 SER B N 1
ATOM 10947 C CA . SER B 1 645 ? -34.188 22.297 -3.508 1 37.66 645 SER B CA 1
ATOM 10948 C C . SER B 1 645 ? -34.281 22.016 -5.004 1 37.66 645 SER B C 1
ATOM 10950 O O . SER B 1 645 ? -34.281 20.859 -5.426 1 37.66 645 SER B O 1
ATOM 10952 N N . LYS B 1 646 ? -34.719 23.047 -5.801 1 36.84 646 LYS B N 1
ATOM 10953 C CA . LYS B 1 646 ? -34.781 23.344 -7.227 1 36.84 646 LYS B CA 1
ATOM 10954 C C . LYS B 1 646 ? -33.531 22.844 -7.961 1 36.84 646 LYS B C 1
ATOM 10956 O O . LYS B 1 646 ? -32.406 23.156 -7.57 1 36.84 646 LYS B O 1
ATOM 10961 N N . ARG B 1 647 ? -33.625 21.812 -8.617 1 39.56 647 ARG B N 1
ATOM 10962 C CA . ARG B 1 647 ? -32.625 21.391 -9.609 1 39.56 647 ARG B CA 1
ATOM 10963 C C . ARG B 1 647 ? -32.406 22.484 -10.648 1 39.56 647 ARG B C 1
ATOM 10965 O O . ARG B 1 647 ? -33.281 22.781 -11.453 1 39.56 647 ARG B O 1
ATOM 10972 N N . ASP B 1 648 ? -31.875 23.562 -10.383 1 38.84 648 ASP B N 1
ATOM 10973 C CA . ASP B 1 648 ? -31.531 24.391 -11.531 1 38.84 648 ASP B CA 1
ATOM 10974 C C . ASP B 1 648 ? -30.438 23.719 -12.375 1 38.84 648 ASP B C 1
ATOM 10976 O O . ASP B 1 648 ? -29.766 22.812 -11.906 1 38.84 648 ASP B O 1
ATOM 10980 N N . VAL B 1 649 ? -30.203 24.031 -13.641 1 44.22 649 VAL B N 1
ATOM 10981 C CA . VAL B 1 649 ? -29.297 23.547 -14.68 1 44.22 649 VAL B CA 1
ATOM 10982 C C . VAL B 1 649 ? -28.016 23 -14.047 1 44.22 649 VAL B C 1
ATOM 10984 O O . VAL B 1 649 ? -27.438 22.031 -14.539 1 44.22 649 VAL B O 1
ATOM 10987 N N . GLY B 1 650 ? -27.109 23.547 -13.047 1 47.62 650 GLY B N 1
ATOM 10988 C CA . GLY B 1 650 ? -25.703 23.484 -12.688 1 47.62 650 GLY B CA 1
ATOM 10989 C C . GLY B 1 650 ? -25.453 22.844 -11.336 1 47.62 650 GLY B C 1
ATOM 10990 O O . GLY B 1 650 ? -24.312 22.688 -10.914 1 47.62 650 GLY B O 1
ATOM 10991 N N . GLY B 1 651 ? -26.375 22.031 -10.539 1 62.03 651 GLY B N 1
ATOM 10992 C CA . GLY B 1 651 ? -26.078 21.406 -9.266 1 62.03 651 GLY B CA 1
ATOM 10993 C C . GLY B 1 651 ? -27.297 21.281 -8.367 1 62.03 651 GLY B C 1
ATOM 10994 O O . GLY B 1 651 ? -28.375 21.766 -8.711 1 62.03 651 GLY B O 1
ATOM 10995 N N . VAL B 1 652 ? -27.484 20.266 -7.41 1 77.38 652 VAL B N 1
ATOM 10996 C CA . VAL B 1 652 ? -28.562 20.062 -6.445 1 77.38 652 VAL B CA 1
ATOM 10997 C C . VAL B 1 652 ? -28.266 20.828 -5.164 1 77.38 652 VAL B C 1
ATOM 10999 O O . VAL B 1 652 ? -27.125 20.844 -4.68 1 77.38 652 VAL B O 1
ATOM 11002 N N . SER B 1 653 ? -29.25 21.578 -4.711 1 82.19 653 SER B N 1
ATOM 11003 C CA . SER B 1 653 ? -29.094 22.328 -3.461 1 82.19 653 SER B CA 1
ATOM 11004 C C . SER B 1 653 ? -29.406 21.453 -2.256 1 82.19 653 SER B C 1
ATOM 11006 O O . SER B 1 653 ? -30.469 20.812 -2.201 1 82.19 653 SER B O 1
ATOM 11008 N N . VAL B 1 654 ? -28.484 21.359 -1.415 1 86.81 654 VAL B N 1
ATOM 11009 C CA . VAL B 1 654 ? -28.594 20.531 -0.217 1 86.81 654 VAL B CA 1
ATOM 11010 C C . VAL B 1 654 ? -28.469 21.406 1.027 1 86.81 654 VAL B C 1
ATOM 11012 O O . VAL B 1 654 ? -27.609 22.297 1.087 1 86.81 654 VAL B O 1
ATOM 11015 N N . PRO B 1 655 ? -29.344 21.219 1.923 1 86.81 655 PRO B N 1
ATOM 11016 C CA . PRO B 1 655 ? -29.219 21.969 3.174 1 86.81 655 PRO B CA 1
ATOM 11017 C C . PRO B 1 655 ? -27.984 21.547 3.99 1 86.81 655 PRO B C 1
ATOM 11019 O O . PRO B 1 655 ? -27.812 20.375 4.293 1 86.81 655 PRO B O 1
ATOM 11022 N N . VAL B 1 656 ? -27.188 22.5 4.277 1 90.62 656 VAL B N 1
ATOM 11023 C CA . VAL B 1 656 ? -25.969 22.234 5.039 1 90.62 656 VAL B CA 1
ATOM 11024 C C . VAL B 1 656 ? -25.844 23.234 6.184 1 90.62 656 VAL B C 1
ATOM 11026 O O . VAL B 1 656 ? -26.453 24.312 6.141 1 90.62 656 VAL B O 1
ATOM 11029 N N . THR B 1 657 ? -25.188 22.828 7.234 1 89.75 657 THR B N 1
ATOM 11030 C CA . THR B 1 657 ? -24.828 23.734 8.312 1 89.75 657 THR B CA 1
ATOM 11031 C C . THR B 1 657 ? -23.484 24.391 8.039 1 89.75 657 THR B C 1
ATOM 11033 O O . THR B 1 657 ? -22.438 23.734 8.055 1 89.75 657 THR B O 1
ATOM 11036 N N . LEU B 1 658 ? -23.484 25.656 7.832 1 88.31 658 LEU B N 1
ATOM 11037 C CA . LEU B 1 658 ? -22.281 26.391 7.504 1 88.31 658 LEU B CA 1
ATOM 11038 C C . LEU B 1 658 ? -21.516 26.781 8.766 1 88.31 658 LEU B C 1
ATOM 11040 O O . LEU B 1 658 ? -22.125 27.047 9.805 1 88.31 658 LEU B O 1
ATOM 11044 N N . TRP B 1 659 ? -20.188 26.703 8.586 1 84.12 659 TRP B N 1
ATOM 11045 C CA . TRP B 1 659 ? -19.328 27.203 9.656 1 84.12 659 TRP B CA 1
ATOM 11046 C C . TRP B 1 659 ? -18.953 28.656 9.398 1 84.12 659 TRP B C 1
ATOM 11048 O O . TRP B 1 659 ? -18.641 29.031 8.273 1 84.12 659 TRP B O 1
ATOM 11058 N N . SER B 1 660 ? -19.25 29.469 10.289 1 79.38 660 SER B N 1
ATOM 11059 C CA . SER B 1 660 ? -18.922 30.875 10.125 1 79.38 660 SER B CA 1
ATOM 11060 C C . SER B 1 660 ? -18.109 31.406 11.305 1 79.38 660 SER B C 1
ATOM 11062 O O . SER B 1 660 ? -18.109 30.797 12.383 1 79.38 660 SER B O 1
ATOM 11064 N N . ARG B 1 661 ? -17.297 32.312 10.953 1 75.25 661 ARG B N 1
ATOM 11065 C CA . ARG B 1 661 ? -16.516 33 11.977 1 75.25 661 ARG B CA 1
ATOM 11066 C C . ARG B 1 661 ? -17.422 33.844 12.859 1 75.25 661 ARG B C 1
ATOM 11068 O O . ARG B 1 661 ? -18.188 34.688 12.359 1 75.25 661 ARG B O 1
ATOM 11075 N N . ASN B 1 662 ? -17.469 33.344 14.086 1 75.06 662 ASN B N 1
ATOM 11076 C CA . ASN B 1 662 ? -18.219 34.156 15.047 1 75.06 662 ASN B CA 1
ATOM 11077 C C . ASN B 1 662 ? -17.281 34.906 16 1 75.06 662 ASN B C 1
ATOM 11079 O O . ASN B 1 662 ? -16.281 34.344 16.453 1 75.06 662 ASN B O 1
ATOM 11083 N N . ILE B 1 663 ? -17.438 36.188 16.047 1 68.81 663 ILE B N 1
ATOM 11084 C CA . ILE B 1 663 ? -16.688 37 17 1 68.81 663 ILE B CA 1
ATOM 11085 C C . ILE B 1 663 ? -17.266 36.844 18.406 1 68.81 663 ILE B C 1
ATOM 11087 O O . ILE B 1 663 ? -18.469 37.031 18.609 1 68.81 663 ILE B O 1
ATOM 11091 N N . LYS B 1 664 ? -16.438 36.188 19.141 1 75.12 664 LYS B N 1
ATOM 11092 C CA . LYS B 1 664 ? -16.828 36.062 20.547 1 75.12 664 LYS B CA 1
ATOM 11093 C C . LYS B 1 664 ? -15.984 36.969 21.422 1 75.12 664 LYS B C 1
ATOM 11095 O O . LYS B 1 664 ? -15.047 37.625 20.953 1 75.12 664 LYS B O 1
ATOM 11100 N N . TYR B 1 665 ? -16.578 37.375 22.656 1 78.06 665 TYR B N 1
ATOM 11101 C CA . TYR B 1 665 ? -15.922 38.312 23.578 1 78.06 665 TYR B CA 1
ATOM 11102 C C . TYR B 1 665 ? -15.641 37.625 24.906 1 78.06 665 TYR B C 1
ATOM 11104 O O . TYR B 1 665 ? -16.516 36.969 25.469 1 78.06 665 TYR B O 1
ATOM 11112 N N . HIS B 1 666 ? -14.367 37.625 25.266 1 81.69 666 HIS B N 1
ATOM 11113 C CA . HIS B 1 666 ? -14.047 37.219 26.625 1 81.69 666 HIS B CA 1
ATOM 11114 C C . HIS B 1 666 ? -14.586 38.219 27.641 1 81.69 666 HIS B C 1
ATOM 11116 O O . HIS B 1 666 ? -14.094 39.344 27.734 1 81.69 666 HIS B O 1
ATOM 11122 N N . ILE B 1 667 ? -15.422 37.875 28.531 1 82.94 667 ILE B N 1
ATOM 11123 C CA . ILE B 1 667 ? -16.188 38.719 29.438 1 82.94 667 ILE B CA 1
ATOM 11124 C C . ILE B 1 667 ? -15.25 39.375 30.438 1 82.94 667 ILE B C 1
ATOM 11126 O O . ILE B 1 667 ? -15.438 40.562 30.797 1 82.94 667 ILE B O 1
ATOM 11130 N N . PRO B 1 668 ? -14.172 38.719 30.766 1 85.62 668 PRO B N 1
ATOM 11131 C CA . PRO B 1 668 ? -13.328 39.406 31.75 1 85.62 668 PRO B CA 1
ATOM 11132 C C . PRO B 1 668 ? -12.719 40.688 31.188 1 85.62 668 PRO B C 1
ATOM 11134 O O . PRO B 1 668 ? -12.484 41.656 31.938 1 85.62 668 PRO B O 1
ATOM 11137 N N . TYR B 1 669 ? -12.594 40.719 29.953 1 82.06 669 TYR B N 1
ATOM 11138 C CA . TYR B 1 669 ? -12.016 41.906 29.359 1 82.06 669 TYR B CA 1
ATOM 11139 C C . TYR B 1 669 ? -13.055 43 29.219 1 82.06 669 TYR B C 1
ATOM 11141 O O . TYR B 1 669 ? -12.719 44.156 28.969 1 82.06 669 TYR B O 1
ATOM 11149 N N . ALA B 1 670 ? -14.32 42.594 29.531 1 83.69 670 ALA B N 1
ATOM 11150 C CA . ALA B 1 670 ? -15.406 43.562 29.406 1 83.69 670 ALA B CA 1
ATOM 11151 C C . ALA B 1 670 ? -15.742 44.188 30.766 1 83.69 670 ALA B C 1
ATOM 11153 O O . ALA B 1 670 ? -16.531 45.125 30.844 1 83.69 670 ALA B O 1
ATOM 11154 N N . ILE B 1 671 ? -15.094 43.812 31.75 1 87.56 671 ILE B N 1
ATOM 11155 C CA . ILE B 1 671 ? -15.438 44.281 33.094 1 87.56 671 ILE B CA 1
ATOM 11156 C C . ILE B 1 671 ? -15.242 45.781 33.188 1 87.56 671 ILE B C 1
ATOM 11158 O O . ILE B 1 671 ? -16.125 46.5 33.656 1 87.56 671 ILE B O 1
ATOM 11162 N N . PRO B 1 672 ? -14.109 46.375 32.812 1 84.06 672 PRO B N 1
ATOM 11163 C CA . PRO B 1 672 ? -13.961 47.812 32.906 1 84.06 672 PRO B CA 1
ATOM 11164 C C . PRO B 1 672 ? -15.023 48.562 32.094 1 84.06 672 PRO B C 1
ATOM 11166 O O . PRO B 1 672 ? -15.492 49.625 32.531 1 84.06 672 PRO B O 1
ATOM 11169 N N . ALA B 1 673 ? -15.461 48 31.078 1 85.12 673 ALA B N 1
ATOM 11170 C CA . ALA B 1 673 ? -16.484 48.656 30.281 1 85.12 673 ALA B CA 1
ATOM 11171 C C . ALA B 1 673 ? -17.844 48.625 30.984 1 85.12 673 ALA B C 1
ATOM 11173 O O . ALA B 1 673 ? -18.594 49.594 30.953 1 85.12 673 ALA B O 1
ATOM 11174 N N . PHE B 1 674 ? -18.031 47.594 31.656 1 89.06 674 PHE B N 1
ATOM 11175 C CA . PHE B 1 674 ? -19.281 47.469 32.406 1 89.06 674 PHE B CA 1
ATOM 11176 C C . PHE B 1 674 ? -19.297 48.438 33.562 1 89.06 674 PHE B C 1
ATOM 11178 O O . PHE B 1 674 ? -20.328 49.062 33.875 1 89.06 674 PHE B O 1
ATOM 11185 N N . ILE B 1 675 ? -18.188 48.688 34.156 1 87.12 675 ILE B N 1
ATOM 11186 C CA . ILE B 1 675 ? -18.078 49.625 35.281 1 87.12 675 ILE B CA 1
ATOM 11187 C C . ILE B 1 675 ? -18.312 51.062 34.781 1 87.12 675 ILE B C 1
ATOM 11189 O O . ILE B 1 675 ? -19.078 51.812 35.375 1 87.12 675 ILE B O 1
ATOM 11193 N N . VAL B 1 676 ? -17.719 51.344 33.688 1 85.94 676 VAL B N 1
ATOM 11194 C CA . VAL B 1 676 ? -17.875 52.656 33.125 1 85.94 676 VAL B CA 1
ATOM 11195 C C . VAL B 1 676 ? -19.328 52.875 32.719 1 85.94 676 VAL B C 1
ATOM 11197 O O . VAL B 1 676 ? -19.875 53.969 32.906 1 85.94 676 VAL B O 1
ATOM 11200 N N . LEU B 1 677 ? -19.828 51.875 32.219 1 88.06 677 LEU B N 1
ATOM 11201 C CA . LEU B 1 677 ? -21.219 51.969 31.797 1 88.06 677 LEU B CA 1
ATOM 11202 C C . LEU B 1 677 ? -22.141 52.125 33 1 88.06 677 LEU B C 1
ATOM 11204 O O . LEU B 1 677 ? -23.062 52.969 32.969 1 88.06 677 LEU B O 1
ATOM 11208 N N . ALA B 1 678 ? -21.859 51.469 34.031 1 90 678 ALA B N 1
ATOM 11209 C CA . ALA B 1 678 ? -22.656 51.594 35.25 1 90 678 ALA B CA 1
ATOM 11210 C C . ALA B 1 678 ? -22.5 53 35.875 1 90 678 ALA B C 1
ATOM 11212 O O . ALA B 1 678 ? -23.5 53.594 36.281 1 90 678 ALA B O 1
ATOM 11213 N N . LEU B 1 679 ? -21.297 53.469 35.875 1 86.88 679 LEU B N 1
ATOM 11214 C CA . LEU B 1 679 ? -21.047 54.812 36.406 1 86.88 679 LEU B CA 1
ATOM 11215 C C . LEU B 1 679 ? -21.703 55.875 35.531 1 86.88 679 LEU B C 1
ATOM 11217 O O . LEU B 1 679 ? -22.266 56.844 36.062 1 86.88 679 LEU B O 1
ATOM 11221 N N . SER B 1 680 ? -21.703 55.625 34.281 1 85.88 680 SER B N 1
ATOM 11222 C CA . SER B 1 680 ? -22.344 56.594 33.375 1 85.88 680 SER B CA 1
ATOM 11223 C C . SER B 1 680 ? -23.859 56.594 33.531 1 85.88 680 SER B C 1
ATOM 11225 O O . SER B 1 680 ? -24.484 57.656 33.531 1 85.88 680 SER B O 1
ATOM 11227 N N . ILE B 1 681 ? -24.312 55.438 33.781 1 88.56 681 ILE B N 1
ATOM 11228 C CA . ILE B 1 681 ? -25.75 55.312 34 1 88.56 681 ILE B CA 1
ATOM 11229 C C . ILE B 1 681 ? -26.141 55.938 35.344 1 88.56 681 ILE B C 1
ATOM 11231 O O . ILE B 1 681 ? -27.125 56.656 35.438 1 88.56 681 ILE B O 1
ATOM 11235 N N . ALA B 1 682 ? -25.281 55.719 36.281 1 87.44 682 ALA B N 1
ATOM 11236 C CA . ALA B 1 682 ? -25.531 56.281 37.625 1 87.44 682 ALA B CA 1
ATOM 11237 C C . ALA B 1 682 ? -25.469 57.812 37.594 1 87.44 682 ALA B C 1
ATOM 11239 O O . ALA B 1 682 ? -26.312 58.5 38.156 1 87.44 682 ALA B O 1
ATOM 11240 N N . LEU B 1 683 ? -24.547 58.312 36.844 1 83.88 683 LEU B N 1
ATOM 11241 C CA . LEU B 1 683 ? -24.406 59.75 36.719 1 83.88 683 LEU B CA 1
ATOM 11242 C C . LEU B 1 683 ? -25.547 60.344 35.938 1 83.88 683 LEU B C 1
ATOM 11244 O O . LEU B 1 683 ? -26.062 61.438 36.25 1 83.88 683 LEU B O 1
ATOM 11248 N N . ALA B 1 684 ? -25.922 59.594 34.969 1 85.88 684 ALA B N 1
ATOM 11249 C CA . ALA B 1 684 ? -27.062 60.062 34.188 1 85.88 684 ALA B CA 1
ATOM 11250 C C . ALA B 1 684 ? -28.344 60 35 1 85.88 684 ALA B C 1
ATOM 11252 O O . ALA B 1 684 ? -29.156 60.938 34.938 1 85.88 684 ALA B O 1
ATOM 11253 N N . GLY B 1 685 ? -28.453 59.031 35.75 1 85.62 685 GLY B N 1
ATOM 11254 C CA . GLY B 1 685 ? -29.609 58.938 36.625 1 85.62 685 GLY B CA 1
ATOM 11255 C C . GLY B 1 685 ? -29.625 60.031 37.688 1 85.62 685 GLY B C 1
ATOM 11256 O O . GLY B 1 685 ? -30.672 60.625 37.938 1 85.62 685 GLY B O 1
ATOM 11257 N N . PHE B 1 686 ? -28.5 60.312 38.25 1 84.38 686 PHE B N 1
ATOM 11258 C CA . PHE B 1 686 ? -28.375 61.344 39.25 1 84.38 686 PHE B CA 1
ATOM 11259 C C . PHE B 1 686 ? -28.703 62.719 38.656 1 84.38 686 PHE B C 1
ATOM 11261 O O . PHE B 1 686 ? -29.391 63.531 39.281 1 84.38 686 PHE B O 1
ATOM 11268 N N . THR B 1 687 ? -28.375 62.875 37.469 1 82.19 687 THR B N 1
ATOM 11269 C CA . THR B 1 687 ? -28.641 64.125 36.812 1 82.19 687 THR B CA 1
ATOM 11270 C C . THR B 1 687 ? -30.141 64.25 36.5 1 82.19 687 THR B C 1
ATOM 11272 O O . THR B 1 687 ? -30.703 65.375 36.656 1 82.19 687 THR B O 1
ATOM 11275 N N . ILE B 1 688 ? -30.609 63.219 36.219 1 85.38 688 ILE B N 1
ATOM 11276 C CA . ILE B 1 688 ? -32.031 63.219 35.938 1 85.38 688 ILE B CA 1
ATOM 11277 C C . ILE B 1 688 ? -32.812 63.469 37.25 1 85.38 688 ILE B C 1
ATOM 11279 O O . ILE B 1 688 ? -33.75 64.25 37.25 1 85.38 688 ILE B O 1
ATOM 11283 N N . CYS B 1 689 ? -32.406 62.938 38.281 1 85.31 689 CYS B N 1
ATOM 11284 C CA . CYS B 1 689 ? -33.031 63.125 39.562 1 85.31 689 CYS B CA 1
ATOM 11285 C C . CYS B 1 689 ? -32.906 64.562 40.031 1 85.31 689 CYS B C 1
ATOM 11287 O O . CYS B 1 689 ? -33.875 65.125 40.531 1 85.31 689 CYS B O 1
ATOM 11289 N N . LEU B 1 690 ? -31.844 65.125 39.781 1 81.06 690 LEU B N 1
ATOM 11290 C CA . LEU B 1 690 ? -31.641 66.5 40.188 1 81.06 690 LEU B CA 1
ATOM 11291 C C . LEU B 1 690 ? -32.469 67.438 39.312 1 81.06 690 LEU B C 1
ATOM 11293 O O . LEU B 1 690 ? -32.969 68.5 39.781 1 81.06 690 LEU B O 1
ATOM 11297 N N . LEU B 1 691 ? -32.656 66.938 38.188 1 80.81 691 LEU B N 1
ATOM 11298 C CA . LEU B 1 691 ? -33.5 67.75 37.281 1 80.81 691 LEU B CA 1
ATOM 11299 C C . LEU B 1 691 ? -34.969 67.688 37.656 1 80.81 691 LEU B C 1
ATOM 11301 O O . LEU B 1 691 ? -35.688 68.688 37.594 1 80.81 691 LEU B O 1
ATOM 11305 N N . ILE B 1 692 ? -35.188 66.562 38.062 1 79.5 692 ILE B N 1
ATOM 11306 C CA . ILE B 1 692 ? -36.594 66.375 38.469 1 79.5 692 ILE B CA 1
ATOM 11307 C C . ILE B 1 692 ? -36.875 67.062 39.75 1 79.5 692 ILE B C 1
ATOM 11309 O O . ILE B 1 692 ? -37.938 67.688 39.906 1 79.5 692 ILE B O 1
ATOM 11313 N N . LEU B 1 693 ? -35.969 67.125 40.688 1 77.06 693 LEU B N 1
ATOM 11314 C CA . LEU B 1 693 ? -36.156 67.812 41.969 1 77.06 693 LEU B CA 1
ATOM 11315 C C . LEU B 1 693 ? -35.969 69.312 41.844 1 77.06 693 LEU B C 1
ATOM 11317 O O . LEU B 1 693 ? -36.156 70 42.844 1 77.06 693 LEU B O 1
ATOM 11321 N N . ARG B 1 694 ? -35.844 69.812 40.625 1 65.38 694 ARG B N 1
ATOM 11322 C CA . ARG B 1 694 ? -35.719 71.188 40.281 1 65.38 694 ARG B CA 1
ATOM 11323 C C . ARG B 1 694 ? -34.625 71.875 41.125 1 65.38 694 ARG B C 1
ATOM 11325 O O . ARG B 1 694 ? -34.75 73.062 41.469 1 65.38 694 ARG B O 1
ATOM 11332 N N . ARG B 1 695 ? -33.75 71.125 41.688 1 62.34 695 ARG B N 1
ATOM 11333 C CA . ARG B 1 695 ? -32.688 71.75 42.438 1 62.34 695 ARG B CA 1
ATOM 11334 C C . ARG B 1 695 ? -31.562 72.25 41.531 1 62.34 695 ARG B C 1
ATOM 11336 O O . ARG B 1 695 ? -30.797 73.125 41.875 1 62.34 695 ARG B O 1
ATOM 11343 N N . THR B 1 696 ? -31.359 71.562 40.5 1 67.62 696 THR B N 1
ATOM 11344 C CA . THR B 1 696 ? -30.328 71.938 39.531 1 67.62 696 THR B CA 1
ATOM 11345 C C . THR B 1 696 ? -30.938 72.125 38.125 1 67.62 696 THR B C 1
ATOM 11347 O O . THR B 1 696 ? -31.688 71.25 37.656 1 67.62 696 THR B O 1
ATOM 11350 N N . GLY B 1 697 ? -31.359 73.312 37.75 1 64.75 697 GLY B N 1
ATOM 11351 C CA . GLY B 1 697 ? -31.906 73.562 36.406 1 64.75 697 GLY B CA 1
ATOM 11352 C C . GLY B 1 697 ? -30.906 74.188 35.469 1 64.75 697 GLY B C 1
ATOM 11353 O O . GLY B 1 697 ? -29.859 74.688 35.906 1 64.75 697 GLY B O 1
ATOM 11354 N N . LEU B 1 698 ? -31.094 74.062 34.156 1 72.06 698 LEU B N 1
ATOM 11355 C CA . LEU B 1 698 ? -30.266 74.688 33.156 1 72.06 698 LEU B CA 1
ATOM 11356 C C . LEU B 1 698 ? -30.188 76.188 33.406 1 72.06 698 LEU B C 1
ATOM 11358 O O . LEU B 1 698 ? -29.141 76.812 33.188 1 72.06 698 LEU B O 1
ATOM 11362 N N . GLY B 1 699 ? -31.266 76.688 33.938 1 69.44 699 GLY B N 1
ATOM 11363 C CA . GLY B 1 699 ? -31.281 78.125 34.281 1 69.44 699 GLY B CA 1
ATOM 11364 C C . GLY B 1 699 ? -30.359 78.438 35.469 1 69.44 699 GLY B C 1
ATOM 11365 O O . GLY B 1 699 ? -29.656 79.438 35.438 1 69.44 699 GLY B O 1
ATOM 11366 N N . GLN B 1 700 ? -30.328 77.5 36.375 1 72.44 700 GLN B N 1
ATOM 11367 C CA . GLN B 1 700 ? -29.453 77.75 37.531 1 72.44 700 GLN B CA 1
ATOM 11368 C C . GLN B 1 700 ? -28 77.562 37.125 1 72.44 700 GLN B C 1
ATOM 11370 O O . GLN B 1 700 ? -27.125 78.312 37.625 1 72.44 700 GLN B O 1
ATOM 11375 N N . MET B 1 701 ? -27.703 76.562 36.344 1 75.5 701 MET B N 1
ATOM 11376 C CA . MET B 1 701 ? -26.328 76.375 35.875 1 75.5 701 MET B CA 1
ATOM 11377 C C . MET B 1 701 ? -25.859 77.625 35.062 1 75.5 701 MET B C 1
ATOM 11379 O O . MET B 1 701 ? -24.719 78.062 35.188 1 75.5 701 MET B O 1
ATOM 11383 N N . ARG B 1 702 ? -26.75 78.188 34.375 1 75.56 702 ARG B N 1
ATOM 11384 C CA . ARG B 1 702 ? -26.422 79.438 33.656 1 75.56 702 ARG B CA 1
ATOM 11385 C C . ARG B 1 702 ? -26.156 80.562 34.625 1 75.56 702 ARG B C 1
ATOM 11387 O O . ARG B 1 702 ? -25.25 81.375 34.375 1 75.56 702 ARG B O 1
ATOM 11394 N N . SER B 1 703 ? -26.953 80.625 35.625 1 73.31 703 SER B N 1
ATOM 11395 C CA . SER B 1 703 ? -26.75 81.688 36.625 1 73.31 703 SER B CA 1
ATOM 11396 C C . SER B 1 703 ? -25.422 81.5 37.344 1 73.31 703 SER B C 1
ATOM 11398 O O . SER B 1 703 ? -24.703 82.438 37.594 1 73.31 703 SER B O 1
ATOM 11400 N N . TYR B 1 704 ? -25.078 80.188 37.562 1 73.62 704 TYR B N 1
ATOM 11401 C CA . TYR B 1 704 ? -23.812 79.938 38.25 1 73.62 704 TYR B CA 1
ATOM 11402 C C . TYR B 1 704 ? -22.641 80.188 37.344 1 73.62 704 TYR B C 1
ATOM 11404 O O . TYR B 1 704 ? -21.625 80.75 37.75 1 73.62 704 TYR B O 1
ATOM 11412 N N . LEU B 1 705 ? -22.766 80 36.125 1 77.38 705 LEU B N 1
ATOM 11413 C CA . LEU B 1 705 ? -21.719 80.25 35.156 1 77.38 705 LEU B CA 1
ATOM 11414 C C . LEU B 1 705 ? -21.547 81.75 34.938 1 77.38 705 LEU B C 1
ATOM 11416 O O . LEU B 1 705 ? -20.422 82.25 34.812 1 77.38 705 LEU B O 1
ATOM 11420 N N . ALA B 1 706 ? -22.609 82.438 34.969 1 75.12 706 ALA B N 1
ATOM 11421 C CA . ALA B 1 706 ? -22.547 83.875 34.781 1 75.12 706 ALA B CA 1
ATOM 11422 C C . ALA B 1 706 ? -21.969 84.562 36.031 1 75.12 706 ALA B C 1
ATOM 11424 O O . ALA B 1 706 ? -21.172 85.5 35.906 1 75.12 706 ALA B O 1
ATOM 11425 N N . ARG B 1 707 ? -22.281 84 37.125 1 71.19 707 ARG B N 1
ATOM 11426 C CA . ARG B 1 707 ? -21.844 84.625 38.375 1 71.19 707 ARG B CA 1
ATOM 11427 C C . ARG B 1 707 ? -20.375 84.312 38.656 1 71.19 707 ARG B C 1
ATOM 11429 O O . ARG B 1 707 ? -19.703 85.062 39.344 1 71.19 707 ARG B O 1
ATOM 11436 N N . THR B 1 708 ? -19.938 83.188 38.094 1 72.38 708 THR B N 1
ATOM 11437 C CA . THR B 1 708 ? -18.578 82.812 38.406 1 72.38 708 THR B CA 1
ATOM 11438 C C . THR B 1 708 ? -17.641 83.125 37.25 1 72.38 708 THR B C 1
ATOM 11440 O O . THR B 1 708 ? -16.453 82.75 37.281 1 72.38 708 THR B O 1
ATOM 11443 N N . SER B 1 709 ? -18.109 83.812 36.281 1 77.12 709 SER B N 1
ATOM 11444 C CA . SER B 1 709 ? -17.266 84.25 35.188 1 77.12 709 SER B CA 1
ATOM 11445 C C . SER B 1 709 ? -16.422 85.438 35.531 1 77.12 709 SER B C 1
ATOM 11447 O O . SER B 1 709 ? -16.938 86.438 36.062 1 77.12 709 SER B O 1
ATOM 11449 N N . PRO B 1 710 ? -15.172 85.312 35.438 1 73.19 710 PRO B N 1
ATOM 11450 C CA . PRO B 1 710 ? -14.297 86.375 35.844 1 73.19 710 PRO B CA 1
ATOM 11451 C C . PRO B 1 710 ? -14.609 87.688 35.094 1 73.19 710 PRO B C 1
ATOM 11453 O O . PRO B 1 710 ? -14.523 88.75 35.656 1 73.19 710 PRO B O 1
ATOM 11456 N N . GLY B 1 711 ? -15.039 87.625 33.844 1 73.56 711 GLY B N 1
ATOM 11457 C CA . GLY B 1 711 ? -15.375 88.875 33.125 1 73.56 711 GLY B CA 1
ATOM 11458 C C . GLY B 1 711 ? -16.562 89.625 33.719 1 73.56 711 GLY B C 1
ATOM 11459 O O . GLY B 1 711 ? -16.562 90.812 33.812 1 73.56 711 GLY B O 1
ATOM 11460 N N . ARG B 1 712 ? -17.422 88.938 34.188 1 75.75 712 ARG B N 1
ATOM 11461 C CA . ARG B 1 712 ? -18.609 89.562 34.75 1 75.75 712 ARG B CA 1
ATOM 11462 C C . ARG B 1 712 ? -18.344 90.062 36.188 1 75.75 712 ARG B C 1
ATOM 11464 O O . ARG B 1 712 ? -18.922 91.062 36.594 1 75.75 712 ARG B O 1
ATOM 11471 N N . ILE B 1 713 ? -17.531 89.25 36.844 1 74.25 713 ILE B N 1
ATOM 11472 C CA . ILE B 1 713 ? -17.156 89.688 38.188 1 74.25 713 ILE B CA 1
ATOM 11473 C C . ILE B 1 713 ? -16.391 91 38.094 1 74.25 713 ILE B C 1
ATOM 11475 O O . ILE B 1 713 ? -16.656 91.938 38.844 1 74.25 713 ILE B O 1
ATOM 11479 N N . LEU B 1 714 ? -15.594 91.125 37.125 1 72.75 714 LEU B N 1
ATOM 11480 C CA . LEU B 1 714 ? -14.828 92.375 36.906 1 72.75 714 LEU B CA 1
ATOM 11481 C C . LEU B 1 714 ? -15.734 93.5 36.406 1 72.75 714 LEU B C 1
ATOM 11483 O O . LEU B 1 714 ? -15.57 94.625 36.812 1 72.75 714 LEU B O 1
ATOM 11487 N N . GLY B 1 715 ? -16.656 93.125 35.625 1 71.62 715 GLY B N 1
ATOM 11488 C CA . GLY B 1 715 ? -17.594 94.125 35.125 1 71.62 715 GLY B CA 1
ATOM 11489 C C . GLY B 1 715 ? -18.484 94.688 36.219 1 71.62 715 GLY B C 1
ATOM 11490 O O . GLY B 1 715 ? -18.734 95.875 36.25 1 71.62 715 GLY B O 1
ATOM 11491 N N . SER B 1 716 ? -18.844 93.875 37.156 1 71.31 716 SER B N 1
ATOM 11492 C CA . SER B 1 716 ? -19.719 94.312 38.219 1 71.31 716 SER B CA 1
ATOM 11493 C C . SER B 1 716 ? -18.938 95.125 39.281 1 71.31 716 SER B C 1
ATOM 11495 O O . SER B 1 716 ? -19.484 95.938 39.969 1 71.31 716 SER B O 1
ATOM 11497 N N . ALA B 1 717 ? -17.656 94.812 39.406 1 64.94 717 ALA B N 1
ATOM 11498 C CA . ALA B 1 717 ? -16.812 95.5 40.375 1 64.94 717 ALA B CA 1
ATOM 11499 C C . ALA B 1 717 ? -16.484 96.938 39.875 1 64.94 717 ALA B C 1
ATOM 11501 O O . ALA B 1 717 ? -16.391 97.875 40.688 1 64.94 717 ALA B O 1
ATOM 11502 N N . LEU B 1 718 ? -16.375 97.125 38.625 1 66.25 718 LEU B N 1
ATOM 11503 C CA . LEU B 1 718 ? -15.992 98.438 38.062 1 66.25 718 LEU B CA 1
ATOM 11504 C C . LEU B 1 718 ? -17.219 99.25 37.781 1 66.25 718 LEU B C 1
ATOM 11506 O O . LEU B 1 718 ? -17.188 100.5 37.938 1 66.25 718 LEU B O 1
ATOM 11510 N N . HIS B 1 719 ? -18.359 98.688 37.312 1 65.5 719 HIS B N 1
ATOM 11511 C CA . HIS B 1 719 ? -19.578 99.438 37.031 1 65.5 719 HIS B CA 1
ATOM 11512 C C . HIS B 1 719 ? -20.797 98.75 37.656 1 65.5 719 HIS B C 1
ATOM 11514 O O . HIS B 1 719 ? -21.5 98 36.969 1 65.5 719 HIS B O 1
ATOM 11520 N N . PRO B 1 720 ? -21 98.938 38.938 1 62.03 720 PRO B N 1
ATOM 11521 C CA . PRO B 1 720 ? -22.094 98.25 39.625 1 62.03 720 PRO B CA 1
ATOM 11522 C C . PRO B 1 720 ? -23.469 98.562 39.031 1 62.03 720 PRO B C 1
ATOM 11524 O O . PRO B 1 720 ? -24.422 97.812 39.219 1 62.03 720 PRO B O 1
ATOM 11527 N N . ASP B 1 721 ? -23.719 99.875 38.5 1 58.66 721 ASP B N 1
ATOM 11528 C CA . ASP B 1 721 ? -25.031 100.375 38.062 1 58.66 721 ASP B CA 1
ATOM 11529 C C . ASP B 1 721 ? -25.422 99.812 36.719 1 58.66 721 ASP B C 1
ATOM 11531 O O . ASP B 1 721 ? -26.547 100 36.25 1 58.66 721 ASP B O 1
ATOM 11535 N N . GLN B 1 722 ? -24.516 99.312 35.938 1 56.25 722 GLN B N 1
ATOM 11536 C CA . GLN B 1 722 ? -24.953 99.062 34.562 1 56.25 722 GLN B CA 1
ATOM 11537 C C . GLN B 1 722 ? -25.562 97.625 34.469 1 56.25 722 GLN B C 1
ATOM 11539 O O . GLN B 1 722 ? -25.812 97 35.5 1 56.25 722 GLN B O 1
ATOM 11544 N N . ALA B 1 723 ? -25.219 96.688 33.438 1 59.72 723 ALA B N 1
ATOM 11545 C CA . ALA B 1 723 ? -25.906 95.438 33 1 59.72 723 ALA B CA 1
ATOM 11546 C C . ALA B 1 723 ? -25.797 94.375 34.062 1 59.72 723 ALA B C 1
ATOM 11548 O O . ALA B 1 723 ? -24.75 94.25 34.719 1 59.72 723 ALA B O 1
ATOM 11549 N N . GLY B 1 724 ? -26.922 93.938 34.625 1 61.41 724 GLY B N 1
ATOM 11550 C CA . GLY B 1 724 ? -27.125 92.875 35.625 1 61.41 724 GLY B CA 1
ATOM 11551 C C . GLY B 1 724 ? -26.281 91.688 35.406 1 61.41 724 GLY B C 1
ATOM 11552 O O . GLY B 1 724 ? -26.016 91.312 34.25 1 61.41 724 GLY B O 1
ATOM 11553 N N . VAL B 1 725 ? -25.5 91.188 36.375 1 65.38 725 VAL B N 1
ATOM 11554 C CA . VAL B 1 725 ? -24.641 90 36.375 1 65.38 725 VAL B CA 1
ATOM 11555 C C . VAL B 1 725 ? -25.391 88.812 35.719 1 65.38 725 VAL B C 1
ATOM 11557 O O . VAL B 1 725 ? -24.781 87.938 35.125 1 65.38 725 VAL B O 1
ATOM 11560 N N . LEU B 1 726 ? -26.641 88.875 35.625 1 71.56 726 LEU B N 1
ATOM 11561 C CA . LEU B 1 726 ? -27.438 87.75 35.156 1 71.56 726 LEU B CA 1
ATOM 11562 C C . LEU B 1 726 ? -28 88.062 33.75 1 71.56 726 LEU B C 1
ATOM 11564 O O . LEU B 1 726 ? -28.859 87.375 33.25 1 71.56 726 LEU B O 1
ATOM 11568 N N . ALA B 1 727 ? -27.609 89.188 33.125 1 72.12 727 ALA B N 1
ATOM 11569 C CA . ALA B 1 727 ? -28.062 89.562 31.781 1 72.12 727 ALA B CA 1
ATOM 11570 C C . ALA B 1 727 ? -27.625 88.5 30.766 1 72.12 727 ALA B C 1
ATOM 11572 O O . ALA B 1 727 ? -26.641 87.812 30.984 1 72.12 727 ALA B O 1
ATOM 11573 N N . SER B 1 728 ? -28.453 88.312 29.766 1 73.38 728 SER B N 1
ATOM 11574 C CA . SER B 1 728 ? -28.141 87.375 28.719 1 73.38 728 SER B CA 1
ATOM 11575 C C . SER B 1 728 ? -26.75 87.625 28.141 1 73.38 728 SER B C 1
ATOM 11577 O O . SER B 1 728 ? -26.266 88.75 28.125 1 73.38 728 SER B O 1
ATOM 11579 N N . THR B 1 729 ? -25.938 86.5 27.828 1 76.25 729 THR B N 1
ATOM 11580 C CA . THR B 1 729 ? -24.547 86.562 27.375 1 76.25 729 THR B CA 1
ATOM 11581 C C . THR B 1 729 ? -24.406 87.562 26.219 1 76.25 729 THR B C 1
ATOM 11583 O O . THR B 1 729 ? -23.453 88.312 26.172 1 76.25 729 THR B O 1
ATOM 11586 N N . LYS B 1 730 ? -25.344 87.75 25.359 1 71.75 730 LYS B N 1
ATOM 11587 C CA . LYS B 1 730 ? -25.281 88.625 24.234 1 71.75 730 LYS B CA 1
ATOM 11588 C C . LYS B 1 730 ? -25.406 90.062 24.688 1 71.75 730 LYS B C 1
ATOM 11590 O O . LYS B 1 730 ? -24.656 90.938 24.219 1 71.75 730 LYS B O 1
ATOM 11595 N N . THR B 1 731 ? -26.344 90.312 25.562 1 75.12 731 THR B N 1
ATOM 11596 C CA . THR B 1 731 ? -26.578 91.625 26.047 1 75.12 731 THR B CA 1
ATOM 11597 C C . THR B 1 731 ? -25.422 92.062 26.938 1 75.12 731 THR B C 1
ATOM 11599 O O . THR B 1 731 ? -25 93.25 26.859 1 75.12 731 THR B O 1
ATOM 11602 N N . TRP B 1 732 ? -24.906 91.125 27.609 1 77 732 TRP B N 1
ATOM 11603 C CA . TRP B 1 732 ? -23.797 91.5 28.484 1 77 732 TRP B CA 1
ATOM 11604 C C . TRP B 1 732 ? -22.531 91.812 27.688 1 77 732 TRP B C 1
ATOM 11606 O O . TRP B 1 732 ? -21.812 92.75 27.984 1 77 732 TRP B O 1
ATOM 11616 N N . ILE B 1 733 ? -22.266 91 26.641 1 73.94 733 ILE B N 1
ATOM 11617 C CA . ILE B 1 733 ? -21.062 91.25 25.828 1 73.94 733 ILE B CA 1
ATOM 11618 C C . ILE B 1 733 ? -21.172 92.562 25.109 1 73.94 733 ILE B C 1
ATOM 11620 O O . ILE B 1 733 ? -20.188 93.312 25.016 1 73.94 733 ILE B O 1
ATOM 11624 N N . GLN B 1 734 ? -22.328 93 24.781 1 71.12 734 GLN B N 1
ATOM 11625 C CA . GLN B 1 734 ? -22.516 94.25 24.062 1 71.12 734 GLN B CA 1
ATOM 11626 C C . GLN B 1 734 ? -22.438 95.5 25 1 71.12 734 GLN B C 1
ATOM 11628 O O . GLN B 1 734 ? -21.875 96.5 24.656 1 71.12 734 GLN B O 1
ATOM 11633 N N . GLN B 1 735 ? -22.891 95.312 26.188 1 71.62 735 GLN B N 1
ATOM 11634 C CA . GLN B 1 735 ? -22.969 96.438 27.078 1 71.62 735 GLN B CA 1
ATOM 11635 C C . GLN B 1 735 ? -21.719 96.562 27.938 1 71.62 735 GLN B C 1
ATOM 11637 O O . GLN B 1 735 ? -21.219 97.625 28.188 1 71.62 735 GLN B O 1
ATOM 11642 N N . VAL B 1 736 ? -21.219 95.375 28.359 1 73.38 736 VAL B N 1
ATOM 11643 C CA . VAL B 1 736 ? -20.141 95.5 29.328 1 73.38 736 VAL B CA 1
ATOM 11644 C C . VAL B 1 736 ? -18.938 94.625 28.844 1 73.38 736 VAL B C 1
ATOM 11646 O O . VAL B 1 736 ? -17.797 95 29.109 1 73.38 736 VAL B O 1
ATOM 11649 N N . GLY B 1 737 ? -19.156 93.688 28.031 1 69.81 737 GLY B N 1
ATOM 11650 C CA . GLY B 1 737 ? -18.141 92.688 27.672 1 69.81 737 GLY B CA 1
ATOM 11651 C C . GLY B 1 737 ? -17.109 93.188 26.688 1 69.81 737 GLY B C 1
ATOM 11652 O O . GLY B 1 737 ? -15.953 92.75 26.688 1 69.81 737 GLY B O 1
ATOM 11653 N N . VAL B 1 738 ? -17.5 94.25 26 1 65.69 738 VAL B N 1
ATOM 11654 C CA . VAL B 1 738 ? -16.609 94.75 24.953 1 65.69 738 VAL B CA 1
ATOM 11655 C C . VAL B 1 738 ? -15.719 95.875 25.547 1 65.69 738 VAL B C 1
ATOM 11657 O O . VAL B 1 738 ? -14.727 96.25 24.922 1 65.69 738 VAL B O 1
ATOM 11660 N N . ARG B 1 739 ? -15.938 96.312 26.812 1 68.25 739 ARG B N 1
ATOM 11661 C CA . ARG B 1 739 ? -15.125 97.375 27.438 1 68.25 739 ARG B CA 1
ATOM 11662 C C . ARG B 1 739 ? -13.828 96.75 28 1 68.25 739 ARG B C 1
ATOM 11664 O O . ARG B 1 739 ? -13.797 95.625 28.453 1 68.25 739 ARG B O 1
ATOM 11671 N N . LYS B 1 740 ? -12.742 97.438 27.875 1 64.75 740 LYS B N 1
ATOM 11672 C CA . LYS B 1 740 ? -11.391 97 28.203 1 64.75 740 LYS B CA 1
ATOM 11673 C C . LYS B 1 740 ? -11.117 97.125 29.703 1 64.75 740 LYS B C 1
ATOM 11675 O O . LYS B 1 740 ? -11.516 98.125 30.312 1 64.75 740 LYS B O 1
ATOM 11680 N N . ALA B 1 741 ? -10.852 96.062 30.406 1 65.06 741 ALA B N 1
ATOM 11681 C CA . ALA B 1 741 ? -10.469 96.188 31.812 1 65.06 741 ALA B CA 1
ATOM 11682 C C . ALA B 1 741 ? -9.055 95.625 32.031 1 65.06 741 ALA B C 1
ATOM 11684 O O . ALA B 1 741 ? -8.625 94.688 31.359 1 65.06 741 ALA B O 1
ATOM 11685 N N . THR B 1 742 ? -8.195 96.375 32.75 1 61.91 742 THR B N 1
ATOM 11686 C CA . THR B 1 742 ? -6.836 96 33.062 1 61.91 742 THR B CA 1
ATOM 11687 C C . THR B 1 742 ? -6.816 95.125 34.344 1 61.91 742 THR B C 1
ATOM 11689 O O . THR B 1 742 ? -7.551 95.438 35.281 1 61.91 742 THR B O 1
ATOM 11692 N N . LEU B 1 743 ? -6.281 93.938 34.469 1 62.5 743 LEU B N 1
ATOM 11693 C CA . LEU B 1 743 ? -6.145 93.188 35.688 1 62.5 743 LEU B CA 1
ATOM 11694 C C . LEU B 1 743 ? -5.012 93.75 36.562 1 62.5 743 LEU B C 1
ATOM 11696 O O . LEU B 1 743 ? -3.977 94.125 36.031 1 62.5 743 LEU B O 1
ATOM 11700 N N . PRO B 1 744 ? -5.133 94.062 37.906 1 56.25 744 PRO B N 1
ATOM 11701 C CA . PRO B 1 744 ? -4.152 94.75 38.781 1 56.25 744 PRO B CA 1
ATOM 11702 C C . PRO B 1 744 ? -2.789 94.062 38.75 1 56.25 744 PRO B C 1
ATOM 11704 O O . PRO B 1 744 ? -2.715 92.812 38.719 1 56.25 744 PRO B O 1
ATOM 11707 N N . GLY B 1 745 ? -1.635 94.625 38.094 1 52.47 745 GLY B N 1
ATOM 11708 C CA . GLY B 1 745 ? -0.281 94.125 38.094 1 52.47 745 GLY B CA 1
ATOM 11709 C C . GLY B 1 745 ? 0.691 94.938 38.906 1 52.47 745 GLY B C 1
ATOM 11710 O O . GLY B 1 745 ? 0.33 96 39.406 1 52.47 745 GLY B O 1
ATOM 11711 N N . GLN B 1 746 ? 1.76 94.375 39.688 1 46.94 746 GLN B N 1
ATOM 11712 C CA . GLN B 1 746 ? 2.748 95.125 40.438 1 46.94 746 GLN B CA 1
ATOM 11713 C C . GLN B 1 746 ? 3.746 95.812 39.5 1 46.94 746 GLN B C 1
ATOM 11715 O O . GLN B 1 746 ? 4.375 95.125 38.656 1 46.94 746 GLN B O 1
ATOM 11720 N N . LYS B 1 747 ? 3.598 97.125 39.031 1 42.28 747 LYS B N 1
ATOM 11721 C CA . LYS B 1 747 ? 4.812 97.75 38.562 1 42.28 747 LYS B CA 1
ATOM 11722 C C . LYS B 1 747 ? 5.789 98 39.719 1 42.28 747 LYS B C 1
ATOM 11724 O O . LYS B 1 747 ? 5.387 98.125 40.875 1 42.28 747 LYS B O 1
ATOM 11729 N N . GLU B 1 748 ? 7.086 98 39.469 1 40.75 748 GLU B N 1
ATOM 11730 C CA . GLU B 1 748 ? 8.039 98.438 40.5 1 40.75 748 GLU B CA 1
ATOM 11731 C C . GLU B 1 748 ? 7.48 99.562 41.344 1 40.75 748 GLU B C 1
ATOM 11733 O O . GLU B 1 748 ? 7.684 99.562 42.562 1 40.75 748 GLU B O 1
ATOM 11738 N N . ASP B 1 749 ? 7.277 100.812 40.812 1 38.53 749 ASP B N 1
ATOM 11739 C CA . ASP B 1 749 ? 6.965 102.062 41.469 1 38.53 749 ASP B CA 1
ATOM 11740 C C . ASP B 1 749 ? 5.457 102.312 41.562 1 38.53 749 ASP B C 1
ATOM 11742 O O . ASP B 1 749 ? 4.918 103.188 40.906 1 38.53 749 ASP B O 1
ATOM 11746 N N . GLY B 1 750 ? 4.477 101.5 42.062 1 39.75 750 GLY B N 1
ATOM 11747 C CA . GLY B 1 750 ? 3.129 101.688 42.594 1 39.75 750 GLY B CA 1
ATOM 11748 C C . GLY B 1 750 ? 2.141 100.688 42.031 1 39.75 750 GLY B C 1
ATOM 11749 O O . GLY B 1 750 ? 2.465 99.938 41.094 1 39.75 750 GLY B O 1
ATOM 11750 N N . THR B 1 751 ? 1.007 100.125 42.688 1 45.09 751 THR B N 1
ATOM 11751 C CA . THR B 1 751 ? -0.048 99.188 42.438 1 45.09 751 THR B CA 1
ATOM 11752 C C . THR B 1 751 ? -0.933 99.625 41.281 1 45.09 751 THR B C 1
ATOM 11754 O O . THR B 1 751 ? -1.363 100.75 41.219 1 45.09 751 THR B O 1
ATOM 11757 N N . ILE B 1 752 ? -0.899 99.188 40.031 1 46.44 752 ILE B N 1
ATOM 11758 C CA . ILE B 1 752 ? -1.795 99.625 38.969 1 46.44 752 ILE B CA 1
ATOM 11759 C C . ILE B 1 752 ? -3.234 99.25 39.312 1 46.44 752 ILE B C 1
ATOM 11761 O O . ILE B 1 752 ? -3.551 98.062 39.531 1 46.44 752 ILE B O 1
ATOM 11765 N N . PRO B 1 753 ? -4.125 100.188 39.781 1 50.38 753 PRO B N 1
ATOM 11766 C CA . PRO B 1 753 ? -5.508 99.938 40.188 1 50.38 753 PRO B CA 1
ATOM 11767 C C . PRO B 1 753 ? -6.375 99.375 39.094 1 50.38 753 PRO B C 1
ATOM 11769 O O . PRO B 1 753 ? -5.992 99.375 37.906 1 50.38 753 PRO B O 1
ATOM 11772 N N . LEU B 1 754 ? -7.355 98.625 39.312 1 51.34 754 LEU B N 1
ATOM 11773 C CA . LEU B 1 754 ? -8.406 98.188 38.375 1 51.34 754 LEU B CA 1
ATOM 11774 C C . LEU B 1 754 ? -8.938 99.375 37.594 1 51.34 754 LEU B C 1
ATOM 11776 O O . LEU B 1 754 ? -9.5 100.312 38.156 1 51.34 754 LEU B O 1
ATOM 11780 N N . LEU B 1 755 ? -8.305 99.938 36.438 1 48.97 755 LEU B N 1
ATOM 11781 C CA . LEU B 1 755 ? -8.742 101.188 35.75 1 48.97 755 LEU B CA 1
ATOM 11782 C C . LEU B 1 755 ? -9.719 100.812 34.625 1 48.97 755 LEU B C 1
ATOM 11784 O O . LEU B 1 755 ? -9.547 99.812 33.938 1 48.97 755 LEU B O 1
ATOM 11788 N N . ASP B 1 756 ? -10.984 101.312 34.594 1 50.88 756 ASP B N 1
ATOM 11789 C CA . ASP B 1 756 ? -11.945 101.375 33.5 1 50.88 756 ASP B CA 1
ATOM 11790 C C . ASP B 1 756 ? -11.406 102.125 32.312 1 50.88 756 ASP B C 1
ATOM 11792 O O . ASP B 1 756 ? -11.062 103.312 32.438 1 50.88 756 ASP B O 1
ATOM 11796 N N . ILE B 1 757 ? -10.719 101.75 31.359 1 46.91 757 ILE B N 1
ATOM 11797 C CA . ILE B 1 757 ? -10.305 102.625 30.266 1 46.91 757 ILE B CA 1
ATOM 11798 C C . ILE B 1 757 ? -11.5 102.938 29.344 1 46.91 757 ILE B C 1
ATOM 11800 O O . ILE B 1 757 ? -12.102 102 28.797 1 46.91 757 ILE B O 1
ATOM 11804 N N . PRO B 1 758 ? -12.156 104.188 29.344 1 45.19 758 PRO B N 1
ATOM 11805 C CA . PRO B 1 758 ? -13.305 104.562 28.5 1 45.19 758 PRO B CA 1
ATOM 11806 C C . PRO B 1 758 ? -13.109 104.125 27.047 1 45.19 758 PRO B C 1
ATOM 11808 O O . PRO B 1 758 ? -11.977 104.062 26.562 1 45.19 758 PRO B O 1
ATOM 11811 N N . ALA B 1 759 ? -14.062 103.562 26.531 1 41.47 759 ALA B N 1
ATOM 11812 C CA . ALA B 1 759 ? -14.023 103.375 25.078 1 41.47 759 ALA B CA 1
ATOM 11813 C C . ALA B 1 759 ? -13.602 104.688 24.391 1 41.47 759 ALA B C 1
ATOM 11815 O O . ALA B 1 759 ? -13.93 105.75 24.844 1 41.47 759 ALA B O 1
ATOM 11816 N N . ALA B 1 760 ? -12.594 104.812 23.609 1 38.06 760 ALA B N 1
ATOM 11817 C CA . ALA B 1 760 ? -12.109 106 22.875 1 38.06 760 ALA B CA 1
ATOM 11818 C C . ALA B 1 760 ? -13.266 106.812 22.359 1 38.06 760 ALA B C 1
ATOM 11820 O O . ALA B 1 760 ? -13.07 107.938 21.938 1 38.06 760 ALA B O 1
ATOM 11821 N N . GLY B 1 761 ? -14.414 106.312 21.938 1 35.97 761 GLY B N 1
ATOM 11822 C CA . GLY B 1 761 ? -15.219 107.25 21.172 1 35.97 761 GLY B CA 1
ATOM 11823 C C . GLY B 1 761 ? -15.789 108.375 22.031 1 35.97 761 GLY B C 1
ATOM 11824 O O . GLY B 1 761 ? -16.453 109.25 21.5 1 35.97 761 GLY B O 1
ATOM 11825 N N . GLU B 1 762 ? -16.062 108.188 23.172 1 36.66 762 GLU B N 1
ATOM 11826 C CA . GLU B 1 762 ? -16.906 109.188 23.797 1 36.66 762 GLU B CA 1
ATOM 11827 C C . GLU B 1 762 ? -16.078 110.438 24.188 1 36.66 762 GLU B C 1
ATOM 11829 O O . GLU B 1 762 ? -16.562 111.312 24.891 1 36.66 762 GLU B O 1
ATOM 11834 N N . GLU B 1 763 ? -14.867 110.5 23.953 1 35.69 763 GLU B N 1
ATOM 11835 C CA . GLU B 1 763 ? -14.242 111.812 24.328 1 35.69 763 GLU B CA 1
ATOM 11836 C C . GLU B 1 763 ? -14.758 112.938 23.469 1 35.69 763 GLU B C 1
ATOM 11838 O O . GLU B 1 763 ? -14.43 114.125 23.703 1 35.69 763 GLU B O 1
ATOM 11843 N N . GLY B 1 764 ? -15.328 112.688 22.281 1 32.88 764 GLY B N 1
ATOM 11844 C CA . GLY B 1 764 ? -15.508 113.875 21.469 1 32.88 764 GLY B CA 1
ATOM 11845 C C . GLY B 1 764 ? -16.562 114.812 22.016 1 32.88 764 GLY B C 1
ATOM 11846 O O . GLY B 1 764 ? -16.797 115.875 21.438 1 32.88 764 GLY B O 1
ATOM 11847 N N . VAL B 1 765 ? -17.516 114.438 22.75 1 33.34 765 VAL B N 1
ATOM 11848 C CA . VAL B 1 765 ? -18.641 115.375 22.812 1 33.34 765 VAL B CA 1
ATOM 11849 C C . VAL B 1 765 ? -18.375 116.438 23.891 1 33.34 765 VAL B C 1
ATOM 11851 O O . VAL B 1 765 ? -19.219 117.312 24.141 1 33.34 765 VAL B O 1
ATOM 11854 N N . ARG B 1 766 ? -17.422 116.375 24.719 1 32.41 766 ARG B N 1
ATOM 11855 C CA . ARG B 1 766 ? -17.531 117.375 25.797 1 32.41 766 ARG B CA 1
ATOM 11856 C C . ARG B 1 766 ? -17.156 118.75 25.297 1 32.41 766 ARG B C 1
ATOM 11858 O O . ARG B 1 766 ? -17.328 119.75 26.016 1 32.41 766 ARG B O 1
ATOM 11865 N N . ASP B 1 767 ? -16.312 118.938 24.312 1 29.91 767 ASP B N 1
ATOM 11866 C CA . ASP B 1 767 ? -15.805 120.25 24.141 1 29.91 767 ASP B CA 1
ATOM 11867 C C . ASP B 1 767 ? -16.891 121.188 23.609 1 29.91 767 ASP B C 1
ATOM 11869 O O . ASP B 1 767 ? -16.625 122.375 23.312 1 29.91 767 ASP B O 1
ATOM 11873 N N . ARG B 1 768 ? -17.906 120.688 23 1 29.64 768 ARG B N 1
ATOM 11874 C CA . ARG B 1 768 ? -18.625 121.812 22.375 1 29.64 768 ARG B CA 1
ATOM 11875 C C . ARG B 1 768 ? -19.422 122.562 23.406 1 29.64 768 ARG B C 1
ATOM 11877 O O . ARG B 1 768 ? -20.125 123.562 23.062 1 29.64 768 ARG B O 1
ATOM 11884 N N . LYS B 1 769 ? -19.453 122.25 24.688 1 23.8 769 LYS B N 1
ATOM 11885 C CA . LYS B 1 769 ? -20.078 123.375 25.406 1 23.8 769 LYS B CA 1
ATOM 11886 C C . LYS B 1 769 ? -19.047 124.375 25.859 1 23.8 769 LYS B C 1
ATOM 11888 O O . LYS B 1 769 ? -17.953 124.062 26.312 1 23.8 769 LYS B O 1
#

pLDDT: mean 79.65, std 16.74, range [23.75, 98.56]

Foldseek 3Di:
DPPQPWDFLLVQLVVVCVVLVDCVCVVVVHPSNPPPPDPPVVVVVVVVVVVLVVLVVLLVVLFVVQWDKDWDWDPFWDWFFKDFFADPDLLRVQQDDCVPAFFFAWFADLVGLVDTFADPVFDPCCVPDPWNRSSGGDDVVVVCFFAAFPDDLFEDFLQLKFWRDWDWAQDQDVPDDGTPDIHIFHFFFARDFCLLVQAFDDGAQWTFRSNQFKIWGGRDMDGAFFAAWFKDKDKTKMKFKFKFKDFLQKKWKWWFAQCQLVPPPDDDDPPSASTHQTWIWHQCNQVVQDPDADDDDLAACFVPVCFHSLLRQLSSLLSQLVCLQQVQWDCCLVPDHGPPHGPDDRGDIGGLPPQPQQPDDALWKAFALFRPRSAPAAAVVDHDDDDDPPHPPSVNNDHSVSRNVSFCVSSVADDSAAFAKQSAFQKGKIKMFFHKDWDPDDRLDNDHRTMIMTTMMIMMMFMKMFIWMWMWMAHGNDGPVRIDTDDIGQDDDPDLVPFFKKKWFADDNGHQSRHQIGIHTRDPVSCVDPRIDIDGDRMGRQHHHQDPADCSHPPTHSHGCSRPVLSPLNNCLRGQCPRDVNRVVQTCPVPVSSSVQSVVQRPDSRSVRSSSSSSSSSSVSSTIRGDRYQAPRPPPPDPPDPPFDDPDPRGTIDTITRIDIDIDGDCVSCVSVVVSVVVVVVVVVVVVVCVVVVVDDPLVVLLVSLQPRSSLVLQCVVPVPDDDSSDDPVVCCVTRSRWIWRDFDDDPPDTPPRDRDDDPPPPPPPPVD/DPPQPWDFLLVQLVVVCVVLVDCVCVVVVHPSNPPPPDPPVVPVVVVVVVVLVVLVVLLVVLFVVQWDKDWDWDPFWDWFFKDFFADPDLLRVQQDDCVPAFFFAWFADLVGLVDTFADPVFDPCCVPDPWNRSSGGDDVVVVCFFAAFPDDLFEDFLQLKFWRDWDWAQDQDVPDDGTPDIHIFHFFFARDFCLLVQAFDDGAQWTFHSNQFKIWGGRDMDGAFFAAWFKDKDKTKMKFKFKFKDFLQKKWKWFFAQCQLVPPPDDDDPPSASTHQTWIWHQCNQVVQDPDADDDDLAACFVPVPFHSLLRQLSSLLSQLVCLQQVQWDCCLVPDHGPNHGPDDRGDIGGLPPQPQQPDDALWKAFALFRPRSHPAPAVVDPDDDDDPPHPPSVNNDHSVSRNVSFCPSSVADDSPAFAKQSAFQKGKIKMFFHKAWDPDDRLDNDHRTMIMTTMMIMMMFMKMAIWMWMWMAHGNDGPVRIHTDDTGQDDDPDLVPFFKKKWFADDNGHQSRHQIGIHTRDPVSCPDPRIDIDGDRMGRQHHHQDPADCSHPPTHSHGCSRPVLSRLNNCLRGQCPRHVNRVVQTCPPPVSSSVQSVVQRPDSRSVRSSSSSSSSSSVSSTIRGDRYQAPRPPPPDPPDPPFDDPDPRGTIDTITRIDIDIDGDCVSCVSVVVSVVVVVVVVVVVVVCVVVVVDDPLVVLLVSLQPRSSLVLQCVVPVPDDDSNPDPVVCCVTRSRFIWRDFDDDPPDTPPRDRDPDPPPPPPPPPD

Organism: Aspergillus niger (strain ATCC MYA-4892 / CBS 513.88 / FGSC A1513) (NCBI:txid425011)